Protein 7QQJ (pdb70)

Secondary structure (DSSP, 8-state):
----SS-EEEE-TTSBSSSHHHHHHHHHHH-TTT-SEEEEPP-S-BSSGGGTSBS-TTS--GGG--HHHHHHHHHHSEEEEEEESSEEETTSHHHHHHHHHGGG-TTGGGB-BHHHHSPTT---HHHHHHS--SSSS-SEEEEE-TTS-EEEEE-SS-TTEEEB-TTSHHHHHHHHHHHHHHHHTT-SEEEEETGGGS---TTS-SSS-TTHHHHHHHHHHHHHHTTT-EEEE---S-HHHHHHHHHTT--EEE-SHHHHHHHHHHHT--HHHHHHHHHS-SSEEE-S--SSPEESGGGBTTB-HHHHHHHHHHHHHHSSS--GGGGSGGGT--EE---HHHHTTT-HHHHHHHHHHHHHSSSEEEEEHHHHTTPPP-HHHHHHH--GGGGG---B-HHHHHHHTTSHHHHHHHHHHHHHHH-GGGGSEEEEEEETTTEEEEEEEETTEEEEEEEETTT--EEEEEEE---/----SS-EEEE-TTSBSSSHHHHHHHIIIIITTT-SEEEEPP-S-BSSGGGTSBS-TTS--GGG--HHHHHHHTTTSEEEEEEESSEEETTSHHHHHHHHHGGG-TTGGGB-BHHHHSPTT---HHHHHHS--SSSS-SEEEEE-TTS-EEEEE-SS-TTEEEB-TTSHHHHHHHHHHHHHHHTTT-SEEEEETGGGS---TTS-SSS-TTHHHHHHHHHHHHHHTTT-EEEE---S-HHHHHHHHHTT--EEE-SHHHHHHHHHHHT--HHHHHHHHHS-SSEEE-S--SSPEESGGGBTTB-HHHHHHHHHHHHHHSSS--GGGGSGGGT-S-SSEE---HHHHTTT-HHHHHHHHHHHHHSSSEEEEEHHHHTTPPP-HHHHHHH--GGGGG---B-HHHHHHHTT-HHHHHHHHHHHHHHH-GGGGSEEEEEEETTTEEEEEEEETTEEEEEEEETTT--EEEEEEE----

B-factor: mean 33.42, std 9.98, range [15.35, 97.28]

Sequence (946 aa):
MKIKNEVMLITYPDSLGSNLKDLKYVLEAHLKEVVGGVHILPFYPSSGDRGFAPMDYTKVDEPFGTWEDIREISNEFYTMYEFMINHISKESVYFKDFIEKKEESPYKDLFIRYSDYWPENRPTERDIDLIYKKRKDKAPFIDVTFKDGSTDQVWCTFSEEQIDLDVRTEATRKFVRETLEFLAQQGASIIRLDAFAYAIKKLDTNCFFVEPEIWELLDWCRDILEKHEIVLLPEIHEHYTIQEKIADKGYPVYDFALPMLVLHALYSGRSERLAHWLKACPRKQFTTLDTHDGIGVVDVKDLLTEEEVEFTVNSLYEKGANVKRVYSSEEYNNYQINCTYYSALGNDDQAYLLARAIQMFAPGIPQVYYVGLFAGENDIELLEQTKEGRDINRHYYSLEEIEKELERPVVQELFDLMKFRNQSKAFDGTVDVQTTFDHLLKITWTNGDSKAVLEANLADKTFKIYLEHHHHMKIKNEVMLITYPDSLGSNLKDLKYVLEAHLKEVVGGVHILPFYPSSGDRGFAPMDYTKVDEPFGTWEDIREISNEFYTMYEFMINHISKESVYFKDFIEKKEESPYKDLFIRYSDYWPENRPTERDIDLIYKRKDKAPFIDVTFKDGSTDQVWCTFSEEQIDLDVRTEATRKFVRETLEFLAQQGASIIRLDAFAYAIKKLDTNCFFVEPEIWELLDWCRDILEKHEIVLLPEIHEHYTIQEKIADKGYPVYDFALPMLVLHALYSGRSERLAHWLKACPRKQFTTLDTHDGIGVVDVKDLLTEEEVEFTVNSLYEKGANVKRVYSSEEYNNLDIYQINCTYYSALGNDDQAYLLARAIQMFAPGIPQVYYVGLFAGENDIELLEQTKEGRDINRHYYSLEEIEKELERPVVQELFDLMKFRNQSKAFDGTVDVQTTFDHLLKITWTNGDSKAVLEANLADKTFKIYLEHHHHH

Radius of gyration: 33.31 Å; Cα contacts (8 Å, |Δi|>4): 1975; chains: 2; bounding box: 76×105×73 Å

Foldseek 3Di:
DADDLAAEEEAEQCQQAGALLSVLCCCVVPNLLFGQAYEHEAQADAPDPSRLAHQDLLFGDPRRHTLVSLLVSLVRHAYEYEDALFWHFCNHPLVVQCLEQPVHRLNNLFWAWPVVAAPPPDDDPVQQVQAPAPDPDRQWDKGAHPVGDITITGHRDDPRITTTQCVDPSSVVVLLVSLVSVLVSNHQEYEHPQLQQNADDGPHNSGNDPPVSVVVVVSSCVSCVVSNHAYEYEDQAEQVVVVVCVVSPHEYEQLQLQLVLLLCLLVLFCVLVLVCLVVHRLAYEYENDHLWFRALNHNVPSDDPVSSVSSVVLQCVQFAPAHPVLQPCQLPHNGGLFASCRSNVVDLLSLLLSLLSQLLGRYRYYAYVCSLLSHGQPVVVCVVRSHSSVRRSHRDHVVNVVVSCPDPSNVSSSVSSSCSRPFCQSVADWDWDDDDTRWIWIWRGDPQKIWIWIAGSNVSDIDIDIDGDDD/DADDLAAEAEAEQCQQAGALLSVLCCCVPPCLLQAQAYEHEAQADAPDPSRLAHQDLLFGDVRRPTLVSLLVSLVRHAYEYEDALWWHFCPHPLNVQCQEQPVHRLNNQFWAWPVPAADPPDDDLCQQVQADALDSDRQWDWGAHPVGDITITGHRDDPRIGTTQCVDPSSVVVLLVSLVSVLVSNHQEYEHPPLQQNDDDGPHNSGNDPPVSVVVLVSSCVSCVVSNHAYEYDDQAEQVVQVVVVVVPHEYEDLQLQLLLLLCLLVLFCVLVLVCLVVHRQAYEYENDHLAARALNNNPPSDDPVSSVSSVVLQVVQFAPADLCLCPCQLPNSDNGGGLWASCRSNNVPLLSLLLSLLSQLLRRHHYYAYPCSLLSHGQPVVVCVVRSHSSCRHRHRDHVVNVVVSCPDPSNVSSSVSSSVSRPFCLSVADWDWDDDDTNWIWIWRGDPQKIWIWIAGSHVSDIDIDIDGDDDD

Nearest PDB structures (foldseek):
  7qqj-assembly1_A  TM=1.002E+00  e=1.815E-97  Jeotgalibaca ciconiae
  7qqj-assembly2_B  TM=9.921E-01  e=1.320E-92  Jeotgalibaca ciconiae
  6s9v-assembly1_A  TM=9.395E-01  e=6.568E-59  Thermoanaerobacterium thermosaccharolyticum DSM 571
  7xdr-assembly2_K  TM=9.419E-01  e=8.771E-58  Marinobacter adhaerens
  6s9v-assembly2_B  TM=9.329E-01  e=7.749E-59  Thermoanaerobacterium thermosaccharolyticum DSM 571

Organism: NCBI:txid2496265

Structure (mmCIF, N/CA/C/O backbone):
data_7QQJ
#
_entry.id   7QQJ
#
_cell.length_a   51.639
_cell.length_b   90.828
_cell.length_c   96.170
_cell.angle_alpha   90.000
_cell.angle_beta   92.832
_cell.angle_gamma   90.000
#
_symmetry.space_group_name_H-M   'P 1 21 1'
#
loop_
_entity.id
_entity.type
_entity.pdbx_description
1 polymer 'Sucrose phosphorylase'
2 non-polymer 2-AMINO-2-HYDROXYMETHYL-PROPANE-1,3-DIOL
3 water water
#
loop_
_atom_site.group_PDB
_atom_site.id
_atom_site.type_symbol
_atom_site.label_atom_id
_atom_site.label_alt_id
_atom_site.label_comp_id
_atom_site.label_asym_id
_atom_site.label_entity_id
_atom_site.label_seq_id
_atom_site.pdbx_PDB_ins_code
_atom_site.Cartn_x
_atom_site.Cartn_y
_atom_site.Cartn_z
_atom_site.occupancy
_atom_site.B_iso_or_equiv
_atom_site.auth_seq_id
_atom_site.auth_comp_id
_atom_site.auth_asym_id
_atom_site.auth_atom_id
_atom_site.pdbx_PDB_model_num
ATOM 1 N N . MET A 1 1 ? 37.900 -30.625 32.079 1.000 55.455 1 MET A N 1
ATOM 2 C CA . MET A 1 1 ? 38.385 -31.961 32.499 1.000 53.571 1 MET A CA 1
ATOM 3 C C . MET A 1 1 ? 38.626 -32.873 31.278 1.000 56.956 1 MET A C 1
ATOM 4 O O . MET A 1 1 ? 37.707 -33.052 30.449 1.000 59.570 1 MET A O 1
ATOM 20 N N . LYS A 1 2 ? 39.812 -33.473 31.179 1.000 57.002 2 LYS A N 1
ATOM 21 C CA . LYS A 1 2 ? 40.168 -34.357 30.044 1.000 50.350 2 LYS A CA 1
ATOM 22 C C . LYS A 1 2 ? 39.267 -35.599 30.107 1.000 42.265 2 LYS A C 1
ATOM 23 O O . LYS A 1 2 ? 38.910 -36.019 31.222 1.000 36.845 2 LYS A O 1
ATOM 42 N N . ILE A 1 3 ? 38.881 -36.139 28.951 1.000 38.928 3 ILE A N 1
ATOM 43 C CA . ILE A 1 3 ? 38.150 -37.437 28.860 1.000 39.819 3 ILE A CA 1
ATOM 44 C C . ILE A 1 3 ? 38.905 -38.484 29.703 1.000 36.747 3 ILE A C 1
ATOM 45 O O . ILE A 1 3 ? 40.123 -38.445 29.718 1.000 34.955 3 ILE A O 1
ATOM 61 N N . LYS A 1 4 ? 38.170 -39.346 30.410 1.000 34.906 4 LYS A N 1
ATOM 62 C CA . LYS A 1 4 ? 38.683 -40.495 31.196 1.000 33.298 4 LYS A CA 1
ATOM 63 C C . LYS A 1 4 ? 37.924 -41.757 30.788 1.000 28.393 4 LYS A C 1
ATOM 64 O O . LYS A 1 4 ? 36.802 -41.638 30.270 1.000 29.395 4 LYS A O 1
ATOM 83 N N . ASN A 1 5 ? 38.475 -42.926 31.092 1.000 23.791 5 ASN A N 1
ATOM 84 C CA . ASN A 1 5 ? 37.848 -44.224 30.752 1.000 26.000 5 ASN A CA 1
ATOM 85 C C . ASN A 1 5 ? 36.826 -44.573 31.838 1.000 25.314 5 ASN A C 1
ATOM 86 O O . ASN A 1 5 ? 37.013 -45.580 32.518 1.000 25.659 5 ASN A O 1
ATOM 97 N N . GLU A 1 6 ? 35.779 -43.751 31.945 1.000 26.237 6 GLU A N 1
ATOM 98 C CA . GLU A 1 6 ? 34.730 -43.798 32.984 1.000 27.875 6 GLU A CA 1
ATOM 99 C C . GLU A 1 6 ? 33.370 -43.596 32.318 1.000 28.688 6 GLU A C 1
ATOM 100 O O . GLU A 1 6 ? 33.294 -43.006 31.206 1.000 28.663 6 GLU A O 1
ATOM 112 N N . VAL A 1 7 ? 32.315 -44.037 32.988 1.000 27.147 7 VAL A N 1
ATOM 113 C CA . VAL A 1 7 ? 30.954 -43.984 32.419 1.000 27.536 7 VAL A CA 1
ATOM 114 C C . VAL A 1 7 ? 30.603 -42.522 32.147 1.000 28.239 7 VAL A C 1
ATOM 115 O O . VAL A 1 7 ? 30.886 -41.643 33.014 1.000 24.736 7 VAL A O 1
ATOM 128 N N . MET A 1 8 ? 29.969 -42.283 31.006 1.000 23.635 8 MET A N 1
ATOM 129 C CA . MET A 1 8 ? 29.402 -40.976 30.641 1.000 25.559 8 MET A CA 1
ATOM 130 C C . MET A 1 8 ? 27.877 -41.063 30.758 1.000 25.587 8 MET A C 1
ATOM 131 O O . MET A 1 8 ? 27.264 -42.049 30.199 1.000 28.641 8 MET A O 1
ATOM 145 N N . LEU A 1 9 ? 27.281 -40.098 31.452 1.000 23.331 9 LEU A N 1
ATOM 146 C CA . LEU A 1 9 ? 25.810 -39.926 31.524 1.000 23.711 9 LEU A CA 1
ATOM 147 C C . LEU A 1 9 ? 25.379 -39.216 30.255 1.000 23.617 9 LEU A C 1
ATOM 148 O O . LEU A 1 9 ? 26.117 -38.290 29.857 1.000 25.046 9 LEU A O 1
ATOM 164 N N . ILE A 1 10 ? 24.250 -39.632 29.673 1.000 22.799 10 ILE A N 1
ATOM 165 C CA . ILE A 1 10 ? 23.500 -38.875 28.631 1.000 24.056 10 ILE A CA 1
ATOM 166 C C . ILE A 1 10 ? 22.258 -38.258 29.296 1.000 25.333 10 ILE A C 1
ATOM 167 O O . ILE A 1 10 ? 21.375 -39.016 29.705 1.000 25.352 10 ILE A O 1
ATOM 183 N N . THR A 1 11 ? 22.116 -36.929 29.282 1.000 25.348 11 THR A N 1
ATOM 184 C CA . THR A 1 11 ? 20.908 -36.279 29.831 1.000 25.617 11 THR A CA 1
ATOM 185 C C . THR A 1 11 ? 20.507 -35.067 29.004 1.000 23.569 11 THR A C 1
ATOM 186 O O . THR A 1 11 ? 21.350 -34.438 28.364 1.000 25.563 11 THR A O 1
ATOM 197 N N . TYR A 1 12 ? 19.231 -34.730 29.081 1.000 24.960 12 TYR A N 1
ATOM 198 C CA . TYR A 1 12 ? 18.710 -33.399 28.704 1.000 24.673 12 TYR A CA 1
ATOM 199 C C . TYR A 1 12 ? 19.122 -32.414 29.798 1.000 25.224 12 TYR A C 1
ATOM 200 O O . TYR A 1 12 ? 19.368 -32.799 30.951 1.000 27.095 12 TYR A O 1
ATOM 218 N N . PRO A 1 13 ? 19.237 -31.108 29.462 1.000 23.488 13 PRO A N 1
ATOM 219 C CA . PRO A 1 13 ? 19.537 -30.075 30.460 1.000 24.142 13 PRO A CA 1
ATOM 220 C C . PRO A 1 13 ? 18.430 -29.908 31.521 1.000 27.258 13 PRO A C 1
ATOM 221 O O . PRO A 1 13 ? 18.740 -29.445 32.607 1.000 28.568 13 PRO A O 1
ATOM 232 N N . ASP A 1 14 ? 17.204 -30.332 31.194 1.000 28.279 14 ASP A N 1
ATOM 233 C CA . ASP A 1 14 ? 15.995 -30.197 32.039 1.000 27.311 14 ASP A CA 1
ATOM 234 C C . ASP A 1 14 ? 15.335 -31.547 32.328 1.000 31.607 14 ASP A C 1
ATOM 235 O O . ASP A 1 14 ? 14.121 -31.505 32.632 1.000 32.329 14 ASP A O 1
ATOM 244 N N . SER A 1 15 ? 16.034 -32.699 32.284 1.000 32.146 15 SER A N 1
ATOM 245 C CA . SER A 1 15 ? 15.374 -34.017 32.546 1.000 30.121 15 SER A CA 1
ATOM 246 C C . SER A 1 15 ? 15.701 -34.565 33.947 1.000 28.816 15 SER A C 1
ATOM 247 O O . SER A 1 15 ? 15.049 -35.544 34.365 1.000 31.064 15 SER A O 1
ATOM 255 N N . LEU A 1 16 ? 16.686 -34.002 34.633 1.000 28.728 16 LEU A N 1
ATOM 256 C CA . LEU A 1 16 ? 17.100 -34.389 36.017 1.000 31.629 16 LEU A CA 1
ATOM 257 C C . LEU A 1 16 ? 16.942 -33.161 36.914 1.000 29.123 16 LEU A C 1
ATOM 258 O O . LEU A 1 16 ? 17.860 -32.371 36.997 1.000 32.124 16 LEU A O 1
ATOM 274 N N . GLY A 1 17 ? 15.780 -32.999 37.530 1.000 32.162 17 GLY A N 1
ATOM 275 C CA . GLY A 1 17 ? 15.303 -31.713 38.070 1.000 32.430 17 GLY A CA 1
ATOM 276 C C . GLY A 1 17 ? 14.929 -30.808 36.914 1.000 38.177 17 GLY A C 1
ATOM 277 O O . GLY A 1 17 ? 14.719 -31.326 35.789 1.000 35.184 17 GLY A O 1
ATOM 281 N N . SER A 1 18 ? 14.933 -29.499 37.144 1.000 40.028 18 SER A N 1
ATOM 282 C CA . SER A 1 18 ? 14.247 -28.499 36.287 1.000 43.549 18 SER A CA 1
ATOM 283 C C . SER A 1 18 ? 15.177 -27.931 35.205 1.000 40.665 18 SER A C 1
ATOM 284 O O . SER A 1 18 ? 14.636 -27.458 34.192 1.000 42.089 18 SER A O 1
ATOM 292 N N . ASN A 1 19 ? 16.504 -27.958 35.417 1.000 34.898 19 ASN A N 1
ATOM 293 C CA . ASN A 1 19 ? 17.482 -27.059 34.743 1.000 34.005 19 ASN A CA 1
ATOM 294 C C . ASN A 1 19 ? 18.909 -27.504 35.068 1.000 31.745 19 ASN A C 1
ATOM 295 O O . ASN A 1 19 ? 19.064 -28.490 35.797 1.000 31.028 19 ASN A O 1
ATOM 306 N N . LEU A 1 20 ? 19.910 -26.744 34.621 1.000 30.382 20 LEU A N 1
ATOM 307 C CA . LEU A 1 20 ? 21.342 -27.148 34.689 1.000 28.777 20 LEU A CA 1
ATOM 308 C C . LEU A 1 20 ? 21.865 -27.048 36.123 1.000 30.635 20 LEU A C 1
ATOM 309 O O . LEU A 1 20 ? 22.832 -27.768 36.442 1.000 31.783 20 LEU A O 1
ATOM 325 N N . LYS A 1 21 ? 21.272 -26.178 36.945 1.000 33.754 21 LYS A N 1
ATOM 326 C CA . LYS A 1 21 ? 21.585 -26.042 38.400 1.000 34.148 21 LYS A CA 1
ATOM 327 C C . LYS A 1 21 ? 21.160 -27.319 39.134 1.000 28.894 21 LYS A C 1
ATOM 328 O O . LYS A 1 21 ? 21.945 -27.844 39.924 1.000 26.202 21 LYS A O 1
ATOM 347 N N . ASP A 1 22 ? 19.944 -27.789 38.865 1.000 30.695 22 ASP A N 1
ATOM 348 C CA . ASP A 1 22 ? 19.427 -29.090 39.367 1.000 29.331 22 ASP A CA 1
ATOM 349 C C . ASP A 1 22 ? 20.316 -30.236 38.859 1.000 29.811 22 ASP A C 1
ATOM 350 O O . ASP A 1 22 ? 20.689 -31.092 39.692 1.000 28.371 22 ASP A O 1
ATOM 359 N N . LEU A 1 23 ? 20.697 -30.237 37.571 1.000 29.300 23 LEU A N 1
ATOM 360 C CA . LEU A 1 23 ? 21.543 -31.312 36.977 1.000 28.536 23 LEU A CA 1
ATOM 361 C C . LEU A 1 23 ? 22.842 -31.367 37.779 1.000 26.027 23 LEU A C 1
ATOM 362 O O . LEU A 1 23 ? 23.280 -32.481 38.114 1.000 26.151 23 LEU A O 1
ATOM 378 N N . LYS A 1 24 ? 23.431 -30.208 38.068 1.000 28.437 24 LYS A N 1
ATOM 379 C CA . LYS A 1 24 ? 24.742 -30.087 38.765 1.000 32.671 24 LYS A CA 1
ATOM 380 C C . LYS A 1 24 ? 24.597 -30.634 40.196 1.000 31.621 24 LYS A C 1
ATOM 381 O O . LYS A 1 24 ? 25.509 -31.346 40.627 1.000 33.795 24 LYS A O 1
ATOM 400 N N . TYR A 1 25 ? 23.497 -30.306 40.891 1.000 29.793 25 TYR A N 1
ATOM 401 C CA . TYR A 1 25 ? 23.190 -30.839 42.246 1.000 29.738 25 TYR A CA 1
ATOM 402 C C . TYR A 1 25 ? 23.079 -32.372 42.194 1.000 28.916 25 TYR A C 1
ATOM 403 O O . TYR A 1 25 ? 23.677 -33.042 43.064 1.000 26.324 25 TYR A O 1
ATOM 421 N N . VAL A 1 26 ? 22.343 -32.915 41.217 1.000 27.409 26 VAL A N 1
ATOM 422 C CA . VAL A 1 26 ? 22.119 -34.394 41.101 1.000 29.139 26 VAL A CA 1
ATOM 423 C C . VAL A 1 26 ? 23.463 -35.101 40.884 1.000 29.485 26 VAL A C 1
ATOM 424 O O . VAL A 1 26 ? 23.738 -36.066 41.617 1.000 27.691 26 VAL A O 1
ATOM 437 N N . LEU A 1 27 ? 24.292 -34.612 39.946 1.000 32.789 27 LEU A N 1
ATOM 438 C CA . LEU A 1 27 ? 25.693 -35.096 39.690 1.000 31.617 27 LEU A CA 1
ATOM 439 C C . LEU A 1 27 ? 26.535 -35.097 40.974 1.000 32.657 27 LEU A C 1
ATOM 440 O O . LEU A 1 27 ? 27.098 -36.134 41.308 1.000 27.695 27 LEU A O 1
ATOM 456 N N . GLU A 1 28 ? 26.667 -33.961 41.640 1.000 33.674 28 GLU A N 1
ATOM 457 C CA . GLU A 1 28 ? 27.566 -33.823 42.815 1.000 38.391 28 GLU A CA 1
ATOM 458 C C . GLU A 1 28 ? 27.022 -34.595 44.028 1.000 36.853 28 GLU A C 1
ATOM 459 O O . GLU A 1 28 ? 27.833 -35.093 44.793 1.000 34.942 28 GLU A O 1
ATOM 471 N N . ALA A 1 29 ? 25.705 -34.664 44.211 1.000 34.728 29 ALA A N 1
ATOM 472 C CA . ALA A 1 29 ? 25.041 -35.200 45.417 1.000 33.178 29 ALA A CA 1
ATOM 473 C C . ALA A 1 29 ? 24.861 -36.710 45.303 1.000 34.033 29 ALA A C 1
ATOM 474 O O . ALA A 1 29 ? 24.897 -37.334 46.338 1.000 30.550 29 ALA A O 1
ATOM 481 N N . HIS A 1 30 ? 24.625 -37.265 44.104 1.000 35.606 30 HIS A N 1
ATOM 482 C CA . HIS A 1 30 ? 24.286 -38.709 43.938 1.000 33.708 30 HIS A CA 1
ATOM 483 C C . HIS A 1 30 ? 25.227 -39.477 43.001 1.000 31.718 30 HIS A C 1
ATOM 484 O O . HIS A 1 30 ? 25.314 -40.696 43.169 1.000 36.479 30 HIS A O 1
ATOM 499 N N . LEU A 1 31 ? 25.876 -38.843 42.021 1.000 32.732 31 LEU A N 1
ATOM 500 C CA . LEU A 1 31 ? 26.504 -39.515 40.844 1.000 29.868 31 LEU A CA 1
ATOM 501 C C . LEU A 1 31 ? 28.035 -39.372 40.818 1.000 31.050 31 LEU A C 1
ATOM 502 O O . LEU A 1 31 ? 28.631 -39.893 39.847 1.000 31.669 31 LEU A O 1
ATOM 518 N N . LYS A 1 32 ? 28.678 -38.778 41.833 1.000 32.794 32 LYS A N 1
ATOM 519 C CA . LYS A 1 32 ? 30.150 -38.541 41.779 1.000 36.300 32 LYS A CA 1
ATOM 520 C C . LYS A 1 32 ? 30.892 -39.873 41.595 1.000 38.895 32 LYS A C 1
ATOM 521 O O . LYS A 1 32 ? 31.834 -39.923 40.773 1.000 35.308 32 LYS A O 1
ATOM 540 N N . GLU A 1 33 ? 30.456 -40.934 42.264 1.000 37.416 33 GLU A N 1
ATOM 541 C CA . GLU A 1 33 ? 31.106 -42.268 42.115 1.000 44.167 33 GLU A CA 1
ATOM 542 C C . GLU A 1 33 ? 30.845 -42.876 40.710 1.000 41.057 33 GLU A C 1
ATOM 543 O O . GLU A 1 33 ? 31.706 -43.618 40.211 1.000 41.175 33 GLU A O 1
ATOM 555 N N . VAL A 1 34 ? 29.674 -42.642 40.102 1.000 33.736 34 VAL A N 1
ATOM 556 C CA . VAL A 1 34 ? 29.074 -43.621 39.143 1.000 31.283 34 VAL A CA 1
ATOM 557 C C . VAL A 1 34 ? 29.184 -43.097 37.707 1.000 28.831 34 VAL A C 1
ATOM 558 O O . VAL A 1 34 ? 29.145 -43.922 36.766 1.000 26.435 34 VAL A O 1
ATOM 571 N N . VAL A 1 35 ? 29.383 -41.796 37.527 1.000 27.874 35 VAL A N 1
ATOM 572 C CA . VAL A 1 35 ? 29.689 -41.227 36.184 1.000 28.030 35 VAL A CA 1
ATOM 573 C C . VAL A 1 35 ? 30.875 -40.272 36.343 1.000 27.587 35 VAL A C 1
ATOM 574 O O . VAL A 1 35 ? 30.875 -39.464 37.317 1.000 30.076 35 VAL A O 1
ATOM 587 N N . GLY A 1 36 ? 31.855 -40.413 35.453 1.000 26.060 36 GLY A N 1
ATOM 588 C CA . GLY A 1 36 ? 33.000 -39.507 35.284 1.000 27.985 36 GLY A CA 1
ATOM 589 C C . GLY A 1 36 ? 32.736 -38.466 34.217 1.000 26.599 36 GLY A C 1
ATOM 590 O O . GLY A 1 36 ? 33.455 -37.468 34.211 1.000 28.378 36 GLY A O 1
ATOM 594 N N . GLY A 1 37 ? 31.712 -38.656 33.378 1.000 26.623 37 GLY A N 1
ATOM 595 C CA . GLY A 1 37 ? 31.446 -37.744 32.251 1.000 26.097 37 GLY A CA 1
ATOM 596 C C . GLY A 1 37 ? 29.961 -37.462 32.017 1.000 24.992 37 GLY A C 1
ATOM 597 O O . GLY A 1 37 ? 29.145 -38.286 32.430 1.000 22.547 37 GLY A O 1
ATOM 601 N N . VAL A 1 38 ? 29.631 -36.357 31.337 1.000 22.930 38 VAL A N 1
ATOM 602 C CA . VAL A 1 38 ? 28.219 -35.996 31.016 1.000 23.423 38 VAL A CA 1
ATOM 603 C C . VAL A 1 38 ? 28.104 -35.466 29.593 1.000 23.125 38 VAL A C 1
ATOM 604 O O . VAL A 1 38 ? 28.781 -34.464 29.235 1.000 24.067 38 VAL A O 1
ATOM 617 N N . HIS A 1 39 ? 27.209 -36.094 28.848 1.000 23.335 39 HIS A N 1
ATOM 618 C CA . HIS A 1 39 ? 26.686 -35.652 27.533 1.000 23.678 39 HIS A CA 1
ATOM 619 C C . HIS A 1 39 ? 25.393 -34.894 27.798 1.000 22.438 39 HIS A C 1
ATOM 620 O O . HIS A 1 39 ? 24.382 -35.514 28.117 1.000 21.759 39 HIS A O 1
ATOM 635 N N . ILE A 1 40 ? 25.451 -33.574 27.697 1.000 23.278 40 ILE A N 1
ATOM 636 C CA . ILE A 1 40 ? 24.242 -32.725 27.782 1.000 23.022 40 ILE A CA 1
ATOM 637 C C . ILE A 1 40 ? 23.759 -32.573 26.336 1.000 21.434 40 ILE A C 1
ATOM 638 O O . ILE A 1 40 ? 24.560 -32.107 25.480 1.000 22.430 40 ILE A O 1
ATOM 654 N N . LEU A 1 41 ? 22.542 -33.043 26.070 1.000 20.212 41 LEU A N 1
ATOM 655 C CA . LEU A 1 41 ? 21.894 -32.946 24.740 1.000 22.661 41 LEU A CA 1
ATOM 656 C C . LEU A 1 41 ? 21.678 -31.465 24.442 1.000 25.521 41 LEU A C 1
ATOM 657 O O . LEU A 1 41 ? 21.702 -30.635 25.358 1.000 26.961 41 LEU A O 1
ATOM 673 N N . PRO A 1 42 ? 21.563 -31.071 23.152 1.000 26.235 42 PRO A N 1
ATOM 674 C CA . PRO A 1 42 ? 21.631 -29.653 22.791 1.000 24.629 42 PRO A CA 1
ATOM 675 C C . PRO A 1 42 ? 20.749 -28.770 23.701 1.000 26.040 42 PRO A C 1
ATOM 676 O O . PRO A 1 42 ? 19.544 -29.028 23.898 1.000 26.702 42 PRO A O 1
ATOM 687 N N . PHE A 1 43 ? 21.381 -27.719 24.224 1.000 27.044 43 PHE A N 1
ATOM 688 C CA . PHE A 1 43 ? 20.870 -26.804 25.279 1.000 27.252 43 PHE A CA 1
ATOM 689 C C . PHE A 1 43 ? 20.887 -25.351 24.772 1.000 28.428 43 PHE A C 1
ATOM 690 O O . PHE A 1 43 ? 20.579 -24.409 25.522 1.000 34.970 43 PHE A O 1
ATOM 707 N N . TYR A 1 44 ? 21.173 -25.176 23.485 1.000 28.564 44 TYR A N 1
ATOM 708 C CA . TYR A 1 44 ? 21.166 -23.872 22.780 1.000 26.636 44 TYR A CA 1
ATOM 709 C C . TYR A 1 44 ? 19.716 -23.545 22.438 1.000 26.568 44 TYR A C 1
ATOM 710 O O . TYR A 1 44 ? 18.908 -24.460 22.305 1.000 27.493 44 TYR A O 1
ATOM 728 N N . PRO A 1 45 ? 19.337 -22.266 22.203 1.000 24.487 45 PRO A N 1
ATOM 729 C CA . PRO A 1 45 ? 18.011 -21.972 21.685 1.000 25.598 45 PRO A CA 1
ATOM 730 C C . PRO A 1 45 ? 17.824 -22.747 20.372 1.000 26.106 45 PRO A C 1
ATOM 731 O O . PRO A 1 45 ? 18.736 -22.809 19.577 1.000 30.318 45 PRO A O 1
ATOM 742 N N . SER A 1 46 ? 16.651 -23.321 20.185 1.000 26.792 46 SER A N 1
ATOM 743 C CA . SER A 1 46 ? 16.294 -24.257 19.103 1.000 27.022 46 SER A CA 1
ATOM 744 C C . SER A 1 46 ? 14.843 -23.963 18.675 1.000 28.902 46 SER A C 1
ATOM 745 O O . SER A 1 46 ? 14.027 -23.658 19.537 1.000 27.721 46 SER A O 1
ATOM 753 N N . SER A 1 47 ? 14.524 -24.085 17.392 1.000 28.656 47 SER A N 1
ATOM 754 C CA . SER A 1 47 ? 13.163 -23.846 16.845 1.000 30.930 47 SER A CA 1
ATOM 755 C C . SER A 1 47 ? 12.461 -25.175 16.533 1.000 30.674 47 SER A C 1
ATOM 756 O O . SER A 1 47 ? 11.404 -25.133 15.893 1.000 35.723 47 SER A O 1
ATOM 764 N N . GLY A 1 48 ? 13.042 -26.313 16.921 1.000 30.164 48 GLY A N 1
ATOM 765 C CA . GLY A 1 48 ? 12.368 -27.619 16.829 1.000 32.133 48 GLY A CA 1
ATOM 766 C C . GLY A 1 48 ? 13.261 -28.807 17.137 1.000 31.053 48 GLY A C 1
ATOM 767 O O . GLY A 1 48 ? 14.454 -28.630 17.425 1.000 29.299 48 GLY A O 1
ATOM 771 N N . ASP A 1 49 ? 12.675 -29.999 17.105 1.000 36.372 49 ASP A N 1
ATOM 772 C CA . ASP A 1 49 ? 13.395 -31.293 17.213 1.000 39.514 49 ASP A CA 1
ATOM 773 C C . ASP A 1 49 ? 14.158 -31.299 18.548 1.000 37.301 49 ASP A C 1
ATOM 774 O O . ASP A 1 49 ? 15.345 -31.677 18.569 1.000 33.803 49 ASP A O 1
ATOM 783 N N . ARG A 1 50 ? 13.484 -30.860 19.612 1.000 37.202 50 ARG A N 1
ATOM 784 C CA . ARG A 1 50 ? 14.002 -30.687 20.997 1.000 37.978 50 ARG A CA 1
ATOM 785 C C . ARG A 1 50 ? 15.545 -30.563 21.031 1.000 37.197 50 ARG A C 1
ATOM 786 O O . ARG A 1 50 ? 16.242 -31.477 21.554 1.000 34.459 50 ARG A O 1
ATOM 807 N N . GLY A 1 51 ? 16.043 -29.425 20.551 1.000 33.752 51 GLY A N 1
ATOM 808 C CA . GLY A 1 51 ? 17.465 -29.046 20.582 1.000 32.152 51 GLY A CA 1
ATOM 809 C C . GLY A 1 51 ? 18.138 -29.160 19.229 1.000 26.184 51 GLY A C 1
ATOM 810 O O . GLY A 1 51 ? 19.072 -28.446 19.014 1.000 28.492 51 GLY A O 1
ATOM 814 N N . PHE A 1 52 ? 17.678 -30.036 18.340 1.000 28.966 52 PHE A N 1
ATOM 815 C CA . PHE A 1 52 ? 18.391 -30.376 17.078 1.000 29.263 52 PHE A CA 1
ATOM 816 C C . PHE A 1 52 ? 18.080 -29.388 15.930 1.000 30.703 52 PHE A C 1
ATOM 817 O O . PHE A 1 52 ? 18.582 -29.645 14.800 1.000 27.174 52 PHE A O 1
ATOM 834 N N . ALA A 1 53 ? 17.403 -28.252 16.190 1.000 30.198 53 ALA A N 1
ATOM 835 C CA . ALA A 1 53 ? 17.312 -27.094 15.248 1.000 32.346 53 ALA A CA 1
ATOM 836 C C . ALA A 1 53 ? 17.846 -25.816 15.900 1.000 30.732 53 ALA A C 1
ATOM 837 O O . ALA A 1 53 ? 17.105 -24.866 16.169 1.000 34.162 53 ALA A O 1
ATOM 844 N N . PRO A 1 54 ? 19.170 -25.740 16.174 1.000 30.896 54 PRO A N 1
ATOM 845 C CA . PRO A 1 54 ? 19.729 -24.650 16.967 1.000 27.941 54 PRO A CA 1
ATOM 846 C C . PRO A 1 54 ? 19.856 -23.330 16.214 1.000 27.952 54 PRO A C 1
ATOM 847 O O . PRO A 1 54 ? 20.154 -23.330 15.033 1.000 23.938 54 PRO A O 1
ATOM 858 N N . MET A 1 55 ? 19.644 -22.242 16.948 1.000 26.569 55 MET A N 1
ATOM 859 C CA . MET A 1 55 ? 19.577 -20.859 16.412 1.000 29.087 55 MET A CA 1
ATOM 860 C C . MET A 1 55 ? 20.874 -20.101 16.707 1.000 28.982 55 MET A C 1
ATOM 861 O O . MET A 1 55 ? 21.214 -19.194 15.949 1.000 28.964 55 MET A O 1
ATOM 875 N N . ASP A 1 56 ? 21.553 -20.466 17.786 1.000 28.980 56 ASP A N 1
ATOM 876 C CA . ASP A 1 56 ? 22.646 -19.678 18.390 1.000 30.948 56 ASP A CA 1
ATOM 877 C C . ASP A 1 56 ? 23.384 -20.557 19.385 1.000 28.426 56 ASP A C 1
ATOM 878 O O . ASP A 1 56 ? 22.798 -20.818 20.451 1.000 30.851 56 ASP A O 1
ATOM 887 N N . TYR A 1 57 ? 24.660 -20.837 19.128 1.000 28.050 57 TYR A N 1
ATOM 888 C CA . TYR A 1 57 ? 25.523 -21.642 20.035 1.000 30.125 57 TYR A CA 1
ATOM 889 C C . TYR A 1 57 ? 26.107 -20.790 21.160 1.000 31.697 57 TYR A C 1
ATOM 890 O O . TYR A 1 57 ? 26.593 -21.378 22.148 1.000 26.322 57 TYR A O 1
ATOM 908 N N . THR A 1 58 ? 26.081 -19.462 21.021 1.000 32.897 58 THR A N 1
ATOM 909 C CA . THR A 1 58 ? 26.808 -18.573 21.950 1.000 34.543 58 THR A CA 1
ATOM 910 C C . THR A 1 58 ? 25.938 -18.324 23.173 1.000 32.363 58 THR A C 1
ATOM 911 O O . THR A 1 58 ? 26.433 -17.643 24.088 1.000 30.203 58 THR A O 1
ATOM 922 N N . LYS A 1 59 ? 24.749 -18.918 23.248 1.000 33.505 59 LYS A N 1
ATOM 923 C CA . LYS A 1 59 ? 23.919 -18.824 24.482 1.000 37.711 59 LYS A CA 1
ATOM 924 C C . LYS A 1 59 ? 23.273 -20.158 24.857 1.000 35.838 59 LYS A C 1
ATOM 925 O O . LYS A 1 59 ? 22.967 -20.964 23.974 1.000 29.656 59 LYS A O 1
ATOM 944 N N . VAL A 1 60 ? 23.045 -20.328 26.156 1.000 30.962 60 VAL A N 1
ATOM 945 C CA . VAL A 1 60 ? 22.241 -21.436 26.713 1.000 29.628 60 VAL A CA 1
ATOM 946 C C . VAL A 1 60 ? 20.795 -20.965 26.655 1.000 29.150 60 VAL A C 1
ATOM 947 O O . VAL A 1 60 ? 20.557 -19.817 26.952 1.000 29.570 60 VAL A O 1
ATOM 960 N N . ASP A 1 61 ? 19.865 -21.793 26.206 1.000 28.010 61 ASP A N 1
ATOM 961 C CA . ASP A 1 61 ? 18.432 -21.419 26.237 1.000 28.087 61 ASP A CA 1
ATOM 962 C C . ASP A 1 61 ? 18.065 -21.083 27.692 1.000 26.602 61 ASP A C 1
ATOM 963 O O . ASP A 1 61 ? 18.399 -21.868 28.590 1.000 24.003 61 ASP A O 1
ATOM 972 N N . GLU A 1 62 ? 17.413 -19.933 27.895 1.000 30.981 62 GLU A N 1
ATOM 973 C CA . GLU A 1 62 ? 17.332 -19.223 29.202 1.000 35.242 62 GLU A CA 1
ATOM 974 C C . GLU A 1 62 ? 16.681 -20.141 30.232 1.000 31.935 62 GLU A C 1
ATOM 975 O O . GLU A 1 62 ? 17.183 -20.232 31.336 1.000 30.866 62 GLU A O 1
ATOM 987 N N . PRO A 1 63 ? 15.587 -20.870 29.911 1.000 33.618 63 PRO A N 1
ATOM 988 C CA . PRO A 1 63 ? 14.982 -21.777 30.881 1.000 37.160 63 PRO A CA 1
ATOM 989 C C . PRO A 1 63 ? 15.963 -22.821 31.457 1.000 38.066 63 PRO A C 1
ATOM 990 O O . PRO A 1 63 ? 15.733 -23.213 32.565 1.000 35.418 63 PRO A O 1
ATOM 1001 N N . PHE A 1 64 ? 17.027 -23.228 30.742 1.000 34.255 64 PHE A N 1
ATOM 1002 C CA . PHE A 1 64 ? 17.965 -24.284 31.236 1.000 30.590 64 PHE A CA 1
ATOM 1003 C C . PHE A 1 64 ? 18.983 -23.647 32.191 1.000 28.819 64 PHE A C 1
ATOM 1004 O O . PHE A 1 64 ? 19.470 -24.349 33.066 1.000 25.992 64 PHE A O 1
ATOM 1021 N N . GLY A 1 65 ? 19.295 -22.362 32.016 1.000 27.823 65 GLY A N 1
ATOM 1022 C CA . GLY A 1 65 ? 20.365 -21.680 32.764 1.000 31.463 65 GLY A CA 1
ATOM 1023 C C . GLY A 1 65 ? 21.324 -20.963 31.823 1.000 31.652 65 GLY A C 1
ATOM 1024 O O . GLY A 1 65 ? 20.915 -20.479 30.771 1.000 31.708 65 GLY A O 1
ATOM 1028 N N . THR A 1 66 ? 22.594 -20.935 32.167 1.000 31.928 66 THR A N 1
ATOM 1029 C CA . THR A 1 66 ? 23.596 -20.139 31.439 1.000 34.274 66 THR A CA 1
ATOM 1030 C C . THR A 1 66 ? 24.823 -20.997 31.143 1.000 34.364 66 THR A C 1
ATOM 1031 O O . THR A 1 66 ? 24.979 -22.095 31.726 1.000 28.195 66 THR A O 1
ATOM 1042 N N . TRP A 1 67 ? 25.702 -20.457 30.323 1.000 35.715 67 TRP A N 1
ATOM 1043 C CA . TRP A 1 67 ? 27.030 -21.053 30.039 1.000 36.456 67 TRP A CA 1
ATOM 1044 C C . TRP A 1 67 ? 27.840 -21.251 31.326 1.000 32.906 67 TRP A C 1
ATOM 1045 O O . TRP A 1 67 ? 28.518 -22.265 31.432 1.000 31.167 67 TRP A O 1
ATOM 1066 N N . GLU A 1 68 ? 27.756 -20.332 32.283 1.000 37.295 68 GLU A N 1
ATOM 1067 C CA . GLU A 1 68 ? 28.456 -20.459 33.593 1.000 37.381 68 GLU A CA 1
ATOM 1068 C C . GLU A 1 68 ? 28.049 -21.769 34.297 1.000 32.864 68 GLU A C 1
ATOM 1069 O O . GLU A 1 68 ? 28.921 -22.417 34.858 1.000 33.076 68 GLU A O 1
ATOM 1081 N N . ASP A 1 69 ? 26.768 -22.129 34.287 1.000 32.805 69 ASP A N 1
ATOM 1082 C CA . ASP A 1 69 ? 26.239 -23.414 34.839 1.000 33.801 69 ASP A CA 1
ATOM 1083 C C . ASP A 1 69 ? 26.868 -24.629 34.124 1.000 33.690 69 ASP A C 1
ATOM 1084 O O . ASP A 1 69 ? 27.199 -25.632 34.816 1.000 33.642 69 ASP A O 1
ATOM 1093 N N . ILE A 1 70 ? 27.037 -24.543 32.797 1.000 30.156 70 ILE A N 1
ATOM 1094 C CA . ILE A 1 70 ? 27.694 -25.582 31.959 1.000 31.947 70 ILE A CA 1
ATOM 1095 C C . ILE A 1 70 ? 29.163 -25.665 32.377 1.000 30.762 70 ILE A C 1
ATOM 1096 O O . ILE A 1 70 ? 29.660 -26.784 32.524 1.000 30.166 70 ILE A O 1
ATOM 1112 N N . ARG A 1 71 ? 29.846 -24.523 32.492 1.000 29.757 71 ARG A N 1
ATOM 1113 C CA . ARG A 1 71 ? 31.279 -24.469 32.889 1.000 31.102 71 ARG A CA 1
ATOM 1114 C C . ARG A 1 71 ? 31.479 -25.129 34.258 1.000 31.791 71 ARG A C 1
ATOM 1115 O O . ARG A 1 71 ? 32.468 -25.854 34.375 1.000 26.466 71 ARG A O 1
ATOM 1136 N N . GLU A 1 72 ? 30.575 -24.957 35.230 1.000 33.938 72 GLU A N 1
ATOM 1137 C CA . GLU A 1 72 ? 30.763 -25.542 36.595 1.000 34.971 72 GLU A CA 1
ATOM 1138 C C . GLU A 1 72 ? 30.660 -27.077 36.525 1.000 35.721 72 GLU A C 1
ATOM 1139 O O . GLU A 1 72 ? 31.447 -27.790 37.208 1.000 38.696 72 GLU A O 1
ATOM 1151 N N . ILE A 1 73 ? 29.738 -27.590 35.710 1.000 30.255 73 ILE A N 1
ATOM 1152 C CA . ILE A 1 73 ? 29.601 -29.054 35.480 1.000 27.337 73 ILE A CA 1
ATOM 1153 C C . ILE A 1 73 ? 30.895 -29.569 34.822 1.000 29.877 73 ILE A C 1
ATOM 1154 O O . ILE A 1 73 ? 31.347 -30.654 35.252 1.000 27.019 73 ILE A O 1
ATOM 1170 N N . SER A 1 74 ? 31.493 -28.826 33.865 1.000 31.257 74 SER A N 1
ATOM 1171 C CA . SER A 1 74 ? 32.769 -29.175 33.155 1.000 37.212 74 SER A CA 1
ATOM 1172 C C . SER A 1 74 ? 33.970 -29.312 34.103 1.000 35.052 74 SER A C 1
ATOM 1173 O O . SER A 1 74 ? 34.935 -29.989 33.725 1.000 33.983 74 SER A O 1
ATOM 1181 N N . ASN A 1 75 ? 33.950 -28.663 35.267 1.000 39.666 75 ASN A N 1
ATOM 1182 C CA . ASN A 1 75 ? 35.117 -28.685 36.187 1.000 38.632 75 ASN A CA 1
ATOM 1183 C C . ASN A 1 75 ? 35.199 -30.037 36.884 1.000 39.234 75 ASN A C 1
ATOM 1184 O O . ASN A 1 75 ? 36.297 -30.397 37.237 1.000 40.258 75 ASN A O 1
ATOM 1195 N N . GLU A 1 76 ? 34.075 -30.730 37.088 1.000 45.425 76 GLU A N 1
ATOM 1196 C CA . GLU A 1 76 ? 33.968 -31.974 37.910 1.000 46.090 76 GLU A CA 1
ATOM 1197 C C . GLU A 1 76 ? 33.812 -33.238 37.034 1.000 39.687 76 GLU A C 1
ATOM 1198 O O . GLU A 1 76 ? 34.114 -34.343 37.506 1.000 34.857 76 GLU A O 1
ATOM 1210 N N . PHE A 1 77 ? 33.337 -33.087 35.797 1.000 35.669 77 PHE A N 1
ATOM 1211 C CA . PHE A 1 77 ? 32.992 -34.193 34.858 1.000 32.302 77 PHE A CA 1
ATOM 1212 C C . PHE A 1 77 ? 33.461 -33.805 33.465 1.000 30.854 77 PHE A C 1
ATOM 1213 O O . PHE A 1 77 ? 33.294 -32.620 33.085 1.000 33.109 77 PHE A O 1
ATOM 1230 N N . TYR A 1 78 ? 34.029 -34.752 32.721 1.000 28.272 78 TYR A N 1
ATOM 1231 C CA . TYR A 1 78 ? 34.380 -34.501 31.309 1.000 25.299 78 TYR A CA 1
ATOM 1232 C C . TYR A 1 78 ? 33.051 -34.404 30.574 1.000 26.245 78 TYR A C 1
ATOM 1233 O O . TYR A 1 78 ? 32.131 -35.149 30.908 1.000 30.626 78 TYR A O 1
ATOM 1251 N N . THR A 1 79 ? 32.939 -33.488 29.629 1.000 25.134 79 THR A N 1
ATOM 1252 C CA . THR A 1 79 ? 31.633 -33.084 29.072 1.000 26.472 79 THR A CA 1
ATOM 1253 C C . THR A 1 79 ? 31.653 -33.316 27.564 1.000 23.591 79 THR A C 1
ATOM 1254 O O . THR A 1 79 ? 32.732 -33.227 26.949 1.000 20.655 79 THR A O 1
ATOM 1265 N N . MET A 1 80 ? 30.485 -33.642 27.028 1.000 22.695 80 MET A N 1
ATOM 1266 C CA . MET A 1 80 ? 30.279 -33.715 25.564 1.000 24.336 80 MET A CA 1
ATOM 1267 C C . MET A 1 80 ? 29.151 -32.755 25.211 1.000 25.845 80 MET A C 1
ATOM 1268 O O . MET A 1 80 ? 28.092 -32.836 25.884 1.000 26.404 80 MET A O 1
ATOM 1282 N N . TYR A 1 81 ? 29.423 -31.848 24.260 1.000 22.421 81 TYR A N 1
ATOM 1283 C CA . TYR A 1 81 ? 28.421 -30.941 23.663 1.000 25.571 81 TYR A CA 1
ATOM 1284 C C . TYR A 1 81 ? 28.287 -31.296 22.170 1.000 24.352 81 TYR A C 1
ATOM 1285 O O . TYR A 1 81 ? 29.215 -31.862 21.553 1.000 22.690 81 TYR A O 1
ATOM 1303 N N . GLU A 1 82 ? 27.141 -30.938 21.609 1.000 26.774 82 GLU A N 1
ATOM 1304 C CA . GLU A 1 82 ? 26.773 -31.242 20.207 1.000 30.584 82 GLU A CA 1
ATOM 1305 C C . GLU A 1 82 ? 27.054 -30.031 19.354 1.000 29.265 82 GLU A C 1
ATOM 1306 O O . GLU A 1 82 ? 26.723 -28.900 19.799 1.000 28.673 82 GLU A O 1
ATOM 1318 N N . PHE A 1 83 ? 27.571 -30.282 18.166 1.000 26.876 83 PHE A N 1
ATOM 1319 C CA . PHE A 1 83 ? 27.584 -29.276 17.094 1.000 25.135 83 PHE A CA 1
ATOM 1320 C C . PHE A 1 83 ? 26.837 -29.862 15.896 1.000 25.667 83 PHE A C 1
ATOM 1321 O O . PHE A 1 83 ? 27.204 -30.984 15.439 1.000 27.650 83 PHE A O 1
ATOM 1338 N N . MET A 1 84 ? 25.846 -29.154 15.384 1.000 22.811 84 MET A N 1
ATOM 1339 C CA . MET A 1 84 ? 25.073 -29.660 14.227 1.000 29.632 84 MET A CA 1
ATOM 1340 C C . MET A 1 84 ? 25.791 -29.173 12.961 1.000 28.311 84 MET A C 1
ATOM 1341 O O . MET A 1 84 ? 25.492 -28.059 12.495 1.000 28.591 84 MET A O 1
ATOM 1355 N N . ILE A 1 85 ? 26.736 -29.949 12.430 1.000 27.088 85 ILE A N 1
ATOM 1356 C CA . ILE A 1 85 ? 27.584 -29.476 11.292 1.000 28.092 85 ILE A CA 1
ATOM 1357 C C . ILE A 1 85 ? 26.731 -29.432 10.023 1.000 27.485 85 ILE A C 1
ATOM 1358 O O . ILE A 1 85 ? 27.106 -28.704 9.101 1.000 28.477 85 ILE A O 1
ATOM 1374 N N . ASN A 1 86 ? 25.636 -30.195 9.975 1.000 27.079 86 ASN A N 1
ATOM 1375 C CA . ASN A 1 86 ? 24.830 -30.346 8.737 1.000 28.786 86 ASN A CA 1
ATOM 1376 C C . ASN A 1 86 ? 23.858 -29.172 8.544 1.000 27.361 86 ASN A C 1
ATOM 1377 O O . ASN A 1 86 ? 23.544 -28.897 7.392 1.000 23.330 86 ASN A O 1
ATOM 1388 N N . HIS A 1 87 ? 23.394 -28.513 9.603 1.000 28.213 87 HIS A N 1
ATOM 1389 C CA . HIS A 1 87 ? 22.248 -27.580 9.504 1.000 28.812 87 HIS A CA 1
ATOM 1390 C C . HIS A 1 87 ? 22.116 -26.688 10.747 1.000 28.067 87 HIS A C 1
ATOM 1391 O O . HIS A 1 87 ? 22.637 -27.046 11.835 1.000 26.516 87 HIS A O 1
ATOM 1406 N N . ILE A 1 88 ? 21.368 -25.607 10.571 1.000 26.610 88 ILE A N 1
ATOM 1407 C CA . ILE A 1 88 ? 21.096 -24.537 11.568 1.000 28.942 88 ILE A CA 1
ATOM 1408 C C . ILE A 1 88 ? 19.618 -24.161 11.408 1.000 28.672 88 ILE A C 1
ATOM 1409 O O . ILE A 1 88 ? 19.064 -24.476 10.355 1.000 27.326 88 ILE A O 1
ATOM 1425 N N . SER A 1 89 ? 18.999 -23.541 12.418 1.000 30.088 89 SER A N 1
ATOM 1426 C CA . SER A 1 89 ? 17.560 -23.147 12.436 1.000 30.375 89 SER A CA 1
ATOM 1427 C C . SER A 1 89 ? 17.259 -22.107 11.339 1.000 26.398 89 SER A C 1
ATOM 1428 O O . SER A 1 89 ? 18.045 -21.188 11.141 1.000 25.003 89 SER A O 1
ATOM 1436 N N . LYS A 1 90 ? 16.129 -22.240 10.655 1.000 31.880 90 LYS A N 1
ATOM 1437 C CA . LYS A 1 90 ? 15.563 -21.186 9.769 1.000 29.583 90 LYS A CA 1
ATOM 1438 C C . LYS A 1 90 ? 15.307 -19.938 10.597 1.000 29.922 90 LYS A C 1
ATOM 1439 O O . LYS A 1 90 ? 15.170 -18.865 9.971 1.000 30.592 90 LYS A O 1
ATOM 1458 N N . GLU A 1 91 ? 15.221 -20.078 11.931 1.000 30.079 91 GLU A N 1
ATOM 1459 C CA . GLU A 1 91 ? 14.897 -18.978 12.881 1.000 32.575 91 GLU A CA 1
ATOM 1460 C C . GLU A 1 91 ? 16.171 -18.302 13.338 1.000 33.463 91 GLU A C 1
ATOM 1461 O O . GLU A 1 91 ? 16.042 -17.276 14.018 1.000 33.171 91 GLU A O 1
ATOM 1473 N N . SER A 1 92 ? 17.337 -18.850 12.986 1.000 30.484 92 SER A N 1
ATOM 1474 C CA . SER A 1 92 ? 18.655 -18.214 13.227 1.000 29.634 92 SER A CA 1
ATOM 1475 C C . SER A 1 92 ? 18.730 -16.839 12.551 1.000 32.056 92 SER A C 1
ATOM 1476 O O . SER A 1 92 ? 18.233 -16.651 11.387 1.000 27.146 92 SER A O 1
ATOM 1484 N N . VAL A 1 93 ? 19.428 -15.926 13.222 1.000 35.526 93 VAL A N 1
ATOM 1485 C CA . VAL A 1 93 ? 19.816 -14.608 12.650 1.000 36.692 93 VAL A CA 1
ATOM 1486 C C . VAL A 1 93 ? 20.493 -14.824 11.284 1.000 32.748 93 VAL A C 1
ATOM 1487 O O . VAL A 1 93 ? 20.295 -14.010 10.392 1.000 33.369 93 VAL A O 1
ATOM 1500 N N . TYR A 1 94 ? 21.248 -15.904 11.116 1.000 31.709 94 TYR A N 1
ATOM 1501 C CA . TYR A 1 94 ? 22.089 -16.132 9.920 1.000 33.698 94 TYR A CA 1
ATOM 1502 C C . TYR A 1 94 ? 21.158 -16.306 8.724 1.000 35.721 94 TYR A C 1
ATOM 1503 O O . TYR A 1 94 ? 21.374 -15.641 7.702 1.000 39.842 94 TYR A O 1
ATOM 1521 N N . PHE A 1 95 ? 20.132 -17.155 8.866 1.000 33.835 95 PHE A N 1
ATOM 1522 C CA . PHE A 1 95 ? 19.182 -17.486 7.776 1.000 30.086 95 PHE A CA 1
ATOM 1523 C C . PHE A 1 95 ? 18.238 -16.294 7.563 1.000 28.405 95 PHE A C 1
ATOM 1524 O O . PHE A 1 95 ? 17.906 -15.994 6.388 1.000 24.319 95 PHE A O 1
ATOM 1541 N N . LYS A 1 96 ? 17.780 -15.662 8.642 1.000 29.513 96 LYS A N 1
ATOM 1542 C CA . LYS A 1 96 ? 16.862 -14.487 8.544 1.000 33.541 96 LYS A CA 1
ATOM 1543 C C . LYS A 1 96 ? 17.575 -13.342 7.824 1.000 32.568 96 LYS A C 1
ATOM 1544 O O . LYS A 1 96 ? 16.948 -12.750 6.950 1.000 39.669 96 LYS A O 1
ATOM 1563 N N . ASP A 1 97 ? 18.852 -13.105 8.117 1.000 34.382 97 ASP A N 1
ATOM 1564 C CA . ASP A 1 97 ? 19.731 -12.158 7.370 1.000 35.895 97 ASP A CA 1
ATOM 1565 C C . ASP A 1 97 ? 19.799 -12.530 5.873 1.000 37.975 97 ASP A C 1
ATOM 1566 O O . ASP A 1 97 ? 19.785 -11.627 5.032 1.000 38.174 97 ASP A O 1
ATOM 1575 N N . PHE A 1 98 ? 19.881 -13.818 5.541 1.000 34.844 98 PHE A N 1
ATOM 1576 C CA . PHE A 1 98 ? 19.976 -14.301 4.145 1.000 34.669 98 PHE A CA 1
ATOM 1577 C C . PHE A 1 98 ? 18.676 -13.945 3.402 1.000 33.640 98 PHE A C 1
ATOM 1578 O O . PHE A 1 98 ? 18.758 -13.439 2.264 1.000 31.456 98 PHE A O 1
ATOM 1595 N N . ILE A 1 99 ? 17.514 -14.208 4.003 1.000 36.233 99 ILE A N 1
ATOM 1596 C CA . ILE A 1 99 ? 16.183 -13.952 3.367 1.000 38.241 99 ILE A CA 1
ATOM 1597 C C . ILE A 1 99 ? 16.008 -12.445 3.148 1.000 42.183 99 ILE A C 1
ATOM 1598 O O . ILE A 1 99 ? 15.435 -12.055 2.108 1.000 42.770 99 ILE A O 1
ATOM 1614 N N . GLU A 1 100 ? 16.467 -11.635 4.102 1.000 44.056 100 GLU A N 1
ATOM 1615 C CA . GLU A 1 100 ? 16.317 -10.154 4.049 1.000 46.085 100 GLU A CA 1
ATOM 1616 C C . GLU A 1 100 ? 17.240 -9.586 2.963 1.000 39.803 100 GLU A C 1
ATOM 1617 O O . GLU A 1 100 ? 16.714 -9.030 2.002 1.000 42.845 100 GLU A O 1
ATOM 1629 N N . LYS A 1 101 ? 18.552 -9.794 3.079 1.000 38.541 101 LYS A N 1
ATOM 1630 C CA . LYS A 1 101 ? 19.588 -9.048 2.314 1.000 40.781 101 LYS A CA 1
ATOM 1631 C C . LYS A 1 101 ? 20.078 -9.843 1.104 1.000 42.907 101 LYS A C 1
ATOM 1632 O O . LYS A 1 101 ? 20.789 -9.246 0.264 1.000 36.748 101 LYS A O 1
ATOM 1651 N N . LYS A 1 102 ? 19.738 -11.137 1.032 1.000 42.865 102 LYS A N 1
ATOM 1652 C CA . LYS A 1 102 ? 20.107 -12.036 -0.089 1.000 42.651 102 LYS A CA 1
ATOM 1653 C C . LYS A 1 102 ? 21.597 -11.859 -0.418 1.000 40.179 102 LYS A C 1
ATOM 1654 O O . LYS A 1 102 ? 22.436 -12.128 0.480 1.000 38.240 102 LYS A O 1
ATOM 1673 N N . GLU A 1 103 ? 21.916 -11.381 -1.626 1.000 42.542 103 GLU A N 1
ATOM 1674 C CA . GLU A 1 103 ? 23.318 -11.231 -2.130 1.000 45.791 103 GLU A CA 1
ATOM 1675 C C . GLU A 1 103 ? 24.129 -10.310 -1.209 1.000 44.358 103 GLU A C 1
ATOM 1676 O O . GLU A 1 103 ? 25.369 -10.420 -1.215 1.000 39.533 103 GLU A O 1
ATOM 1688 N N . GLU A 1 104 ? 23.472 -9.462 -0.408 1.000 45.768 104 GLU A N 1
ATOM 1689 C CA . GLU A 1 104 ? 24.176 -8.504 0.492 1.000 50.472 104 GLU A CA 1
ATOM 1690 C C . GLU A 1 104 ? 24.342 -9.104 1.899 1.000 47.658 104 GLU A C 1
ATOM 1691 O O . GLU A 1 104 ? 24.968 -8.453 2.743 1.000 39.536 104 GLU A O 1
ATOM 1703 N N . SER A 1 105 ? 23.847 -10.319 2.144 1.000 50.272 105 SER A N 1
ATOM 1704 C CA . SER A 1 105 ? 23.991 -10.993 3.459 1.000 45.658 105 SER A CA 1
ATOM 1705 C C . SER A 1 105 ? 25.426 -11.480 3.605 1.000 41.377 105 SER A C 1
ATOM 1706 O O . SER A 1 105 ? 25.948 -12.107 2.696 1.000 43.127 105 SER A O 1
ATOM 1714 N N . PRO A 1 106 ? 26.122 -11.205 4.727 1.000 37.014 106 PRO A N 1
ATOM 1715 C CA . PRO A 1 106 ? 27.388 -11.884 5.008 1.000 37.737 106 PRO A CA 1
ATOM 1716 C C . PRO A 1 106 ? 27.225 -13.404 5.256 1.000 34.674 106 PRO A C 1
ATOM 1717 O O . PRO A 1 106 ? 28.213 -14.090 5.289 1.000 35.073 106 PRO A O 1
ATOM 1728 N N . TYR A 1 107 ? 25.991 -13.891 5.371 1.000 32.803 107 TYR A N 1
ATOM 1729 C CA . TYR A 1 107 ? 25.631 -15.304 5.659 1.000 36.218 107 TYR A CA 1
ATOM 1730 C C . TYR A 1 107 ? 25.076 -16.036 4.423 1.000 37.749 107 TYR A C 1
ATOM 1731 O O . TYR A 1 107 ? 24.721 -17.214 4.565 1.000 32.482 107 TYR A O 1
ATOM 1749 N N . LYS A 1 108 ? 25.042 -15.413 3.241 1.000 40.386 108 LYS A N 1
ATOM 1750 C CA . LYS A 1 108 ? 24.483 -16.047 2.008 1.000 41.834 108 LYS A CA 1
ATOM 1751 C C . LYS A 1 108 ? 25.216 -17.354 1.666 1.000 37.630 108 LYS A C 1
ATOM 1752 O O . LYS A 1 108 ? 24.554 -18.280 1.219 1.000 35.855 108 LYS A O 1
ATOM 1771 N N . ASP A 1 109 ? 26.535 -17.432 1.877 1.000 37.366 109 ASP A N 1
ATOM 1772 C CA . ASP A 1 109 ? 27.366 -18.609 1.502 1.000 35.922 109 ASP A CA 1
ATOM 1773 C C . ASP A 1 109 ? 27.225 -19.743 2.540 1.000 35.030 109 ASP A C 1
ATOM 1774 O O . ASP A 1 109 ? 27.821 -20.813 2.339 1.000 37.805 109 ASP A O 1
ATOM 1783 N N . LEU A 1 110 ? 26.483 -19.544 3.626 1.000 35.725 110 LEU A N 1
ATOM 1784 C CA . LEU A 1 110 ? 26.249 -20.606 4.647 1.000 33.635 110 LEU A CA 1
ATOM 1785 C C . LEU A 1 110 ? 25.210 -21.615 4.138 1.000 33.494 110 LEU A C 1
ATOM 1786 O O . LEU A 1 110 ? 25.185 -22.709 4.708 1.000 31.844 110 LEU A O 1
ATOM 1802 N N . PHE A 1 111 ? 24.397 -21.271 3.123 1.000 32.727 111 PHE A N 1
ATOM 1803 C CA . PHE A 1 111 ? 23.243 -22.093 2.657 1.000 28.770 111 PHE A CA 1
ATOM 1804 C C . PHE A 1 111 ? 23.426 -22.491 1.191 1.000 31.362 111 PHE A C 1
ATOM 1805 O O . PHE A 1 111 ? 24.075 -21.765 0.433 1.000 28.464 111 PHE A O 1
ATOM 1822 N N . ILE A 1 112 ? 22.862 -23.633 0.806 1.000 30.680 112 ILE A N 1
ATOM 1823 C CA . ILE A 1 112 ? 23.012 -24.171 -0.572 1.000 33.815 112 ILE A CA 1
ATOM 1824 C C . ILE A 1 112 ? 21.746 -23.835 -1.352 1.000 35.460 112 ILE A C 1
ATOM 1825 O O . ILE A 1 112 ? 20.667 -24.399 -1.002 1.000 31.401 112 ILE A O 1
ATOM 1841 N N . ARG A 1 113 ? 21.876 -22.918 -2.318 1.000 30.081 113 ARG A N 1
ATOM 1842 C CA . ARG A 1 113 ? 20.781 -22.520 -3.229 1.000 31.768 113 ARG A CA 1
ATOM 1843 C C . ARG A 1 113 ? 20.723 -23.523 -4.381 1.000 32.769 113 ARG A C 1
ATOM 1844 O O . ARG A 1 113 ? 21.786 -23.861 -4.906 1.000 33.069 113 ARG A O 1
ATOM 1865 N N . TYR A 1 114 ? 19.520 -23.978 -4.714 1.000 28.826 114 TYR A N 1
ATOM 1866 C CA . TYR A 1 114 ? 19.201 -24.896 -5.836 1.000 33.262 114 TYR A CA 1
ATOM 1867 C C . TYR A 1 114 ? 19.699 -24.309 -7.166 1.000 30.820 114 TYR A C 1
ATOM 1868 O O . TYR A 1 114 ? 20.400 -25.006 -7.904 1.000 33.275 114 TYR A O 1
ATOM 1886 N N . SER A 1 115 ? 19.364 -23.053 -7.464 1.000 36.635 115 SER A N 1
ATOM 1887 C CA . SER A 1 115 ? 19.819 -22.331 -8.685 1.000 35.750 115 SER A CA 1
ATOM 1888 C C . SER A 1 115 ? 21.344 -22.379 -8.811 1.000 33.628 115 SER A C 1
ATOM 1889 O O . SER A 1 115 ? 21.813 -22.493 -9.943 1.000 36.964 115 SER A O 1
ATOM 1897 N N . ASP A 1 116 ? 22.093 -22.287 -7.710 1.000 31.761 116 ASP A N 1
ATOM 1898 C CA . ASP A 1 116 ? 23.584 -22.252 -7.723 1.000 33.825 116 ASP A CA 1
ATOM 1899 C C . ASP A 1 116 ? 24.163 -23.674 -7.790 1.000 33.665 116 ASP A C 1
ATOM 1900 O O . ASP A 1 116 ? 25.214 -23.843 -8.399 1.000 38.037 116 ASP A O 1
ATOM 1909 N N . TYR A 1 117 ? 23.526 -24.668 -7.167 1.000 33.343 117 TYR A N 1
ATOM 1910 C CA . TYR A 1 117 ? 24.111 -26.022 -7.010 1.000 31.244 117 TYR A CA 1
ATOM 1911 C C . TYR A 1 117 ? 24.002 -26.833 -8.303 1.000 33.090 117 TYR A C 1
ATOM 1912 O O . TYR A 1 117 ? 24.953 -27.568 -8.609 1.000 38.720 117 TYR A O 1
ATOM 1930 N N . TRP A 1 118 ? 22.831 -26.803 -8.958 1.000 35.242 118 TRP A N 1
ATOM 1931 C CA . TRP A 1 118 ? 22.507 -27.672 -10.123 1.000 31.854 118 TRP A CA 1
ATOM 1932 C C . TRP A 1 118 ? 22.935 -26.960 -11.395 1.000 31.322 118 TRP A C 1
ATOM 1933 O O . TRP A 1 118 ? 22.562 -25.820 -11.613 1.000 35.315 118 TRP A O 1
ATOM 1954 N N . PRO A 1 119 ? 23.810 -27.561 -12.226 1.000 33.883 119 PRO A N 1
ATOM 1955 C CA . PRO A 1 119 ? 24.061 -27.015 -13.560 1.000 37.348 119 PRO A CA 1
ATOM 1956 C C . PRO A 1 119 ? 22.766 -26.939 -14.390 1.000 38.398 119 PRO A C 1
ATOM 1957 O O . PRO A 1 119 ? 21.778 -27.491 -13.963 1.000 39.212 119 PRO A O 1
ATOM 1968 N N . GLU A 1 120 ? 22.831 -26.320 -15.575 1.000 43.867 120 GLU A N 1
ATOM 1969 C CA . GLU A 1 120 ? 21.714 -26.182 -16.554 1.000 42.442 120 GLU A CA 1
ATOM 1970 C C . GLU A 1 120 ? 21.140 -27.554 -16.902 1.000 40.536 120 GLU A C 1
ATOM 1971 O O . GLU A 1 120 ? 21.917 -28.481 -17.149 1.000 42.974 120 GLU A O 1
ATOM 1983 N N . ASN A 1 121 ? 19.808 -27.655 -16.930 1.000 44.247 121 ASN A N 1
ATOM 1984 C CA . ASN A 1 121 ? 19.068 -28.881 -17.324 1.000 45.625 121 ASN A CA 1
ATOM 1985 C C . ASN A 1 121 ? 19.298 -29.947 -16.261 1.000 44.940 121 ASN A C 1
ATOM 1986 O O . ASN A 1 121 ? 19.276 -31.132 -16.633 1.000 46.331 121 ASN A O 1
ATOM 1997 N N . ARG A 1 122 ? 19.561 -29.541 -15.015 1.000 40.133 122 ARG A N 1
ATOM 1998 C CA . ARG A 1 122 ? 19.703 -30.460 -13.860 1.000 35.586 122 ARG A CA 1
ATOM 1999 C C . ARG A 1 122 ? 18.988 -29.802 -12.693 1.000 37.091 122 ARG A C 1
ATOM 2000 O O . ARG A 1 122 ? 18.842 -28.585 -12.689 1.000 34.894 122 ARG A O 1
ATOM 2021 N N . PRO A 1 123 ? 18.504 -30.584 -11.698 1.000 35.761 123 PRO A N 1
ATOM 2022 C CA . PRO A 1 123 ? 18.702 -32.033 -11.670 1.000 36.918 123 PRO A CA 1
ATOM 2023 C C . PRO A 1 123 ? 17.792 -32.799 -12.649 1.000 35.198 123 PRO A C 1
ATOM 2024 O O . PRO A 1 123 ? 16.658 -32.395 -12.826 1.000 39.089 123 PRO A O 1
ATOM 2035 N N . THR A 1 124 ? 18.289 -33.893 -13.225 1.000 34.929 124 THR A N 1
ATOM 2036 C CA . THR A 1 124 ? 17.470 -34.968 -13.854 1.000 35.361 124 THR A CA 1
ATOM 2037 C C . THR A 1 124 ? 16.732 -35.775 -12.779 1.000 36.387 124 THR A C 1
ATOM 2038 O O . THR A 1 124 ? 17.053 -35.634 -11.561 1.000 33.874 124 THR A O 1
ATOM 2049 N N . GLU A 1 125 ? 15.791 -36.614 -13.211 1.000 38.766 125 GLU A N 1
ATOM 2050 C CA . GLU A 1 125 ? 15.055 -37.550 -12.326 1.000 40.831 125 GLU A CA 1
ATOM 2051 C C . GLU A 1 125 ? 16.075 -38.467 -11.649 1.000 39.118 125 GLU A C 1
ATOM 2052 O O . GLU A 1 125 ? 15.884 -38.755 -10.482 1.000 42.480 125 GLU A O 1
ATOM 2064 N N . ARG A 1 126 ? 17.116 -38.889 -12.367 1.000 37.900 126 ARG A N 1
ATOM 2065 C CA . ARG A 1 126 ? 18.217 -39.756 -11.850 1.000 44.224 126 ARG A CA 1
ATOM 2066 C C . ARG A 1 126 ? 19.000 -39.021 -10.746 1.000 39.769 126 ARG A C 1
ATOM 2067 O O . ARG A 1 126 ? 19.323 -39.655 -9.703 1.000 32.186 126 ARG A O 1
ATOM 2088 N N . ASP A 1 127 ? 19.359 -37.754 -10.997 1.000 37.345 127 ASP A N 1
ATOM 2089 C CA . ASP A 1 127 ? 20.087 -36.896 -10.026 1.000 37.062 127 ASP A CA 1
ATOM 2090 C C . ASP A 1 127 ? 19.359 -36.981 -8.683 1.000 33.289 127 ASP A C 1
ATOM 2091 O O . ASP A 1 127 ? 20.030 -37.298 -7.703 1.000 33.613 127 ASP A O 1
ATOM 2100 N N . ILE A 1 128 ? 18.027 -36.805 -8.670 1.000 34.025 128 ILE A N 1
ATOM 2101 C CA . ILE A 1 128 ? 17.208 -36.704 -7.423 1.000 33.932 128 ILE A CA 1
ATOM 2102 C C . ILE A 1 128 ? 17.062 -38.088 -6.795 1.000 32.938 128 ILE A C 1
ATOM 2103 O O . ILE A 1 128 ? 17.215 -38.183 -5.560 1.000 31.510 128 ILE A O 1
ATOM 2119 N N . ASP A 1 129 ? 16.813 -39.110 -7.623 1.000 29.391 129 ASP A N 1
ATOM 2120 C CA . ASP A 1 129 ? 16.681 -40.526 -7.201 1.000 33.187 129 ASP A CA 1
ATOM 2121 C C . ASP A 1 129 ? 18.007 -40.986 -6.572 1.000 35.495 129 ASP A C 1
ATOM 2122 O O . ASP A 1 129 ? 17.951 -41.712 -5.594 1.000 36.568 129 ASP A O 1
ATOM 2131 N N . LEU A 1 130 ? 19.165 -40.552 -7.074 1.000 31.942 130 LEU A N 1
ATOM 2132 C CA . LEU A 1 130 ? 20.470 -40.989 -6.508 1.000 34.316 130 LEU A CA 1
ATOM 2133 C C . LEU A 1 130 ? 20.610 -40.515 -5.045 1.000 32.931 130 LEU A C 1
ATOM 2134 O O . LEU A 1 130 ? 21.320 -41.192 -4.266 1.000 29.267 130 LEU A O 1
ATOM 2150 N N . ILE A 1 131 ? 20.034 -39.360 -4.690 1.000 30.655 131 ILE A N 1
ATOM 2151 C CA . ILE A 1 131 ? 20.223 -38.742 -3.343 1.000 32.812 131 ILE A CA 1
ATOM 2152 C C . ILE A 1 131 ? 19.627 -39.667 -2.285 1.000 35.777 131 ILE A C 1
ATOM 2153 O O . ILE A 1 131 ? 18.486 -40.060 -2.465 1.000 38.576 131 ILE A O 1
ATOM 2169 N N . TYR A 1 132 ? 20.393 -40.026 -1.259 1.000 38.809 132 TYR A N 1
ATOM 2170 C CA . TYR A 1 132 ? 19.882 -40.733 -0.058 1.000 42.642 132 TYR A CA 1
ATOM 2171 C C . TYR A 1 132 ? 18.893 -39.805 0.672 1.000 42.509 132 TYR A C 1
ATOM 2172 O O . TYR A 1 132 ? 19.322 -38.836 1.304 1.000 44.205 132 TYR A O 1
ATOM 2190 N N A LYS A 1 133 ? 17.596 -40.113 0.589 0.500 42.410 133 LYS A N 1
ATOM 2191 N N B LYS A 1 133 ? 17.593 -40.102 0.580 0.500 41.054 133 LYS A N 1
ATOM 2192 C CA A LYS A 1 133 ? 16.500 -39.241 1.083 0.500 43.390 133 LYS A CA 1
ATOM 2193 C CA B LYS A 1 133 ? 16.501 -39.219 1.069 0.500 41.274 133 LYS A CA 1
ATOM 2194 C C A LYS A 1 133 ? 15.953 -39.796 2.401 0.500 42.784 133 LYS A C 1
ATOM 2195 C C B LYS A 1 133 ? 15.932 -39.785 2.378 0.500 41.591 133 LYS A C 1
ATOM 2196 O O A LYS A 1 133 ? 15.859 -41.018 2.537 0.500 39.838 133 LYS A O 1
ATOM 2197 O O B LYS A 1 133 ? 15.817 -41.007 2.492 0.500 38.667 133 LYS A O 1
ATOM 2234 N N . ARG A 1 134 ? 15.621 -38.894 3.328 1.000 43.054 134 ARG A N 1
ATOM 2235 C CA . ARG A 1 134 ? 15.107 -39.198 4.690 1.000 44.708 134 ARG A CA 1
ATOM 2236 C C . ARG A 1 134 ? 13.605 -38.880 4.724 1.000 43.877 134 ARG A C 1
ATOM 2237 O O . ARG A 1 134 ? 12.981 -39.026 5.784 1.000 44.848 134 ARG A O 1
ATOM 2258 N N . LYS A 1 135 ? 13.059 -38.412 3.604 1.000 43.858 135 LYS A N 1
ATOM 2259 C CA . LYS A 1 135 ? 11.631 -38.054 3.414 1.000 44.427 135 LYS A CA 1
ATOM 2260 C C . LYS A 1 135 ? 11.259 -38.469 1.980 1.000 40.864 135 LYS A C 1
ATOM 2261 O O . LYS A 1 135 ? 12.150 -38.957 1.258 1.000 39.465 135 LYS A O 1
ATOM 2280 N N . ASP A 1 136 ? 10.002 -38.249 1.580 1.000 40.579 136 ASP A N 1
ATOM 2281 C CA . ASP A 1 136 ? 9.423 -38.667 0.275 1.000 43.322 136 ASP A CA 1
ATOM 2282 C C . ASP A 1 136 ? 9.842 -37.718 -0.860 1.000 44.127 136 ASP A C 1
ATOM 2283 O O . ASP A 1 136 ? 9.928 -38.195 -2.014 1.000 44.350 136 ASP A O 1
ATOM 2292 N N . LYS A 1 137 ? 10.084 -36.443 -0.543 1.000 39.433 137 LYS A N 1
ATOM 2293 C CA . LYS A 1 137 ? 10.444 -35.363 -1.501 1.000 44.721 137 LYS A CA 1
ATOM 2294 C C . LYS A 1 137 ? 11.975 -35.222 -1.645 1.000 41.630 137 LYS A C 1
ATOM 2295 O O . LYS A 1 137 ? 12.720 -35.627 -0.732 1.000 42.494 137 LYS A O 1
ATOM 2314 N N . ALA A 1 138 ? 12.431 -34.607 -2.745 1.000 40.987 138 ALA A N 1
ATOM 2315 C CA . ALA A 1 138 ? 13.812 -34.080 -2.906 1.000 38.567 138 ALA A CA 1
ATOM 2316 C C . ALA A 1 138 ? 14.109 -33.155 -1.728 1.000 33.729 138 ALA A C 1
ATOM 2317 O O . ALA A 1 138 ? 13.191 -32.516 -1.214 1.000 33.711 138 ALA A O 1
ATOM 2324 N N . PRO A 1 139 ? 15.370 -33.057 -1.242 1.000 29.281 139 PRO A N 1
ATOM 2325 C CA . PRO A 1 139 ? 15.663 -32.387 0.028 1.000 30.047 139 PRO A CA 1
ATOM 2326 C C . PRO A 1 139 ? 15.845 -30.870 -0.110 1.000 28.268 139 PRO A C 1
ATOM 2327 O O . PRO A 1 139 ? 16.929 -30.358 0.163 1.000 32.345 139 PRO A O 1
ATOM 2338 N N . PHE A 1 140 ? 14.783 -30.189 -0.527 1.000 30.280 140 PHE A N 1
ATOM 2339 C CA . PHE A 1 140 ? 14.770 -28.743 -0.862 1.000 31.139 140 PHE A CA 1
ATOM 2340 C C . PHE A 1 140 ? 13.471 -28.161 -0.337 1.000 31.665 140 PHE A C 1
ATOM 2341 O O . PHE A 1 140 ? 12.446 -28.893 -0.332 1.000 30.430 140 PHE A O 1
ATOM 2358 N N . ILE A 1 141 ? 13.517 -26.910 0.110 1.000 29.764 141 ILE A N 1
ATOM 2359 C CA . ILE A 1 141 ? 12.293 -26.136 0.438 1.000 31.016 141 ILE A CA 1
ATOM 2360 C C . ILE A 1 141 ? 12.362 -24.832 -0.351 1.000 30.308 141 ILE A C 1
ATOM 2361 O O . ILE A 1 141 ? 13.465 -24.358 -0.628 1.000 28.003 141 ILE A O 1
ATOM 2377 N N . ASP A 1 142 ? 11.208 -24.288 -0.706 1.000 37.710 142 ASP A N 1
ATOM 2378 C CA . ASP A 1 142 ? 11.103 -22.984 -1.407 1.000 37.662 142 ASP A CA 1
ATOM 2379 C C . ASP A 1 142 ? 11.463 -21.904 -0.404 1.000 36.097 142 ASP A C 1
ATOM 2380 O O . ASP A 1 142 ? 11.093 -22.048 0.764 1.000 44.413 142 ASP A O 1
ATOM 2389 N N . VAL A 1 143 ? 12.150 -20.860 -0.851 1.000 37.925 143 VAL A N 1
ATOM 2390 C CA . VAL A 1 143 ? 12.296 -19.600 -0.080 1.000 36.992 143 VAL A CA 1
ATOM 2391 C C . VAL A 1 143 ? 11.894 -18.432 -0.979 1.000 42.788 143 VAL A C 1
ATOM 2392 O O . VAL A 1 143 ? 12.056 -18.531 -2.229 1.000 43.682 143 VAL A O 1
ATOM 2405 N N . THR A 1 144 ? 11.326 -17.398 -0.360 1.000 41.438 144 THR A N 1
ATOM 2406 C CA . THR A 1 144 ? 11.078 -16.068 -0.966 1.000 43.495 144 THR A CA 1
ATOM 2407 C C . THR A 1 144 ? 11.991 -15.079 -0.243 1.000 42.812 144 THR A C 1
ATOM 2408 O O . THR A 1 144 ? 11.923 -14.983 1.024 1.000 38.689 144 THR A O 1
ATOM 2419 N N . PHE A 1 145 ? 12.831 -14.400 -1.012 1.000 40.856 145 PHE A N 1
ATOM 2420 C CA . PHE A 1 145 ? 13.699 -13.319 -0.504 1.000 41.206 145 PHE A CA 1
ATOM 2421 C C . PHE A 1 145 ? 12.850 -12.063 -0.295 1.000 45.022 145 PHE A C 1
ATOM 2422 O O . PHE A 1 145 ? 11.734 -11.976 -0.884 1.000 44.102 145 PHE A O 1
ATOM 2439 N N . LYS A 1 146 ? 13.348 -11.131 0.527 1.000 46.062 146 LYS A N 1
ATOM 2440 C CA . LYS A 1 146 ? 12.702 -9.814 0.774 1.000 46.632 146 LYS A CA 1
ATOM 2441 C C . LYS A 1 146 ? 12.453 -9.148 -0.591 1.000 39.692 146 LYS A C 1
ATOM 2442 O O . LYS A 1 146 ? 11.285 -8.888 -0.878 1.000 37.502 146 LYS A O 1
ATOM 2461 N N . ASP A 1 147 ? 13.473 -9.068 -1.456 1.000 39.731 147 ASP A N 1
ATOM 2462 C CA . ASP A 1 147 ? 13.420 -8.393 -2.786 1.000 46.151 147 ASP A CA 1
ATOM 2463 C C . ASP A 1 147 ? 12.415 -9.079 -3.726 1.000 51.012 147 ASP A C 1
ATOM 2464 O O . ASP A 1 147 ? 12.248 -8.592 -4.875 1.000 49.173 147 ASP A O 1
ATOM 2473 N N . GLY A 1 148 ? 11.783 -10.179 -3.293 1.000 52.464 148 GLY A N 1
ATOM 2474 C CA . GLY A 1 148 ? 10.639 -10.783 -4.002 1.000 55.003 148 GLY A CA 1
ATOM 2475 C C . GLY A 1 148 ? 11.049 -11.970 -4.861 1.000 52.354 148 GLY A C 1
ATOM 2476 O O . GLY A 1 148 ? 10.140 -12.712 -5.281 1.000 48.063 148 GLY A O 1
ATOM 2480 N N . SER A 1 149 ? 12.359 -12.150 -5.109 1.000 48.194 149 SER A N 1
ATOM 2481 C CA . SER A 1 149 ? 12.915 -13.312 -5.842 1.000 42.918 149 SER A CA 1
ATOM 2482 C C . SER A 1 149 ? 12.707 -14.569 -4.992 1.000 42.444 149 SER A C 1
ATOM 2483 O O . SER A 1 149 ? 12.460 -14.467 -3.753 1.000 38.129 149 SER A O 1
ATOM 2491 N N . THR A 1 150 ? 12.763 -15.716 -5.665 1.000 44.022 150 THR A N 1
ATOM 2492 C CA . THR A 1 150 ? 12.380 -17.040 -5.121 1.000 44.619 150 THR A CA 1
ATOM 2493 C C . THR A 1 150 ? 13.521 -17.979 -5.476 1.000 45.026 150 THR A C 1
ATOM 2494 O O . THR A 1 150 ? 14.272 -17.638 -6.405 1.000 44.170 150 THR A O 1
ATOM 2505 N N . ASP A 1 151 ? 13.684 -19.048 -4.706 1.000 45.396 151 ASP A N 1
ATOM 2506 C CA . ASP A 1 151 ? 14.719 -20.089 -4.940 1.000 41.525 151 ASP A CA 1
ATOM 2507 C C . ASP A 1 151 ? 14.330 -21.288 -4.066 1.000 40.373 151 ASP A C 1
ATOM 2508 O O . ASP A 1 151 ? 13.212 -21.289 -3.509 1.000 37.935 151 ASP A O 1
ATOM 2517 N N . GLN A 1 152 ? 15.204 -22.281 -3.999 1.000 37.080 152 GLN A N 1
ATOM 2518 C CA . GLN A 1 152 ? 15.081 -23.411 -3.064 1.000 36.806 152 GLN A CA 1
ATOM 2519 C C . GLN A 1 152 ? 16.406 -23.528 -2.327 1.000 31.895 152 GLN A C 1
ATOM 2520 O O . GLN A 1 152 ? 17.447 -23.250 -2.924 1.000 28.643 152 GLN A O 1
ATOM 2534 N N . VAL A 1 153 ? 16.346 -23.887 -1.052 1.000 31.567 153 VAL A N 1
ATOM 2535 C CA . VAL A 1 153 ? 17.558 -24.168 -0.244 1.000 27.673 153 VAL A CA 1
ATOM 2536 C C . VAL A 1 153 ? 17.491 -25.636 0.170 1.000 24.883 153 VAL A C 1
ATOM 2537 O O . VAL A 1 153 ? 16.395 -26.129 0.451 1.000 25.915 153 VAL A O 1
ATOM 2550 N N . TRP A 1 154 ? 18.642 -26.282 0.173 1.000 23.307 154 TRP A N 1
ATOM 2551 C CA . TRP A 1 154 ? 18.845 -27.671 0.624 1.000 26.108 154 TRP A CA 1
ATOM 2552 C C . TRP A 1 154 ? 18.345 -27.791 2.059 1.000 28.321 154 TRP A C 1
ATOM 2553 O O . TRP A 1 154 ? 18.708 -26.937 2.926 1.000 26.309 154 TRP A O 1
ATOM 2574 N N . CYS A 1 155 ? 17.506 -28.792 2.275 1.000 27.016 155 CYS A N 1
ATOM 2575 C CA . CYS A 1 155 ? 16.876 -29.087 3.574 1.000 28.746 155 CYS A CA 1
ATOM 2576 C C . CYS A 1 155 ? 16.738 -30.606 3.666 1.000 27.977 155 CYS A C 1
ATOM 2577 O O . CYS A 1 155 ? 15.881 -31.167 2.957 1.000 31.361 155 CYS A O 1
ATOM 2585 N N . THR A 1 156 ? 17.601 -31.250 4.453 1.000 28.003 156 THR A N 1
ATOM 2586 C CA . THR A 1 156 ? 17.673 -32.725 4.587 1.000 27.124 156 THR A CA 1
ATOM 2587 C C . THR A 1 156 ? 16.561 -33.229 5.512 1.000 26.561 156 THR A C 1
ATOM 2588 O O . THR A 1 156 ? 15.906 -34.259 5.186 1.000 29.371 156 THR A O 1
ATOM 2599 N N . PHE A 1 157 ? 16.391 -32.592 6.644 1.000 20.930 157 PHE A N 1
ATOM 2600 C CA . PHE A 1 157 ? 15.482 -33.063 7.715 1.000 25.149 157 PHE A CA 1
ATOM 2601 C C . PHE A 1 157 ? 14.224 -32.191 7.676 1.000 25.385 157 PHE A C 1
ATOM 2602 O O . PHE A 1 157 ? 13.641 -32.069 6.580 1.000 29.763 157 PHE A O 1
ATOM 2619 N N . SER A 1 158 ? 13.840 -31.588 8.791 1.000 25.745 158 SER A N 1
ATOM 2620 C CA . SER A 1 158 ? 12.591 -30.797 8.917 1.000 29.097 158 SER A CA 1
ATOM 2621 C C . SER A 1 158 ? 12.802 -29.419 8.277 1.000 28.664 158 SER A C 1
ATOM 2622 O O . SER A 1 158 ? 13.990 -29.007 8.088 1.000 30.813 158 SER A O 1
ATOM 2630 N N . GLU A 1 159 ? 11.696 -28.728 7.995 1.000 30.608 159 GLU A N 1
ATOM 2631 C CA . GLU A 1 159 ? 11.642 -27.355 7.406 1.000 33.136 159 GLU A CA 1
ATOM 2632 C C . GLU A 1 159 ? 12.214 -26.330 8.397 1.000 32.199 159 GLU A C 1
ATOM 2633 O O . GLU A 1 159 ? 12.492 -25.199 7.965 1.000 37.781 159 GLU A O 1
ATOM 2645 N N . GLU A 1 160 ? 12.421 -26.697 9.672 1.000 34.276 160 GLU A N 1
ATOM 2646 C CA . GLU A 1 160 ? 13.127 -25.847 10.680 1.000 34.456 160 GLU A CA 1
ATOM 2647 C C . GLU A 1 160 ? 14.640 -25.861 10.436 1.000 33.868 160 GLU A C 1
ATOM 2648 O O . GLU A 1 160 ? 15.318 -24.959 10.960 1.000 33.087 160 GLU A O 1
ATOM 2660 N N . GLN A 1 161 ? 15.156 -26.862 9.709 1.000 31.612 161 GLN A N 1
ATOM 2661 C CA . GLN A 1 161 ? 16.606 -27.209 9.683 1.000 27.250 161 GLN A CA 1
ATOM 2662 C C . GLN A 1 161 ? 17.136 -26.992 8.264 1.000 26.869 161 GLN A C 1
ATOM 2663 O O . GLN A 1 161 ? 16.822 -27.797 7.373 1.000 28.135 161 GLN A O 1
ATOM 2677 N N . ILE A 1 162 ? 17.910 -25.927 8.086 1.000 23.204 162 ILE A N 1
ATOM 2678 C CA . ILE A 1 162 ? 18.470 -25.514 6.767 1.000 24.700 162 ILE A CA 1
ATOM 2679 C C . ILE A 1 162 ? 19.923 -25.961 6.730 1.000 22.972 162 ILE A C 1
ATOM 2680 O O . ILE A 1 162 ? 20.663 -25.607 7.654 1.000 20.850 162 ILE A O 1
ATOM 2696 N N . ASP A 1 163 ? 20.294 -26.675 5.672 1.000 26.268 163 ASP A N 1
ATOM 2697 C CA . ASP A 1 163 ? 21.635 -27.290 5.536 1.000 27.895 163 ASP A CA 1
ATOM 2698 C C . ASP A 1 163 ? 22.665 -26.174 5.385 1.000 25.655 163 ASP A C 1
ATOM 2699 O O . ASP A 1 163 ? 22.387 -25.163 4.743 1.000 25.925 163 ASP A O 1
ATOM 2708 N N . LEU A 1 164 ? 23.805 -26.357 6.025 1.000 26.777 164 LEU A N 1
ATOM 2709 C CA . LEU A 1 164 ? 24.996 -25.490 5.841 1.000 26.651 164 LEU A CA 1
ATOM 2710 C C . LEU A 1 164 ? 25.755 -25.962 4.593 1.000 24.519 164 LEU A C 1
ATOM 2711 O O . LEU A 1 164 ? 25.637 -27.114 4.216 1.000 27.083 164 LEU A O 1
ATOM 2727 N N . ASP A 1 165 ? 26.461 -25.057 3.941 1.000 28.249 165 ASP A N 1
ATOM 2728 C CA . ASP A 1 165 ? 27.320 -25.358 2.771 1.000 27.263 165 ASP A CA 1
ATOM 2729 C C . ASP A 1 165 ? 28.766 -25.346 3.239 1.000 26.088 165 ASP A C 1
ATOM 2730 O O . ASP A 1 165 ? 29.341 -24.234 3.260 1.000 27.545 165 ASP A O 1
ATOM 2739 N N . VAL A 1 166 ? 29.334 -26.513 3.562 1.000 25.696 166 VAL A N 1
ATOM 2740 C CA . VAL A 1 166 ? 30.678 -26.616 4.220 1.000 29.414 166 VAL A CA 1
ATOM 2741 C C . VAL A 1 166 ? 31.791 -26.384 3.183 1.000 32.024 166 VAL A C 1
ATOM 2742 O O . VAL A 1 166 ? 32.974 -26.456 3.564 1.000 33.187 166 VAL A O 1
ATOM 2755 N N . ARG A 1 167 ? 31.447 -26.055 1.929 1.000 33.742 167 ARG A N 1
ATOM 2756 C CA . ARG A 1 167 ? 32.444 -25.778 0.858 1.000 34.629 167 ARG A CA 1
ATOM 2757 C C . ARG A 1 167 ? 32.939 -24.330 0.943 1.000 32.614 167 ARG A C 1
ATOM 2758 O O . ARG A 1 167 ? 33.912 -24.019 0.238 1.000 33.622 167 ARG A O 1
ATOM 2779 N N . THR A 1 168 ? 32.263 -23.459 1.689 1.000 30.448 168 THR A N 1
ATOM 2780 C CA . THR A 1 168 ? 32.464 -21.987 1.574 1.000 28.817 168 THR A CA 1
ATOM 2781 C C . THR A 1 168 ? 33.317 -21.494 2.733 1.000 31.513 168 THR A C 1
ATOM 2782 O O . THR A 1 168 ? 33.284 -22.120 3.827 1.000 29.952 168 THR A O 1
ATOM 2793 N N . GLU A 1 169 ? 34.012 -20.373 2.511 1.000 34.924 169 GLU A N 1
ATOM 2794 C CA . GLU A 1 169 ? 34.881 -19.788 3.552 1.000 34.973 169 GLU A CA 1
ATOM 2795 C C . GLU A 1 169 ? 33.978 -19.308 4.696 1.000 31.657 169 GLU A C 1
ATOM 2796 O O . GLU A 1 169 ? 34.393 -19.486 5.846 1.000 30.107 169 GLU A O 1
ATOM 2808 N N . ALA A 1 170 ? 32.776 -18.793 4.402 1.000 30.754 170 ALA A N 1
ATOM 2809 C CA . ALA A 1 170 ? 31.810 -18.295 5.403 1.000 30.091 170 ALA A CA 1
ATOM 2810 C C . ALA A 1 170 ? 31.375 -19.427 6.354 1.000 31.599 170 ALA A C 1
ATOM 2811 O O . ALA A 1 170 ? 31.429 -19.231 7.592 1.000 30.264 170 ALA A O 1
ATOM 2818 N N . THR A 1 171 ? 30.990 -20.587 5.833 1.000 27.203 171 THR A N 1
ATOM 2819 C CA . THR A 1 171 ? 30.583 -21.736 6.684 1.000 27.761 171 THR A CA 1
ATOM 2820 C C . THR A 1 171 ? 31.790 -22.204 7.503 1.000 28.703 171 THR A C 1
ATOM 2821 O O . THR A 1 171 ? 31.609 -22.494 8.688 1.000 28.454 171 THR A O 1
ATOM 2832 N N . ARG A 1 172 ? 32.981 -22.244 6.897 1.000 28.826 172 ARG A N 1
ATOM 2833 C CA . ARG A 1 172 ? 34.204 -22.712 7.588 1.000 30.694 172 ARG A CA 1
ATOM 2834 C C . ARG A 1 172 ? 34.495 -21.779 8.767 1.000 28.824 172 ARG A C 1
ATOM 2835 O O . ARG A 1 172 ? 34.868 -22.286 9.835 1.000 29.154 172 ARG A O 1
ATOM 2856 N N . LYS A 1 173 ? 34.312 -20.464 8.602 1.000 30.261 173 LYS A N 1
ATOM 2857 C CA . LYS A 1 173 ? 34.542 -19.472 9.683 1.000 30.732 173 LYS A CA 1
ATOM 2858 C C . LYS A 1 173 ? 33.501 -19.708 10.785 1.000 30.580 173 LYS A C 1
ATOM 2859 O O . LYS A 1 173 ? 33.895 -19.791 11.949 1.000 29.496 173 LYS A O 1
ATOM 2878 N N . PHE A 1 174 ? 32.224 -19.878 10.435 1.000 29.785 174 PHE A N 1
ATOM 2879 C CA . PHE A 1 174 ? 31.133 -20.156 11.412 1.000 31.862 174 PHE A CA 1
ATOM 2880 C C . PHE A 1 174 ? 31.450 -21.417 12.243 1.000 27.299 174 PHE A C 1
ATOM 2881 O O . PHE A 1 174 ? 31.405 -21.421 13.485 1.000 30.843 174 PHE A O 1
ATOM 2898 N N . VAL A 1 175 ? 31.798 -22.485 11.558 1.000 25.007 175 VAL A N 1
ATOM 2899 C CA . VAL A 1 175 ? 32.098 -23.795 12.203 1.000 25.873 175 VAL A CA 1
ATOM 2900 C C . VAL A 1 175 ? 33.342 -23.644 13.079 1.000 27.239 175 VAL A C 1
ATOM 2901 O O . VAL A 1 175 ? 33.277 -24.102 14.222 1.000 24.214 175 VAL A O 1
ATOM 2914 N N . ARG A 1 176 ? 34.436 -23.064 12.544 1.000 28.657 176 ARG A N 1
ATOM 2915 C CA . ARG A 1 176 ? 35.706 -22.856 13.294 1.000 29.867 176 ARG A CA 1
ATOM 2916 C C . ARG A 1 176 ? 35.426 -22.077 14.592 1.000 29.476 176 ARG A C 1
ATOM 2917 O O . ARG A 1 176 ? 35.801 -22.576 15.686 1.000 27.335 176 ARG A O 1
ATOM 2938 N N . GLU A 1 177 ? 34.779 -20.917 14.489 1.000 27.993 177 GLU A N 1
ATOM 2939 C CA . GLU A 1 177 ? 34.477 -20.054 15.654 1.000 31.396 177 GLU A CA 1
ATOM 2940 C C . GLU A 1 177 ? 33.592 -20.819 16.644 1.000 29.421 177 GLU A C 1
ATOM 2941 O O . GLU A 1 177 ? 33.879 -20.779 17.853 1.000 27.249 177 GLU A O 1
ATOM 2953 N N . THR A 1 178 ? 32.565 -21.525 16.166 1.000 29.620 178 THR A N 1
ATOM 2954 C CA . THR A 1 178 ? 31.662 -22.284 17.072 1.000 30.225 178 THR A CA 1
ATOM 2955 C C . THR A 1 178 ? 32.454 -23.400 17.774 1.000 29.059 178 THR A C 1
ATOM 2956 O O . THR A 1 178 ? 32.319 -23.579 19.021 1.000 26.452 178 THR A O 1
ATOM 2967 N N . LEU A 1 179 ? 33.256 -24.153 17.038 1.000 26.129 179 LEU A N 1
ATOM 2968 C CA . LEU A 1 179 ? 34.082 -25.209 17.668 1.000 27.775 179 LEU A CA 1
ATOM 2969 C C . LEU A 1 179 ? 35.032 -24.586 18.701 1.000 27.628 179 LEU A C 1
ATOM 2970 O O . LEU A 1 179 ? 35.140 -25.188 19.815 1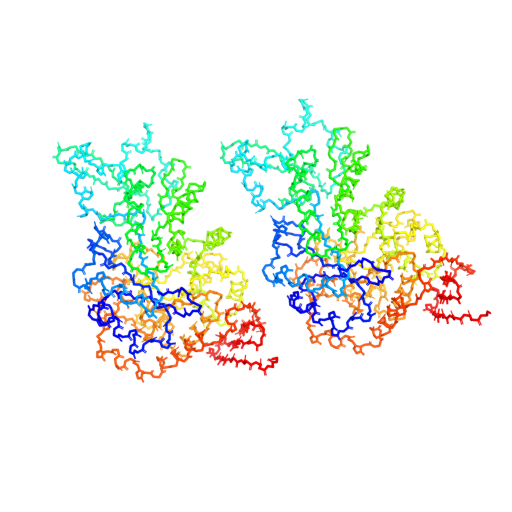.000 25.983 179 LEU A O 1
ATOM 2986 N N . GLU A 1 180 ? 35.636 -23.421 18.396 1.000 26.113 180 GLU A N 1
ATOM 2987 C CA . GLU A 1 180 ? 36.526 -22.685 19.340 1.000 28.792 180 GLU A CA 1
ATOM 2988 C C . GLU A 1 180 ? 35.733 -22.224 20.576 1.000 26.435 180 GLU A C 1
ATOM 2989 O O . GLU A 1 180 ? 36.246 -22.336 21.678 1.000 22.264 180 GLU A O 1
ATOM 3001 N N . PHE A 1 181 ? 34.516 -21.710 20.393 1.000 27.898 181 PHE A N 1
ATOM 3002 C CA . PHE A 1 181 ? 33.647 -21.212 21.499 1.000 27.024 181 PHE A CA 1
ATOM 3003 C C . PHE A 1 181 ? 33.280 -22.380 22.419 1.000 26.465 181 PHE A C 1
ATOM 3004 O O . PHE A 1 181 ? 33.452 -22.280 23.644 1.000 24.883 181 PHE A O 1
ATOM 3021 N N . LEU A 1 182 ? 32.871 -23.499 21.831 1.000 26.962 182 LEU A N 1
ATOM 3022 C CA . LEU A 1 182 ? 32.490 -24.719 22.587 1.000 27.470 182 LEU A CA 1
ATOM 3023 C C . LEU A 1 182 ? 33.712 -25.265 23.337 1.000 26.193 182 LEU A C 1
ATOM 3024 O O . LEU A 1 182 ? 33.549 -25.665 24.541 1.000 24.472 182 LEU A O 1
ATOM 3040 N N . ALA A 1 183 ? 34.892 -25.226 22.717 1.000 28.453 183 ALA A N 1
ATOM 3041 C CA . ALA A 1 183 ? 36.186 -25.630 23.346 1.000 28.971 183 ALA A CA 1
ATOM 3042 C C . ALA A 1 183 ? 36.412 -24.811 24.626 1.000 28.867 183 ALA A C 1
ATOM 3043 O O . ALA A 1 183 ? 36.910 -25.375 25.585 1.000 25.786 183 ALA A O 1
ATOM 3050 N N . GLN A 1 184 ? 36.029 -23.530 24.603 1.000 27.898 184 GLN A N 1
ATOM 3051 C CA . GLN A 1 184 ? 36.294 -22.558 25.691 1.000 28.633 184 GLN A CA 1
ATOM 3052 C C . GLN A 1 184 ? 35.255 -22.694 26.816 1.000 27.646 184 GLN A C 1
ATOM 3053 O O . GLN A 1 184 ? 35.575 -22.262 27.920 1.000 24.717 184 GLN A O 1
ATOM 3067 N N . GLN A 1 185 ? 34.089 -23.308 26.560 1.000 28.216 185 GLN A N 1
ATOM 3068 C CA . GLN A 1 185 ? 33.093 -23.664 27.605 1.000 29.846 185 GLN A CA 1
ATOM 3069 C C . GLN A 1 185 ? 33.359 -25.044 28.247 1.000 26.910 185 GLN A C 1
ATOM 3070 O O . GLN A 1 185 ? 32.468 -25.544 28.935 1.000 31.223 185 GLN A O 1
ATOM 3084 N N . GLY A 1 186 ? 34.526 -25.649 28.056 1.000 25.810 186 GLY A N 1
ATOM 3085 C CA . GLY A 1 186 ? 34.976 -26.799 28.859 1.000 27.311 186 GLY A CA 1
ATOM 3086 C C . GLY A 1 186 ? 34.742 -28.168 28.239 1.000 28.016 186 GLY A C 1
ATOM 3087 O O . GLY A 1 186 ? 34.975 -29.140 28.978 1.000 27.988 186 GLY A O 1
ATOM 3091 N N . ALA A 1 187 ? 34.342 -28.282 26.953 1.000 24.450 187 ALA A N 1
ATOM 3092 C CA . ALA A 1 187 ? 34.056 -29.591 26.310 1.000 25.176 187 ALA A CA 1
ATOM 3093 C C . ALA A 1 187 ? 35.309 -30.476 26.281 1.000 24.543 187 ALA A C 1
ATOM 3094 O O . ALA A 1 187 ? 36.372 -29.943 25.978 1.000 23.191 187 ALA A O 1
ATOM 3101 N N . SER A 1 188 ? 35.189 -31.781 26.559 1.000 24.614 188 SER A N 1
ATOM 3102 C CA . SER A 1 188 ? 36.284 -32.770 26.352 1.000 25.343 188 SER A CA 1
ATOM 3103 C C . SER A 1 188 ? 35.994 -33.494 25.045 1.000 25.098 188 SER A C 1
ATOM 3104 O O . SER A 1 188 ? 36.946 -34.015 24.439 1.000 26.426 188 SER A O 1
ATOM 3112 N N . ILE A 1 189 ? 34.718 -33.507 24.637 1.000 23.166 189 ILE A N 1
ATOM 3113 C CA . ILE A 1 189 ? 34.284 -34.150 23.367 1.000 24.172 189 ILE A CA 1
ATOM 3114 C C . ILE A 1 189 ? 33.301 -33.232 22.656 1.000 24.108 189 ILE A C 1
ATOM 3115 O O . ILE A 1 189 ? 32.488 -32.589 23.317 1.000 24.783 189 ILE A O 1
ATOM 3131 N N . ILE A 1 190 ? 33.363 -33.213 21.333 1.000 23.256 190 ILE A N 1
ATOM 3132 C CA . ILE A 1 190 ? 32.321 -32.571 20.509 1.000 23.899 190 ILE A CA 1
ATOM 3133 C C . ILE A 1 190 ? 31.747 -33.683 19.663 1.000 25.262 190 ILE A C 1
ATOM 3134 O O . ILE A 1 190 ? 32.576 -34.299 18.900 1.000 22.528 190 ILE A O 1
ATOM 3150 N N . ARG A 1 191 ? 30.423 -33.887 19.795 1.000 24.262 191 ARG A N 1
ATOM 3151 C CA . ARG A 1 191 ? 29.631 -34.840 18.979 1.000 26.749 191 ARG A CA 1
ATOM 3152 C C . ARG A 1 191 ? 29.169 -34.127 17.702 1.000 28.043 191 ARG A C 1
ATOM 3153 O O . ARG A 1 191 ? 28.521 -33.096 17.804 1.000 28.944 191 ARG A O 1
ATOM 3174 N N . LEU A 1 192 ? 29.492 -34.670 16.534 1.000 26.130 192 LEU A N 1
ATOM 3175 C CA . LEU A 1 192 ? 29.132 -34.089 15.221 1.000 26.456 192 LEU A CA 1
ATOM 3176 C C . LEU A 1 192 ? 27.845 -34.766 14.739 1.000 28.676 192 LEU A C 1
ATOM 3177 O O . LEU A 1 192 ? 27.929 -35.856 14.183 1.000 27.846 192 LEU A O 1
ATOM 3193 N N . ASP A 1 193 ? 26.688 -34.154 14.967 1.000 28.647 193 ASP A N 1
ATOM 3194 C CA . ASP A 1 193 ? 25.370 -34.729 14.625 1.000 32.480 193 ASP A CA 1
ATOM 3195 C C . ASP A 1 193 ? 25.279 -34.773 13.096 1.000 32.584 193 ASP A C 1
ATOM 3196 O O . ASP A 1 193 ? 25.748 -33.806 12.477 1.000 31.851 193 ASP A O 1
ATOM 3205 N N . ALA A 1 194 ? 24.771 -35.873 12.520 1.000 29.942 194 ALA A N 1
ATOM 3206 C CA . ALA A 1 194 ? 24.427 -36.012 11.082 1.000 28.529 194 ALA A CA 1
ATOM 3207 C C . ALA A 1 194 ? 25.583 -35.574 10.177 1.000 24.970 194 ALA A C 1
ATOM 3208 O O . ALA A 1 194 ? 25.324 -35.036 9.114 1.000 25.529 194 ALA A O 1
ATOM 3215 N N . PHE A 1 195 ? 26.829 -35.810 10.572 1.000 23.606 195 PHE A N 1
ATOM 3216 C CA . PHE A 1 195 ? 28.027 -35.369 9.806 1.000 24.331 195 PHE A CA 1
ATOM 3217 C C . PHE A 1 195 ? 28.039 -36.003 8.404 1.000 24.214 195 PHE A C 1
ATOM 3218 O O . PHE A 1 195 ? 28.525 -35.336 7.477 1.000 24.998 195 PHE A O 1
ATOM 3235 N N . ALA A 1 196 ? 27.510 -37.217 8.237 1.000 25.412 196 ALA A N 1
ATOM 3236 C CA . ALA A 1 196 ? 27.491 -37.997 6.973 1.000 28.437 196 ALA A CA 1
ATOM 3237 C C . ALA A 1 196 ? 26.697 -37.283 5.867 1.000 28.778 196 ALA A C 1
ATOM 3238 O O . ALA A 1 196 ? 26.900 -37.602 4.678 1.000 25.584 196 ALA A O 1
ATOM 3245 N N . TYR A 1 197 ? 25.812 -36.375 6.257 1.000 29.890 197 TYR A N 1
ATOM 3246 C CA . TYR A 1 197 ? 24.915 -35.618 5.360 1.000 30.678 197 TYR A CA 1
ATOM 3247 C C . TYR A 1 197 ? 25.599 -34.329 4.895 1.000 29.923 197 TYR A C 1
ATOM 3248 O O . TYR A 1 197 ? 25.060 -33.648 3.999 1.000 32.306 197 TYR A O 1
ATOM 3266 N N . ALA A 1 198 ? 26.739 -33.962 5.460 1.000 26.846 198 ALA A N 1
ATOM 3267 C CA . ALA A 1 198 ? 27.259 -32.592 5.292 1.000 26.261 198 ALA A CA 1
ATOM 3268 C C . ALA A 1 198 ? 27.835 -32.421 3.877 1.000 27.863 198 ALA A C 1
ATOM 3269 O O . ALA A 1 198 ? 27.984 -31.267 3.454 1.000 26.299 198 ALA A O 1
ATOM 3276 N N . ILE A 1 199 ? 28.168 -33.487 3.142 1.000 26.336 199 ILE A N 1
ATOM 3277 C CA . ILE A 1 199 ? 28.842 -33.311 1.821 1.000 27.496 199 ILE A CA 1
ATOM 3278 C C . ILE A 1 199 ? 27.790 -33.494 0.732 1.000 25.489 199 ILE A C 1
ATOM 3279 O O . ILE A 1 199 ? 27.255 -34.596 0.609 1.000 26.940 199 ILE A O 1
ATOM 3295 N N . LYS A 1 200 ? 27.521 -32.453 -0.041 1.000 24.260 200 LYS A N 1
ATOM 3296 C CA . LYS A 1 200 ? 26.640 -32.527 -1.232 1.000 24.100 200 LYS A CA 1
ATOM 3297 C C . LYS A 1 200 ? 27.546 -32.430 -2.463 1.000 27.149 200 LYS A C 1
ATOM 3298 O O . LYS A 1 200 ? 28.362 -31.471 -2.531 1.000 27.222 200 LYS A O 1
ATOM 3317 N N . LYS A 1 201 ? 27.407 -33.370 -3.400 1.000 28.499 201 LYS A N 1
ATOM 3318 C CA . LYS A 1 201 ? 28.264 -33.461 -4.607 1.000 28.237 201 LYS A CA 1
ATOM 3319 C C . LYS A 1 201 ? 27.479 -34.105 -5.757 1.000 31.584 201 LYS A C 1
ATOM 3320 O O . LYS A 1 201 ? 26.850 -35.188 -5.535 1.000 26.257 201 LYS A O 1
ATOM 3339 N N . LEU A 1 202 ? 27.507 -33.448 -6.932 1.000 32.549 202 LEU A N 1
ATOM 3340 C CA . LEU A 1 202 ? 26.878 -33.933 -8.201 1.000 34.255 202 LEU A CA 1
ATOM 3341 C C . LEU A 1 202 ? 27.300 -35.380 -8.467 1.000 33.853 202 LEU A C 1
ATOM 3342 O O . LEU A 1 202 ? 28.466 -35.713 -8.194 1.000 32.787 202 LEU A O 1
ATOM 3358 N N . ASP A 1 203 ? 26.360 -36.212 -8.924 1.000 35.416 203 ASP A N 1
ATOM 3359 C CA . ASP A 1 203 ? 26.567 -37.634 -9.311 1.000 36.523 203 ASP A CA 1
ATOM 3360 C C . ASP A 1 203 ? 26.880 -38.497 -8.088 1.000 38.176 203 ASP A C 1
ATOM 3361 O O . ASP A 1 203 ? 27.382 -39.597 -8.291 1.000 42.505 203 ASP A O 1
ATOM 3370 N N . THR A 1 204 ? 26.562 -38.044 -6.871 1.000 38.277 204 THR A N 1
ATOM 3371 C CA . THR A 1 204 ? 26.685 -38.864 -5.639 1.000 34.595 204 THR A CA 1
ATOM 3372 C C . THR A 1 204 ? 25.347 -38.853 -4.896 1.000 30.246 204 THR A C 1
ATOM 3373 O O . THR A 1 204 ? 24.512 -37.981 -5.171 1.000 26.991 204 THR A O 1
ATOM 3384 N N . ASN A 1 205 ? 25.181 -39.831 -3.999 1.000 31.103 205 ASN A N 1
ATOM 3385 C CA . ASN A 1 205 ? 23.989 -39.998 -3.127 1.000 30.803 205 ASN A CA 1
ATOM 3386 C C . ASN A 1 205 ? 23.993 -38.955 -2.001 1.000 28.433 205 ASN A C 1
ATOM 3387 O O . ASN A 1 205 ? 23.012 -38.951 -1.241 1.000 31.709 205 ASN A O 1
ATOM 3398 N N . CYS A 1 206 ? 25.047 -38.131 -1.904 1.000 26.391 206 CYS A N 1
ATOM 3399 C CA . CYS A 1 206 ? 25.236 -37.044 -0.901 1.000 28.077 206 CYS A CA 1
ATOM 3400 C C . CYS A 1 206 ? 25.208 -37.639 0.513 1.000 25.427 206 CYS A C 1
ATOM 3401 O O . CYS A 1 206 ? 24.726 -36.987 1.453 1.000 26.577 206 CYS A O 1
ATOM 3409 N N . PHE A 1 207 ? 25.702 -38.865 0.664 1.000 25.109 207 PHE A N 1
ATOM 3410 C CA . PHE A 1 207 ? 25.727 -39.568 1.972 1.000 24.659 207 PHE A CA 1
ATOM 3411 C C . PHE A 1 207 ? 27.123 -40.169 2.166 1.000 25.007 207 PHE A C 1
ATOM 3412 O O . PHE A 1 207 ? 27.557 -40.960 1.305 1.000 24.903 207 PHE A O 1
ATOM 3429 N N . PHE A 1 208 ? 27.830 -39.774 3.228 1.000 24.737 208 PHE A N 1
ATOM 3430 C CA . PHE A 1 208 ? 29.207 -40.262 3.475 1.000 28.040 208 PHE A CA 1
ATOM 3431 C C . PHE A 1 208 ? 30.018 -40.267 2.160 1.000 29.006 208 PHE A C 1
ATOM 3432 O O . PHE A 1 208 ? 30.510 -41.320 1.699 1.000 28.712 208 PHE A O 1
ATOM 3449 N N . VAL A 1 209 ? 30.143 -39.095 1.547 1.000 30.447 209 VAL A N 1
ATOM 3450 C CA . VAL A 1 209 ? 30.846 -38.883 0.245 1.000 30.834 209 VAL A CA 1
ATOM 3451 C C . VAL A 1 209 ? 32.358 -38.810 0.519 1.000 29.954 209 VAL A C 1
ATOM 3452 O O . VAL A 1 209 ? 32.843 -37.836 1.156 1.000 27.104 209 VAL A O 1
ATOM 3465 N N . GLU A 1 210 ? 33.079 -39.801 -0.001 1.000 34.009 210 GLU A N 1
ATOM 3466 C CA . GLU A 1 210 ? 34.563 -39.857 0.006 1.000 37.410 210 GLU A CA 1
ATOM 3467 C C . GLU A 1 210 ? 35.092 -39.296 -1.317 1.000 37.856 210 GLU A C 1
ATOM 3468 O O . GLU A 1 210 ? 34.507 -39.541 -2.379 1.000 33.641 210 GLU A O 1
ATOM 3480 N N . PRO A 1 211 ? 36.235 -38.569 -1.305 1.000 34.842 211 PRO A N 1
ATOM 3481 C CA . PRO A 1 211 ? 37.034 -38.374 -0.088 1.000 34.485 211 PRO A CA 1
ATOM 3482 C C . PRO A 1 211 ? 36.703 -37.163 0.803 1.000 30.541 211 PRO A C 1
ATOM 3483 O O . PRO A 1 211 ? 37.290 -37.055 1.867 1.000 27.075 211 PRO A O 1
ATOM 3494 N N . GLU A 1 212 ? 35.778 -36.303 0.370 1.000 30.096 212 GLU A N 1
ATOM 3495 C CA . GLU A 1 212 ? 35.491 -34.995 1.019 1.000 30.118 212 GLU A CA 1
ATOM 3496 C C . GLU A 1 212 ? 35.160 -35.168 2.526 1.000 28.825 212 GLU A C 1
ATOM 3497 O O . GLU A 1 212 ? 35.501 -34.286 3.315 1.000 23.372 212 GLU A O 1
ATOM 3509 N N . ILE A 1 213 ? 34.473 -36.248 2.910 1.000 28.491 213 ILE A N 1
ATOM 3510 C CA . ILE A 1 213 ? 34.017 -36.421 4.320 1.000 31.236 213 ILE A CA 1
ATOM 3511 C C . ILE A 1 213 ? 35.257 -36.545 5.215 1.000 27.023 213 ILE A C 1
ATOM 3512 O O . ILE A 1 213 ? 35.232 -35.979 6.313 1.000 26.066 213 ILE A O 1
ATOM 3528 N N . TRP A 1 214 ? 36.341 -37.165 4.729 1.000 26.609 214 TRP A N 1
ATOM 3529 C CA . TRP A 1 214 ? 37.621 -37.272 5.494 1.000 28.213 214 TRP A CA 1
ATOM 3530 C C . TRP A 1 214 ? 38.292 -35.893 5.604 1.000 27.316 214 TRP A C 1
ATOM 3531 O O . TRP A 1 214 ? 38.834 -35.547 6.662 1.000 25.221 214 TRP A O 1
ATOM 3552 N N . GLU A 1 215 ? 38.249 -35.106 4.539 1.000 28.672 215 GLU A N 1
ATOM 3553 C CA . GLU A 1 215 ? 38.779 -33.722 4.588 1.000 33.906 215 GLU A CA 1
ATOM 3554 C C . GLU A 1 215 ? 38.024 -32.981 5.700 1.000 33.804 215 GLU A C 1
ATOM 3555 O O . GLU A 1 215 ? 38.704 -32.353 6.542 1.000 31.805 215 GLU A O 1
ATOM 3567 N N . LEU A 1 216 ? 36.677 -33.052 5.705 1.000 30.300 216 LEU A N 1
ATOM 3568 C CA . LEU A 1 216 ? 35.812 -32.309 6.659 1.000 27.435 216 LEU A CA 1
ATOM 3569 C C . LEU A 1 216 ? 36.101 -32.763 8.108 1.000 25.756 216 LEU A C 1
ATOM 3570 O O . LEU A 1 216 ? 36.330 -31.910 8.970 1.000 22.487 216 LEU A O 1
ATOM 3586 N N . LEU A 1 217 ? 36.080 -34.070 8.367 1.000 25.295 217 LEU A N 1
ATOM 3587 C CA . LEU A 1 217 ? 36.399 -34.619 9.699 1.000 25.605 217 LEU A CA 1
ATOM 3588 C C . LEU A 1 217 ? 37.807 -34.204 10.130 1.000 28.103 217 LEU A C 1
ATOM 3589 O O . LEU A 1 217 ? 37.934 -33.767 11.286 1.000 25.189 217 LEU A O 1
ATOM 3605 N N . ASP A 1 218 ? 38.823 -34.298 9.254 1.000 31.240 218 ASP A N 1
ATOM 3606 C CA . ASP A 1 218 ? 40.232 -33.991 9.632 1.000 33.157 218 ASP A CA 1
ATOM 3607 C C . ASP A 1 218 ? 40.364 -32.487 9.948 1.000 31.628 218 ASP A C 1
ATOM 3608 O O . ASP A 1 218 ? 41.109 -32.079 10.889 1.000 23.963 218 ASP A O 1
ATOM 3617 N N . TRP A 1 219 ? 39.658 -31.676 9.181 1.000 28.891 219 TRP A N 1
ATOM 3618 C CA . TRP A 1 219 ? 39.685 -30.207 9.365 1.000 31.548 219 TRP A CA 1
ATOM 3619 C C . TRP A 1 219 ? 39.173 -29.862 10.781 1.000 31.565 219 TRP A C 1
ATOM 3620 O O . TRP A 1 219 ? 39.865 -29.110 11.498 1.000 31.647 219 TRP A O 1
ATOM 3641 N N . CYS A 1 220 ? 38.035 -30.435 11.188 1.000 30.313 220 CYS A N 1
ATOM 3642 C CA . CYS A 1 220 ? 37.438 -30.267 12.543 1.000 30.538 220 CYS A CA 1
ATOM 3643 C C . CYS A 1 220 ? 38.374 -30.811 13.623 1.000 27.440 220 CYS A C 1
ATOM 3644 O O . CYS A 1 220 ? 38.621 -30.114 14.613 1.000 26.972 220 CYS A O 1
ATOM 3652 N N . ARG A 1 221 ? 38.825 -32.050 13.448 1.000 29.210 2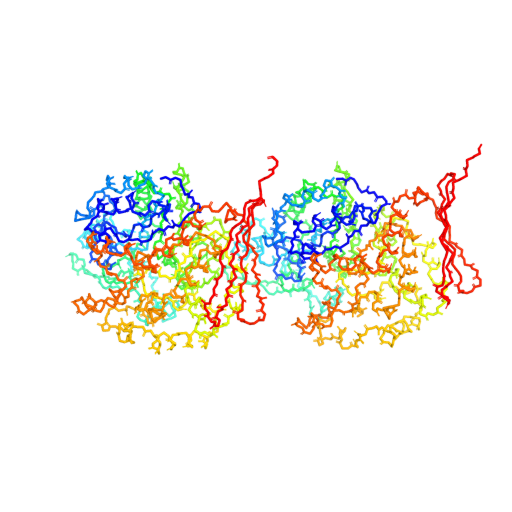21 ARG A N 1
ATOM 3653 C CA . ARG A 1 221 ? 39.778 -32.716 14.370 1.000 32.756 221 ARG A CA 1
ATOM 3654 C C . ARG A 1 221 ? 40.994 -31.803 14.561 1.000 33.034 221 ARG A C 1
ATOM 3655 O O . ARG A 1 221 ? 41.483 -31.697 15.717 1.000 32.486 221 ARG A O 1
ATOM 3676 N N . ASP A 1 222 ? 41.467 -31.175 13.483 1.000 33.236 222 ASP A N 1
ATOM 3677 C CA . ASP A 1 222 ? 42.668 -30.300 13.556 1.000 38.173 222 ASP A CA 1
ATOM 3678 C C . ASP A 1 222 ? 42.378 -29.140 14.512 1.000 35.664 222 ASP A C 1
ATOM 3679 O O . ASP A 1 222 ? 43.251 -28.829 15.351 1.000 37.552 222 ASP A O 1
ATOM 3688 N N . ILE A 1 223 ? 41.205 -28.512 14.375 1.000 31.064 223 ILE A N 1
ATOM 3689 C CA . ILE A 1 223 ? 40.789 -27.363 15.240 1.000 29.403 223 ILE A CA 1
ATOM 3690 C C . ILE A 1 223 ? 40.754 -27.827 16.710 1.000 30.005 223 ILE A C 1
ATOM 3691 O O . ILE A 1 223 ? 41.269 -27.065 17.560 1.000 32.820 223 ILE A O 1
ATOM 3707 N N . LEU A 1 224 ? 40.243 -29.030 17.022 1.000 31.008 224 LEU A N 1
ATOM 3708 C CA . LEU A 1 224 ? 39.983 -29.443 18.430 1.000 32.728 224 LEU A CA 1
ATOM 3709 C C . LEU A 1 224 ? 41.241 -30.069 19.081 1.000 37.307 224 LEU A C 1
ATOM 3710 O O . LEU A 1 224 ? 41.393 -29.882 20.316 1.000 33.840 224 LEU A O 1
ATOM 3726 N N . GLU A 1 225 ? 42.081 -30.781 18.302 1.000 40.374 225 GLU A N 1
ATOM 3727 C CA . GLU A 1 225 ? 43.325 -31.456 18.766 1.000 40.902 225 GLU A CA 1
ATOM 3728 C C . GLU A 1 225 ? 44.147 -30.483 19.604 1.000 38.539 225 GLU A C 1
ATOM 3729 O O . GLU A 1 225 ? 44.663 -30.900 20.640 1.000 36.451 225 GLU A O 1
ATOM 3741 N N . LYS A 1 226 ? 44.273 -29.233 19.183 1.000 40.408 226 LYS A N 1
ATOM 3742 C CA . LYS A 1 226 ? 45.168 -28.265 19.873 1.000 48.814 226 LYS A CA 1
ATOM 3743 C C . LYS A 1 226 ? 44.636 -28.005 21.292 1.000 47.719 226 LYS A C 1
ATOM 3744 O O . LYS A 1 226 ? 45.470 -27.656 22.142 1.000 49.556 226 LYS A O 1
ATOM 3763 N N . HIS A 1 227 ? 43.354 -28.290 21.584 1.000 45.515 227 HIS A N 1
ATOM 3764 C CA . HIS A 1 227 ? 42.796 -28.205 22.966 1.000 44.002 227 HIS A CA 1
ATOM 3765 C C . HIS A 1 227 ? 42.695 -29.583 23.641 1.000 43.472 227 HIS A C 1
ATOM 3766 O O . HIS A 1 227 ? 42.125 -29.646 24.740 1.000 39.037 227 HIS A O 1
ATOM 3781 N N . GLU A 1 228 ? 43.234 -30.643 23.035 1.000 38.971 228 GLU A N 1
ATOM 3782 C CA . GLU A 1 228 ? 43.054 -32.041 23.520 1.000 40.515 228 GLU A CA 1
ATOM 3783 C C . GLU A 1 228 ? 41.556 -32.340 23.708 1.000 32.937 228 GLU A C 1
ATOM 3784 O O . GLU A 1 228 ? 41.196 -32.976 24.694 1.000 34.623 228 GLU A O 1
ATOM 3796 N N . ILE A 1 229 ? 40.733 -31.929 22.750 1.000 29.092 229 ILE A N 1
ATOM 3797 C CA . ILE A 1 229 ? 39.296 -32.284 22.642 1.000 26.451 229 ILE A CA 1
ATOM 3798 C C . ILE A 1 229 ? 39.119 -33.323 21.536 1.000 27.612 229 ILE A C 1
ATOM 3799 O O . ILE A 1 229 ? 39.695 -33.161 20.447 1.000 27.731 229 ILE A O 1
ATOM 3815 N N . VAL A 1 230 ? 38.317 -34.335 21.843 1.000 24.868 230 VAL A N 1
ATOM 3816 C CA . VAL A 1 230 ? 37.954 -35.476 20.964 1.000 28.544 230 VAL A CA 1
ATOM 3817 C C . VAL A 1 230 ? 36.801 -35.046 20.072 1.000 26.771 230 VAL A C 1
ATOM 3818 O O . VAL A 1 230 ? 35.839 -34.487 20.573 1.000 27.474 230 VAL A O 1
ATOM 3831 N N . LEU A 1 231 ? 36.884 -35.377 18.790 1.000 27.864 231 LEU A N 1
ATOM 3832 C CA . LEU A 1 231 ? 35.751 -35.280 17.844 1.000 27.730 231 LEU A CA 1
ATOM 3833 C C . LEU A 1 231 ? 35.070 -36.653 17.751 1.000 28.140 231 LEU A C 1
ATOM 3834 O O . LEU A 1 231 ? 35.792 -37.648 17.578 1.000 26.364 231 LEU A O 1
ATOM 3850 N N . LEU A 1 232 ? 33.741 -36.699 17.926 1.000 28.573 232 LEU A N 1
ATOM 3851 C CA . LEU A 1 232 ? 32.942 -37.946 17.861 1.000 27.659 232 LEU A CA 1
ATOM 3852 C C . LEU A 1 232 ? 31.993 -37.825 16.678 1.000 27.632 232 LEU A C 1
ATOM 3853 O O . LEU A 1 232 ? 30.956 -37.172 16.755 1.000 27.221 232 LEU A O 1
ATOM 3869 N N . PRO A 1 233 ? 32.344 -38.425 15.517 1.000 28.530 233 PRO A N 1
ATOM 3870 C CA . PRO A 1 233 ? 31.442 -38.447 14.374 1.000 28.953 233 PRO A CA 1
ATOM 3871 C C . PRO A 1 233 ? 30.287 -39.414 14.653 1.000 29.542 233 PRO A C 1
ATOM 3872 O O . PRO A 1 233 ? 30.549 -40.602 14.843 1.000 31.451 233 PRO A O 1
ATOM 3883 N N . GLU A 1 234 ? 29.062 -38.881 14.674 1.000 27.964 234 GLU A N 1
ATOM 3884 C CA . GLU A 1 234 ? 27.852 -39.669 14.969 1.000 32.778 234 GLU A CA 1
ATOM 3885 C C . GLU A 1 234 ? 27.222 -40.118 13.653 1.000 30.206 234 GLU A C 1
ATOM 3886 O O . GLU A 1 234 ? 26.845 -39.246 12.892 1.000 26.903 234 GLU A O 1
ATOM 3898 N N . ILE A 1 235 ? 27.064 -41.434 13.448 1.000 32.074 235 ILE A N 1
ATOM 3899 C CA . ILE A 1 235 ? 26.290 -42.036 12.320 1.000 36.935 235 ILE A CA 1
ATOM 3900 C C . ILE A 1 235 ? 25.534 -43.286 12.792 1.000 36.219 235 ILE A C 1
ATOM 3901 O O . ILE A 1 235 ? 26.114 -44.082 13.568 1.000 34.330 235 ILE A O 1
ATOM 3917 N N . HIS A 1 236 ? 24.274 -43.418 12.357 1.000 40.036 236 HIS A N 1
ATOM 3918 C CA . HIS A 1 236 ? 23.497 -44.681 12.418 1.000 38.976 236 HIS A CA 1
ATOM 3919 C C . HIS A 1 236 ? 23.556 -45.294 11.030 1.000 41.625 236 HIS A C 1
ATOM 3920 O O . HIS A 1 236 ? 22.911 -44.774 10.114 1.000 44.922 236 HIS A O 1
ATOM 3935 N N . GLU A 1 237 ? 24.342 -46.345 10.901 1.000 42.692 237 GLU A N 1
ATOM 3936 C CA . GLU A 1 237 ? 24.660 -46.950 9.599 1.000 43.685 237 GLU A CA 1
ATOM 3937 C C . GLU A 1 237 ? 25.134 -48.373 9.851 1.000 42.682 237 GLU A C 1
ATOM 3938 O O . GLU A 1 237 ? 25.337 -48.769 11.029 1.000 53.880 237 GLU A O 1
ATOM 3950 N N . HIS A 1 238 ? 25.260 -49.128 8.784 1.000 39.752 238 HIS A N 1
ATOM 3951 C CA . HIS A 1 238 ? 25.936 -50.444 8.755 1.000 39.519 238 HIS A CA 1
ATOM 3952 C C . HIS A 1 238 ? 27.260 -50.330 9.522 1.000 36.899 238 HIS A C 1
ATOM 3953 O O . HIS A 1 238 ? 27.911 -49.265 9.455 1.000 37.772 238 HIS A O 1
ATOM 3968 N N . TYR A 1 239 ? 27.651 -51.398 10.227 1.000 37.036 239 TYR A N 1
ATOM 3969 C CA . TYR A 1 239 ? 28.843 -51.427 11.116 1.000 36.450 239 TYR A CA 1
ATOM 3970 C C . TYR A 1 239 ? 30.123 -51.199 10.303 1.000 35.750 239 TYR A C 1
ATOM 3971 O O . TYR A 1 239 ? 31.105 -50.786 10.914 1.000 33.713 239 TYR A O 1
ATOM 3989 N N . THR A 1 240 ? 30.125 -51.459 8.984 1.000 36.577 240 THR A N 1
ATOM 3990 C CA . THR A 1 240 ? 31.313 -51.262 8.096 1.000 38.531 240 THR A CA 1
ATOM 3991 C C . THR A 1 240 ? 31.643 -49.770 7.981 1.000 37.204 240 THR A C 1
ATOM 3992 O O . THR A 1 240 ? 32.833 -49.449 7.802 1.000 39.608 240 THR A O 1
ATOM 4003 N N . ILE A 1 241 ? 30.651 -48.887 8.097 1.000 35.930 241 ILE A N 1
ATOM 4004 C CA . ILE A 1 241 ? 30.907 -47.417 8.111 1.000 36.663 241 ILE A CA 1
ATOM 4005 C C . ILE A 1 241 ? 31.538 -47.031 9.469 1.000 35.528 241 ILE A C 1
ATOM 4006 O O . ILE A 1 241 ? 32.549 -46.273 9.481 1.000 31.614 241 ILE A O 1
ATOM 4022 N N . GLN A 1 242 ? 31.088 -47.625 10.585 1.000 36.764 242 GLN A N 1
ATOM 4023 C CA . GLN A 1 242 ? 31.771 -47.429 11.893 1.000 35.662 242 GLN A CA 1
ATOM 4024 C C . GLN A 1 242 ? 33.246 -47.861 11.755 1.000 35.296 242 GLN A C 1
ATOM 4025 O O . GLN A 1 242 ? 34.158 -47.106 12.190 1.000 31.301 242 GLN A O 1
ATOM 4039 N N . GLU A 1 243 ? 33.503 -49.015 11.143 1.000 34.449 243 GLU A N 1
ATOM 4040 C CA . GLU A 1 243 ? 34.883 -49.535 10.999 1.000 34.653 243 GLU A CA 1
ATOM 4041 C C . GLU A 1 243 ? 35.717 -48.544 10.184 1.000 35.838 243 GLU A C 1
ATOM 4042 O O . GLU A 1 243 ? 36.897 -48.360 10.515 1.000 30.663 243 GLU A O 1
ATOM 4054 N N . LYS A 1 244 ? 35.138 -47.934 9.143 1.000 36.607 244 LYS A N 1
ATOM 4055 C CA . LYS A 1 244 ? 35.889 -47.028 8.231 1.000 39.192 244 LYS A CA 1
ATOM 4056 C C . LYS A 1 244 ? 36.303 -45.748 8.974 1.000 33.588 244 LYS A C 1
ATOM 4057 O O . LYS A 1 244 ? 37.449 -45.318 8.786 1.000 39.887 244 LYS A O 1
ATOM 4076 N N . ILE A 1 245 ? 35.415 -45.178 9.793 1.000 29.921 245 ILE A N 1
ATOM 4077 C CA . ILE A 1 245 ? 35.693 -43.984 10.662 1.000 31.557 245 ILE A CA 1
ATOM 4078 C C . ILE A 1 245 ? 36.778 -44.343 11.690 1.000 28.425 245 ILE A C 1
ATOM 4079 O O . ILE A 1 245 ? 37.699 -43.540 11.912 1.000 29.059 245 ILE A O 1
ATOM 4095 N N . ALA A 1 246 ? 36.661 -45.508 12.318 1.000 30.243 246 ALA A N 1
ATOM 4096 C CA . ALA A 1 246 ? 37.602 -45.969 13.361 1.000 29.960 246 ALA A CA 1
ATOM 4097 C C . ALA A 1 246 ? 38.997 -46.143 12.740 1.000 31.516 246 ALA A C 1
ATOM 4098 O O . ALA A 1 246 ? 39.979 -45.761 13.396 1.000 30.846 246 ALA A O 1
ATOM 4105 N N . ASP A 1 247 ? 39.063 -46.654 11.504 1.000 31.595 247 ASP A N 1
ATOM 4106 C CA . ASP A 1 247 ? 40.304 -46.827 10.690 1.000 37.563 247 ASP A CA 1
ATOM 4107 C C . ASP A 1 247 ? 41.035 -45.492 10.517 1.000 38.035 247 ASP A C 1
ATOM 4108 O O . ASP A 1 247 ? 42.273 -45.488 10.548 1.000 35.699 247 ASP A O 1
ATOM 4117 N N . LYS A 1 248 ? 40.291 -44.400 10.343 1.000 34.517 248 LYS A N 1
ATOM 4118 C CA . LYS A 1 248 ? 40.868 -43.040 10.208 1.000 31.521 248 LYS A CA 1
ATOM 4119 C C . LYS A 1 248 ? 41.155 -42.455 11.594 1.000 33.709 248 LYS A C 1
ATOM 4120 O O . LYS A 1 248 ? 41.428 -41.245 11.666 1.000 37.267 248 LYS A O 1
ATOM 4139 N N . GLY A 1 249 ? 41.098 -43.267 12.653 1.000 32.539 249 GLY A N 1
ATOM 4140 C CA . GLY A 1 249 ? 41.598 -42.908 13.993 1.000 31.883 249 GLY A CA 1
ATOM 4141 C C . GLY A 1 249 ? 40.571 -42.250 14.909 1.000 32.126 249 GLY A C 1
ATOM 4142 O O . GLY A 1 249 ? 40.930 -41.940 16.057 1.000 34.742 249 GLY A O 1
ATOM 4146 N N . TYR A 1 250 ? 39.343 -42.019 14.460 1.000 32.668 250 TYR A N 1
ATOM 4147 C CA . TYR A 1 250 ? 38.289 -41.375 15.281 1.000 31.023 250 TYR A CA 1
ATOM 4148 C C . TYR A 1 250 ? 37.585 -42.390 16.160 1.000 28.127 250 TYR A C 1
ATOM 4149 O O . TYR A 1 250 ? 37.459 -43.551 15.787 1.000 27.208 250 TYR A O 1
ATOM 4167 N N . PRO A 1 251 ? 37.045 -41.959 17.322 1.000 28.902 251 PRO A N 1
ATOM 4168 C CA . PRO A 1 251 ? 36.160 -42.806 18.110 1.000 27.452 251 PRO A CA 1
ATOM 4169 C C . PRO A 1 251 ? 34.829 -42.900 17.363 1.000 26.759 251 PRO A C 1
ATOM 4170 O O . PRO A 1 251 ? 34.486 -42.005 16.586 1.000 26.303 251 PRO A O 1
ATOM 4181 N N . VAL A 1 252 ? 34.087 -43.954 17.639 1.000 24.818 252 VAL A N 1
ATOM 4182 C CA . VAL A 1 252 ? 32.749 -44.155 17.040 1.000 26.007 252 VAL A CA 1
ATOM 4183 C C . VAL A 1 252 ? 31.770 -44.580 18.129 1.000 26.273 252 VAL A C 1
ATOM 4184 O O . VAL A 1 252 ? 32.191 -45.038 19.205 1.000 27.695 252 VAL A O 1
ATOM 4197 N N . TYR A 1 253 ? 30.498 -44.513 17.781 1.000 26.125 253 TYR A N 1
ATOM 4198 C CA . TYR A 1 253 ? 29.380 -45.077 18.573 1.000 26.420 253 TYR A CA 1
ATOM 4199 C C . TYR A 1 253 ? 29.262 -46.564 18.264 1.000 25.093 253 TYR A C 1
ATOM 4200 O O . TYR A 1 253 ? 29.462 -46.961 17.117 1.000 26.590 253 TYR A O 1
ATOM 4218 N N . ASP A 1 254 ? 28.930 -47.333 19.284 1.000 29.358 254 ASP A N 1
ATOM 4219 C CA . ASP A 1 254 ? 28.425 -48.723 19.168 1.000 31.027 254 ASP A CA 1
ATOM 4220 C C . ASP A 1 254 ? 26.905 -48.668 19.402 1.000 30.699 254 ASP A C 1
ATOM 4221 O O . ASP A 1 254 ? 26.481 -48.623 20.585 1.000 35.968 254 ASP A O 1
ATOM 4230 N N . PHE A 1 255 ? 26.150 -48.579 18.303 1.000 25.356 255 PHE A N 1
ATOM 4231 C CA . PHE A 1 255 ? 24.681 -48.610 18.235 1.000 27.174 255 PHE A CA 1
ATOM 4232 C C . PHE A 1 255 ? 24.220 -50.024 17.880 1.000 26.466 255 PHE A C 1
ATOM 4233 O O . PHE A 1 255 ? 23.009 -50.185 17.688 1.000 29.675 255 PHE A O 1
ATOM 4250 N N . ALA A 1 256 ? 25.144 -50.983 17.749 1.000 25.442 256 ALA A N 1
ATOM 4251 C CA . ALA A 1 256 ? 24.840 -52.410 17.468 1.000 25.495 256 ALA A CA 1
ATOM 4252 C C . ALA A 1 256 ? 24.578 -53.151 18.788 1.000 21.454 256 ALA A C 1
ATOM 4253 O O . ALA A 1 256 ? 23.603 -53.915 18.904 1.000 23.535 256 ALA A O 1
ATOM 4260 N N . LEU A 1 257 ? 25.383 -52.863 19.794 1.000 24.131 257 LEU A N 1
ATOM 4261 C CA . LEU A 1 257 ? 25.292 -53.481 21.141 1.000 23.237 257 LEU A CA 1
ATOM 4262 C C . LEU A 1 257 ? 23.850 -53.547 21.654 1.000 21.809 257 LEU A C 1
ATOM 4263 O O . LEU A 1 257 ? 23.462 -54.603 22.149 1.000 22.749 257 LEU A O 1
ATOM 4279 N N . PRO A 1 258 ? 23.009 -52.490 21.584 1.000 20.777 258 PRO A N 1
ATOM 4280 C CA . PRO A 1 258 ? 21.658 -52.560 22.148 1.000 20.302 258 PRO A CA 1
ATOM 4281 C C . PRO A 1 258 ? 20.810 -53.753 21.655 1.000 20.621 258 PRO A C 1
ATOM 4282 O O . PRO A 1 258 ? 20.247 -54.425 22.462 1.000 18.179 258 PRO A O 1
ATOM 4293 N N . MET A 1 259 ? 20.685 -53.932 20.338 1.000 22.457 259 MET A N 1
ATOM 4294 C CA . MET A 1 259 ? 19.956 -55.077 19.735 1.000 22.755 259 MET A CA 1
ATOM 4295 C C . MET A 1 259 ? 20.716 -56.413 19.945 1.000 20.996 259 MET A C 1
ATOM 4296 O O . MET A 1 259 ? 20.065 -57.468 20.140 1.000 19.337 259 MET A O 1
ATOM 4310 N N . LEU A 1 260 ? 22.050 -56.427 19.893 1.000 22.155 260 LEU A N 1
ATOM 4311 C CA . LEU A 1 260 ? 22.840 -57.662 20.137 1.000 22.071 260 LEU A CA 1
ATOM 4312 C C . LEU A 1 260 ? 22.616 -58.162 21.580 1.000 22.558 260 LEU A C 1
ATOM 4313 O O . LEU A 1 260 ? 22.490 -59.399 21.771 1.000 24.619 260 LEU A O 1
ATOM 4329 N N . VAL A 1 261 ? 22.480 -57.256 22.558 1.000 22.389 261 VAL A N 1
ATOM 4330 C CA . VAL A 1 261 ? 22.266 -57.597 23.990 1.000 22.712 261 VAL A CA 1
ATOM 4331 C C . VAL A 1 261 ? 20.809 -58.026 24.171 1.000 24.955 261 VAL A C 1
ATOM 4332 O O . VAL A 1 261 ? 20.612 -59.090 24.826 1.000 22.483 261 VAL A O 1
ATOM 4345 N N . LEU A 1 262 ? 19.845 -57.342 23.546 1.000 25.248 262 LEU A N 1
ATOM 4346 C CA . LEU A 1 262 ? 18.420 -57.763 23.623 1.000 26.072 262 LEU A CA 1
ATOM 4347 C C . LEU A 1 262 ? 18.309 -59.180 23.061 1.000 26.538 262 LEU A C 1
ATOM 4348 O O . LEU A 1 262 ? 17.683 -60.033 23.708 1.000 27.126 262 LEU A O 1
ATOM 4364 N N . HIS A 1 263 ? 18.888 -59.422 21.894 1.000 25.265 263 HIS A N 1
ATOM 4365 C CA . HIS A 1 263 ? 18.786 -60.728 21.218 1.000 27.346 263 HIS A CA 1
ATOM 4366 C C . HIS A 1 263 ? 19.412 -61.818 22.087 1.000 25.350 263 HIS A C 1
ATOM 4367 O O . HIS A 1 263 ? 18.828 -62.908 22.153 1.000 24.185 263 HIS A O 1
ATOM 4382 N N . ALA A 1 264 ? 20.569 -61.548 22.665 1.000 25.201 264 ALA A N 1
ATOM 4383 C CA . ALA A 1 264 ? 21.325 -62.515 23.502 1.000 24.997 264 ALA A CA 1
ATOM 4384 C C . ALA A 1 264 ? 20.459 -62.911 24.694 1.000 24.292 264 ALA A C 1
ATOM 4385 O O . ALA A 1 264 ? 20.399 -64.110 25.020 1.000 24.034 264 ALA A O 1
ATOM 4392 N N . LEU A 1 265 ? 19.804 -61.935 25.312 1.000 24.919 265 LEU A N 1
ATOM 4393 C CA . LEU A 1 265 ? 19.038 -62.166 26.565 1.000 27.562 265 LEU A CA 1
ATOM 4394 C C . LEU A 1 265 ? 17.717 -62.859 26.214 1.000 28.139 265 LEU A C 1
ATOM 4395 O O . LEU A 1 265 ? 17.320 -63.726 26.985 1.000 27.856 265 LEU A O 1
ATOM 4411 N N . TYR A 1 266 ? 17.094 -62.552 25.071 1.000 29.649 266 TYR A N 1
ATOM 4412 C CA . TYR A 1 266 ? 15.781 -63.156 24.713 1.000 30.226 266 TYR A CA 1
ATOM 4413 C C . TYR A 1 266 ? 16.006 -64.594 24.255 1.000 27.631 266 TYR A C 1
ATOM 4414 O O . TYR A 1 266 ? 15.148 -65.426 24.540 1.000 32.823 266 TYR A O 1
ATOM 4432 N N . SER A 1 267 ? 17.084 -64.841 23.503 1.000 26.203 267 SER A N 1
ATOM 4433 C CA . SER A 1 267 ? 17.400 -66.139 22.867 1.000 27.614 267 SER A CA 1
ATOM 4434 C C . SER A 1 267 ? 18.246 -67.001 23.804 1.000 27.971 267 SER A C 1
ATOM 4435 O O . SER A 1 267 ? 18.292 -68.202 23.572 1.000 29.792 267 SER A O 1
ATOM 4443 N N . GLY A 1 268 ? 18.934 -66.411 24.784 1.000 27.788 268 GLY A N 1
ATOM 4444 C CA . GLY A 1 268 ? 19.854 -67.147 25.660 1.000 29.423 268 GLY A CA 1
ATOM 4445 C C . GLY A 1 268 ? 21.112 -67.581 24.931 1.000 29.510 268 GLY A C 1
ATOM 4446 O O . GLY A 1 268 ? 21.763 -68.518 25.410 1.000 28.838 268 GLY A O 1
ATOM 4450 N N . ARG A 1 269 ? 21.480 -66.887 23.847 1.000 28.518 269 ARG A N 1
ATOM 4451 C CA . ARG A 1 269 ? 22.629 -67.253 22.982 1.000 28.897 269 ARG A CA 1
ATOM 4452 C C . ARG A 1 269 ? 23.762 -66.228 23.117 1.000 30.873 269 ARG A C 1
ATOM 4453 O O . ARG A 1 269 ? 23.482 -65.032 23.155 1.000 31.601 269 ARG A O 1
ATOM 4474 N N . SER A 1 270 ? 25.013 -66.681 23.066 1.000 32.028 270 SER A N 1
ATOM 4475 C CA . SER A 1 270 ? 26.219 -65.847 23.270 1.000 31.617 270 SER A CA 1
ATOM 4476 C C . SER A 1 270 ? 26.964 -65.603 21.959 1.000 31.155 270 SER A C 1
ATOM 4477 O O . SER A 1 270 ? 27.721 -64.641 21.929 1.000 30.559 270 SER A O 1
ATOM 4485 N N . GLU A 1 271 ? 26.697 -66.379 20.915 1.000 28.925 271 GLU A N 1
ATOM 4486 C CA . GLU A 1 271 ? 27.477 -66.435 19.634 1.000 35.415 271 GLU A CA 1
ATOM 4487 C C . GLU A 1 271 ? 27.565 -65.065 18.932 1.000 31.834 271 GLU A C 1
ATOM 4488 O O . GLU A 1 271 ? 28.684 -64.654 18.595 1.000 29.020 271 GLU A O 1
ATOM 4500 N N . ARG A 1 272 ? 26.448 -64.379 18.683 1.000 31.264 272 ARG A N 1
ATOM 4501 C CA . ARG A 1 272 ? 26.458 -63.124 17.877 1.000 32.223 272 ARG A CA 1
ATOM 4502 C C . ARG A 1 272 ? 27.121 -62.003 18.666 1.000 29.557 272 ARG A C 1
ATOM 4503 O O . ARG A 1 272 ? 27.848 -61.188 18.092 1.000 26.318 272 ARG A O 1
ATOM 4524 N N . LEU A 1 273 ? 26.820 -61.937 19.951 1.000 26.689 273 LEU A N 1
ATOM 4525 C CA . LEU A 1 273 ? 27.341 -60.894 20.845 1.000 25.831 273 LEU A CA 1
ATOM 4526 C C . LEU A 1 273 ? 28.852 -61.076 20.990 1.000 27.849 273 LEU A C 1
ATOM 4527 O O . LEU A 1 273 ? 29.592 -60.078 20.852 1.000 29.302 273 LEU A O 1
ATOM 4543 N N . ALA A 1 274 ? 29.328 -62.309 21.166 1.000 27.593 274 ALA A N 1
ATOM 4544 C CA . ALA A 1 274 ? 30.773 -62.630 21.293 1.000 25.121 274 ALA A CA 1
ATOM 4545 C C . ALA A 1 274 ? 31.504 -62.264 20.003 1.000 24.810 274 ALA A C 1
ATOM 4546 O O . ALA A 1 274 ? 32.604 -61.721 20.085 1.000 26.417 274 ALA A O 1
ATOM 4553 N N . HIS A 1 275 ? 30.913 -62.545 18.845 1.000 26.050 275 HIS A N 1
ATOM 4554 C CA . HIS A 1 275 ? 31.489 -62.177 17.528 1.000 29.880 275 HIS A CA 1
ATOM 4555 C C . HIS A 1 275 ? 31.735 -60.666 17.504 1.000 30.297 275 HIS A C 1
ATOM 4556 O O . HIS A 1 275 ? 32.855 -60.270 17.189 1.000 29.621 275 HIS A O 1
ATOM 4571 N N . TRP A 1 276 ? 30.714 -59.861 17.821 1.000 28.439 276 TRP A N 1
ATOM 4572 C CA . TRP A 1 276 ? 30.822 -58.378 17.780 1.000 28.101 276 TRP A CA 1
ATOM 4573 C C . TRP A 1 276 ? 31.857 -57.881 18.802 1.000 25.084 276 TRP A C 1
ATOM 4574 O O . TRP A 1 276 ? 32.674 -57.031 18.419 1.000 23.614 276 TRP A O 1
ATOM 4595 N N . LEU A 1 277 ? 31.830 -58.385 20.038 1.000 22.738 277 LEU A N 1
ATOM 4596 C CA . LEU A 1 277 ? 32.736 -57.940 21.123 1.000 24.554 277 LEU A CA 1
ATOM 4597 C C . LEU A 1 277 ? 34.201 -58.196 20.746 1.000 27.895 277 LEU A C 1
ATOM 4598 O O . LEU A 1 277 ? 35.088 -57.421 21.216 1.000 25.626 277 LEU A O 1
ATOM 4614 N N . LYS A 1 278 ? 34.456 -59.218 19.936 1.000 28.686 278 LYS A N 1
ATOM 4615 C CA . LYS A 1 278 ? 35.818 -59.551 19.429 1.000 32.544 278 LYS A CA 1
ATOM 4616 C C . LYS A 1 278 ? 36.209 -58.637 18.271 1.000 27.747 278 LYS A C 1
ATOM 4617 O O . LYS A 1 278 ? 37.389 -58.329 18.166 1.000 28.101 278 LYS A O 1
ATOM 4636 N N . ALA A 1 279 ? 35.273 -58.330 17.382 1.000 30.411 279 ALA A N 1
ATOM 4637 C CA . ALA A 1 279 ? 35.543 -57.720 16.055 1.000 31.703 279 ALA A CA 1
ATOM 4638 C C . ALA A 1 279 ? 35.283 -56.198 16.078 1.000 33.495 279 ALA A C 1
ATOM 4639 O O . ALA A 1 279 ? 35.659 -55.535 15.094 1.000 33.773 279 ALA A O 1
ATOM 4646 N N . CYS A 1 280 ? 34.688 -55.645 17.146 1.000 30.636 280 CYS A N 1
ATOM 4647 C CA . CYS A 1 280 ? 34.207 -54.233 17.159 1.000 28.570 280 CYS A CA 1
ATOM 4648 C C . CYS A 1 280 ? 35.420 -53.336 17.352 1.000 28.001 280 CYS A C 1
ATOM 4649 O O . CYS A 1 280 ? 36.427 -53.773 17.895 1.000 30.019 280 CYS A O 1
ATOM 4657 N N . PRO A 1 281 ? 35.367 -52.054 16.928 1.000 29.913 281 PRO A N 1
ATOM 4658 C CA . PRO A 1 281 ? 36.468 -51.132 17.176 1.000 28.097 281 PRO A CA 1
ATOM 4659 C C . PRO A 1 281 ? 36.682 -51.026 18.691 1.000 27.435 281 PRO A C 1
ATOM 4660 O O . PRO A 1 281 ? 35.673 -51.135 19.452 1.000 21.853 281 PRO A O 1
ATOM 4671 N N . ARG A 1 282 ? 37.948 -50.821 19.090 1.000 27.006 282 ARG A N 1
ATOM 4672 C CA . ARG A 1 282 ? 38.389 -50.740 20.504 1.000 30.687 282 ARG A CA 1
ATOM 4673 C C . ARG A 1 282 ? 38.153 -49.324 21.040 1.000 30.692 282 ARG A C 1
ATOM 4674 O O . ARG A 1 282 ? 37.918 -49.206 22.262 1.000 37.041 282 ARG A O 1
ATOM 4695 N N . LYS A 1 283 ? 38.083 -48.316 20.167 1.000 27.651 283 LYS A N 1
ATOM 4696 C CA . LYS A 1 283 ? 37.865 -46.902 20.551 1.000 29.354 283 LYS A CA 1
ATOM 4697 C C . LYS A 1 283 ? 36.418 -46.509 20.215 1.000 28.285 283 LYS A C 1
ATOM 4698 O O . LYS A 1 283 ? 36.130 -46.026 19.112 1.000 27.657 283 LYS A O 1
ATOM 4717 N N . GLN A 1 284 ? 35.501 -46.756 21.135 1.000 27.544 284 GLN A N 1
ATOM 4718 C CA . GLN A 1 284 ? 34.077 -46.493 20.898 1.000 27.801 284 GLN A CA 1
ATOM 4719 C C . GLN A 1 284 ? 33.383 -46.034 22.170 1.000 24.555 284 GLN A C 1
ATOM 4720 O O . GLN A 1 284 ? 33.961 -46.114 23.287 1.000 24.365 284 GLN A O 1
ATOM 4734 N N . PHE A 1 285 ? 32.185 -45.514 21.955 1.000 23.920 285 PHE A N 1
ATOM 4735 C CA . PHE A 1 285 ? 31.216 -45.107 23.004 1.000 26.868 285 PHE A CA 1
ATOM 4736 C C . PHE A 1 285 ? 30.060 -46.072 22.871 1.000 26.290 285 PHE A C 1
ATOM 4737 O O . PHE A 1 285 ? 29.401 -46.040 21.833 1.000 30.360 285 PHE A O 1
ATOM 4754 N N . THR A 1 286 ? 29.904 -46.962 23.833 1.000 27.567 286 THR A N 1
ATOM 4755 C CA . THR A 1 286 ? 28.877 -48.026 23.780 1.000 28.331 286 THR A CA 1
ATOM 4756 C C . THR A 1 286 ? 27.577 -47.519 24.404 1.000 29.443 286 THR A C 1
ATOM 4757 O O . THR A 1 286 ? 27.620 -46.629 25.244 1.000 26.999 286 THR A O 1
ATOM 4768 N N . THR A 1 287 ? 26.464 -48.078 23.964 1.000 32.308 287 THR A N 1
ATOM 4769 C CA . THR A 1 287 ? 25.097 -47.648 24.328 1.000 28.848 287 THR A CA 1
ATOM 4770 C C . THR A 1 287 ? 24.233 -48.889 24.464 1.000 26.918 287 THR A C 1
ATOM 4771 O O . THR A 1 287 ? 24.473 -49.867 23.732 1.000 27.299 287 THR A O 1
ATOM 4782 N N . LEU A 1 288 ? 23.262 -48.837 25.363 1.000 26.825 288 LEU A N 1
ATOM 4783 C CA . LEU A 1 288 ? 22.061 -49.709 25.315 1.000 26.227 288 LEU A CA 1
ATOM 4784 C C . LEU A 1 288 ? 20.909 -48.792 24.905 1.000 24.627 288 LEU A C 1
ATOM 4785 O O . LEU A 1 288 ? 20.349 -48.979 23.853 1.000 29.818 288 LEU A O 1
ATOM 4801 N N . ASP A 1 289 ? 20.690 -47.739 25.670 1.000 26.871 289 ASP A N 1
ATOM 4802 C CA . ASP A 1 289 ? 19.674 -46.693 25.393 1.000 26.352 289 ASP A CA 1
ATOM 4803 C C . ASP A 1 289 ? 20.389 -45.382 25.040 1.000 26.541 289 ASP A C 1
ATOM 4804 O O . ASP A 1 289 ? 21.498 -45.134 25.550 1.000 22.772 289 ASP A O 1
ATOM 4813 N N . THR A 1 290 ? 19.730 -44.578 24.202 1.000 26.776 290 THR A N 1
ATOM 4814 C CA . THR A 1 290 ? 20.003 -43.144 23.948 1.000 26.538 290 THR A CA 1
ATOM 4815 C C . THR A 1 290 ? 18.676 -42.397 24.140 1.000 28.070 290 THR A C 1
ATOM 4816 O O . THR A 1 290 ? 17.679 -43.026 24.588 1.000 25.424 290 THR A O 1
ATOM 4827 N N . HIS A 1 291 ? 18.686 -41.094 23.860 1.000 29.289 291 HIS A N 1
ATOM 4828 C CA . HIS A 1 291 ? 17.480 -40.237 23.768 1.000 30.718 291 HIS A CA 1
ATOM 4829 C C . HIS A 1 291 ? 16.572 -40.712 22.636 1.000 31.266 291 HIS A C 1
ATOM 4830 O O . HIS A 1 291 ? 15.382 -40.337 22.655 1.000 30.380 291 HIS A O 1
ATOM 4845 N N . ASP A 1 292 ? 17.096 -41.473 21.674 1.000 30.190 292 ASP A N 1
ATOM 4846 C CA . ASP A 1 292 ? 16.306 -41.933 20.507 1.000 33.904 292 ASP A CA 1
ATOM 4847 C C . ASP A 1 292 ? 15.734 -43.315 20.819 1.000 35.285 292 ASP A C 1
ATOM 4848 O O . ASP A 1 292 ? 15.908 -43.766 21.943 1.000 32.770 292 ASP A O 1
ATOM 4857 N N . GLY A 1 293 ? 15.013 -43.916 19.867 1.000 41.094 293 GLY A N 1
ATOM 4858 C CA . GLY A 1 293 ? 14.483 -45.285 19.986 1.000 40.145 293 GLY A CA 1
ATOM 4859 C C . GLY A 1 293 ? 15.613 -46.294 19.812 1.000 41.070 293 GLY A C 1
ATOM 4860 O O . GLY A 1 293 ? 16.718 -45.884 19.380 1.000 41.611 293 GLY A O 1
ATOM 4864 N N . ILE A 1 294 ? 15.352 -47.570 20.091 1.000 36.397 294 ILE A N 1
ATOM 4865 C CA . ILE A 1 294 ? 16.331 -48.664 19.848 1.000 36.059 294 ILE A CA 1
ATOM 4866 C C . ILE A 1 294 ? 16.463 -48.843 18.339 1.000 34.416 294 ILE A C 1
ATOM 4867 O O . ILE A 1 294 ? 15.427 -49.087 17.696 1.000 35.545 294 ILE A O 1
ATOM 4883 N N . GLY A 1 295 ? 17.689 -48.736 17.821 1.000 33.527 295 GLY A N 1
ATOM 4884 C CA . GLY A 1 295 ? 18.001 -48.812 16.384 1.000 38.878 295 GLY A CA 1
ATOM 4885 C C . GLY A 1 295 ? 18.126 -50.256 15.937 1.000 45.340 295 GLY A C 1
ATOM 4886 O O . GLY A 1 295 ? 18.897 -51.000 16.583 1.000 43.799 295 GLY A O 1
ATOM 4890 N N . VAL A 1 296 ? 17.404 -50.650 14.876 1.000 49.585 296 VAL A N 1
ATOM 4891 C CA . VAL A 1 296 ? 17.479 -52.028 14.307 1.000 44.435 296 VAL A CA 1
ATOM 4892 C C . VAL A 1 296 ? 18.394 -52.039 13.071 1.000 46.428 296 VAL A C 1
ATOM 4893 O O . VAL A 1 296 ? 19.118 -53.032 12.910 1.000 46.765 296 VAL A O 1
ATOM 4906 N N . VAL A 1 297 ? 18.428 -50.986 12.251 1.000 45.741 297 VAL A N 1
ATOM 4907 C CA . VAL A 1 297 ? 19.296 -50.957 11.024 1.000 46.296 297 VAL A CA 1
ATOM 4908 C C . VAL A 1 297 ? 20.778 -51.115 11.419 1.000 44.676 297 VAL A C 1
ATOM 4909 O O . VAL A 1 297 ? 21.562 -51.607 10.566 1.000 46.824 297 VAL A O 1
ATOM 4922 N N . ASP A 1 298 ? 21.154 -50.704 12.644 1.000 38.792 298 ASP A N 1
ATOM 4923 C CA . ASP A 1 298 ? 22.561 -50.665 13.140 1.000 36.646 298 ASP A CA 1
ATOM 4924 C C . ASP A 1 298 ? 23.138 -52.078 13.326 1.000 35.473 298 ASP A C 1
ATOM 4925 O O . ASP A 1 298 ? 24.393 -52.248 13.311 1.000 34.718 298 ASP A O 1
ATOM 4934 N N . VAL A 1 299 ? 22.276 -53.074 13.516 1.000 35.539 299 VAL A N 1
ATOM 4935 C CA . VAL A 1 299 ? 22.696 -54.469 13.840 1.000 34.521 299 VAL A CA 1
ATOM 4936 C C . VAL A 1 299 ? 22.597 -55.339 12.574 1.000 35.895 299 VAL A C 1
ATOM 4937 O O . VAL A 1 299 ? 22.785 -56.556 12.685 1.000 34.782 299 VAL A O 1
ATOM 4950 N N . LYS A 1 300 ? 22.344 -54.728 11.411 1.000 38.108 300 LYS A N 1
ATOM 4951 C CA . LYS A 1 300 ? 22.195 -55.435 10.112 1.000 36.611 300 LYS A CA 1
ATOM 4952 C C . LYS A 1 300 ? 23.475 -56.223 9.821 1.000 35.025 300 LYS A C 1
ATOM 4953 O O . LYS A 1 300 ? 24.556 -55.675 9.982 1.000 30.918 300 LYS A O 1
ATOM 4972 N N . ASP A 1 301 ? 23.328 -57.506 9.492 1.000 40.727 301 ASP A N 1
ATOM 4973 C CA . ASP A 1 301 ? 24.430 -58.467 9.228 1.000 38.672 301 ASP A CA 1
ATOM 4974 C C . ASP A 1 301 ? 25.074 -58.982 10.518 1.000 40.978 301 ASP A C 1
ATOM 4975 O O . ASP A 1 301 ? 25.688 -60.045 10.418 1.000 46.882 301 ASP A O 1
ATOM 4984 N N . LEU A 1 302 ? 24.895 -58.341 11.682 1.000 37.255 302 LEU A N 1
ATOM 4985 C CA . LEU A 1 302 ? 25.450 -58.858 12.969 1.000 34.235 302 LEU A CA 1
ATOM 4986 C C . LEU A 1 302 ? 24.439 -59.799 13.643 1.000 33.301 302 LEU A C 1
ATOM 4987 O O . LEU A 1 302 ? 24.855 -60.631 14.484 1.000 33.937 302 LEU A O 1
ATOM 5003 N N . LEU A 1 303 ? 23.161 -59.677 13.279 1.000 35.838 303 LEU A N 1
ATOM 5004 C CA . LEU A 1 303 ? 22.125 -60.727 13.439 1.000 33.121 303 LEU A CA 1
ATOM 5005 C C . LEU A 1 303 ? 21.590 -61.077 12.050 1.000 36.097 303 LEU A C 1
ATOM 5006 O O . LEU A 1 303 ? 21.574 -60.192 11.198 1.000 44.206 303 LEU A O 1
ATOM 5022 N N . THR A 1 304 ? 21.155 -62.317 11.844 1.000 36.515 304 THR A N 1
ATOM 5023 C CA . THR A 1 304 ? 20.381 -62.739 10.645 1.000 36.351 304 THR A CA 1
ATOM 5024 C C . THR A 1 304 ? 19.014 -62.034 10.654 1.000 35.670 304 THR A C 1
ATOM 5025 O O . THR A 1 304 ? 18.597 -61.576 11.740 1.000 30.595 304 THR A O 1
ATOM 5036 N N . GLU A 1 305 ? 18.322 -61.992 9.515 1.000 33.973 305 GLU A N 1
ATOM 5037 C CA . GLU A 1 305 ? 16.947 -61.433 9.430 1.000 36.838 305 GLU A CA 1
ATOM 5038 C C . GLU A 1 305 ? 16.033 -62.060 10.476 1.000 34.781 305 GLU A C 1
ATOM 5039 O O . GLU A 1 305 ? 15.211 -61.291 11.041 1.000 33.570 305 GLU A O 1
ATOM 5051 N N . GLU A 1 306 ? 16.125 -63.383 10.685 1.000 31.724 306 GLU A N 1
ATOM 5052 C CA . GLU A 1 306 ? 15.181 -64.124 11.572 1.000 35.733 306 GLU A CA 1
ATOM 5053 C C . GLU A 1 306 ? 15.440 -63.737 13.053 1.000 33.739 306 GLU A C 1
ATOM 5054 O O . GLU A 1 306 ? 14.451 -63.588 13.833 1.000 33.217 306 GLU A O 1
ATOM 5066 N N . GLU A 1 307 ? 16.709 -63.602 13.422 1.000 27.792 307 GLU A N 1
ATOM 5067 C CA . GLU A 1 307 ? 17.168 -63.148 14.760 1.000 29.969 307 GLU A CA 1
ATOM 5068 C C . GLU A 1 307 ? 16.649 -61.730 15.045 1.000 28.675 307 GLU A C 1
ATOM 5069 O O . GLU A 1 307 ? 16.109 -61.511 16.133 1.000 25.115 307 GLU A O 1
ATOM 5081 N N . VAL A 1 308 ? 16.724 -60.836 14.062 1.000 27.354 308 VAL A N 1
ATOM 5082 C CA . VAL A 1 308 ? 16.159 -59.461 14.181 1.000 30.790 308 VAL A CA 1
ATOM 5083 C C . VAL A 1 308 ? 14.632 -59.594 14.390 1.000 35.954 308 VAL A C 1
ATOM 5084 O O . VAL A 1 308 ? 14.114 -59.042 15.408 1.000 35.301 308 VAL A O 1
ATOM 5097 N N . GLU A 1 309 ? 13.936 -60.346 13.528 1.000 31.363 309 GLU A N 1
ATOM 5098 C CA . GLU A 1 309 ? 12.469 -60.507 13.667 1.000 33.740 309 GLU A CA 1
ATOM 5099 C C . GLU A 1 309 ? 12.130 -61.064 15.058 1.000 32.051 309 GLU A C 1
ATOM 5100 O O . GLU A 1 309 ? 11.183 -60.601 15.685 1.000 28.909 309 GLU A O 1
ATOM 5112 N N . PHE A 1 310 ? 12.878 -62.042 15.540 1.000 33.299 310 PHE A N 1
ATOM 5113 C CA . PHE A 1 310 ? 12.602 -62.697 16.840 1.000 33.763 310 PHE A CA 1
ATOM 5114 C C . PHE A 1 310 ? 12.773 -61.682 17.978 1.000 32.462 310 PHE A C 1
ATOM 5115 O O . PHE A 1 310 ? 11.996 -61.727 18.957 1.000 30.906 310 PHE A O 1
ATOM 5132 N N . THR A 1 311 ? 13.762 -60.801 17.851 1.000 32.320 311 THR A N 1
ATOM 5133 C CA . THR A 1 311 ? 14.140 -59.788 18.873 1.000 32.311 311 THR A CA 1
ATOM 5134 C C . THR A 1 311 ? 13.070 -58.703 18.923 1.000 29.256 311 THR A C 1
ATOM 5135 O O . THR A 1 311 ? 12.661 -58.357 20.022 1.000 26.856 311 THR A O 1
ATOM 5146 N N . VAL A 1 312 ? 12.658 -58.182 17.770 1.000 31.554 312 VAL A N 1
ATOM 5147 C CA . VAL A 1 312 ? 11.575 -57.154 17.675 1.000 36.291 312 VAL A CA 1
ATOM 5148 C C . VAL A 1 312 ? 10.255 -57.734 18.216 1.000 35.576 312 VAL A C 1
ATOM 5149 O O . VAL A 1 312 ? 9.537 -57.014 18.918 1.000 35.610 312 VAL A O 1
ATOM 5162 N N . ASN A 1 313 ? 9.932 -58.989 17.916 1.000 38.004 313 ASN A N 1
ATOM 5163 C CA . ASN A 1 313 ? 8.672 -59.602 18.421 1.000 39.940 313 ASN A CA 1
ATOM 5164 C C . ASN A 1 313 ? 8.817 -59.879 19.925 1.000 40.559 313 ASN A C 1
ATOM 5165 O O . ASN A 1 313 ? 7.815 -59.736 20.641 1.000 45.459 313 ASN A O 1
ATOM 5176 N N . SER A 1 314 ? 10.007 -60.252 20.407 1.000 36.066 314 SER A N 1
ATOM 5177 C CA . SER A 1 314 ? 10.240 -60.535 21.845 1.000 37.007 314 SER A CA 1
ATOM 5178 C C . SER A 1 314 ? 9.993 -59.260 22.643 1.000 34.542 314 SER A C 1
ATOM 5179 O O . SER A 1 314 ? 9.323 -59.337 23.671 1.000 34.573 314 SER A O 1
ATOM 5187 N N . LEU A 1 315 ? 10.455 -58.127 22.112 1.000 37.751 315 LEU A N 1
ATOM 5188 C CA . LEU A 1 315 ? 10.314 -56.801 22.751 1.000 36.900 315 LEU A CA 1
ATOM 5189 C C . LEU A 1 315 ? 8.826 -56.500 22.944 1.000 37.662 315 LEU A C 1
ATOM 5190 O O . LEU A 1 315 ? 8.422 -56.144 24.076 1.000 36.539 315 LEU A O 1
ATOM 5206 N N . TYR A 1 316 ? 8.031 -56.629 21.884 1.000 41.388 316 TYR A N 1
ATOM 5207 C CA . TYR A 1 316 ? 6.572 -56.345 21.928 1.000 40.781 316 TYR A CA 1
ATOM 5208 C C . TYR A 1 316 ? 5.861 -57.410 22.763 1.000 38.436 316 TYR A C 1
ATOM 5209 O O . TYR A 1 316 ? 4.927 -57.024 23.477 1.000 38.816 316 TYR A O 1
ATOM 5227 N N . GLU A 1 317 ? 6.318 -58.668 22.730 1.000 37.447 317 GLU A N 1
ATOM 5228 C CA . GLU A 1 317 ? 5.568 -59.770 23.387 1.000 41.992 317 GLU A CA 1
ATOM 5229 C C . GLU A 1 317 ? 5.946 -59.812 24.876 1.000 40.907 317 GLU A C 1
ATOM 5230 O O . GLU A 1 317 ? 5.025 -60.049 25.658 1.000 36.187 317 GLU A O 1
ATOM 5242 N N . LYS A 1 318 ? 7.208 -59.542 25.259 1.000 42.688 318 LYS A N 1
ATOM 5243 C CA . LYS A 1 318 ? 7.701 -59.629 26.667 1.000 43.977 318 LYS A CA 1
ATOM 5244 C C . LYS A 1 318 ? 7.875 -58.237 27.308 1.000 45.111 318 LYS A C 1
ATOM 5245 O O . LYS A 1 318 ? 7.870 -58.170 28.555 1.000 41.023 318 LYS A O 1
ATOM 5264 N N . GLY A 1 319 ? 8.000 -57.175 26.504 1.000 41.543 319 GLY A N 1
ATOM 5265 C CA . GLY A 1 319 ? 8.218 -55.800 26.982 1.000 45.950 319 GLY A CA 1
ATOM 5266 C C . GLY A 1 319 ? 7.126 -55.354 27.929 1.000 49.342 319 GLY A C 1
ATOM 5267 O O . GLY A 1 319 ? 5.978 -55.789 27.734 1.000 58.607 319 GLY A O 1
ATOM 5271 N N . ALA A 1 320 ? 7.472 -54.542 28.938 1.000 48.468 320 ALA A N 1
ATOM 5272 C CA . ALA A 1 320 ? 6.529 -53.992 29.937 1.000 47.823 320 ALA A CA 1
ATOM 5273 C C . ALA A 1 320 ? 5.828 -52.754 29.355 1.000 52.037 320 ALA A C 1
ATOM 5274 O O . ALA A 1 320 ? 6.517 -51.742 29.119 1.000 45.849 320 ALA A O 1
ATOM 5281 N N . ASN A 1 321 ? 4.513 -52.851 29.102 1.000 51.353 321 ASN A N 1
ATOM 5282 C CA . ASN A 1 321 ? 3.624 -51.720 28.712 1.000 53.867 321 ASN A CA 1
ATOM 5283 C C . ASN A 1 321 ? 4.155 -51.087 27.430 1.000 48.023 321 ASN A C 1
ATOM 5284 O O . ASN A 1 321 ? 4.483 -49.900 27.445 1.000 47.019 321 ASN A O 1
ATOM 5295 N N . VAL A 1 322 ? 4.285 -51.879 26.380 1.000 48.051 322 VAL A N 1
ATOM 5296 C CA . VAL A 1 322 ? 4.783 -51.416 25.055 1.000 48.029 322 VAL A CA 1
ATOM 5297 C C . VAL A 1 322 ? 3.779 -51.913 24.021 1.000 47.195 322 VAL A C 1
ATOM 5298 O O . VAL A 1 322 ? 3.260 -53.023 24.166 1.000 54.223 322 VAL A O 1
ATOM 5311 N N . LYS A 1 323 ? 3.475 -51.090 23.029 1.000 49.853 323 LYS A N 1
ATOM 5312 C CA . LYS A 1 323 ? 2.466 -51.378 21.982 1.000 53.878 323 LYS A CA 1
ATOM 5313 C C . LYS A 1 323 ? 3.109 -51.084 20.633 1.000 51.773 323 LYS A C 1
ATOM 5314 O O . LYS A 1 323 ? 3.930 -50.142 20.576 1.000 50.016 323 LYS A O 1
ATOM 5333 N N . ARG A 1 324 ? 2.721 -51.840 19.602 1.000 57.632 324 ARG A N 1
ATOM 5334 C CA . ARG A 1 324 ? 3.207 -51.661 18.203 1.000 58.489 324 ARG A CA 1
ATOM 5335 C C . ARG A 1 324 ? 2.882 -50.233 17.746 1.000 50.302 324 ARG A C 1
ATOM 5336 O O . ARG A 1 324 ? 3.736 -49.630 17.105 1.000 48.691 324 ARG A O 1
ATOM 5357 N N . VAL A 1 325 ? 1.746 -49.684 18.180 1.000 46.991 325 VAL A N 1
ATOM 5358 C CA . VAL A 1 325 ? 1.251 -48.332 17.769 1.000 49.438 325 VAL A CA 1
ATOM 5359 C C . VAL A 1 325 ? 2.231 -47.222 18.208 1.000 48.789 325 VAL A C 1
ATOM 5360 O O . VAL A 1 325 ? 2.285 -46.185 17.501 1.000 44.271 325 VAL A O 1
ATOM 5373 N N . TYR A 1 326 ? 2.968 -47.402 19.313 1.000 49.766 326 TYR A N 1
ATOM 5374 C CA . TYR A 1 326 ? 3.919 -46.391 19.863 1.000 49.850 326 TYR A CA 1
ATOM 5375 C C . TYR A 1 326 ? 5.108 -46.126 18.923 1.000 43.539 326 TYR A C 1
ATOM 5376 O O . TYR A 1 326 ? 5.725 -45.054 19.054 1.000 49.086 326 TYR A O 1
ATOM 5394 N N . SER A 1 327 ? 5.452 -47.063 18.040 1.000 45.936 327 SER A N 1
ATOM 5395 C CA . SER A 1 327 ? 6.545 -46.911 17.034 1.000 49.297 327 SER A CA 1
ATOM 5396 C C . SER A 1 327 ? 5.961 -46.762 15.612 1.000 50.246 327 SER A C 1
ATOM 5397 O O . SER A 1 327 ? 6.742 -46.842 14.640 1.000 49.203 327 SER A O 1
ATOM 5405 N N . SER A 1 328 ? 4.652 -46.514 15.490 1.000 51.040 328 SER A N 1
ATOM 5406 C CA . SER A 1 328 ? 3.935 -46.265 14.211 1.000 49.075 328 SER A CA 1
ATOM 5407 C C . SER A 1 328 ? 3.850 -44.754 13.990 1.000 55.079 328 SER A C 1
ATOM 5408 O O . SER A 1 328 ? 4.282 -43.991 14.889 1.000 53.213 328 SER A O 1
ATOM 5416 N N . GLU A 1 329 ? 3.255 -44.349 12.866 1.000 52.286 329 GLU A N 1
ATOM 5417 C CA . GLU A 1 329 ? 3.063 -42.925 12.494 1.000 53.696 329 GLU A CA 1
ATOM 5418 C C . GLU A 1 329 ? 2.041 -42.258 13.436 1.000 51.204 329 GLU A C 1
ATOM 5419 O O . GLU A 1 329 ? 2.065 -41.033 13.525 1.000 46.522 329 GLU A O 1
ATOM 5431 N N . GLU A 1 330 ? 1.193 -43.032 14.123 1.000 56.959 330 GLU A N 1
ATOM 5432 C CA . GLU A 1 330 ? 0.185 -42.498 15.078 1.000 59.967 330 GLU A CA 1
ATOM 5433 C C . GLU A 1 330 ? 0.911 -41.715 16.188 1.000 55.973 330 GLU A C 1
ATOM 5434 O O . GLU A 1 330 ? 0.315 -40.761 16.712 1.000 58.211 330 GLU A O 1
ATOM 5446 N N . TYR A 1 331 ? 2.148 -42.085 16.530 1.000 48.912 331 TYR A N 1
ATOM 5447 C CA . TYR A 1 331 ? 2.950 -41.426 17.603 1.000 53.300 331 TYR A CA 1
ATOM 5448 C C . TYR A 1 331 ? 4.180 -40.719 17.005 1.000 49.364 331 TYR A C 1
ATOM 5449 O O . TYR A 1 331 ? 5.148 -40.418 17.754 1.000 45.709 331 TYR A O 1
ATOM 5467 N N . ASN A 1 332 ? 4.122 -40.419 15.704 1.000 52.651 332 ASN A N 1
ATOM 5468 C CA . ASN A 1 332 ? 5.041 -39.485 14.994 1.000 53.488 332 ASN A CA 1
ATOM 5469 C C . ASN A 1 332 ? 6.438 -40.096 14.849 1.000 51.072 332 ASN A C 1
ATOM 5470 O O . ASN A 1 332 ? 7.403 -39.350 14.972 1.000 50.381 332 ASN A O 1
ATOM 5481 N N . ASN A 1 333 ? 6.534 -41.393 14.553 1.000 53.974 333 ASN A N 1
ATOM 5482 C CA . ASN A 1 333 ? 7.824 -42.098 14.307 1.000 57.694 333 ASN A CA 1
ATOM 5483 C C . ASN A 1 333 ? 8.174 -41.988 12.809 1.000 54.304 333 ASN A C 1
ATOM 5484 O O . ASN A 1 333 ? 7.585 -42.736 12.024 1.000 58.376 333 ASN A O 1
ATOM 5495 N N . TYR A 1 337 ? 11.964 -48.275 11.681 1.000 83.695 337 TYR A N 1
ATOM 5496 C CA . TYR A 1 337 ? 13.121 -49.120 12.081 1.000 77.262 337 TYR A CA 1
ATOM 5497 C C . TYR A 1 337 ? 13.620 -48.803 13.503 1.000 67.786 337 TYR A C 1
ATOM 5498 O O . TYR A 1 337 ? 14.341 -49.634 14.029 1.000 84.783 337 TYR A O 1
ATOM 5516 N N . GLN A 1 338 ? 13.301 -47.662 14.110 1.000 54.625 338 GLN A N 1
ATOM 5517 C CA . GLN A 1 338 ? 13.627 -47.430 15.536 1.000 53.126 338 GLN A CA 1
ATOM 5518 C C . GLN A 1 338 ? 12.432 -47.816 16.415 1.000 46.852 338 GLN A C 1
ATOM 5519 O O . GLN A 1 338 ? 11.268 -47.609 16.013 1.000 40.775 338 GLN A O 1
ATOM 5533 N N . ILE A 1 339 ? 12.710 -48.370 17.588 1.000 39.470 339 ILE A N 1
ATOM 5534 C CA . ILE A 1 339 ? 11.647 -48.792 18.527 1.000 38.234 339 ILE A CA 1
ATOM 5535 C C . ILE A 1 339 ? 11.648 -47.903 19.767 1.000 34.742 339 ILE A C 1
ATOM 5536 O O . ILE A 1 339 ? 12.672 -47.787 20.447 1.000 30.495 339 ILE A O 1
ATOM 5552 N N . ASN A 1 340 ? 10.489 -47.322 20.040 1.000 36.731 340 ASN A N 1
ATOM 5553 C CA . ASN A 1 340 ? 10.257 -46.439 21.206 1.000 38.076 340 ASN A CA 1
ATOM 5554 C C . ASN A 1 340 ? 9.936 -47.326 22.395 1.000 38.149 340 ASN A C 1
ATOM 5555 O O . ASN A 1 340 ? 8.797 -47.821 22.464 1.000 39.187 340 ASN A O 1
ATOM 5566 N N . CYS A 1 341 ? 10.916 -47.490 23.283 1.000 36.207 341 CYS A N 1
ATOM 5567 C CA . CYS A 1 341 ? 10.857 -48.355 24.478 1.000 31.941 341 CYS A CA 1
ATOM 5568 C C . CYS A 1 341 ? 12.082 -48.051 25.332 1.000 28.954 341 CYS A C 1
ATOM 5569 O O . CYS A 1 341 ? 13.162 -47.943 24.765 1.000 26.519 341 CYS A O 1
ATOM 5577 N N . THR A 1 342 ? 11.903 -47.890 26.651 1.000 27.791 342 THR A N 1
ATOM 5578 C CA . THR A 1 342 ? 13.025 -47.868 27.598 1.000 25.077 342 THR A CA 1
ATOM 5579 C C . THR A 1 342 ? 13.692 -49.248 27.487 1.000 25.256 342 THR A C 1
ATOM 5580 O O . THR A 1 342 ? 12.996 -50.219 27.247 1.000 22.452 342 THR A O 1
ATOM 5591 N N . TYR A 1 343 ? 15.018 -49.310 27.632 1.000 28.268 343 TYR A N 1
ATOM 5592 C CA . TYR A 1 343 ? 15.798 -50.571 27.645 1.000 25.365 343 TYR A CA 1
ATOM 5593 C C . TYR A 1 343 ? 15.310 -51.479 28.778 1.000 24.340 343 TYR A C 1
ATOM 5594 O O . TYR A 1 343 ? 15.268 -52.660 28.603 1.000 24.356 343 TYR A O 1
ATOM 5612 N N . TYR A 1 344 ? 14.997 -50.929 29.938 1.000 24.273 344 TYR A N 1
ATOM 5613 C CA . TYR A 1 344 ? 14.536 -51.705 31.107 1.000 25.363 344 TYR A CA 1
ATOM 5614 C C . TYR A 1 344 ? 13.166 -52.316 30.785 1.000 27.757 344 TYR A C 1
ATOM 5615 O O . TYR A 1 344 ? 12.990 -53.522 31.091 1.000 23.744 344 TYR A O 1
ATOM 5633 N N . SER A 1 345 ? 12.249 -51.553 30.173 1.000 27.518 345 SER A N 1
ATOM 5634 C CA . SER A 1 345 ? 10.918 -52.092 29.789 1.000 28.478 345 SER A CA 1
ATOM 5635 C C . SER A 1 345 ? 11.055 -53.070 28.622 1.000 27.924 345 SER A C 1
ATOM 5636 O O . SER A 1 345 ? 10.264 -54.008 28.581 1.000 29.002 345 SER A O 1
ATOM 5644 N N . ALA A 1 346 ? 12.055 -52.914 27.745 1.000 28.930 346 ALA A N 1
ATOM 5645 C CA . ALA A 1 346 ? 12.341 -53.872 26.642 1.000 27.701 346 ALA A CA 1
ATOM 5646 C C . ALA A 1 346 ? 12.683 -55.262 27.205 1.000 25.827 346 ALA A C 1
ATOM 5647 O O . ALA A 1 346 ? 12.432 -56.243 26.527 1.000 25.693 346 ALA A O 1
ATOM 5654 N N . LEU A 1 347 ? 13.249 -55.343 28.406 1.000 27.822 347 LEU A N 1
ATOM 5655 C CA . LEU A 1 347 ? 13.599 -56.630 29.088 1.000 27.889 347 LEU A CA 1
ATOM 5656 C C . LEU A 1 347 ? 12.506 -56.979 30.104 1.000 26.985 347 LEU A C 1
ATOM 5657 O O . LEU A 1 347 ? 12.806 -57.647 31.098 1.000 29.596 347 LEU A O 1
ATOM 5673 N N . GLY A 1 348 ? 11.295 -56.474 29.891 1.000 28.257 348 GLY A N 1
ATOM 5674 C CA . GLY A 1 348 ? 10.120 -56.727 30.755 1.000 27.933 348 GLY A CA 1
ATOM 5675 C C . GLY A 1 348 ? 10.287 -56.213 32.181 1.000 26.775 348 GLY A C 1
ATOM 5676 O O . GLY A 1 348 ? 9.693 -56.801 33.077 1.000 24.537 348 GLY A O 1
ATOM 5680 N N . ASN A 1 349 ? 11.027 -55.125 32.388 1.000 27.307 349 ASN A N 1
ATOM 5681 C CA . ASN A 1 349 ? 11.275 -54.571 33.735 1.000 28.663 349 ASN A CA 1
ATOM 5682 C C . ASN A 1 349 ? 11.889 -55.685 34.583 1.000 27.920 349 ASN A C 1
ATOM 5683 O O . ASN A 1 349 ? 11.655 -55.721 35.791 1.000 33.385 349 ASN A O 1
ATOM 5694 N N . ASP A 1 350 ? 12.657 -56.569 33.968 1.000 31.456 350 ASP A N 1
ATOM 5695 C CA . ASP A 1 350 ? 13.327 -57.680 34.686 1.000 29.686 350 ASP A CA 1
ATOM 5696 C C . ASP A 1 350 ? 14.692 -57.157 35.182 1.000 30.951 350 ASP A C 1
ATOM 5697 O O . ASP A 1 350 ? 15.579 -56.926 34.334 1.000 29.816 350 ASP A O 1
ATOM 5706 N N . ASP A 1 351 ? 14.848 -57.015 36.511 1.000 27.904 351 ASP A N 1
ATOM 5707 C CA . ASP A 1 351 ? 16.028 -56.438 37.198 1.000 30.613 351 ASP A CA 1
ATOM 5708 C C . ASP A 1 351 ? 17.281 -57.256 36.899 1.000 28.991 351 ASP A C 1
ATOM 5709 O O . ASP A 1 351 ? 18.336 -56.632 36.648 1.000 28.506 351 ASP A O 1
ATOM 5718 N N . GLN A 1 352 ? 17.146 -58.584 36.935 1.000 26.492 352 GLN A N 1
ATOM 5719 C CA . GLN A 1 352 ? 18.223 -59.568 36.704 1.000 26.836 352 GLN A CA 1
ATOM 5720 C C . GLN A 1 352 ? 18.773 -59.417 35.280 1.000 25.396 352 GLN A C 1
ATOM 5721 O O . GLN A 1 352 ? 19.982 -59.202 35.123 1.000 32.210 352 GLN A O 1
ATOM 5735 N N . ALA A 1 353 ? 17.923 -59.545 34.275 1.000 22.109 353 ALA A N 1
ATOM 5736 C CA . ALA A 1 353 ? 18.286 -59.413 32.851 1.000 21.539 353 ALA A CA 1
ATOM 5737 C C . ALA A 1 353 ? 18.845 -58.002 32.607 1.000 22.010 353 ALA A C 1
ATOM 5738 O O . ALA A 1 353 ? 19.832 -57.887 31.874 1.000 21.119 353 ALA A O 1
ATOM 5745 N N . TYR A 1 354 ? 18.283 -56.963 33.239 1.000 21.843 354 TYR A N 1
ATOM 5746 C CA . TYR A 1 354 ? 18.725 -55.568 33.001 1.000 21.317 354 TYR A CA 1
ATOM 5747 C C . TYR A 1 354 ? 20.149 -55.370 33.533 1.000 22.377 354 TYR A C 1
ATOM 5748 O O . TYR A 1 354 ? 21.014 -54.801 32.787 1.000 21.331 354 TYR A O 1
ATOM 5766 N N . LEU A 1 355 ? 20.426 -55.842 34.753 1.000 25.071 355 LEU A N 1
ATOM 5767 C CA . LEU A 1 355 ? 21.769 -55.723 35.355 1.000 24.372 355 LEU A CA 1
ATOM 5768 C C . LEU A 1 355 ? 22.787 -56.470 34.497 1.000 24.577 355 LEU A C 1
ATOM 5769 O O . LEU A 1 355 ? 23.910 -55.939 34.324 1.000 23.710 355 LEU A O 1
ATOM 5785 N N . LEU A 1 356 ? 22.408 -57.653 33.999 1.000 24.914 356 LEU A N 1
ATOM 5786 C CA . LEU A 1 356 ? 23.240 -58.457 33.086 1.000 24.863 356 LEU A CA 1
ATOM 5787 C C . LEU A 1 356 ? 23.520 -57.631 31.831 1.000 23.779 356 LEU A C 1
ATOM 5788 O O . LEU A 1 356 ? 24.696 -57.583 31.423 1.000 24.097 356 LEU A O 1
ATOM 5804 N N . ALA A 1 357 ? 22.527 -56.967 31.256 1.000 22.924 357 ALA A N 1
ATOM 5805 C CA . ALA A 1 357 ? 22.733 -56.133 30.043 1.000 24.244 357 ALA A CA 1
ATOM 5806 C C . ALA A 1 357 ? 23.795 -55.064 30.357 1.000 23.785 357 ALA A C 1
ATOM 5807 O O . ALA A 1 357 ? 24.707 -54.842 29.533 1.000 22.312 357 ALA A O 1
ATOM 5814 N N . ARG A 1 358 ? 23.689 -54.412 31.520 1.000 23.941 358 ARG A N 1
ATOM 5815 C CA . ARG A 1 358 ? 24.583 -53.298 31.913 1.000 24.099 358 ARG A CA 1
ATOM 5816 C C . ARG A 1 358 ? 25.992 -53.847 32.230 1.000 24.464 358 ARG A C 1
ATOM 5817 O O . ARG A 1 358 ? 26.979 -53.135 31.921 1.000 25.241 358 ARG A O 1
ATOM 5838 N N . ALA A 1 359 ? 26.097 -55.047 32.817 1.000 25.347 359 ALA A N 1
ATOM 5839 C CA . ALA A 1 359 ? 27.381 -55.732 33.106 1.000 24.184 359 ALA A CA 1
ATOM 5840 C C . ALA A 1 359 ? 28.092 -56.017 31.772 1.000 24.960 359 ALA A C 1
ATOM 5841 O O . ALA A 1 359 ? 29.291 -55.736 31.659 1.000 25.515 359 ALA A O 1
ATOM 5848 N N . ILE A 1 360 ? 27.359 -56.511 30.777 1.000 22.046 360 ILE A N 1
ATOM 5849 C CA . ILE A 1 360 ? 27.890 -56.736 29.401 1.000 22.145 360 ILE A CA 1
ATOM 5850 C C . ILE A 1 360 ? 28.406 -55.404 28.869 1.000 22.255 360 ILE A C 1
ATOM 5851 O O . ILE A 1 360 ? 29.583 -55.345 28.369 1.000 24.098 360 ILE A O 1
ATOM 5867 N N . GLN A 1 361 ? 27.584 -54.362 28.996 1.000 21.607 361 GLN A N 1
ATOM 5868 C CA . GLN A 1 361 ? 27.968 -53.030 28.475 1.000 21.904 361 GLN A CA 1
ATOM 5869 C C . GLN A 1 361 ? 29.254 -52.557 29.171 1.000 20.007 361 GLN A C 1
ATOM 5870 O O . GLN A 1 361 ? 30.159 -52.111 28.463 1.000 20.631 361 GLN A O 1
ATOM 5884 N N . MET A 1 362 ? 29.353 -52.690 30.489 1.000 20.434 362 MET A N 1
ATOM 5885 C CA . MET A 1 362 ? 30.543 -52.240 31.273 1.000 21.218 362 MET A CA 1
ATOM 5886 C C . MET A 1 362 ? 31.796 -52.979 30.795 1.000 20.394 362 MET A C 1
ATOM 5887 O O . MET A 1 362 ? 32.872 -52.366 30.756 1.000 21.151 362 MET A O 1
ATOM 5901 N N . PHE A 1 363 ? 31.677 -54.252 30.446 1.000 20.272 363 PHE A N 1
ATOM 5902 C CA . PHE A 1 363 ? 32.806 -55.094 29.987 1.000 21.208 363 PHE A CA 1
ATOM 5903 C C . PHE A 1 363 ? 33.053 -54.984 28.460 1.000 21.583 363 PHE A C 1
ATOM 5904 O O . PHE A 1 363 ? 34.036 -55.546 28.033 1.000 23.065 363 PHE A O 1
ATOM 5921 N N . ALA A 1 364 ? 32.252 -54.245 27.681 1.000 21.806 364 ALA A N 1
ATOM 5922 C CA . ALA A 1 364 ? 32.346 -54.184 26.198 1.000 21.350 364 ALA A CA 1
ATOM 5923 C C . ALA A 1 364 ? 33.447 -53.199 25.830 1.000 24.774 364 ALA A C 1
ATOM 5924 O O . ALA A 1 364 ? 33.636 -52.213 26.542 1.000 27.557 364 ALA A O 1
ATOM 5931 N N . PRO A 1 365 ? 34.231 -53.407 24.744 1.000 27.352 365 PRO A N 1
ATOM 5932 C CA . PRO A 1 365 ? 35.252 -52.420 24.371 1.000 26.608 365 PRO A CA 1
ATOM 5933 C C . PRO A 1 365 ? 34.596 -51.031 24.269 1.000 24.693 365 PRO A C 1
ATOM 5934 O O . PRO A 1 365 ? 33.511 -50.981 23.761 1.000 26.759 365 PRO A O 1
ATOM 5945 N N . GLY A 1 366 ? 35.232 -49.991 24.818 1.000 23.819 366 GLY A N 1
ATOM 5946 C CA . GLY A 1 366 ? 34.797 -48.587 24.714 1.000 22.936 366 GLY A CA 1
ATOM 5947 C C . GLY A 1 366 ? 34.434 -47.968 26.063 1.000 23.559 366 GLY A C 1
ATOM 5948 O O . GLY A 1 366 ? 34.586 -48.590 27.106 1.000 24.261 366 GLY A O 1
ATOM 5952 N N . ILE A 1 367 ? 34.033 -46.716 26.031 1.000 22.023 367 ILE A N 1
ATOM 5953 C CA . ILE A 1 367 ? 33.503 -45.972 27.187 1.000 24.836 367 ILE A CA 1
ATOM 5954 C C . ILE A 1 367 ? 31.986 -46.192 27.216 1.000 24.414 367 ILE A C 1
ATOM 5955 O O . ILE A 1 367 ? 31.281 -45.976 26.226 1.000 21.842 367 ILE A O 1
ATOM 5971 N N . PRO A 1 368 ? 31.437 -46.714 28.323 1.000 23.852 368 PRO A N 1
ATOM 5972 C CA . PRO A 1 368 ? 30.013 -46.964 28.403 1.000 24.366 368 PRO A CA 1
ATOM 5973 C C . PRO A 1 368 ? 29.285 -45.630 28.534 1.000 25.593 368 PRO A C 1
ATOM 5974 O O . PRO A 1 368 ? 29.731 -44.816 29.300 1.000 29.995 368 PRO A O 1
ATOM 5985 N N . GLN A 1 369 ? 28.242 -45.421 27.742 1.000 27.116 369 GLN A N 1
ATOM 5986 C CA . GLN A 1 369 ? 27.300 -44.279 27.880 1.000 28.645 369 GLN A CA 1
ATOM 5987 C C . GLN A 1 369 ? 26.032 -44.836 28.502 1.000 27.164 369 GLN A C 1
ATOM 5988 O O . GLN A 1 369 ? 25.579 -45.924 28.066 1.000 24.713 369 GLN A O 1
ATOM 6002 N N . VAL A 1 370 ? 25.542 -44.144 29.525 1.000 28.873 370 VAL A N 1
ATOM 6003 C CA . VAL A 1 370 ? 24.367 -44.579 30.324 1.000 25.997 370 VAL A CA 1
ATOM 6004 C C . VAL A 1 370 ? 23.355 -43.441 30.239 1.000 24.033 370 VAL A C 1
ATOM 6005 O O . VAL A 1 370 ? 23.563 -42.386 30.836 1.000 25.023 370 VAL A O 1
ATOM 6018 N N . TYR A 1 371 ? 22.304 -43.655 29.461 1.000 25.090 371 TYR A N 1
ATOM 6019 C CA . TYR A 1 371 ? 21.183 -42.706 29.302 1.000 23.908 371 TYR A CA 1
ATOM 6020 C C . TYR A 1 371 ? 20.501 -42.593 30.669 1.000 22.024 371 TYR A C 1
ATOM 6021 O O . TYR A 1 371 ? 20.357 -43.628 31.368 1.000 20.642 371 TYR A O 1
ATOM 6039 N N . TYR A 1 372 ? 20.042 -41.388 31.001 1.000 18.815 372 TYR A N 1
ATOM 6040 C CA . TYR A 1 372 ? 19.586 -41.030 32.369 1.000 19.853 372 TYR A CA 1
ATOM 6041 C C . TYR A 1 372 ? 18.408 -41.940 32.761 1.000 21.881 372 TYR A C 1
ATOM 6042 O O . TYR A 1 372 ? 18.274 -42.238 33.962 1.000 24.790 372 TYR A O 1
ATOM 6060 N N . VAL A 1 373 ? 17.552 -42.329 31.822 1.000 24.334 373 VAL A N 1
ATOM 6061 C CA . VAL A 1 373 ? 16.337 -43.165 32.086 1.000 25.557 373 VAL A CA 1
ATOM 6062 C C . VAL A 1 373 ? 16.838 -44.549 32.519 1.000 26.950 373 VAL A C 1
ATOM 6063 O O . VAL A 1 373 ? 16.348 -45.037 33.547 1.000 25.430 373 VAL A O 1
ATOM 6076 N N . GLY A 1 374 ? 17.807 -45.121 31.792 1.000 26.408 374 GLY A N 1
ATOM 6077 C CA . GLY A 1 374 ? 18.458 -46.395 32.151 1.000 24.747 374 GLY A CA 1
ATOM 6078 C C . GLY A 1 374 ? 19.229 -46.310 33.470 1.000 24.976 374 GLY A C 1
ATOM 6079 O O . GLY A 1 374 ? 19.219 -47.304 34.225 1.000 20.871 374 GLY A O 1
ATOM 6083 N N . LEU A 1 375 ? 19.873 -45.180 33.776 1.000 24.733 375 LEU A N 1
ATOM 6084 C CA . LEU A 1 375 ? 20.570 -44.993 35.083 1.000 27.537 375 LEU A CA 1
ATOM 6085 C C . LEU A 1 375 ? 19.630 -45.320 36.243 1.000 27.882 375 LEU A C 1
ATOM 6086 O O . LEU A 1 375 ? 20.092 -45.864 37.246 1.000 28.187 375 LEU A O 1
ATOM 6102 N N . PHE A 1 376 ? 18.354 -44.964 36.106 1.000 27.746 376 PHE A N 1
ATOM 6103 C CA . PHE A 1 376 ? 17.321 -45.049 37.164 1.000 27.104 376 PHE A CA 1
ATOM 6104 C C . PHE A 1 376 ? 16.366 -46.179 36.831 1.000 27.581 376 PHE A C 1
ATOM 6105 O O . PHE A 1 376 ? 15.238 -46.160 37.320 1.000 31.091 376 PHE A O 1
ATOM 6122 N N . ALA A 1 377 ? 16.846 -47.159 36.066 1.000 30.122 377 ALA A N 1
ATOM 6123 C CA . ALA A 1 377 ? 16.087 -48.343 35.614 1.000 29.048 377 ALA A CA 1
ATOM 6124 C C . ALA A 1 377 ? 14.649 -47.892 35.353 1.000 30.652 377 ALA A C 1
ATOM 6125 O O . ALA A 1 377 ? 13.734 -48.439 35.972 1.000 26.661 377 ALA A O 1
ATOM 6132 N N . GLY A 1 378 ? 14.493 -46.914 34.453 1.000 28.824 378 GLY A N 1
ATOM 6133 C CA . GLY A 1 378 ? 13.220 -46.267 34.117 1.000 28.453 378 GLY A CA 1
ATOM 6134 C C . GLY A 1 378 ? 12.367 -47.160 33.238 1.000 28.078 378 GLY A C 1
ATOM 6135 O O . GLY A 1 378 ? 12.876 -47.730 32.229 1.000 26.576 378 GLY A O 1
ATOM 6139 N N . GLU A 1 379 ? 11.090 -47.281 33.593 1.000 28.376 379 GLU A N 1
ATOM 6140 C CA . GLU A 1 379 ? 10.105 -48.046 32.801 1.000 32.207 379 GLU A CA 1
ATOM 6141 C C . GLU A 1 379 ? 9.412 -47.072 31.840 1.000 32.014 379 GLU A C 1
ATOM 6142 O O . GLU A 1 379 ? 9.586 -45.838 32.005 1.000 29.358 379 GLU A O 1
ATOM 6154 N N . ASN A 1 380 ? 8.687 -47.620 30.862 1.000 31.205 380 ASN A N 1
ATOM 6155 C CA . ASN A 1 380 ? 8.006 -46.849 29.787 1.000 33.061 380 ASN A CA 1
ATOM 6156 C C . ASN A 1 380 ? 7.111 -45.780 30.426 1.000 35.064 380 ASN A C 1
ATOM 6157 O O . ASN A 1 380 ? 6.325 -46.125 31.321 1.000 44.812 380 ASN A O 1
ATOM 6168 N N . ASP A 1 381 ? 7.271 -44.520 30.024 1.000 37.817 381 ASP A N 1
ATOM 6169 C CA . ASP A 1 381 ? 6.462 -43.373 30.524 1.000 38.737 381 ASP A CA 1
ATOM 6170 C C . ASP A 1 381 ? 5.215 -43.241 29.635 1.000 39.202 381 ASP A C 1
ATOM 6171 O O . ASP A 1 381 ? 5.241 -42.437 28.677 1.000 38.125 381 ASP A O 1
ATOM 6180 N N . ILE A 1 382 ? 4.171 -44.020 29.926 1.000 39.265 382 ILE A N 1
ATOM 6181 C CA . ILE A 1 382 ? 2.900 -44.064 29.140 1.000 38.801 382 ILE A CA 1
ATOM 6182 C C . ILE A 1 382 ? 2.145 -42.730 29.303 1.000 41.695 382 ILE A C 1
ATOM 6183 O O . ILE A 1 382 ? 1.529 -42.263 28.317 1.000 39.341 382 ILE A O 1
ATOM 6199 N N . GLU A 1 383 ? 2.211 -42.150 30.506 1.000 45.055 383 GLU A N 1
ATOM 6200 C CA . GLU A 1 383 ? 1.559 -40.878 30.908 1.000 53.132 383 GLU A CA 1
ATOM 6201 C C . GLU A 1 383 ? 2.053 -39.767 29.975 1.000 49.500 383 GLU A C 1
ATOM 6202 O O . GLU A 1 383 ? 1.209 -39.143 29.314 1.000 42.756 383 GLU A O 1
ATOM 6214 N N . LEU A 1 384 ? 3.373 -39.562 29.881 1.000 45.742 384 LEU A N 1
ATOM 6215 C CA . LEU A 1 384 ? 3.971 -38.480 29.047 1.000 42.730 384 LEU A CA 1
ATOM 6216 C C . LEU A 1 384 ? 3.674 -38.769 27.571 1.000 40.538 384 LEU A C 1
ATOM 6217 O O . LEU A 1 384 ? 3.301 -37.822 26.833 1.000 43.006 384 LEU A O 1
ATOM 6233 N N . LEU A 1 385 ? 3.844 -40.014 27.149 1.000 38.992 385 LEU A N 1
ATOM 6234 C CA . LEU A 1 385 ? 3.566 -40.464 25.757 1.000 43.341 385 LEU A CA 1
ATOM 6235 C C . LEU A 1 385 ? 2.142 -40.066 25.328 1.000 44.910 385 LEU A C 1
ATOM 6236 O O . LEU A 1 385 ? 1.957 -39.613 24.179 1.000 49.546 385 LEU A O 1
ATOM 6252 N N . GLU A 1 386 ? 1.158 -40.261 26.203 1.000 50.326 386 GLU A N 1
ATOM 6253 C CA . GLU A 1 386 ? -0.270 -39.967 25.899 1.000 59.484 386 GLU A CA 1
ATOM 6254 C C . GLU A 1 386 ? -0.460 -38.446 25.905 1.000 57.447 386 GLU A C 1
ATOM 6255 O O . GLU A 1 386 ? -1.072 -37.936 24.971 1.000 60.958 386 GLU A O 1
ATOM 6267 N N . GLN A 1 387 ? 0.103 -37.756 26.900 1.000 57.289 387 GLN A N 1
ATOM 6268 C CA . GLN A 1 387 ? 0.123 -36.272 26.991 1.000 56.620 387 GLN A CA 1
ATOM 6269 C C . GLN A 1 387 ? 0.689 -35.659 25.692 1.000 55.568 387 GLN A C 1
ATOM 6270 O O . GLN A 1 387 ? 0.048 -34.741 25.160 1.000 51.260 387 GLN A O 1
ATOM 6284 N N . THR A 1 388 ? 1.832 -36.119 25.168 1.000 44.825 388 THR A N 1
ATOM 6285 C CA . THR A 1 388 ? 2.510 -35.428 24.036 1.000 42.770 388 THR A CA 1
ATOM 6286 C C . THR A 1 388 ? 2.169 -36.053 22.677 1.000 43.005 388 THR A C 1
ATOM 6287 O O . THR A 1 388 ? 2.386 -35.365 21.668 1.000 37.607 388 THR A O 1
ATOM 6298 N N . LYS A 1 389 ? 1.766 -37.327 22.636 1.000 48.074 389 LYS A N 1
ATOM 6299 C CA . LYS A 1 389 ? 1.628 -38.135 21.387 1.000 52.955 389 LYS A CA 1
ATOM 6300 C C . LYS A 1 389 ? 2.974 -38.245 20.646 1.000 48.112 389 LYS A C 1
ATOM 6301 O O . LYS A 1 389 ? 2.948 -38.547 19.439 1.000 37.497 389 LYS A O 1
ATOM 6320 N N . GLU A 1 390 ? 4.100 -38.015 21.326 1.000 45.379 390 GLU A N 1
ATOM 6321 C CA . GLU A 1 390 ? 5.447 -38.283 20.764 1.000 46.332 390 GLU A CA 1
ATOM 6322 C C . GLU A 1 390 ? 5.894 -39.678 21.228 1.000 44.289 390 GLU A C 1
ATOM 6323 O O . GLU A 1 390 ? 6.122 -39.875 22.433 1.000 40.005 390 GLU A O 1
ATOM 6335 N N . GLY A 1 391 ? 5.983 -40.632 20.307 1.000 43.223 391 GLY A N 1
ATOM 6336 C CA . GLY A 1 391 ? 6.445 -41.992 20.633 1.000 44.001 391 GLY A CA 1
ATOM 6337 C C . GLY A 1 391 ? 7.754 -41.947 21.406 1.000 41.416 391 GLY A C 1
ATOM 6338 O O . GLY A 1 391 ? 7.874 -42.651 22.433 1.000 32.905 391 GLY A O 1
ATOM 6342 N N . ARG A 1 392 ? 8.691 -41.111 20.953 1.000 39.457 392 ARG A N 1
ATOM 6343 C CA . ARG A 1 392 ? 10.020 -40.972 21.591 1.000 38.189 392 ARG A CA 1
ATOM 6344 C C . ARG A 1 392 ? 9.869 -40.632 23.080 1.000 35.290 392 ARG A C 1
ATOM 6345 O O . ARG A 1 392 ? 10.807 -40.935 23.815 1.000 29.333 392 ARG A O 1
ATOM 6366 N N . ASP A 1 393 ? 8.750 -40.048 23.522 1.000 32.980 393 ASP A N 1
ATOM 6367 C CA . ASP A 1 393 ? 8.607 -39.544 24.921 1.000 34.879 393 ASP A CA 1
ATOM 6368 C C . ASP A 1 393 ? 8.427 -40.698 25.913 1.000 33.199 393 ASP A C 1
ATOM 6369 O O . ASP A 1 393 ? 8.597 -40.453 27.117 1.000 28.779 393 ASP A O 1
ATOM 6378 N N . ILE A 1 394 ? 8.134 -41.909 25.432 1.000 33.876 394 ILE A N 1
ATOM 6379 C CA . ILE A 1 394 ? 8.008 -43.118 26.296 1.000 31.733 394 ILE A CA 1
ATOM 6380 C C . ILE A 1 394 ? 9.298 -43.249 27.104 1.000 31.609 394 ILE A C 1
ATOM 6381 O O . ILE A 1 394 ? 9.228 -43.806 28.197 1.000 29.666 394 ILE A O 1
ATOM 6397 N N . ASN A 1 395 ? 10.416 -42.729 26.553 1.000 32.676 395 ASN A N 1
ATOM 6398 C CA . ASN A 1 395 ? 11.823 -42.944 27.006 1.000 30.883 395 ASN A CA 1
ATOM 6399 C C . ASN A 1 395 ? 12.477 -41.583 27.264 1.000 27.792 395 ASN A C 1
ATOM 6400 O O . ASN A 1 395 ? 13.711 -41.498 27.206 1.000 27.111 395 ASN A O 1
ATOM 6411 N N . ARG A 1 396 ? 11.669 -40.565 27.577 1.000 26.981 396 ARG A N 1
ATOM 6412 C CA . ARG A 1 396 ? 12.164 -39.211 27.946 1.000 29.107 396 ARG A CA 1
ATOM 6413 C C . ARG A 1 396 ? 11.413 -38.657 29.157 1.000 29.932 396 ARG A C 1
ATOM 6414 O O . ARG A 1 396 ? 11.160 -37.448 29.178 1.000 32.629 396 ARG A O 1
ATOM 6435 N N . HIS A 1 397 ? 11.144 -39.484 30.157 1.000 29.082 397 HIS A N 1
ATOM 6436 C CA . HIS A 1 397 ? 10.600 -39.045 31.476 1.000 30.570 397 HIS A CA 1
ATOM 6437 C C . HIS A 1 397 ? 11.382 -37.828 32.007 1.000 29.246 397 HIS A C 1
ATOM 6438 O O . HIS A 1 397 ? 12.625 -37.795 31.898 1.000 26.485 397 HIS A O 1
ATOM 6453 N N . TYR A 1 398 ? 10.662 -36.856 32.553 1.000 27.707 398 TYR A N 1
ATOM 6454 C CA . TYR A 1 398 ? 11.206 -35.696 33.299 1.000 29.048 398 TYR A CA 1
ATOM 6455 C C . TYR A 1 398 ? 11.234 -36.057 34.790 1.000 30.091 398 TYR A C 1
ATOM 6456 O O . TYR A 1 398 ? 10.156 -36.160 35.399 1.000 28.144 398 TYR A O 1
ATOM 6474 N N . TYR A 1 399 ? 12.414 -36.333 35.339 1.000 27.030 399 TYR A N 1
ATOM 6475 C CA . TYR A 1 399 ? 12.572 -36.639 36.777 1.000 29.280 399 TYR A CA 1
ATOM 6476 C C . TYR A 1 399 ? 12.577 -35.351 37.603 1.000 30.434 399 TYR A C 1
ATOM 6477 O O . TYR A 1 399 ? 13.332 -34.424 37.282 1.000 32.170 399 TYR A O 1
ATOM 6495 N N . SER A 1 400 ? 11.817 -35.352 38.691 1.000 31.387 400 SER A N 1
ATOM 6496 C CA . SER A 1 400 ? 11.981 -34.425 39.840 1.000 32.659 400 SER A CA 1
ATOM 6497 C C . SER A 1 400 ? 13.141 -34.892 40.739 1.000 30.891 400 SER A C 1
ATOM 6498 O O . SER A 1 400 ? 13.428 -36.094 40.764 1.000 31.405 400 SER A O 1
ATOM 6506 N N . LEU A 1 401 ? 13.704 -33.981 41.527 1.000 33.081 401 LEU A N 1
ATOM 6507 C CA . LEU A 1 401 ? 14.777 -34.279 42.528 1.000 37.298 401 LEU A CA 1
ATOM 6508 C C . LEU A 1 401 ? 14.248 -35.233 43.606 1.000 34.902 401 LEU A C 1
ATOM 6509 O O . LEU A 1 401 ? 15.011 -36.095 44.083 1.000 38.035 401 LEU A O 1
ATOM 6525 N N . GLU A 1 402 ? 12.963 -35.104 43.938 1.000 34.744 402 GLU A N 1
ATOM 6526 C CA . GLU A 1 402 ? 12.272 -35.976 44.917 1.000 34.425 402 GLU A CA 1
ATOM 6527 C C . GLU A 1 402 ? 12.143 -37.392 44.332 1.000 31.680 402 GLU A C 1
ATOM 6528 O O . GLU A 1 402 ? 12.424 -38.360 45.049 1.000 28.152 402 GLU A O 1
ATOM 6540 N N . GLU A 1 403 ? 11.750 -37.490 43.058 1.000 32.387 403 GLU A N 1
ATOM 6541 C CA . GLU A 1 403 ? 11.602 -38.746 42.290 1.000 31.082 403 GLU A CA 1
ATOM 6542 C C . GLU A 1 403 ? 12.966 -39.447 42.304 1.000 32.391 403 GLU A C 1
ATOM 6543 O O . GLU A 1 403 ? 13.020 -40.662 42.587 1.000 32.598 403 GLU A O 1
ATOM 6555 N N . ILE A 1 404 ? 14.044 -38.697 42.073 1.000 30.080 404 ILE A N 1
ATOM 6556 C CA . ILE A 1 404 ? 15.418 -39.258 41.991 1.000 28.157 404 ILE A CA 1
ATOM 6557 C C . ILE A 1 404 ? 15.813 -39.841 43.343 1.000 29.971 404 ILE A C 1
ATOM 6558 O O . ILE A 1 404 ? 16.293 -41.012 43.356 1.000 29.140 404 ILE A O 1
ATOM 6574 N N . GLU A 1 405 ? 15.602 -39.095 44.431 1.000 32.787 405 GLU A N 1
ATOM 6575 C CA . GLU A 1 405 ? 15.871 -39.593 45.811 1.000 35.440 405 GLU A CA 1
ATOM 6576 C C . GLU A 1 405 ? 15.192 -40.960 46.004 1.000 32.510 405 GLU A C 1
ATOM 6577 O O . GLU A 1 405 ? 15.848 -41.848 46.509 1.000 28.746 405 GLU A O 1
ATOM 6589 N N . LYS A 1 406 ? 13.942 -41.137 45.553 1.000 30.400 406 LYS A N 1
ATOM 6590 C CA . LYS A 1 406 ? 13.196 -42.415 45.709 1.000 32.183 406 LYS A CA 1
ATOM 6591 C C . LYS A 1 406 ? 13.833 -43.487 44.797 1.000 33.218 406 LYS A C 1
ATOM 6592 O O . LYS A 1 406 ? 13.957 -44.631 45.267 1.000 30.748 406 LYS A O 1
ATOM 6611 N N . GLU A 1 407 ? 14.244 -43.162 43.556 1.000 32.306 407 GLU A N 1
ATOM 6612 C CA . GLU A 1 407 ? 14.829 -44.162 42.610 1.000 32.931 407 GLU A CA 1
ATOM 6613 C C . GLU A 1 407 ? 16.109 -44.766 43.196 1.000 30.049 407 GLU A C 1
ATOM 6614 O O . GLU A 1 407 ? 16.397 -45.942 42.907 1.000 31.892 407 GLU A O 1
ATOM 6626 N N . LEU A 1 408 ? 16.845 -44.002 43.985 1.000 29.138 408 LEU A N 1
ATOM 6627 C CA . LEU A 1 408 ? 18.116 -44.434 44.630 1.000 33.419 408 LEU A CA 1
ATOM 6628 C C . LEU A 1 408 ? 17.858 -45.537 45.656 1.000 32.681 408 LEU A C 1
ATOM 6629 O O . LEU A 1 408 ? 18.815 -46.242 45.984 1.000 34.655 408 LEU A O 1
ATOM 6645 N N . GLU A 1 409 ? 16.632 -45.686 46.149 1.000 31.866 409 GLU A N 1
ATOM 6646 C CA . GLU A 1 409 ? 16.278 -46.718 47.153 1.000 36.644 409 GLU A CA 1
ATOM 6647 C C . GLU A 1 409 ? 15.942 -48.057 46.489 1.000 35.542 409 GLU A C 1
ATOM 6648 O O . GLU A 1 409 ? 15.863 -49.030 47.221 1.000 37.692 409 GLU A O 1
ATOM 6660 N N . ARG A 1 410 ? 15.785 -48.136 45.167 1.000 32.015 410 ARG A N 1
ATOM 6661 C CA . ARG A 1 410 ? 15.545 -49.443 44.496 1.000 32.273 410 ARG A CA 1
ATOM 6662 C C . ARG A 1 410 ? 16.834 -50.260 44.485 1.000 32.517 410 ARG A C 1
ATOM 6663 O O . ARG A 1 410 ? 17.886 -49.777 44.068 1.000 35.449 410 ARG A O 1
ATOM 6684 N N . PRO A 1 411 ? 16.790 -51.525 44.963 1.000 33.097 411 PRO A N 1
ATOM 6685 C CA . PRO A 1 411 ? 17.943 -52.415 44.865 1.000 30.715 411 PRO A CA 1
ATOM 6686 C C . PRO A 1 411 ? 18.562 -52.494 43.456 1.000 28.042 411 PRO A C 1
ATOM 6687 O O . PRO A 1 411 ? 19.770 -52.467 43.381 1.000 28.103 411 PRO A O 1
ATOM 6698 N N . VAL A 1 412 ? 17.773 -52.554 42.382 1.000 26.513 412 VAL A N 1
ATOM 6699 C CA . VAL A 1 412 ? 18.297 -52.591 40.983 1.000 27.646 412 VAL A CA 1
ATOM 6700 C C . VAL A 1 412 ? 19.123 -51.324 40.712 1.000 26.938 412 VAL A C 1
ATOM 6701 O O . VAL A 1 412 ? 20.157 -51.435 40.076 1.000 28.004 412 VAL A O 1
ATOM 6714 N N . VAL A 1 413 ? 18.708 -50.165 41.208 1.000 27.407 413 VAL A N 1
ATOM 6715 C CA . VAL A 1 413 ? 19.441 -48.897 40.915 1.000 29.017 413 VAL A CA 1
ATOM 6716 C C . VAL A 1 413 ? 20.740 -48.913 41.730 1.000 28.868 413 VAL A C 1
ATOM 6717 O O . VAL A 1 413 ? 21.786 -48.576 41.132 1.000 25.223 413 VAL A O 1
ATOM 6730 N N . GLN A 1 414 ? 20.684 -49.324 43.010 1.000 26.780 414 GLN A N 1
ATOM 6731 C CA . GLN A 1 414 ? 21.875 -49.404 43.896 1.000 26.905 414 GLN A CA 1
ATOM 6732 C C . GLN A 1 414 ? 22.871 -50.406 43.298 1.000 26.009 414 GLN A C 1
ATOM 6733 O O . GLN A 1 414 ? 24.105 -50.152 43.366 1.000 26.456 414 GLN A O 1
ATOM 6747 N N . GLU A 1 415 ? 22.361 -51.517 42.758 1.000 25.617 415 GLU A N 1
ATOM 6748 C CA . GLU A 1 415 ? 23.209 -52.568 42.151 1.000 28.001 415 GLU A CA 1
ATOM 6749 C C . GLU A 1 415 ? 23.850 -51.994 40.879 1.000 26.930 415 GLU A C 1
ATOM 6750 O O . GLU A 1 415 ? 25.054 -52.230 40.665 1.000 26.884 415 GLU A O 1
ATOM 6762 N N . LEU A 1 416 ? 23.108 -51.234 40.084 1.000 24.853 416 LEU A N 1
ATOM 6763 C CA . LEU A 1 416 ? 23.662 -50.641 38.852 1.000 28.167 416 LEU A CA 1
ATOM 6764 C C . LEU A 1 416 ? 24.763 -49.614 39.210 1.000 28.573 416 LEU A C 1
ATOM 6765 O O . LEU A 1 416 ? 25.826 -49.604 38.513 1.000 24.348 416 LEU A O 1
ATOM 6781 N N . PHE A 1 417 ? 24.568 -48.813 40.260 1.000 26.940 417 PHE A N 1
ATOM 6782 C CA . PHE A 1 417 ? 25.579 -47.832 40.747 1.000 26.340 417 PHE A CA 1
ATOM 6783 C C . PHE A 1 417 ? 26.858 -48.579 41.168 1.000 27.183 417 PHE A C 1
ATOM 6784 O O . PHE A 1 417 ? 27.952 -48.082 40.869 1.000 29.928 417 PHE A O 1
ATOM 6801 N N . ASP A 1 418 ? 26.739 -49.727 41.856 1.000 28.430 418 ASP A N 1
ATOM 6802 C CA . ASP A 1 418 ? 27.922 -50.525 42.298 1.000 26.706 418 ASP A CA 1
ATOM 6803 C C . ASP A 1 418 ? 28.725 -51.011 41.087 1.000 25.686 418 ASP A C 1
ATOM 6804 O O . ASP A 1 418 ? 29.958 -50.944 41.101 1.000 23.694 418 ASP A O 1
ATOM 6813 N N . LEU A 1 419 ? 28.020 -51.487 40.071 1.000 27.378 419 LEU A N 1
ATOM 6814 C CA . LEU A 1 419 ? 28.571 -51.949 38.771 1.000 27.149 419 LEU A CA 1
ATOM 6815 C C . LEU A 1 419 ? 29.339 -50.806 38.107 1.000 25.834 419 LEU A C 1
ATOM 6816 O O . LEU A 1 419 ? 30.464 -51.014 37.656 1.000 27.397 419 LEU A O 1
ATOM 6832 N N . MET A 1 420 ? 28.733 -49.625 38.082 1.000 28.246 420 MET A N 1
ATOM 6833 C CA . MET A 1 420 ? 29.292 -48.433 37.417 1.000 28.060 420 MET A CA 1
ATOM 6834 C C . MET A 1 420 ? 30.523 -47.967 38.195 1.000 26.751 420 MET A C 1
ATOM 6835 O O . MET A 1 420 ? 31.565 -47.776 37.552 1.000 23.541 420 MET A O 1
ATOM 6849 N N . LYS A 1 421 ? 30.458 -47.893 39.529 1.000 27.093 421 LYS A N 1
ATOM 6850 C CA . LYS A 1 421 ? 31.632 -47.517 40.371 1.000 28.878 421 LYS A CA 1
ATOM 6851 C C . LYS A 1 421 ? 32.828 -48.454 40.105 1.000 30.122 421 LYS A C 1
ATOM 6852 O O . LYS A 1 421 ? 33.966 -47.980 39.920 1.000 28.604 421 LYS A O 1
ATOM 6871 N N . PHE A 1 422 ? 32.567 -49.761 40.107 1.000 26.860 422 PHE A N 1
ATOM 6872 C CA . PHE A 1 422 ? 33.525 -50.829 39.768 1.000 25.454 422 PHE A CA 1
ATOM 6873 C C . PHE A 1 422 ? 34.156 -50.580 38.389 1.000 22.804 422 PHE A C 1
ATOM 6874 O O . PHE A 1 422 ? 35.373 -50.669 38.264 1.000 21.980 422 PHE A O 1
ATOM 6891 N N . ARG A 1 423 ? 33.359 -50.316 37.364 1.000 21.262 423 ARG A N 1
ATOM 6892 C CA . ARG A 1 423 ? 33.864 -50.068 35.985 1.000 21.643 423 ARG A CA 1
ATOM 6893 C C . ARG A 1 423 ? 34.702 -48.773 35.996 1.000 22.191 423 ARG A C 1
ATOM 6894 O O . ARG A 1 423 ? 35.717 -48.716 35.278 1.000 23.495 423 ARG A O 1
ATOM 6915 N N . ASN A 1 424 ? 34.335 -47.781 36.812 1.000 22.953 424 ASN A N 1
ATOM 6916 C CA . ASN A 1 424 ? 35.057 -46.481 36.833 1.000 25.812 424 ASN A CA 1
ATOM 6917 C C . ASN A 1 424 ? 36.396 -46.629 37.565 1.000 27.037 424 ASN A C 1
ATOM 6918 O O . ASN A 1 424 ? 37.343 -45.928 37.181 1.000 24.800 424 ASN A O 1
ATOM 6929 N N . GLN A 1 425 ? 36.483 -47.506 38.563 1.000 25.278 425 GLN A N 1
ATOM 6930 C CA . GLN A 1 425 ? 37.599 -47.494 39.526 1.000 25.951 425 GLN A CA 1
ATOM 6931 C C . GLN A 1 425 ? 38.662 -48.537 39.180 1.000 28.890 425 GLN A C 1
ATOM 6932 O O . GLN A 1 425 ? 39.835 -48.285 39.503 1.000 33.326 425 GLN A O 1
ATOM 6946 N N . SER A 1 426 ? 38.288 -49.665 38.560 1.000 27.749 426 SER A N 1
ATOM 6947 C CA . SER A 1 426 ? 39.134 -50.869 38.441 1.000 27.007 426 SER A CA 1
ATOM 6948 C C . SER A 1 426 ? 40.091 -50.702 37.275 1.000 30.380 426 SER A C 1
ATOM 6949 O O . SER A 1 426 ? 39.618 -50.531 36.135 1.000 28.442 426 SER A O 1
ATOM 6957 N N . LYS A 1 427 ? 41.388 -50.748 37.586 1.000 30.181 427 LYS A N 1
ATOM 6958 C CA . LYS A 1 427 ? 42.520 -50.503 36.666 1.000 31.842 427 LYS A CA 1
ATOM 6959 C C . LYS A 1 427 ? 42.424 -51.435 35.452 1.000 28.916 427 LYS A C 1
ATOM 6960 O O . LYS A 1 427 ? 42.919 -51.055 34.374 1.000 29.664 427 LYS A O 1
ATOM 6979 N N . ALA A 1 428 ? 41.855 -52.627 35.627 1.000 29.940 428 ALA A N 1
ATOM 6980 C CA . ALA A 1 428 ? 41.834 -53.694 34.592 1.000 29.799 428 ALA A CA 1
ATOM 6981 C C . ALA A 1 428 ? 41.234 -53.173 33.278 1.000 27.016 428 ALA A C 1
ATOM 6982 O O . ALA A 1 428 ? 41.681 -53.605 32.194 1.000 23.208 428 ALA A O 1
ATOM 6989 N N . PHE A 1 429 ? 40.219 -52.321 33.363 1.000 23.907 429 PHE A N 1
ATOM 6990 C CA . PHE A 1 429 ? 39.500 -51.828 32.162 1.000 27.239 429 PHE A CA 1
ATOM 6991 C C . PHE A 1 429 ? 40.430 -50.963 31.295 1.000 27.248 429 PHE A C 1
ATOM 6992 O O . PHE A 1 429 ? 40.087 -50.762 30.154 1.000 26.417 429 PHE A O 1
ATOM 7009 N N . ASP A 1 430 ? 41.565 -50.482 31.826 1.000 28.332 430 ASP A N 1
ATOM 7010 C CA . ASP A 1 430 ? 42.543 -49.654 31.066 1.000 29.727 430 ASP A CA 1
ATOM 7011 C C . ASP A 1 430 ? 43.561 -50.566 30.355 1.000 28.264 430 ASP A C 1
ATOM 7012 O O . ASP A 1 430 ? 44.510 -50.040 29.799 1.000 28.151 430 ASP A O 1
ATOM 7021 N N . GLY A 1 431 ? 43.352 -51.887 30.351 1.000 25.034 431 GLY A N 1
ATOM 7022 C CA . GLY A 1 431 ? 44.251 -52.886 29.762 1.000 26.801 431 GLY A CA 1
ATOM 7023 C C . GLY A 1 431 ? 43.723 -53.402 28.433 1.000 27.380 431 GLY A C 1
ATOM 7024 O O . GLY A 1 431 ? 43.274 -52.614 27.620 1.000 29.015 431 GLY A O 1
ATOM 7028 N N . THR A 1 432 ? 43.757 -54.713 28.244 1.000 28.509 432 THR A N 1
ATOM 7029 C CA . THR A 1 432 ? 43.346 -55.378 26.985 1.000 28.733 432 THR A CA 1
ATOM 7030 C C . THR A 1 432 ? 42.278 -56.403 27.348 1.000 26.409 432 THR A C 1
ATOM 7031 O O . THR A 1 432 ? 42.282 -56.876 28.524 1.000 26.096 432 THR A O 1
ATOM 7042 N N . VAL A 1 433 ? 41.400 -56.683 26.383 1.000 24.919 433 VAL A N 1
ATOM 7043 C CA . VAL A 1 433 ? 40.167 -57.485 26.589 1.000 25.054 433 VAL A CA 1
ATOM 7044 C C . VAL A 1 433 ? 40.282 -58.809 25.827 1.000 27.113 433 VAL A C 1
ATOM 7045 O O . VAL A 1 433 ? 40.749 -58.828 24.675 1.000 23.386 433 VAL A O 1
ATOM 7058 N N . ASP A 1 434 ? 39.771 -59.863 26.450 1.000 30.961 434 ASP A N 1
ATOM 7059 C CA . ASP A 1 434 ? 39.716 -61.233 25.877 1.000 32.918 434 ASP A CA 1
ATOM 7060 C C . ASP A 1 434 ? 38.274 -61.728 26.033 1.000 30.134 434 ASP A C 1
ATOM 7061 O O . ASP A 1 434 ? 37.744 -61.690 27.183 1.000 28.403 434 ASP A O 1
ATOM 7070 N N . VAL A 1 435 ? 37.680 -62.179 24.921 1.000 27.445 435 VAL A N 1
ATOM 7071 C CA . VAL A 1 435 ? 36.284 -62.660 24.858 1.000 27.818 435 VAL A CA 1
ATOM 7072 C C . VAL A 1 435 ? 36.314 -64.164 24.575 1.000 31.833 435 VAL A C 1
ATOM 7073 O O . VAL A 1 435 ? 36.993 -64.563 23.619 1.000 27.324 435 VAL A O 1
ATOM 7086 N N . GLN A 1 436 ? 35.599 -64.962 25.378 1.000 33.382 436 GLN A N 1
ATOM 7087 C CA . GLN A 1 436 ? 35.429 -66.415 25.107 1.000 37.750 436 GLN A CA 1
ATOM 7088 C C . GLN A 1 436 ? 33.955 -66.800 25.272 1.000 38.442 436 GLN A C 1
ATOM 7089 O O . GLN A 1 436 ? 33.217 -66.140 26.041 1.000 29.760 436 GLN A O 1
ATOM 7103 N N . THR A 1 437 ? 33.539 -67.815 24.515 1.000 40.983 437 THR A N 1
ATOM 7104 C CA . THR A 1 437 ? 32.243 -68.507 24.683 1.000 39.987 437 THR A CA 1
ATOM 7105 C C . THR A 1 437 ? 32.524 -69.984 24.942 1.000 40.851 437 THR A C 1
ATOM 7106 O O . THR A 1 437 ? 33.485 -70.513 24.404 1.000 45.726 437 THR A O 1
ATOM 7117 N N . THR A 1 438 ? 31.719 -70.583 25.796 1.000 42.734 438 THR A N 1
ATOM 7118 C CA . THR A 1 438 ? 31.636 -72.039 26.027 1.000 44.644 438 THR A CA 1
ATOM 7119 C C . THR A 1 438 ? 30.223 -72.477 25.647 1.000 43.169 438 THR A C 1
ATOM 7120 O O . THR A 1 438 ? 29.242 -71.772 26.042 1.000 46.542 438 THR A O 1
ATOM 7131 N N . PHE A 1 439 ? 30.112 -73.565 24.896 1.000 40.753 439 PHE A N 1
ATOM 7132 C CA . PHE A 1 439 ? 28.797 -74.121 24.506 1.000 49.143 439 PHE A CA 1
ATOM 7133 C C . PHE A 1 439 ? 28.073 -72.989 23.758 1.000 57.459 439 PHE A C 1
ATOM 7134 O O . PHE A 1 439 ? 28.782 -72.330 22.962 1.000 65.182 439 PHE A O 1
ATOM 7151 N N . ASP A 1 440 ? 26.763 -72.774 23.943 1.000 52.303 440 ASP A N 1
ATOM 7152 C CA . ASP A 1 440 ? 26.000 -71.793 23.119 1.000 46.077 440 ASP A CA 1
ATOM 7153 C C . ASP A 1 440 ? 25.458 -70.642 23.960 1.000 37.241 440 ASP A C 1
ATOM 7154 O O . ASP A 1 440 ? 24.999 -69.670 23.340 1.000 27.646 440 ASP A O 1
ATOM 7163 N N . HIS A 1 441 ? 25.545 -70.728 25.291 1.000 34.274 441 HIS A N 1
ATOM 7164 C CA . HIS A 1 441 ? 24.848 -69.803 26.219 1.000 35.311 441 HIS A CA 1
ATOM 7165 C C . HIS A 1 441 ? 25.803 -68.994 27.118 1.000 30.673 441 HIS A C 1
ATOM 7166 O O . HIS A 1 441 ? 25.292 -68.094 27.786 1.000 31.043 441 HIS A O 1
ATOM 7181 N N . LEU A 1 442 ? 27.101 -69.309 27.183 1.000 32.131 442 LEU A N 1
ATOM 7182 C CA . LEU A 1 442 ? 28.045 -68.715 28.177 1.000 32.357 442 LEU A CA 1
ATOM 7183 C C . LEU A 1 442 ? 28.992 -67.739 27.481 1.000 31.010 442 LEU A C 1
ATOM 7184 O O . LEU A 1 442 ? 29.346 -67.985 26.318 1.000 28.733 442 LEU A O 1
ATOM 7200 N N . LEU A 1 443 ? 29.365 -66.678 28.193 1.000 30.076 443 LEU A N 1
ATOM 7201 C CA . LEU A 1 443 ? 30.207 -65.564 27.697 1.000 29.554 443 LEU A CA 1
ATOM 7202 C C . LEU A 1 443 ? 31.168 -65.182 28.822 1.000 31.904 443 LEU A C 1
ATOM 7203 O O . LEU A 1 443 ? 30.700 -64.924 29.959 1.000 31.454 443 LEU A O 1
ATOM 7219 N N . LYS A 1 444 ? 32.461 -65.181 28.525 1.000 30.108 444 LYS A N 1
ATOM 7220 C CA . LYS A 1 444 ? 33.504 -64.756 29.486 1.000 30.392 444 LYS A CA 1
ATOM 7221 C C . LYS A 1 444 ? 34.212 -63.554 28.870 1.000 28.813 444 LYS A C 1
ATOM 7222 O O . LYS A 1 444 ? 34.623 -63.663 27.699 1.000 26.606 444 LYS A O 1
ATOM 7241 N N . ILE A 1 445 ? 34.281 -62.444 29.614 1.000 26.753 445 ILE A N 1
ATOM 7242 C CA . ILE A 1 445 ? 35.021 -61.217 29.194 1.000 27.050 445 ILE A CA 1
ATOM 7243 C C . ILE A 1 445 ? 36.051 -60.922 30.279 1.000 25.229 445 ILE A C 1
ATOM 7244 O O . ILE A 1 445 ? 35.659 -60.728 31.431 1.000 25.741 445 ILE A O 1
ATOM 7260 N N . THR A 1 446 ? 37.327 -60.933 29.898 1.000 26.256 446 THR A N 1
ATOM 7261 C CA . THR A 1 446 ? 38.476 -60.712 30.806 1.000 25.160 446 THR A CA 1
ATOM 7262 C C . THR A 1 446 ? 39.195 -59.443 30.378 1.000 24.733 446 THR A C 1
ATOM 7263 O O . THR A 1 446 ? 39.675 -59.385 29.202 1.000 24.487 446 THR A O 1
ATOM 7274 N N . TRP A 1 447 ? 39.245 -58.455 31.266 1.000 22.780 447 TRP A N 1
ATOM 7275 C CA . TRP A 1 447 ? 40.171 -57.304 31.134 1.000 22.376 447 TRP A CA 1
ATOM 7276 C C . TRP A 1 447 ? 41.435 -57.569 31.950 1.000 24.575 447 TRP A C 1
ATOM 7277 O O . TRP A 1 447 ? 41.326 -57.878 33.184 1.000 24.857 447 TRP A O 1
ATOM 7298 N N . THR A 1 448 ? 42.595 -57.386 31.318 1.000 22.310 448 THR A N 1
ATOM 7299 C CA . THR A 1 448 ? 43.901 -57.592 31.974 1.000 25.271 448 THR A CA 1
ATOM 7300 C C . THR A 1 448 ? 44.706 -56.300 31.876 1.000 28.020 448 THR A C 1
ATOM 7301 O O . THR A 1 448 ? 44.844 -55.754 30.747 1.000 33.840 448 THR A O 1
ATOM 7312 N N . ASN A 1 449 ? 45.175 -55.806 33.018 1.000 27.278 449 ASN A N 1
ATOM 7313 C CA . ASN A 1 449 ? 46.104 -54.649 33.053 1.000 29.142 449 ASN A CA 1
ATOM 7314 C C . ASN A 1 449 ? 47.166 -54.976 34.097 1.000 32.981 449 ASN A C 1
ATOM 7315 O O . ASN A 1 449 ? 46.875 -54.834 35.317 1.000 27.530 449 ASN A O 1
ATOM 7326 N N . GLY A 1 450 ? 48.307 -55.480 33.631 1.000 35.593 450 GLY A N 1
ATOM 7327 C CA . GLY A 1 450 ? 49.451 -55.762 34.511 1.000 38.097 450 GLY A CA 1
ATOM 7328 C C . GLY A 1 450 ? 49.081 -56.840 35.497 1.000 31.989 450 GLY A C 1
ATOM 7329 O O . GLY A 1 450 ? 48.758 -57.908 35.056 1.000 30.958 450 GLY A O 1
ATOM 7333 N N . ASP A 1 451 ? 49.102 -56.540 36.791 1.000 35.545 451 ASP A N 1
ATOM 7334 C CA . ASP A 1 451 ? 48.892 -57.541 37.868 1.000 40.072 451 ASP A CA 1
ATOM 7335 C C . ASP A 1 451 ? 47.391 -57.673 38.180 1.000 38.755 451 ASP A C 1
ATOM 7336 O O . ASP A 1 451 ? 47.050 -58.454 39.086 1.000 34.915 451 ASP A O 1
ATOM 7345 N N . SER A 1 452 ? 46.522 -56.928 37.496 1.000 35.098 452 SER A N 1
ATOM 7346 C CA . SER A 1 452 ? 45.059 -56.882 37.769 1.000 33.703 452 SER A CA 1
ATOM 7347 C C . SER A 1 452 ? 44.260 -57.467 36.598 1.000 31.731 452 SER A C 1
ATOM 7348 O O . SER A 1 452 ? 44.635 -57.277 35.426 1.000 34.028 452 SER A O 1
ATOM 7356 N N . LYS A 1 453 ? 43.165 -58.139 36.925 1.000 30.138 453 LYS A N 1
ATOM 7357 C CA . LYS A 1 453 ? 42.275 -58.829 35.965 1.000 31.317 453 LYS A CA 1
ATOM 7358 C C . LYS A 1 453 ? 40.840 -58.677 36.485 1.000 29.779 453 LYS A C 1
ATOM 7359 O O . LYS A 1 453 ? 40.600 -58.849 37.712 1.000 25.021 453 LYS A O 1
ATOM 7378 N N . ALA A 1 454 ? 39.938 -58.246 35.615 1.000 26.003 454 ALA A N 1
ATOM 7379 C CA . ALA A 1 454 ? 38.487 -58.187 35.878 1.000 25.813 454 ALA A CA 1
ATOM 7380 C C . ALA A 1 454 ? 37.757 -59.128 34.914 1.000 24.076 454 ALA A C 1
ATOM 7381 O O . ALA A 1 454 ? 38.168 -59.226 33.746 1.000 26.533 454 ALA A O 1
ATOM 7388 N N . VAL A 1 455 ? 36.759 -59.838 35.413 1.000 23.260 455 VAL A N 1
ATOM 7389 C CA . VAL A 1 455 ? 36.137 -60.952 34.659 1.000 23.771 455 VAL A CA 1
ATOM 7390 C C . VAL A 1 455 ? 34.619 -60.899 34.843 1.000 23.921 455 VAL A C 1
ATOM 7391 O O . VAL A 1 455 ? 34.130 -60.790 35.987 1.000 24.059 455 VAL A O 1
ATOM 7404 N N . LEU A 1 456 ? 33.918 -61.040 33.730 1.000 21.250 456 LEU A N 1
ATOM 7405 C CA . LEU A 1 456 ? 32.467 -61.278 33.684 1.000 24.047 456 LEU A CA 1
ATOM 7406 C C . LEU A 1 456 ? 32.238 -62.667 33.106 1.000 26.572 456 LEU A C 1
ATOM 7407 O O . LEU A 1 456 ? 32.778 -62.948 32.010 1.000 24.751 456 LEU A O 1
ATOM 7423 N N . GLU A 1 457 ? 31.524 -63.508 33.849 1.000 27.302 457 GLU A N 1
ATOM 7424 C CA . GLU A 1 457 ? 31.096 -64.860 33.417 1.000 27.544 457 GLU A CA 1
ATOM 7425 C C . GLU A 1 457 ? 29.574 -64.799 33.418 1.000 29.198 457 GLU A C 1
ATOM 7426 O O . GLU A 1 457 ? 28.980 -64.583 34.492 1.000 26.580 457 GLU A O 1
ATOM 7438 N N . ALA A 1 458 ? 28.984 -64.821 32.236 1.000 29.618 458 ALA A N 1
ATOM 7439 C CA . ALA A 1 458 ? 27.536 -64.602 32.069 1.000 33.313 458 ALA A CA 1
ATOM 7440 C C . ALA A 1 458 ? 26.926 -65.830 31.406 1.000 30.273 458 ALA A C 1
ATOM 7441 O O . ALA A 1 458 ? 27.504 -66.368 30.454 1.000 29.328 458 ALA A O 1
ATOM 7448 N N . ASN A 1 459 ? 25.850 -66.315 31.992 1.000 29.216 459 ASN A N 1
ATOM 7449 C CA . ASN A 1 459 ? 25.008 -67.359 31.365 1.000 27.881 459 ASN A CA 1
ATOM 7450 C C . ASN A 1 459 ? 23.790 -66.600 30.826 1.000 25.025 459 ASN A C 1
ATOM 7451 O O . ASN A 1 459 ? 23.006 -66.065 31.624 1.000 23.174 459 ASN A O 1
ATOM 7462 N N . LEU A 1 460 ? 23.693 -66.508 29.505 1.000 26.020 460 LEU A N 1
ATOM 7463 C CA . LEU A 1 460 ? 22.650 -65.725 28.810 1.000 28.588 460 LEU A CA 1
ATOM 7464 C C . LEU A 1 460 ? 21.312 -66.475 28.865 1.000 26.897 460 LEU A C 1
ATOM 7465 O O . LEU A 1 460 ? 20.265 -65.823 28.714 1.000 25.422 460 LEU A O 1
ATOM 7481 N N . ALA A 1 461 ? 21.351 -67.789 29.083 1.000 28.448 461 ALA A N 1
ATOM 7482 C CA . ALA A 1 461 ? 20.147 -68.653 29.093 1.000 29.881 461 ALA A CA 1
ATOM 7483 C C . ALA A 1 461 ? 19.456 -68.534 30.451 1.000 28.591 461 ALA A C 1
ATOM 7484 O O . ALA A 1 461 ? 18.242 -68.467 30.459 1.000 35.520 461 ALA A O 1
ATOM 7491 N N . ASP A 1 462 ? 20.182 -68.527 31.566 1.000 30.133 462 ASP A N 1
ATOM 7492 C CA . ASP A 1 462 ? 19.547 -68.431 32.905 1.000 31.637 462 ASP A CA 1
ATOM 7493 C C . ASP A 1 462 ? 19.756 -67.023 33.473 1.000 29.598 462 ASP A C 1
ATOM 7494 O O . ASP A 1 462 ? 19.293 -66.757 34.596 1.000 30.964 462 ASP A O 1
ATOM 7503 N N . LYS A 1 463 ? 20.435 -66.153 32.734 1.000 28.442 463 LYS A N 1
ATOM 7504 C CA . LYS A 1 463 ? 20.599 -64.706 33.042 1.000 30.545 463 LYS A CA 1
ATOM 7505 C C . LYS A 1 463 ? 21.420 -64.512 34.320 1.000 28.681 463 LYS A C 1
ATOM 7506 O O . LYS A 1 463 ? 21.405 -63.395 34.850 1.000 29.659 463 LYS A O 1
ATOM 7525 N N . THR A 1 464 ? 22.130 -65.538 34.802 1.000 31.456 464 THR A N 1
ATOM 7526 C CA . THR A 1 464 ? 22.984 -65.399 36.013 1.000 29.907 464 THR A CA 1
ATOM 7527 C C . THR A 1 464 ? 24.388 -65.001 35.542 1.000 30.103 464 THR A C 1
ATOM 7528 O O . THR A 1 464 ? 24.790 -65.288 34.352 1.000 26.150 464 THR A O 1
ATOM 7539 N N . PHE A 1 465 ? 25.110 -64.330 36.430 1.000 25.963 465 PHE A N 1
ATOM 7540 C CA . PHE A 1 465 ? 26.460 -63.849 36.105 1.000 25.342 465 PHE A CA 1
ATOM 7541 C C . PHE A 1 465 ? 27.237 -63.607 37.386 1.000 26.070 465 PHE A C 1
ATOM 7542 O O . PHE A 1 465 ? 26.674 -63.547 38.486 1.000 23.529 465 PHE A O 1
ATOM 7559 N N . LYS A 1 466 ? 28.544 -63.580 37.186 1.000 28.224 466 LYS A N 1
ATOM 7560 C CA . LYS A 1 466 ? 29.571 -63.429 38.220 1.000 30.699 466 LYS A CA 1
ATOM 7561 C C . LYS A 1 466 ? 30.523 -62.355 37.746 1.000 30.114 466 LYS A C 1
ATOM 7562 O O . LYS A 1 466 ? 30.905 -62.395 36.560 1.000 29.344 466 LYS A O 1
ATOM 7581 N N . ILE A 1 467 ? 30.886 -61.460 38.651 1.000 27.400 467 ILE A N 1
ATOM 7582 C CA . ILE A 1 467 ? 31.959 -60.467 38.435 1.000 26.531 467 ILE A CA 1
ATOM 7583 C C . ILE A 1 467 ? 33.069 -60.794 39.424 1.000 27.975 467 ILE A C 1
ATOM 7584 O O . ILE A 1 467 ? 32.766 -61.042 40.595 1.000 25.179 467 ILE A O 1
ATOM 7600 N N . TYR A 1 468 ? 34.303 -60.774 38.932 1.000 28.077 468 TYR A N 1
ATOM 7601 C CA . TYR A 1 468 ? 35.535 -61.172 39.646 1.000 28.900 468 TYR A CA 1
ATOM 7602 C C . TYR A 1 468 ? 36.590 -60.110 39.343 1.000 29.820 468 TYR A C 1
ATOM 7603 O O . TYR A 1 468 ? 36.735 -59.656 38.155 1.000 26.662 468 TYR A O 1
ATOM 7621 N N . LEU A 1 469 ? 37.266 -59.678 40.395 1.000 27.507 469 LEU A N 1
ATOM 7622 C CA . LEU A 1 469 ? 38.440 -58.788 40.295 1.000 29.672 469 LEU A CA 1
ATOM 7623 C C . LEU A 1 469 ? 39.535 -59.400 41.158 1.000 33.300 469 LEU A C 1
ATOM 7624 O O . LEU A 1 469 ? 39.245 -59.823 42.305 1.000 32.957 469 LEU A O 1
ATOM 7640 N N . GLU A 1 470 ? 40.749 -59.455 40.634 1.000 36.876 470 GLU A N 1
ATOM 7641 C CA . GLU A 1 470 ? 41.914 -59.884 41.439 1.000 37.378 470 GLU A CA 1
ATOM 7642 C C . GLU A 1 470 ? 43.078 -58.928 41.223 1.000 37.826 470 GLU A C 1
ATOM 7643 O O . GLU A 1 470 ? 43.202 -58.318 40.137 1.000 38.499 470 GLU A O 1
ATOM 7655 N N . HIS A 1 471 ? 43.866 -58.776 42.268 1.000 35.311 471 HIS A N 1
ATOM 7656 C CA . HIS A 1 471 ? 45.189 -58.116 42.228 1.000 34.712 471 HIS A CA 1
ATOM 7657 C C . HIS A 1 471 ? 46.193 -59.183 42.662 1.000 35.650 471 HIS A C 1
ATOM 7658 O O . HIS A 1 471 ? 46.035 -59.701 43.811 1.000 23.205 471 HIS A O 1
ATOM 7673 N N . HIS A 1 472 ? 47.083 -59.594 41.751 1.000 35.824 472 HIS A N 1
ATOM 7674 C CA . HIS A 1 472 ? 48.199 -60.521 42.080 1.000 39.456 472 HIS A CA 1
ATOM 7675 C C . HIS A 1 472 ? 49.480 -59.721 42.333 1.000 39.285 472 HIS A C 1
ATOM 7676 O O . HIS A 1 472 ? 49.928 -59.024 41.418 1.000 40.425 472 HIS A O 1
ATOM 7691 N N . HIS A 1 473 ? 50.053 -59.784 43.535 1.000 36.100 473 HIS A N 1
ATOM 7692 C CA . HIS A 1 473 ? 51.352 -59.124 43.848 1.000 39.936 473 HIS A CA 1
ATOM 7693 C C . HIS A 1 473 ? 52.442 -60.173 44.066 1.000 42.163 473 HIS A C 1
ATOM 7694 O O . HIS A 1 473 ? 52.519 -60.712 45.182 1.000 38.804 473 HIS A O 1
ATOM 7709 N N . HIS A 1 474 ? 53.298 -60.386 43.068 1.000 49.387 474 HIS A N 1
ATOM 7710 C CA . HIS A 1 474 ? 54.452 -61.330 43.111 1.000 58.248 474 HIS A CA 1
ATOM 7711 C C . HIS A 1 474 ? 55.718 -60.633 42.592 1.000 54.843 474 HIS A C 1
ATOM 7712 O O . HIS A 1 474 ? 56.818 -60.807 43.135 1.000 51.535 474 HIS A O 1
ATOM 7727 N N . MET B 1 1 ? 18.252 8.765 38.732 1.000 31.547 1 MET B N 1
ATOM 7728 C CA . MET B 1 1 ? 18.880 7.686 39.497 1.000 33.216 1 MET B CA 1
ATOM 7729 C C . MET B 1 1 ? 18.966 6.452 38.595 1.000 34.366 1 MET B C 1
ATOM 7730 O O . MET B 1 1 ? 18.216 6.369 37.613 1.000 32.436 1 MET B O 1
ATOM 7746 N N . LYS B 1 2 ? 19.851 5.519 38.913 1.000 32.425 2 LYS B N 1
ATOM 7747 C CA . LYS B 1 2 ? 20.091 4.327 38.064 1.000 37.045 2 LYS B CA 1
ATOM 7748 C C . LYS B 1 2 ? 18.818 3.479 38.111 1.000 32.925 2 LYS B C 1
ATOM 7749 O O . LYS B 1 2 ? 18.209 3.417 39.202 1.000 31.304 2 LYS B O 1
ATOM 7768 N N . ILE B 1 3 ? 18.425 2.868 36.989 1.000 29.732 3 ILE B N 1
ATOM 7769 C CA . ILE B 1 3 ? 17.328 1.855 36.965 1.000 33.365 3 ILE B CA 1
ATOM 7770 C C . ILE B 1 3 ? 17.635 0.816 38.050 1.000 35.843 3 ILE B C 1
ATOM 7771 O O . ILE B 1 3 ? 18.801 0.478 38.208 1.000 37.344 3 ILE B O 1
ATOM 7787 N N . LYS B 1 4 ? 16.624 0.394 38.812 1.000 35.993 4 LYS B N 1
ATOM 7788 C CA . LYS B 1 4 ? 16.702 -0.718 39.784 1.000 33.012 4 LYS B CA 1
ATOM 7789 C C . LYS B 1 4 ? 15.557 -1.676 39.503 1.000 33.363 4 LYS B C 1
ATOM 7790 O O . LYS B 1 4 ? 14.536 -1.258 38.887 1.000 30.219 4 LYS B O 1
ATOM 7809 N N . ASN B 1 5 ? 15.686 -2.896 40.014 1.000 31.762 5 ASN B N 1
ATOM 7810 C CA . ASN B 1 5 ? 14.638 -3.927 39.847 1.000 31.368 5 ASN B CA 1
ATOM 7811 C C . ASN B 1 5 ? 13.560 -3.719 40.920 1.000 28.596 5 ASN B C 1
ATOM 7812 O O . ASN B 1 5 ? 13.398 -4.605 41.772 1.000 25.608 5 ASN B O 1
ATOM 7823 N N . GLU B 1 6 ? 12.892 -2.556 40.868 1.000 28.157 6 GLU B N 1
ATOM 7824 C CA . GLU B 1 6 ? 11.903 -2.096 41.859 1.000 27.320 6 GLU B CA 1
ATOM 7825 C C . GLU B 1 6 ? 10.695 -1.542 41.120 1.000 25.875 6 GLU B C 1
ATOM 7826 O O . GLU B 1 6 ? 10.822 -1.067 39.947 1.000 28.365 6 GLU B O 1
ATOM 7838 N N . VAL B 1 7 ? 9.562 -1.555 41.801 1.000 25.729 7 VAL B N 1
ATOM 7839 C CA . VAL B 1 7 ? 8.266 -1.205 41.171 1.000 23.953 7 VAL B CA 1
ATOM 7840 C C . VAL B 1 7 ? 8.353 0.227 40.640 1.000 23.439 7 VAL B C 1
ATOM 7841 O O . VAL B 1 7 ? 8.929 1.096 41.312 1.000 21.496 7 VAL B O 1
ATOM 7854 N N . MET B 1 8 ? 7.810 0.455 39.450 1.000 24.724 8 MET B N 1
ATOM 7855 C CA . MET B 1 8 ? 7.730 1.790 38.804 1.000 25.048 8 MET B CA 1
ATOM 7856 C C . MET B 1 8 ? 6.288 2.300 38.879 1.000 24.276 8 MET B C 1
ATOM 7857 O O . MET B 1 8 ? 5.352 1.530 38.578 1.000 28.249 8 MET B O 1
ATOM 7871 N N . LEU B 1 9 ? 6.095 3.531 39.339 1.000 22.962 9 LEU B N 1
ATOM 7872 C CA . LEU B 1 9 ? 4.773 4.211 39.321 1.000 21.480 9 LEU B CA 1
ATOM 7873 C C . LEU B 1 9 ? 4.574 4.768 37.901 1.000 21.798 9 LEU B C 1
ATOM 7874 O O . LEU B 1 9 ? 5.564 5.277 37.346 1.000 21.205 9 LEU B O 1
ATOM 7890 N N . ILE B 1 10 ? 3.357 4.678 37.358 1.000 20.851 10 ILE B N 1
ATOM 7891 C CA . ILE B 1 10 ? 2.876 5.466 36.184 1.000 22.198 10 ILE B CA 1
ATOM 7892 C C . ILE B 1 10 ? 1.971 6.589 36.700 1.000 21.652 10 ILE B C 1
ATOM 7893 O O . ILE B 1 10 ? 0.931 6.267 37.257 1.000 21.418 10 ILE B O 1
ATOM 7909 N N . THR B 1 11 ? 2.255 7.848 36.390 1.000 20.171 11 THR B N 1
ATOM 7910 C CA . THR B 1 11 ? 1.381 8.959 36.825 1.000 21.362 11 THR B CA 1
ATOM 7911 C C . THR B 1 11 ? 1.357 10.088 35.803 1.000 19.800 11 THR B C 1
ATOM 7912 O O . THR B 1 11 ? 2.355 10.277 35.098 1.000 21.132 11 THR B O 1
ATOM 7923 N N . TYR B 1 12 ? 0.275 10.856 35.817 1.000 20.012 12 TYR B N 1
ATOM 7924 C CA . TYR B 1 12 ? 0.215 12.197 35.182 1.000 23.934 12 TYR B CA 1
ATOM 7925 C C . TYR B 1 12 ? 0.992 13.166 36.058 1.000 24.312 12 TYR B C 1
ATOM 7926 O O . TYR B 1 12 ? 1.145 12.940 37.260 1.000 26.257 12 TYR B O 1
ATOM 7944 N N . PRO B 1 13 ? 1.500 14.266 35.464 1.000 27.244 13 PRO B N 1
ATOM 7945 C CA . PRO B 1 13 ? 2.150 15.331 36.223 1.000 27.897 13 PRO B CA 1
ATOM 7946 C C . PRO B 1 13 ? 1.231 16.018 37.239 1.000 27.442 13 PRO B C 1
ATOM 7947 O O . PRO B 1 13 ? 1.747 16.574 38.199 1.000 25.332 13 PRO B O 1
ATOM 7958 N N . ASP B 1 14 ? -0.089 15.961 37.008 1.000 26.072 14 ASP B N 1
ATOM 7959 C CA . ASP B 1 14 ? -1.095 16.675 37.838 1.000 28.892 14 ASP B CA 1
ATOM 7960 C C . ASP B 1 14 ? -2.166 15.734 38.399 1.000 26.896 14 ASP B C 1
ATOM 7961 O O . ASP B 1 14 ? -3.226 16.253 38.760 1.000 23.949 14 ASP B O 1
ATOM 7970 N N . SER B 1 15 ? -1.915 14.426 38.525 1.000 25.610 15 SER B N 1
ATOM 7971 C CA . SER B 1 15 ? -2.942 13.474 39.023 1.000 24.697 15 SER B CA 1
ATOM 7972 C C . SER B 1 15 ? -2.706 13.108 40.494 1.000 25.167 15 SER B C 1
ATOM 7973 O O . SER B 1 15 ? -3.642 12.544 41.075 1.000 25.770 15 SER B O 1
ATOM 7981 N N . LEU B 1 16 ? -1.532 13.409 41.074 1.000 25.084 16 LEU B N 1
ATOM 7982 C CA . LEU B 1 16 ? -1.224 13.153 42.514 1.000 27.571 16 LEU B CA 1
ATOM 7983 C C . LEU B 1 16 ? -0.898 14.480 43.179 1.000 24.750 16 LEU B C 1
ATOM 7984 O O . LEU B 1 16 ? 0.267 14.905 43.133 1.000 29.643 16 LEU B O 1
ATOM 8000 N N . GLY B 1 17 ? -1.903 15.116 43.761 1.000 31.313 17 GLY B N 1
ATOM 8001 C CA . GLY B 1 17 ? -1.859 16.560 44.049 1.000 34.448 17 GLY B CA 1
ATOM 8002 C C . GLY B 1 17 ? -1.947 17.344 42.753 1.000 33.677 17 GLY B C 1
ATOM 8003 O O . GLY B 1 17 ? -2.392 16.746 41.749 1.000 34.069 17 GLY B O 1
ATOM 8007 N N . SER B 1 18 ? -1.514 18.603 42.745 1.000 29.106 18 SER B N 1
ATOM 8008 C CA . SER B 1 18 ? -1.923 19.558 41.688 1.000 32.754 18 SER B CA 1
ATOM 8009 C C . SER B 1 18 ? -0.893 19.649 40.544 1.000 31.399 18 SER B C 1
ATOM 8010 O O . SER B 1 18 ? -1.315 20.083 39.473 1.000 33.866 18 SER B O 1
ATOM 8018 N N . ASN B 1 19 ? 0.359 19.200 40.730 1.000 27.238 19 ASN B N 1
ATOM 8019 C CA . ASN B 1 19 ? 1.529 19.557 39.881 1.000 22.723 19 ASN B CA 1
ATOM 8020 C C . ASN B 1 19 ? 2.743 18.688 40.247 1.000 23.271 19 ASN B C 1
ATOM 8021 O O . ASN B 1 19 ? 2.614 17.820 41.148 1.000 20.928 19 ASN B O 1
ATOM 8032 N N . LEU B 1 20 ? 3.921 18.995 39.677 1.000 22.938 20 LEU B N 1
ATOM 8033 C CA . LEU B 1 20 ? 5.116 18.124 39.783 1.000 24.350 20 LEU B CA 1
ATOM 8034 C C . LEU B 1 20 ? 5.765 18.262 41.163 1.000 26.125 20 LEU B C 1
ATOM 8035 O O . LEU B 1 20 ? 6.509 17.293 41.569 1.000 24.735 20 LEU B O 1
ATOM 8051 N N . LYS B 1 21 ? 5.558 19.404 41.831 1.000 28.741 21 LYS B N 1
ATOM 8052 C CA . LYS B 1 21 ? 6.051 19.651 43.212 1.000 29.770 21 LYS B CA 1
ATOM 8053 C C . LYS B 1 21 ? 5.271 18.748 44.163 1.000 29.270 21 LYS B C 1
ATOM 8054 O O . LYS B 1 21 ? 5.915 18.127 45.053 1.000 31.104 21 LYS B O 1
ATOM 8073 N N . ASP B 1 22 ? 3.941 18.692 43.994 1.000 26.929 22 ASP B N 1
ATOM 8074 C CA . ASP B 1 22 ? 3.061 17.781 44.765 1.000 25.736 22 ASP B CA 1
ATOM 8075 C C . ASP B 1 22 ? 3.489 16.323 44.487 1.000 25.272 22 ASP B C 1
ATOM 8076 O O . ASP B 1 22 ? 3.623 15.547 45.467 1.000 26.215 22 ASP B O 1
ATOM 8085 N N . LEU B 1 23 ? 3.726 15.971 43.221 1.000 22.563 23 LEU B N 1
ATOM 8086 C CA . LEU B 1 23 ? 4.122 14.597 42.832 1.000 24.154 23 LEU B CA 1
ATOM 8087 C C . LEU B 1 23 ? 5.381 14.210 43.623 1.000 25.291 23 LEU B C 1
ATOM 8088 O O . LEU B 1 23 ? 5.399 13.109 44.188 1.000 25.131 23 LEU B O 1
ATOM 8104 N N . LYS B 1 24 ? 6.368 15.110 43.680 1.000 28.138 24 LYS B N 1
ATOM 8105 C CA . LYS B 1 24 ? 7.682 14.879 44.317 1.000 27.100 24 LYS B CA 1
ATOM 8106 C C . LYS B 1 24 ? 7.493 14.685 45.831 1.000 27.813 24 LYS B C 1
ATOM 8107 O O . LYS B 1 24 ? 8.155 13.800 46.374 1.000 26.642 24 LYS B O 1
ATOM 8126 N N . TYR B 1 25 ? 6.618 15.469 46.473 1.000 28.486 25 TYR B N 1
ATOM 8127 C CA . TYR B 1 25 ? 6.283 15.371 47.921 1.000 25.543 25 TYR B CA 1
ATOM 8128 C C . TYR B 1 25 ? 5.708 13.980 48.175 1.000 25.650 25 TYR B C 1
ATOM 8129 O O . TYR B 1 25 ? 6.147 13.280 49.157 1.000 24.104 25 TYR B O 1
ATOM 8147 N N . VAL B 1 26 ? 4.740 13.586 47.342 1.000 25.030 26 VAL B N 1
ATOM 8148 C CA . VAL B 1 26 ? 3.971 12.318 47.567 1.000 25.072 26 VAL B CA 1
ATOM 8149 C C . VAL B 1 26 ? 4.929 11.117 47.432 1.000 23.596 26 VAL B C 1
ATOM 8150 O O . VAL B 1 26 ? 4.964 10.294 48.327 1.000 21.480 26 VAL B O 1
ATOM 8163 N N . LEU B 1 27 ? 5.752 11.101 46.384 1.000 23.749 27 LEU B N 1
ATOM 8164 C CA . LEU B 1 27 ? 6.852 10.129 46.165 1.000 25.563 27 LEU B CA 1
ATOM 8165 C C . LEU B 1 27 ? 7.793 10.036 47.381 1.000 24.902 27 LEU B C 1
ATOM 8166 O O . LEU B 1 27 ? 7.969 8.918 47.913 1.000 27.758 27 LEU B O 1
ATOM 8182 N N . GLU B 1 28 ? 8.458 11.124 47.740 1.000 26.766 28 GLU B N 1
ATOM 8183 C CA . GLU B 1 28 ? 9.535 11.122 48.765 1.000 29.672 28 GLU B CA 1
ATOM 8184 C C . GLU B 1 28 ? 8.953 10.876 50.166 1.000 28.450 28 GLU B C 1
ATOM 8185 O O . GLU B 1 28 ? 9.659 10.217 50.968 1.000 28.418 28 GLU B O 1
ATOM 8197 N N . ALA B 1 29 ? 7.750 11.377 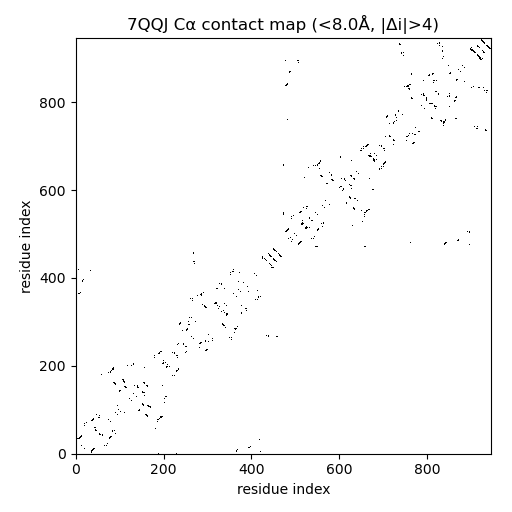50.475 1.000 26.897 29 ALA B N 1
ATOM 8198 C CA . ALA B 1 29 ? 7.232 11.342 51.864 1.000 27.256 29 ALA B CA 1
ATOM 8199 C C . ALA B 1 29 ? 6.392 10.090 52.063 1.000 26.344 29 ALA B C 1
ATOM 8200 O O . ALA B 1 29 ? 6.402 9.594 53.181 1.000 22.586 29 ALA B O 1
ATOM 8207 N N . HIS B 1 30 ? 5.701 9.592 51.031 1.000 24.531 30 HIS B N 1
ATOM 8208 C CA . HIS B 1 30 ? 4.674 8.521 51.208 1.000 25.104 30 HIS B CA 1
ATOM 8209 C C . HIS B 1 30 ? 4.905 7.246 50.386 1.000 24.214 30 HIS B C 1
ATOM 8210 O O . HIS B 1 30 ? 4.459 6.233 50.877 1.000 23.389 30 HIS B O 1
ATOM 8225 N N . LEU B 1 31 ? 5.563 7.294 49.211 1.000 27.132 31 LEU B N 1
ATOM 8226 C CA . LEU B 1 31 ? 5.687 6.131 48.264 1.000 26.531 31 LEU B CA 1
ATOM 8227 C C . LEU B 1 31 ? 7.143 5.637 48.131 1.000 28.711 31 LEU B C 1
ATOM 8228 O O . LEU B 1 31 ? 7.347 4.692 47.401 1.000 26.531 31 LEU B O 1
ATOM 8244 N N . LYS B 1 32 ? 8.105 6.251 48.831 1.000 31.535 32 LYS B N 1
ATOM 8245 C CA . LYS B 1 32 ? 9.558 5.910 48.789 1.000 37.661 32 LYS B CA 1
ATOM 8246 C C . LYS B 1 32 ? 9.759 4.390 48.956 1.000 34.775 32 LYS B C 1
ATOM 8247 O O . LYS B 1 32 ? 10.536 3.818 48.189 1.000 33.858 32 LYS B O 1
ATOM 8266 N N . GLU B 1 33 ? 9.071 3.752 49.898 1.000 32.155 33 GLU B N 1
ATOM 8267 C CA . GLU B 1 33 ? 9.270 2.310 50.168 1.000 31.627 33 GLU B CA 1
ATOM 8268 C C . GLU B 1 33 ? 8.731 1.464 49.005 1.000 26.840 33 GLU B C 1
ATOM 8269 O O . GLU B 1 33 ? 9.283 0.352 48.777 1.000 28.077 33 GLU B O 1
ATOM 8281 N N . VAL B 1 34 ? 7.684 1.916 48.304 1.000 23.590 34 VAL B N 1
ATOM 8282 C CA . VAL B 1 34 ? 6.862 1.006 47.463 1.000 22.302 34 VAL B CA 1
ATOM 8283 C C . VAL B 1 34 ? 7.215 1.198 45.979 1.000 21.273 34 VAL B C 1
ATOM 8284 O O . VAL B 1 34 ? 6.893 0.288 45.207 1.000 20.657 34 VAL B O 1
ATOM 8297 N N . VAL B 1 35 ? 7.827 2.316 45.585 1.000 21.394 35 VAL B N 1
ATOM 8298 C CA . VAL B 1 35 ? 8.267 2.528 44.173 1.000 21.753 35 VAL B CA 1
ATOM 8299 C C . VAL B 1 35 ? 9.697 3.072 44.173 1.000 24.056 35 VAL B C 1
ATOM 8300 O O . VAL B 1 35 ? 10.011 3.912 44.989 1.000 25.421 35 VAL B O 1
ATOM 8313 N N . GLY B 1 36 ? 10.544 2.504 43.323 1.000 24.385 36 GLY B N 1
ATOM 8314 C CA . GLY B 1 36 ? 11.938 2.919 43.070 1.000 24.487 36 GLY B CA 1
ATOM 8315 C C . GLY B 1 36 ? 12.011 3.704 41.769 1.000 24.056 36 GLY B C 1
ATOM 8316 O O . GLY B 1 36 ? 13.017 4.349 41.550 1.000 27.541 36 GLY B O 1
ATOM 8320 N N . GLY B 1 37 ? 10.934 3.752 40.984 1.000 24.465 37 GLY B N 1
ATOM 8321 C CA . GLY B 1 37 ? 10.913 4.441 39.680 1.000 27.802 37 GLY B CA 1
ATOM 8322 C C . GLY B 1 37 ? 9.583 5.099 39.361 1.000 26.600 37 GLY B C 1
ATOM 8323 O O . GLY B 1 37 ? 8.586 4.696 39.937 1.000 26.776 37 GLY B O 1
ATOM 8327 N N . VAL B 1 38 ? 9.582 6.054 38.428 1.000 25.626 38 VAL B N 1
ATOM 8328 C CA . VAL B 1 38 ? 8.363 6.813 38.030 1.000 30.092 38 VAL B CA 1
ATOM 8329 C C . VAL B 1 38 ? 8.370 7.050 36.527 1.000 24.033 38 VAL B C 1
ATOM 8330 O O . VAL B 1 38 ? 9.347 7.661 36.000 1.000 23.074 38 VAL B O 1
ATOM 8343 N N . HIS B 1 39 ? 7.246 6.704 35.920 1.000 21.988 39 HIS B N 1
ATOM 8344 C CA . HIS B 1 39 ? 6.886 7.110 34.538 1.000 22.312 39 HIS B CA 1
ATOM 8345 C C . HIS B 1 39 ? 5.948 8.316 34.621 1.000 22.472 39 HIS B C 1
ATOM 8346 O O . HIS B 1 39 ? 4.778 8.132 34.997 1.000 20.853 39 HIS B O 1
ATOM 8361 N N . ILE B 1 40 ? 6.479 9.507 34.340 1.000 21.193 40 ILE B N 1
ATOM 8362 C CA . ILE B 1 40 ? 5.650 10.738 34.249 1.000 22.461 40 ILE B CA 1
ATOM 8363 C C . ILE B 1 40 ? 5.161 10.846 32.806 1.000 19.425 40 ILE B C 1
ATOM 8364 O O . ILE B 1 40 ? 5.982 10.912 31.903 1.000 21.544 40 ILE B O 1
ATOM 8380 N N . LEU B 1 41 ? 3.847 10.790 32.633 1.000 18.657 41 LEU B N 1
ATOM 8381 C CA . LEU B 1 41 ? 3.159 10.876 31.338 1.000 19.053 41 LEU B CA 1
ATOM 8382 C C . LEU B 1 41 ? 3.344 12.282 30.778 1.000 20.219 41 LEU B C 1
ATOM 8383 O O . LEU B 1 41 ? 3.743 13.177 31.509 1.000 21.107 41 LEU B O 1
ATOM 8399 N N . PRO B 1 42 ? 3.162 12.477 29.455 1.000 19.744 42 PRO B N 1
ATOM 8400 C CA . PRO B 1 42 ? 3.630 13.693 28.807 1.000 20.442 42 PRO B CA 1
ATOM 8401 C C . PRO B 1 42 ? 3.164 14.963 29.518 1.000 21.517 42 PRO B C 1
ATOM 8402 O O . PRO B 1 42 ? 1.998 15.141 29.799 1.000 20.018 42 PRO B O 1
ATOM 8413 N N . PHE B 1 43 ? 4.148 15.823 29.791 1.000 24.488 43 PHE B N 1
ATOM 8414 C CA . PHE B 1 43 ? 4.061 17.054 30.608 1.000 22.150 43 PHE B CA 1
ATOM 8415 C C . PHE B 1 43 ? 4.505 18.257 29.761 1.000 23.297 43 PHE B C 1
ATOM 8416 O O . PHE B 1 43 ? 4.568 19.371 30.301 1.000 20.683 43 PHE B O 1
ATOM 8433 N N . TYR B 1 44 ? 4.782 18.055 28.456 1.000 24.513 44 TYR B N 1
ATOM 8434 C CA . TYR B 1 44 ? 5.120 19.124 27.480 1.000 21.094 44 TYR B CA 1
ATOM 8435 C C . TYR B 1 44 ? 3.830 19.857 27.123 1.000 21.665 44 TYR B C 1
ATOM 8436 O O . TYR B 1 44 ? 2.768 19.278 27.186 1.000 22.757 44 TYR B O 1
ATOM 8454 N N . PRO B 1 45 ? 3.857 21.129 26.673 1.000 23.471 45 PRO B N 1
ATOM 8455 C CA . PRO B 1 45 ? 2.662 21.752 26.123 1.000 23.723 45 PRO B CA 1
ATOM 8456 C C . PRO B 1 45 ? 2.114 20.861 25.006 1.000 24.049 45 PRO B C 1
ATOM 8457 O O . PRO B 1 45 ? 2.899 20.361 24.197 1.000 24.021 45 PRO B O 1
ATOM 8468 N N . SER B 1 46 ? 0.790 20.700 24.987 1.000 25.370 46 SER B N 1
ATOM 8469 C CA . SER B 1 46 ? 0.049 19.747 24.135 1.000 27.772 46 SER B CA 1
ATOM 8470 C C . SER B 1 46 ? -1.255 20.398 23.672 1.000 27.109 46 SER B C 1
ATOM 8471 O O . SER B 1 46 ? -1.852 21.107 24.479 1.000 30.659 46 SER B O 1
ATOM 8479 N N . SER B 1 47 ? -1.711 20.111 22.450 1.000 26.541 47 SER B N 1
ATOM 8480 C CA . SER B 1 47 ? -2.990 20.626 21.900 1.000 27.984 47 SER B CA 1
ATOM 8481 C C . SER B 1 47 ? -4.109 19.578 21.966 1.000 28.339 47 SER B C 1
ATOM 8482 O O . SER B 1 47 ? -5.183 19.876 21.473 1.000 28.409 47 SER B O 1
ATOM 8490 N N . GLY B 1 48 ? -3.873 18.390 22.521 1.000 29.773 48 GLY B N 1
ATOM 8491 C CA . GLY B 1 48 ? -4.917 17.349 22.647 1.000 29.673 48 GLY B CA 1
ATOM 8492 C C . GLY B 1 48 ? -4.392 16.022 23.173 1.000 30.857 48 GLY B C 1
ATOM 8493 O O . GLY B 1 48 ? -3.178 15.901 23.405 1.000 31.196 48 GLY B O 1
ATOM 8497 N N . ASP B 1 49 ? -5.294 15.058 23.361 1.000 31.729 49 ASP B N 1
ATOM 8498 C CA . ASP B 1 49 ? -4.967 13.651 23.700 1.000 34.193 49 ASP B CA 1
ATOM 8499 C C . ASP B 1 49 ? -4.139 13.623 25.002 1.000 31.421 49 ASP B C 1
ATOM 8500 O O . ASP B 1 49 ? -3.113 12.915 25.064 1.000 29.405 49 ASP B O 1
ATOM 8509 N N . ARG B 1 50 ? -4.546 14.423 25.983 1.000 30.024 50 ARG B N 1
ATOM 8510 C CA . ARG B 1 50 ? -3.913 14.553 27.325 1.000 30.634 50 ARG B CA 1
ATOM 8511 C C . ARG B 1 50 ? -2.382 14.307 27.246 1.000 30.273 50 ARG B C 1
ATOM 8512 O O . ARG B 1 50 ? -1.856 13.324 27.891 1.000 28.727 50 ARG B O 1
ATOM 8533 N N . GLY B 1 51 ? -1.667 15.192 26.536 1.000 25.298 51 GLY B N 1
ATOM 8534 C CA . GLY B 1 51 ? -0.195 15.223 26.470 1.000 23.960 51 GLY B CA 1
ATOM 8535 C C . GLY B 1 51 ? 0.341 14.627 25.170 1.000 24.413 51 GLY B C 1
ATOM 8536 O O . GLY B 1 51 ? 1.471 14.974 24.778 1.000 28.017 51 GLY B O 1
ATOM 8540 N N . PHE B 1 52 ? -0.390 13.728 24.531 1.000 23.132 52 PHE B N 1
ATOM 8541 C CA . PHE B 1 52 ? 0.098 12.954 23.373 1.000 24.084 52 PHE B CA 1
ATOM 8542 C C . PHE B 1 52 ? -0.071 13.740 22.062 1.000 24.886 52 PHE B C 1
ATOM 8543 O O . PHE B 1 52 ? 0.229 13.120 21.059 1.000 25.101 52 PHE B O 1
ATOM 8560 N N . ALA B 1 53 ? -0.378 15.060 22.068 1.000 25.390 53 ALA B N 1
ATOM 8561 C CA . ALA B 1 53 ? -0.173 15.977 20.909 1.000 25.878 53 ALA B CA 1
ATOM 8562 C C . ALA B 1 53 ? 0.785 17.115 21.289 1.000 26.641 53 ALA B C 1
ATOM 8563 O O . ALA B 1 53 ? 0.411 18.304 21.416 1.000 23.303 53 ALA B O 1
ATOM 8570 N N . PRO B 1 54 ? 2.092 16.802 21.447 1.000 26.633 54 PRO B N 1
ATOM 8571 C CA . PRO B 1 54 ? 3.040 17.780 21.992 1.000 25.004 54 PRO B CA 1
ATOM 8572 C C . PRO B 1 54 ? 3.460 18.849 20.977 1.000 24.409 54 PRO B C 1
ATOM 8573 O O . PRO B 1 54 ? 3.618 18.546 19.789 1.000 24.750 54 PRO B O 1
ATOM 8584 N N . MET B 1 55 ? 3.664 20.061 21.482 1.000 25.232 55 MET B N 1
ATOM 8585 C CA . MET B 1 55 ? 4.027 21.263 20.693 1.000 27.500 55 MET B CA 1
ATOM 8586 C C . MET B 1 55 ? 5.536 21.545 20.770 1.000 26.044 55 MET B C 1
ATOM 8587 O O . MET B 1 55 ? 6.098 22.078 19.795 1.000 28.760 55 MET B O 1
ATOM 8601 N N . ASP B 1 56 ? 6.175 21.201 21.883 1.000 31.196 56 ASP B N 1
ATOM 8602 C CA . ASP B 1 56 ? 7.506 21.718 22.285 1.000 32.071 56 ASP B CA 1
ATOM 8603 C C . ASP B 1 56 ? 8.039 20.917 23.460 1.000 31.306 56 ASP B C 1
ATOM 8604 O O . ASP B 1 56 ? 7.496 21.078 24.573 1.000 36.386 56 ASP B O 1
ATOM 8613 N N . TYR B 1 57 ? 9.163 20.215 23.254 1.000 32.982 57 TYR B N 1
ATOM 8614 C CA . TYR B 1 57 ? 9.812 19.368 24.290 1.000 28.432 57 TYR B CA 1
ATOM 8615 C C . TYR B 1 57 ? 10.724 20.176 25.206 1.000 28.323 57 TYR B C 1
ATOM 8616 O O . TYR B 1 57 ? 11.075 19.660 26.303 1.000 31.331 57 TYR B O 1
ATOM 8634 N N . THR B 1 58 ? 11.064 21.407 24.830 1.000 26.565 58 THR B N 1
ATOM 8635 C CA . THR B 1 58 ? 12.118 22.148 25.559 1.000 28.689 58 THR B CA 1
ATOM 8636 C C . THR B 1 58 ? 11.501 22.828 26.775 1.000 25.923 58 THR B C 1
ATOM 8637 O O . THR B 1 58 ? 12.260 23.458 27.479 1.000 23.685 58 THR B O 1
ATOM 8648 N N . LYS B 1 59 ? 10.203 22.668 27.021 1.000 27.439 59 LYS B N 1
ATOM 8649 C CA . LYS B 1 59 ? 9.566 23.264 28.225 1.000 31.425 59 LYS B CA 1
ATOM 8650 C C . LYS B 1 59 ? 8.507 22.345 28.813 1.000 26.599 59 LYS B C 1
ATOM 8651 O O . LYS B 1 59 ? 7.864 21.575 28.067 1.000 26.894 59 LYS B O 1
ATOM 8670 N N . VAL B 1 60 ? 8.354 22.442 30.130 1.000 23.345 60 VAL B N 1
ATOM 8671 C CA . VAL B 1 60 ? 7.276 21.757 30.866 1.000 22.493 60 VAL B CA 1
ATOM 8672 C C . VAL B 1 60 ? 6.054 22.670 30.763 1.000 22.719 60 VAL B C 1
ATOM 8673 O O . VAL B 1 60 ? 6.223 23.858 30.863 1.000 23.954 60 VAL B O 1
ATOM 8686 N N . ASP B 1 61 ? 4.872 22.133 30.506 1.000 24.716 61 ASP B N 1
ATOM 8687 C CA . ASP B 1 61 ? 3.632 22.943 30.484 1.000 24.972 61 ASP B CA 1
ATOM 8688 C C . ASP B 1 61 ? 3.494 23.640 31.833 1.000 26.074 61 ASP B C 1
ATOM 8689 O O . ASP B 1 61 ? 3.651 22.973 32.878 1.000 26.631 61 ASP B O 1
ATOM 8698 N N . GLU B 1 62 ? 3.226 24.947 31.790 1.000 28.330 62 GLU B N 1
ATOM 8699 C CA . GLU B 1 62 ? 3.421 25.880 32.920 1.000 31.056 62 GLU B CA 1
ATOM 8700 C C . GLU B 1 62 ? 2.589 25.430 34.109 1.000 26.511 62 GLU B C 1
ATOM 8701 O O . GLU B 1 62 ? 3.117 25.392 35.217 1.000 29.748 62 GLU B O 1
ATOM 8713 N N . PRO B 1 63 ? 1.312 25.017 33.941 1.000 28.590 63 PRO B N 1
ATOM 8714 C CA . PRO B 1 63 ? 0.531 24.581 35.103 1.000 28.322 63 PRO B CA 1
ATOM 8715 C C . PRO B 1 63 ? 1.162 23.400 35.863 1.000 26.307 63 PRO B C 1
ATOM 8716 O O . PRO B 1 63 ? 0.934 23.310 37.051 1.000 29.177 63 PRO B O 1
ATOM 8727 N N . PHE B 1 64 ? 1.999 22.570 35.240 1.000 24.206 64 PHE B N 1
ATOM 8728 C CA . PHE B 1 64 ? 2.587 21.369 35.891 1.000 25.391 64 PHE B CA 1
ATOM 8729 C C . PHE B 1 64 ? 3.823 21.753 36.703 1.000 27.442 64 PHE B C 1
ATOM 8730 O O . PHE B 1 64 ? 4.161 21.035 37.663 1.000 30.557 64 PHE B O 1
ATOM 8747 N N . GLY B 1 65 ? 4.484 22.855 36.347 1.000 26.109 65 GLY B N 1
ATOM 8748 C CA . GLY B 1 65 ? 5.774 23.222 36.953 1.000 24.413 65 GLY B CA 1
ATOM 8749 C C . GLY B 1 65 ? 6.851 23.227 35.893 1.000 25.172 65 GLY B C 1
ATOM 8750 O O . GLY B 1 65 ? 6.573 23.644 34.754 1.000 24.793 65 GLY B O 1
ATOM 8754 N N . THR B 1 66 ? 8.041 22.784 36.236 1.000 24.459 66 THR B N 1
ATOM 8755 C CA . THR B 1 66 ? 9.230 23.114 35.423 1.000 32.259 66 THR B CA 1
ATOM 8756 C C . THR B 1 66 ? 10.101 21.887 35.224 1.000 30.013 66 THR B C 1
ATOM 8757 O O . THR B 1 66 ? 9.935 20.919 35.958 1.000 35.032 66 THR B O 1
ATOM 8768 N N . TRP B 1 67 ? 11.048 21.989 34.312 1.000 28.004 67 TRP B N 1
ATOM 8769 C CA . TRP B 1 67 ? 12.098 20.972 34.089 1.000 29.121 67 TRP B CA 1
ATOM 8770 C C . TRP B 1 67 ? 12.867 20.691 35.387 1.000 29.119 67 TRP B C 1
ATOM 8771 O O . TRP B 1 67 ? 13.168 19.503 35.654 1.000 28.580 67 TRP B O 1
ATOM 8792 N N . GLU B 1 68 ? 13.169 21.712 36.181 1.000 29.288 68 GLU B N 1
ATOM 8793 C CA . GLU B 1 68 ? 13.881 21.555 37.485 1.000 32.186 68 GLU B CA 1
ATOM 8794 C C . GLU B 1 68 ? 13.128 20.563 38.384 1.000 29.903 68 GLU B C 1
ATOM 8795 O O . GLU B 1 68 ? 13.805 19.735 39.012 1.000 25.708 68 GLU B O 1
ATOM 8807 N N . ASP B 1 69 ? 11.793 20.647 38.448 1.000 30.177 69 ASP B N 1
ATOM 8808 C CA . ASP B 1 69 ? 10.923 19.730 39.237 1.000 30.991 69 ASP B CA 1
ATOM 8809 C C . ASP B 1 69 ? 11.055 18.282 38.730 1.000 30.756 69 ASP B C 1
ATOM 8810 O O . ASP B 1 69 ? 11.107 17.373 39.553 1.000 29.574 69 ASP B O 1
ATOM 8819 N N . ILE B 1 70 ? 11.135 18.093 37.410 1.000 30.724 70 ILE B N 1
ATOM 8820 C CA . ILE B 1 70 ? 11.344 16.778 36.741 1.000 27.683 70 ILE B CA 1
ATOM 8821 C C . ILE B 1 70 ? 12.724 16.249 37.135 1.000 29.532 70 ILE B C 1
ATOM 8822 O O . ILE B 1 70 ? 12.819 15.033 37.516 1.000 24.008 70 ILE B O 1
ATOM 8838 N N . ARG B 1 71 ? 13.759 17.095 37.032 1.000 25.976 71 ARG B N 1
ATOM 8839 C CA . ARG B 1 71 ? 15.146 16.699 37.394 1.000 27.989 71 ARG B CA 1
ATOM 8840 C C . ARG B 1 71 ? 15.190 16.286 38.876 1.000 29.332 71 ARG B C 1
ATOM 8841 O O . ARG B 1 71 ? 15.853 15.290 39.182 1.000 33.968 71 ARG B O 1
ATOM 8862 N N . GLU B 1 72 ? 14.502 16.993 39.783 1.000 29.312 72 GLU B N 1
ATOM 8863 C CA . GLU B 1 72 ? 14.583 16.694 41.244 1.000 34.188 72 GLU B CA 1
ATOM 8864 C C . GLU B 1 72 ? 13.930 15.337 41.544 1.000 31.262 72 GLU B C 1
ATOM 8865 O O . GLU B 1 72 ? 14.385 14.678 42.461 1.000 31.728 72 GLU B O 1
ATOM 8877 N N . ILE B 1 73 ? 12.904 14.929 40.800 1.000 29.910 73 ILE B N 1
ATOM 8878 C CA . ILE B 1 73 ? 12.260 13.595 41.000 1.000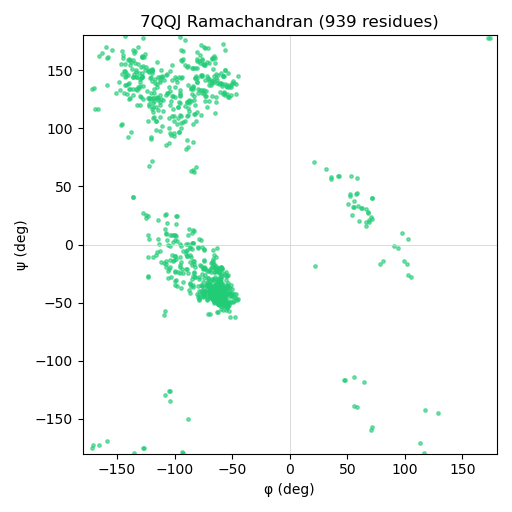 30.217 73 ILE B CA 1
ATOM 8879 C C . ILE B 1 73 ? 13.292 12.495 40.670 1.000 30.114 73 ILE B C 1
ATOM 8880 O O . ILE B 1 73 ? 13.334 11.522 41.414 1.000 31.277 73 ILE B O 1
ATOM 8896 N N . SER B 1 74 ? 14.142 12.700 39.650 1.000 32.355 74 SER B N 1
ATOM 8897 C CA . SER B 1 74 ? 15.280 11.822 39.219 1.000 36.458 74 SER B CA 1
ATOM 8898 C C . SER B 1 74 ? 16.350 11.614 40.308 1.000 39.207 74 SER B C 1
ATOM 8899 O O . SER B 1 74 ? 17.136 10.674 40.164 1.000 42.177 74 SER B O 1
ATOM 8907 N N . ASN B 1 75 ? 16.443 12.444 41.342 1.000 38.799 75 ASN B N 1
ATOM 8908 C CA . ASN B 1 75 ? 17.452 12.246 42.411 1.000 43.426 75 ASN B CA 1
ATOM 8909 C C . ASN B 1 75 ? 17.080 11.045 43.279 1.000 36.707 75 ASN B C 1
ATOM 8910 O O . ASN B 1 75 ? 18.016 10.406 43.793 1.000 38.390 75 ASN B O 1
ATOM 8921 N N . GLU B 1 76 ? 15.789 10.757 43.470 1.000 33.738 76 GLU B N 1
ATOM 8922 C CA . GLU B 1 76 ? 15.375 9.667 44.399 1.000 34.066 76 GLU B CA 1
ATOM 8923 C C . GLU B 1 76 ? 14.753 8.481 43.645 1.000 31.276 76 GLU B C 1
ATOM 8924 O O . GLU B 1 76 ? 14.584 7.443 44.280 1.000 32.144 76 GLU B O 1
ATOM 8936 N N . PHE B 1 77 ? 14.377 8.640 42.372 1.000 29.154 77 PHE B N 1
ATOM 8937 C CA . PHE B 1 77 ? 13.611 7.635 41.585 1.000 26.271 77 PHE B CA 1
ATOM 8938 C C . PHE B 1 77 ? 14.173 7.616 40.173 1.000 25.467 77 PHE B C 1
ATOM 8939 O O . PHE B 1 77 ? 14.377 8.685 39.599 1.000 29.131 77 PHE B O 1
ATOM 8956 N N . TYR B 1 78 ? 14.334 6.443 39.588 1.000 25.290 78 TYR B N 1
ATOM 8957 C CA . TYR B 1 78 ? 14.661 6.333 38.153 1.000 23.735 78 TYR B CA 1
ATOM 8958 C C . TYR B 1 78 ? 13.418 6.763 37.404 1.000 26.219 78 TYR B C 1
ATOM 8959 O O . TYR B 1 78 ? 12.307 6.424 37.850 1.000 31.545 78 TYR B O 1
ATOM 8977 N N . THR B 1 79 ? 13.590 7.548 36.353 1.000 22.607 79 THR B N 1
ATOM 8978 C CA . THR B 1 79 ? 12.454 8.211 35.690 1.000 22.147 79 THR B CA 1
ATOM 8979 C C . THR B 1 79 ? 12.399 7.737 34.227 1.000 20.993 79 THR B C 1
ATOM 8980 O O . THR B 1 79 ? 13.442 7.364 33.631 1.000 18.394 79 THR B O 1
ATOM 8991 N N . MET B 1 80 ? 11.183 7.706 33.702 1.000 21.746 80 MET B N 1
ATOM 8992 C CA . MET B 1 80 ? 10.885 7.528 32.272 1.000 24.413 80 MET B CA 1
ATOM 8993 C C . MET B 1 80 ? 10.032 8.696 31.785 1.000 24.438 80 MET B C 1
ATOM 8994 O O . MET B 1 80 ? 9.058 9.033 32.473 1.000 27.399 80 MET B O 1
ATOM 9008 N N . TYR B 1 81 ? 10.395 9.282 30.663 1.000 25.943 81 TYR B N 1
ATOM 9009 C CA . TYR B 1 81 ? 9.628 10.338 29.941 1.000 31.269 81 TYR B CA 1
ATOM 9010 C C . TYR B 1 81 ? 9.429 9.874 28.502 1.000 28.621 81 TYR B C 1
ATOM 9011 O O . TYR B 1 81 ? 10.192 9.047 28.016 1.000 27.732 81 TYR B O 1
ATOM 9029 N N . GLU B 1 82 ? 8.498 10.526 27.823 1.000 28.924 82 GLU B N 1
ATOM 9030 C CA . GLU B 1 82 ? 7.973 10.150 26.501 1.000 29.826 82 GLU B CA 1
ATOM 9031 C C . GLU B 1 82 ? 8.606 11.038 25.451 1.000 28.818 82 GLU B C 1
ATOM 9032 O O . GLU B 1 82 ? 8.760 12.236 25.680 1.000 29.772 82 GLU B O 1
ATOM 9044 N N . PHE B 1 83 ? 8.914 10.456 24.318 1.000 25.660 83 PHE B N 1
ATOM 9045 C CA . PHE B 1 83 ? 9.127 11.196 23.060 1.000 26.598 83 PHE B CA 1
ATOM 9046 C C . PHE B 1 83 ? 8.137 10.652 22.046 1.000 25.335 83 PHE B C 1
ATOM 9047 O O . PHE B 1 83 ? 8.136 9.448 21.832 1.000 21.958 83 PHE B O 1
ATOM 9064 N N . MET B 1 84 ? 7.318 11.506 21.451 1.000 29.122 84 MET B N 1
ATOM 9065 C CA . MET B 1 84 ? 6.350 11.045 20.420 1.000 30.506 84 MET B CA 1
ATOM 9066 C C . MET B 1 84 ? 7.074 10.972 19.067 1.000 30.542 84 MET B C 1
ATOM 9067 O O . MET B 1 84 ? 7.072 11.941 18.342 1.000 28.190 84 MET B O 1
ATOM 9081 N N . ILE B 1 85 ? 7.696 9.835 18.748 1.000 30.719 85 ILE B N 1
ATOM 9082 C CA . ILE B 1 85 ? 8.510 9.708 17.508 1.000 30.860 85 ILE B CA 1
ATOM 9083 C C . ILE B 1 85 ? 7.588 9.714 16.294 1.000 29.913 85 ILE B C 1
ATOM 9084 O O . ILE B 1 85 ? 8.075 10.035 15.182 1.000 31.385 85 ILE B O 1
ATOM 9100 N N . ASN B 1 86 ? 6.318 9.364 16.477 1.000 29.125 86 ASN B N 1
ATOM 9101 C CA . ASN B 1 86 ? 5.373 9.161 15.340 1.000 27.919 86 ASN B CA 1
ATOM 9102 C C . ASN B 1 86 ? 4.746 10.485 14.887 1.000 25.456 86 ASN B C 1
ATOM 9103 O O . ASN B 1 86 ? 4.427 10.593 13.712 1.000 24.364 86 ASN B O 1
ATOM 9114 N N . HIS B 1 87 ? 4.576 11.466 15.767 1.000 25.406 87 HIS B N 1
ATOM 9115 C CA . HIS B 1 87 ? 3.768 12.669 15.437 1.000 25.044 87 HIS B CA 1
ATOM 9116 C C . HIS B 1 87 ? 4.044 13.818 16.395 1.000 24.175 87 HIS B C 1
ATOM 9117 O O . HIS B 1 87 ? 4.593 13.570 17.493 1.000 27.887 87 HIS B O 1
ATOM 9132 N N . ILE B 1 88 ? 3.615 15.005 15.980 1.000 22.010 88 ILE B N 1
ATOM 9133 C CA . ILE B 1 88 ? 3.766 16.304 16.703 1.000 21.884 88 ILE B CA 1
ATOM 9134 C C . ILE B 1 88 ? 2.440 17.061 16.530 1.000 22.262 88 ILE B C 1
ATOM 9135 O O . ILE B 1 88 ? 1.709 16.707 15.613 1.000 26.437 88 ILE B O 1
ATOM 9151 N N . SER B 1 89 ? 2.129 18.023 17.398 1.000 22.355 89 SER B N 1
ATOM 9152 C CA . SER B 1 89 ? 0.898 18.862 17.383 1.000 25.506 89 SER B CA 1
ATOM 9153 C C . SER B 1 89 ? 0.767 19.651 16.070 1.000 26.250 89 SER B C 1
ATOM 9154 O O . SER B 1 89 ? 1.766 20.235 15.612 1.000 24.423 89 SER B O 1
ATOM 9162 N N . LYS B 1 90 ? -0.442 19.720 15.515 1.000 28.639 90 LYS B N 1
ATOM 9163 C CA . LYS B 1 90 ? -0.766 20.679 14.424 1.000 33.021 90 LYS B CA 1
ATOM 9164 C C . LYS B 1 90 ? -0.544 22.118 14.934 1.000 31.918 90 LYS B C 1
ATOM 9165 O O . LYS B 1 90 ? -0.434 23.015 14.105 1.000 34.552 90 LYS B O 1
ATOM 9184 N N . GLU B 1 91 ? -0.521 22.330 16.255 1.000 31.779 91 GLU B N 1
ATOM 9185 C CA . GLU B 1 91 ? -0.421 23.683 16.877 1.000 33.477 91 GLU B CA 1
ATOM 9186 C C . GLU B 1 91 ? 1.046 24.018 17.141 1.000 28.888 91 GLU B C 1
ATOM 9187 O O . GLU B 1 91 ? 1.299 25.149 17.515 1.000 31.194 91 GLU B O 1
ATOM 9199 N N . SER B 1 92 ? 1.958 23.076 16.917 1.000 26.224 92 SER B N 1
ATOM 9200 C CA . SER B 1 92 ? 3.428 23.283 16.960 1.000 27.705 92 SER B CA 1
ATOM 9201 C C . SER B 1 92 ? 3.858 24.362 15.966 1.000 30.086 92 SER B C 1
ATOM 9202 O O . SER B 1 92 ? 3.301 24.432 14.858 1.000 29.889 92 SER B O 1
ATOM 9210 N N . VAL B 1 93 ? 4.870 25.137 16.332 1.000 33.253 93 VAL B N 1
ATOM 9211 C CA . VAL B 1 93 ? 5.536 26.114 15.414 1.000 34.936 93 VAL B CA 1
ATOM 9212 C C . VAL B 1 93 ? 5.966 25.375 14.139 1.000 30.428 93 VAL B C 1
ATOM 9213 O O . VAL B 1 93 ? 5.924 25.957 13.067 1.000 35.151 93 VAL B O 1
ATOM 9226 N N . TYR B 1 94 ? 6.337 24.110 14.230 1.000 30.188 94 TYR B N 1
ATOM 9227 C CA . TYR B 1 94 ? 6.907 23.372 13.087 1.000 29.584 94 TYR B CA 1
ATOM 9228 C C . TYR B 1 94 ? 5.827 23.244 12.016 1.000 27.552 94 TYR B C 1
ATOM 9229 O O . TYR B 1 94 ? 6.071 23.610 10.843 1.000 27.253 94 TYR B O 1
ATOM 9247 N N . PHE B 1 95 ? 4.639 22.816 12.425 1.000 30.154 95 PHE B N 1
ATOM 9248 C CA . PHE B 1 95 ? 3.496 22.626 11.496 1.000 32.919 95 PHE B CA 1
ATOM 9249 C C . PHE B 1 95 ? 2.902 23.977 11.081 1.000 27.914 95 PHE B C 1
ATOM 9250 O O . PHE B 1 95 ? 2.549 24.135 9.902 1.000 25.435 95 PHE B O 1
ATOM 9267 N N . LYS B 1 96 ? 2.790 24.910 12.009 1.000 28.950 96 LYS B N 1
ATOM 9268 C CA . LYS B 1 96 ? 2.221 26.261 11.720 1.000 32.764 96 LYS B CA 1
ATOM 9269 C C . LYS B 1 96 ? 3.111 26.970 10.691 1.000 29.217 96 LYS B C 1
ATOM 9270 O O . LYS B 1 96 ? 2.558 27.539 9.730 1.000 27.981 96 LYS B O 1
ATOM 9289 N N . ASP B 1 97 ? 4.429 26.861 10.835 1.000 32.510 97 ASP B N 1
ATOM 9290 C CA . ASP B 1 97 ? 5.407 27.392 9.851 1.000 34.359 97 ASP B CA 1
ATOM 9291 C C . ASP B 1 97 ? 5.197 26.730 8.474 1.000 34.795 97 ASP B C 1
ATOM 9292 O O . ASP B 1 97 ? 5.327 27.414 7.461 1.000 32.669 97 ASP B O 1
ATOM 9301 N N . PHE B 1 98 ? 4.908 25.430 8.444 1.000 32.893 98 PHE B N 1
ATOM 9302 C CA . PHE B 1 98 ? 4.699 24.636 7.212 1.000 31.549 98 PHE B CA 1
ATOM 9303 C C . PHE B 1 98 ? 3.475 25.180 6.476 1.000 32.179 98 PHE B C 1
ATOM 9304 O O . PHE B 1 98 ? 3.599 25.407 5.264 1.000 31.982 98 PHE B O 1
ATOM 9321 N N . ILE B 1 99 ? 2.347 25.393 7.177 1.000 33.756 99 ILE B N 1
ATOM 9322 C CA . ILE B 1 99 ? 1.068 25.888 6.569 1.000 32.476 99 ILE B CA 1
ATOM 9323 C C . ILE B 1 99 ? 1.294 27.292 5.990 1.000 30.540 99 ILE B C 1
ATOM 9324 O O . ILE B 1 99 ? 0.754 27.610 4.918 1.000 30.462 99 ILE B O 1
ATOM 9340 N N . GLU B 1 100 ? 2.034 28.117 6.700 1.000 29.742 100 GLU B N 1
ATOM 9341 C CA . GLU B 1 100 ? 2.299 29.532 6.310 1.000 36.168 100 GLU B CA 1
ATOM 9342 C C . GLU B 1 100 ? 3.208 29.573 5.078 1.000 34.195 100 GLU B C 1
ATOM 9343 O O . GLU B 1 100 ? 2.749 30.051 4.038 1.000 39.225 100 GLU B O 1
ATOM 9355 N N . LYS B 1 101 ? 4.419 29.021 5.162 1.000 36.044 101 LYS B N 1
ATOM 9356 C CA . LYS B 1 101 ? 5.514 29.261 4.180 1.000 36.247 101 LYS B CA 1
ATOM 9357 C C . LYS B 1 101 ? 5.635 28.104 3.190 1.000 37.294 101 LYS B C 1
ATOM 9358 O O . LYS B 1 101 ? 6.373 28.260 2.203 1.000 42.242 101 LYS B O 1
ATOM 9377 N N . LYS B 1 102 ? 4.991 26.967 3.473 1.000 34.172 102 LYS B N 1
ATOM 9378 C CA . LYS B 1 102 ? 4.975 25.780 2.582 1.000 34.178 102 LYS B CA 1
ATOM 9379 C C . LYS B 1 102 ? 6.407 25.463 2.114 1.000 34.402 102 LYS B C 1
ATOM 9380 O O . LYS B 1 102 ? 7.246 25.158 2.991 1.000 29.085 102 LYS B O 1
ATOM 9399 N N . GLU B 1 103 ? 6.692 25.559 0.800 1.000 36.260 103 GLU B N 1
ATOM 9400 C CA . GLU B 1 103 ? 8.013 25.215 0.188 1.000 39.016 103 GLU B CA 1
ATOM 9401 C C . GLU B 1 103 ? 9.134 26.063 0.810 1.000 34.598 103 GLU B C 1
ATOM 9402 O O . GLU B 1 103 ? 10.275 25.625 0.756 1.000 33.011 103 GLU B O 1
ATOM 9414 N N . GLU B 1 104 ? 8.822 27.198 1.432 1.000 35.475 104 GLU B N 1
ATOM 9415 C CA . GLU B 1 104 ? 9.847 28.081 2.062 1.000 39.550 104 GLU B CA 1
ATOM 9416 C C . GLU B 1 104 ? 9.984 27.780 3.572 1.000 37.590 104 GLU B C 1
ATOM 9417 O O . GLU B 1 104 ? 10.776 28.454 4.248 1.000 39.515 104 GLU B O 1
ATOM 9429 N N . SER B 1 105 ? 9.238 26.823 4.115 1.000 38.090 105 SER B N 1
ATOM 9430 C CA . SER B 1 105 ? 9.316 26.460 5.560 1.000 32.905 105 SER B CA 1
ATOM 9431 C C . SER B 1 105 ? 10.572 25.640 5.773 1.000 27.494 105 SER B C 1
ATOM 9432 O O . SER B 1 105 ? 10.793 24.704 5.024 1.000 25.075 105 SER B O 1
ATOM 9440 N N . PRO B 1 106 ? 11.424 25.958 6.774 1.000 30.137 106 PRO B N 1
ATOM 9441 C CA . PRO B 1 106 ? 12.517 25.058 7.167 1.000 30.424 106 PRO B CA 1
ATOM 9442 C C . PRO B 1 106 ? 12.014 23.716 7.736 1.000 29.486 106 PRO B C 1
ATOM 9443 O O . PRO B 1 106 ? 12.805 22.786 7.845 1.000 27.810 106 PRO B O 1
ATOM 9454 N N . TYR B 1 107 ? 10.708 23.613 8.015 1.000 29.760 107 TYR B N 1
ATOM 9455 C CA . TYR B 1 107 ? 10.046 22.443 8.634 1.000 30.899 107 TYR B CA 1
ATOM 9456 C C . TYR B 1 107 ? 9.172 21.647 7.640 1.000 31.047 107 TYR B C 1
ATOM 9457 O O . TYR B 1 107 ? 8.460 20.693 8.095 1.000 30.746 107 TYR B O 1
ATOM 9475 N N . LYS B 1 108 ? 9.220 21.937 6.337 1.000 31.763 108 LYS B N 1
ATOM 9476 C CA . LYS B 1 108 ? 8.393 21.211 5.322 1.000 31.765 108 LYS B CA 1
ATOM 9477 C C . LYS B 1 108 ? 8.694 19.701 5.320 1.000 28.703 108 LYS B C 1
ATOM 9478 O O . LYS B 1 108 ? 7.763 18.935 5.133 1.000 27.902 108 LYS B O 1
ATOM 9497 N N . ASP B 1 109 ? 9.940 19.296 5.541 1.000 28.273 109 ASP B N 1
ATOM 9498 C CA . ASP B 1 109 ? 10.400 17.881 5.467 1.000 31.308 109 ASP B CA 1
ATOM 9499 C C . ASP B 1 109 ? 10.039 17.108 6.751 1.000 27.674 109 ASP B C 1
ATOM 9500 O O . ASP B 1 109 ? 10.344 15.909 6.843 1.000 29.041 109 ASP B O 1
ATOM 9509 N N . LEU B 1 110 ? 9.432 17.759 7.742 1.000 29.527 110 LEU B N 1
ATOM 9510 C CA . LEU B 1 110 ? 9.015 17.067 8.992 1.000 28.886 110 LEU B CA 1
ATOM 9511 C C . LEU B 1 110 ? 7.727 16.277 8.759 1.000 29.057 110 LEU B C 1
ATOM 9512 O O . LEU B 1 110 ? 7.435 15.384 9.588 1.000 29.929 110 LEU B O 1
ATOM 9528 N N . PHE B 1 111 ? 6.996 16.576 7.682 1.000 26.191 111 PHE B N 1
ATOM 9529 C CA . PHE B 1 111 ? 5.630 16.043 7.425 1.000 28.261 111 PHE B CA 1
ATOM 9530 C C . PHE B 1 111 ? 5.633 15.247 6.125 1.000 28.882 111 PHE B C 1
ATOM 9531 O O . PHE B 1 111 ? 6.411 15.548 5.199 1.000 36.287 111 PHE B O 1
ATOM 9548 N N . ILE B 1 112 ? 4.759 14.255 6.063 1.000 29.590 112 ILE B N 1
ATOM 9549 C CA . ILE B 1 112 ? 4.577 13.426 4.841 1.000 30.091 112 ILE B CA 1
ATOM 9550 C C . ILE B 1 112 ? 3.383 13.983 4.057 1.000 27.103 112 ILE B C 1
ATOM 9551 O O . ILE B 1 112 ? 2.244 13.839 4.532 1.000 27.191 112 ILE B O 1
ATOM 9567 N N . ARG B 1 113 ? 3.666 14.610 2.923 1.000 26.624 113 ARG B N 1
ATOM 9568 C CA . ARG B 1 113 ? 2.655 15.135 1.972 1.000 28.102 113 ARG B CA 1
ATOM 9569 C C . ARG B 1 113 ? 2.269 13.993 1.034 1.000 26.075 113 ARG B C 1
ATOM 9570 O O . ARG B 1 113 ? 3.164 13.283 0.577 1.000 20.714 113 ARG B O 1
ATOM 9591 N N . TYR B 1 114 ? 0.972 13.822 0.824 1.000 25.570 114 TYR B N 1
ATOM 9592 C CA . TYR B 1 114 ? 0.352 12.859 -0.122 1.000 29.918 114 TYR B CA 1
ATOM 9593 C C . TYR B 1 114 ? 0.926 13.026 -1.550 1.000 29.977 114 TYR B C 1
ATOM 9594 O O . TYR B 1 114 ? 1.353 12.016 -2.149 1.000 31.671 114 TYR B O 1
ATOM 9612 N N . SER B 1 115 ? 0.964 14.249 -2.088 1.000 29.815 115 SER B N 1
ATOM 9613 C CA . SER B 1 115 ? 1.533 14.549 -3.433 1.000 30.762 115 SER B CA 1
ATOM 9614 C C . SER B 1 115 ? 2.976 14.031 -3.542 1.000 33.100 115 SER B C 1
ATOM 9615 O O . SER B 1 115 ? 3.325 13.561 -4.623 1.000 34.872 115 SER B O 1
ATOM 9623 N N . ASP B 1 116 ? 3.773 14.068 -2.466 1.000 34.187 116 ASP B N 1
ATOM 9624 C CA . ASP B 1 116 ? 5.211 13.654 -2.484 1.000 32.629 116 ASP B CA 1
ATOM 9625 C C . ASP B 1 116 ? 5.336 12.148 -2.267 1.000 31.958 116 ASP B C 1
ATOM 9626 O O . ASP B 1 116 ? 6.269 11.547 -2.822 1.000 32.022 116 ASP B O 1
ATOM 9635 N N . TYR B 1 117 ? 4.479 11.551 -1.445 1.000 29.219 117 TYR B N 1
ATOM 9636 C CA . TYR B 1 117 ? 4.657 10.150 -0.998 1.000 28.222 117 TYR B CA 1
ATOM 9637 C C . TYR B 1 117 ? 4.225 9.144 -2.069 1.000 28.443 117 TYR B C 1
ATOM 9638 O O . TYR B 1 117 ? 4.876 8.092 -2.200 1.000 29.093 117 TYR B O 1
ATOM 9656 N N . TRP B 1 118 ? 3.085 9.386 -2.712 1.000 26.390 118 TRP B N 1
ATOM 9657 C CA . TRP B 1 118 ? 2.477 8.457 -3.707 1.000 29.919 118 TRP B CA 1
ATOM 9658 C C . TRP B 1 118 ? 3.055 8.752 -5.092 1.000 33.022 118 TRP B C 1
ATOM 9659 O O . TRP B 1 118 ? 2.993 9.882 -5.558 1.000 31.063 118 TRP B O 1
ATOM 9680 N N . PRO B 1 119 ? 3.695 7.764 -5.755 1.000 33.630 119 PRO B N 1
ATOM 9681 C CA . PRO B 1 119 ? 4.006 7.884 -7.178 1.000 36.436 119 PRO B CA 1
ATOM 9682 C C . PRO B 1 119 ? 2.729 8.155 -7.999 1.000 37.792 119 PRO B C 1
ATOM 9683 O O . PRO B 1 119 ? 1.627 7.996 -7.458 1.000 32.720 119 PRO B O 1
ATOM 9694 N N . GLU B 1 120 ? 2.904 8.542 -9.271 1.000 43.085 120 GLU B N 1
ATOM 9695 C CA . GLU B 1 120 ? 1.817 8.982 -10.186 1.000 47.402 120 GLU B CA 1
ATOM 9696 C C . GLU B 1 120 ? 0.785 7.860 -10.329 1.000 50.061 120 GLU B C 1
ATOM 9697 O O . GLU B 1 120 ? 1.195 6.695 -10.504 1.000 59.434 120 GLU B O 1
ATOM 9709 N N . ASN B 1 121 ? -0.503 8.204 -10.282 1.000 52.900 121 ASN B N 1
ATOM 9710 C CA . ASN B 1 121 ? -1.628 7.251 -10.473 1.000 59.020 121 ASN B CA 1
ATOM 9711 C C . ASN B 1 121 ? -1.637 6.253 -9.315 1.000 60.570 121 ASN B C 1
ATOM 9712 O O . ASN B 1 121 ? -2.011 5.089 -9.534 1.000 69.647 121 ASN B O 1
ATOM 9723 N N . ARG B 1 122 ? -1.181 6.692 -8.140 1.000 54.375 122 ARG B N 1
ATOM 9724 C CA . ARG B 1 122 ? -1.245 5.939 -6.858 1.000 51.553 122 ARG B CA 1
ATOM 9725 C C . ARG B 1 122 ? -1.661 6.949 -5.800 1.000 43.086 122 ARG B C 1
ATOM 9726 O O . ARG B 1 122 ? -1.477 8.142 -6.004 1.000 39.564 122 ARG B O 1
ATOM 9747 N N . PRO B 1 123 ? -2.252 6.530 -4.662 1.000 43.481 123 PRO B N 1
ATOM 9748 C CA . PRO B 1 123 ? -2.403 5.113 -4.319 1.000 45.320 123 PRO B CA 1
ATOM 9749 C C . PRO B 1 123 ? -3.531 4.402 -5.079 1.000 45.559 123 PRO B C 1
ATOM 9750 O O . PRO B 1 123 ? -4.538 5.025 -5.344 1.000 46.449 123 PRO B O 1
ATOM 9761 N N . THR B 1 124 ? -3.329 3.119 -5.395 1.000 44.894 124 THR B N 1
ATOM 9762 C CA . THR B 1 124 ? -4.398 2.168 -5.808 1.000 43.631 124 THR B CA 1
ATOM 9763 C C . THR B 1 124 ? -5.245 1.777 -4.587 1.000 45.719 124 THR B C 1
ATOM 9764 O O . THR B 1 124 ? -4.828 2.084 -3.438 1.000 41.992 124 THR B O 1
ATOM 9775 N N . GLU B 1 125 ? -6.374 1.103 -4.832 1.000 42.299 125 GLU B N 1
ATOM 9776 C CA . GLU B 1 125 ? -7.263 0.570 -3.775 1.000 46.801 125 GLU B CA 1
ATOM 9777 C C . GLU B 1 125 ? -6.452 -0.387 -2.896 1.000 48.539 125 GLU B C 1
ATOM 9778 O O . GLU B 1 125 ? -6.624 -0.324 -1.674 1.000 44.150 125 GLU B O 1
ATOM 9790 N N . ARG B 1 126 ? -5.567 -1.188 -3.501 1.000 50.224 126 ARG B N 1
ATOM 9791 C CA . ARG B 1 126 ? -4.666 -2.146 -2.800 1.000 46.779 126 ARG B CA 1
ATOM 9792 C C . ARG B 1 126 ? -3.687 -1.393 -1.888 1.000 41.604 126 ARG B C 1
ATOM 9793 O O . ARG B 1 126 ? -3.489 -1.842 -0.727 1.000 39.529 126 ARG B O 1
ATOM 9814 N N . ASP B 1 127 ? -3.035 -0.351 -2.415 1.000 39.879 127 ASP B N 1
ATOM 9815 C CA . ASP B 1 127 ? -2.086 0.506 -1.647 1.000 36.896 127 ASP B CA 1
ATOM 9816 C C . ASP B 1 127 ? -2.753 0.906 -0.322 1.000 35.992 127 ASP B C 1
ATOM 9817 O O . ASP B 1 127 ? -2.142 0.712 0.730 1.000 29.277 127 ASP B O 1
ATOM 9826 N N . ILE B 1 128 ? -4.001 1.388 -0.358 1.000 39.724 128 ILE B N 1
ATOM 9827 C CA . ILE B 1 128 ? -4.702 1.947 0.846 1.000 39.630 128 ILE B CA 1
ATOM 9828 C C . ILE B 1 128 ? -5.149 0.813 1.771 1.000 39.929 128 ILE B C 1
ATOM 9829 O O . ILE B 1 128 ? -4.977 0.943 3.022 1.000 41.420 128 ILE B O 1
ATOM 9845 N N . ASP B 1 129 ? -5.682 -0.256 1.182 1.000 40.492 129 ASP B N 1
ATOM 9846 C CA . ASP B 1 129 ? -6.149 -1.468 1.902 1.000 38.641 129 ASP B CA 1
ATOM 9847 C C . ASP B 1 129 ? -4.954 -2.096 2.629 1.000 36.139 129 ASP B C 1
ATOM 9848 O O . ASP B 1 129 ? -5.143 -2.547 3.740 1.000 32.415 129 ASP B O 1
ATOM 9857 N N . LEU B 1 130 ? -3.760 -2.082 2.032 1.000 34.296 130 LEU B N 1
ATOM 9858 C CA . LEU B 1 130 ? -2.536 -2.656 2.659 1.000 37.619 130 LEU B CA 1
ATOM 9859 C C . LEU B 1 130 ? -2.219 -1.966 4.001 1.000 37.031 130 LEU B C 1
ATOM 9860 O O . LEU B 1 130 ? -1.700 -2.630 4.891 1.000 36.152 130 LEU B O 1
ATOM 9876 N N . ILE B 1 131 ? -2.523 -0.676 4.144 1.000 36.460 131 ILE B N 1
ATOM 9877 C CA . ILE B 1 131 ? -2.132 0.122 5.340 1.000 32.390 131 ILE B CA 1
ATOM 9878 C C . ILE B 1 131 ? -2.899 -0.386 6.564 1.000 31.237 131 ILE B C 1
ATOM 9879 O O . ILE B 1 131 ? -4.106 -0.538 6.490 1.000 30.405 131 ILE B O 1
ATOM 9895 N N . TYR B 1 132 ? -2.165 -0.691 7.623 1.000 32.003 132 TYR B N 1
ATOM 9896 C CA . TYR B 1 132 ? -2.700 -1.018 8.965 1.000 35.905 132 TYR B CA 1
ATOM 9897 C C . TYR B 1 132 ? -3.407 0.217 9.540 1.000 35.198 132 TYR B C 1
ATOM 9898 O O . TYR B 1 132 ? -2.737 1.239 9.788 1.000 36.227 132 TYR B O 1
ATOM 9916 N N . LYS B 1 133 ? -4.726 0.158 9.704 1.000 32.603 133 LYS B N 1
ATOM 9917 C CA . LYS B 1 133 ? -5.561 1.331 10.096 1.000 32.794 133 LYS B CA 1
ATOM 9918 C C . LYS B 1 133 ? -6.840 0.855 10.805 1.000 36.452 133 LYS B C 1
ATOM 9919 O O . LYS B 1 133 ? -7.131 -0.365 10.770 1.000 31.177 133 LYS B O 1
ATOM 9938 N N . ARG B 1 134 ? -7.551 1.788 11.440 1.000 40.582 134 ARG B N 1
ATOM 9939 C CA . ARG B 1 134 ? -8.832 1.566 12.179 1.000 42.089 134 ARG B CA 1
ATOM 9940 C C . ARG B 1 134 ? -9.993 1.381 11.191 1.000 41.199 134 ARG B C 1
ATOM 9941 O O . ARG B 1 134 ? -10.828 0.450 11.355 1.000 35.785 134 ARG B O 1
ATOM 9962 N N . LYS B 1 135 ? -10.020 2.246 10.179 1.000 45.557 135 LYS B N 1
ATOM 9963 C CA . LYS B 1 135 ? -11.178 2.436 9.270 1.000 52.291 135 LYS B CA 1
ATOM 9964 C C . LYS B 1 135 ? -10.680 2.295 7.828 1.000 52.338 135 LYS B C 1
ATOM 9965 O O . LYS B 1 135 ? -9.460 2.075 7.656 1.000 47.311 135 LYS B O 1
ATOM 9984 N N . ASP B 1 136 ? -11.597 2.392 6.852 1.000 50.911 136 ASP B N 1
ATOM 9985 C CA . ASP B 1 136 ? -11.334 2.141 5.411 1.000 51.501 136 ASP B CA 1
ATOM 9986 C C . ASP B 1 136 ? -10.637 3.345 4.757 1.000 47.821 136 ASP B C 1
ATOM 9987 O O . ASP B 1 136 ? -9.918 3.105 3.764 1.000 46.444 136 ASP B O 1
ATOM 9996 N N . LYS B 1 137 ? -10.847 4.571 5.265 1.000 45.756 137 LYS B N 1
ATOM 9997 C CA . LYS B 1 137 ? -10.265 5.821 4.687 1.000 44.999 137 LYS B CA 1
ATOM 9998 C C . LYS B 1 137 ? -8.754 5.835 4.930 1.000 41.133 137 LYS B C 1
ATOM 9999 O O . LYS B 1 137 ? -8.324 5.425 6.026 1.000 38.090 137 LYS B O 1
ATOM 10018 N N . ALA B 1 138 ? -7.981 6.325 3.968 1.000 33.735 138 ALA B N 1
ATOM 10019 C CA . ALA B 1 138 ? -6.522 6.511 4.128 1.000 33.424 138 ALA B CA 1
ATOM 10020 C C . ALA B 1 138 ? -6.251 7.399 5.354 1.000 30.026 138 ALA B C 1
ATOM 10021 O O . ALA B 1 138 ? -7.071 8.254 5.685 1.000 27.790 138 ALA B O 1
ATOM 10028 N N . PRO B 1 139 ? -5.096 7.225 6.051 1.000 28.196 139 PRO B N 1
ATOM 10029 C CA . PRO B 1 139 ? -4.729 8.022 7.233 1.000 27.476 139 PRO B CA 1
ATOM 10030 C C . PRO B 1 139 ? -4.114 9.392 6.897 1.000 27.436 139 PRO B C 1
ATOM 10031 O O . PRO B 1 139 ? -2.917 9.622 7.121 1.000 26.135 139 PRO B O 1
ATOM 10042 N N . PHE B 1 140 ? -4.943 10.260 6.319 1.000 26.976 140 PHE B N 1
ATOM 10043 C CA . PHE B 1 140 ? -4.568 11.567 5.730 1.000 28.498 140 PHE B CA 1
ATOM 10044 C C . PHE B 1 140 ? -5.580 12.608 6.181 1.000 27.574 140 PHE B C 1
ATOM 10045 O O . PHE B 1 140 ? -6.697 12.214 6.441 1.000 26.973 140 PHE B O 1
ATOM 10062 N N . ILE B 1 141 ? -5.145 13.851 6.375 1.000 28.154 141 ILE B N 1
ATOM 10063 C CA . ILE B 1 141 ? -6.071 15.003 6.546 1.000 31.469 141 ILE B CA 1
ATOM 10064 C C . ILE B 1 141 ? -5.739 16.021 5.462 1.000 27.987 141 ILE B C 1
ATOM 10065 O O . ILE B 1 141 ? -4.585 16.076 5.027 1.000 26.282 141 ILE B O 1
ATOM 10081 N N . ASP B 1 142 ? -6.736 16.779 5.029 1.000 30.033 142 ASP B N 1
ATOM 10082 C CA . ASP B 1 142 ? -6.536 17.865 4.037 1.000 32.813 142 ASP B CA 1
ATOM 10083 C C . ASP B 1 142 ? -5.850 19.013 4.754 1.000 32.144 142 ASP B C 1
ATOM 10084 O O . ASP B 1 142 ? -6.177 19.248 5.926 1.000 34.890 142 ASP B O 1
ATOM 10093 N N . VAL B 1 143 ? -4.928 19.683 4.073 1.000 33.737 143 VAL B N 1
ATOM 10094 C CA . VAL B 1 143 ? -4.372 20.983 4.548 1.000 36.049 143 VAL B CA 1
ATOM 10095 C C . VAL B 1 143 ? -4.489 22.005 3.421 1.000 31.491 143 VAL B C 1
ATOM 10096 O O . VAL B 1 143 ? -4.417 21.620 2.262 1.000 33.333 143 VAL B O 1
ATOM 10109 N N . THR B 1 144 ? -4.755 23.246 3.802 1.000 33.551 144 THR B N 1
ATOM 10110 C CA . THR B 1 144 ? -4.737 24.451 2.941 1.000 35.312 144 THR B CA 1
ATOM 10111 C C . THR B 1 144 ? -3.572 25.323 3.418 1.000 31.168 144 THR B C 1
ATOM 10112 O O . THR B 1 144 ? -3.535 25.708 4.606 1.000 32.123 144 THR B O 1
ATOM 10123 N N . PHE B 1 145 ? -2.649 25.571 2.510 1.000 28.949 145 PHE B N 1
ATOM 10124 C CA . PHE B 1 145 ? -1.486 26.451 2.726 1.000 32.411 145 PHE B CA 1
ATOM 10125 C C . PHE B 1 145 ? -1.954 27.914 2.671 1.000 36.508 145 PHE B C 1
ATOM 10126 O O . PHE B 1 145 ? -3.033 28.188 2.143 1.000 36.286 145 PHE B O 1
ATOM 10143 N N . LYS B 1 146 ? -1.165 28.815 3.265 1.000 39.499 146 LYS B N 1
ATOM 10144 C CA . LYS B 1 146 ? -1.426 30.275 3.303 1.000 41.890 146 LYS B CA 1
ATOM 10145 C C . LYS B 1 146 ? -1.592 30.797 1.862 1.000 39.546 146 LYS B C 1
ATOM 10146 O O . LYS B 1 146 ? -2.489 31.587 1.642 1.000 38.361 146 LYS B O 1
ATOM 10165 N N . ASP B 1 147 ? -0.743 30.372 0.919 1.000 38.179 147 ASP B N 1
ATOM 10166 C CA . ASP B 1 147 ? -0.803 30.787 -0.512 1.000 39.891 147 ASP B CA 1
ATOM 10167 C C . ASP B 1 147 ? -2.074 30.254 -1.212 1.000 41.602 147 ASP B C 1
ATOM 10168 O O . ASP B 1 147 ? -2.258 30.561 -2.388 1.000 38.044 147 ASP B O 1
ATOM 10177 N N . GLY B 1 148 ? -2.904 29.447 -0.555 1.000 44.347 148 GLY B N 1
ATOM 10178 C CA . GLY B 1 148 ? -4.209 29.020 -1.110 1.000 41.876 148 GLY B CA 1
ATOM 10179 C C . GLY B 1 148 ? -4.195 27.604 -1.669 1.000 37.629 148 GLY B C 1
ATOM 10180 O O . GLY B 1 148 ? -5.292 27.042 -1.811 1.000 39.796 148 GLY B O 1
ATOM 10184 N N . SER B 1 149 ? -3.014 27.027 -1.924 1.000 33.251 149 SER B N 1
ATOM 10185 C CA . SER B 1 149 ? -2.852 25.624 -2.389 1.000 32.668 149 SER B CA 1
ATOM 10186 C C . SER B 1 149 ? -3.278 24.642 -1.289 1.000 32.062 149 SER B C 1
ATOM 10187 O O . SER B 1 149 ? -3.325 25.029 -0.119 1.000 27.592 149 SER B O 1
ATOM 10195 N N . THR B 1 150 ? -3.557 23.404 -1.692 1.000 34.274 150 THR B N 1
ATOM 10196 C CA . THR B 1 150 ? -4.086 22.295 -0.868 1.000 34.188 150 THR B CA 1
ATOM 10197 C C . THR B 1 150 ? -3.201 21.059 -1.082 1.000 34.474 150 THR B C 1
ATOM 10198 O O . THR B 1 150 ? -2.579 20.915 -2.150 1.000 29.994 150 THR B O 1
ATOM 10209 N N . ASP B 1 151 ? -3.151 20.193 -0.078 1.000 32.746 151 ASP B N 1
ATOM 10210 C CA . ASP B 1 151 ? -2.548 18.846 -0.165 1.000 31.596 151 ASP B CA 1
ATOM 10211 C C . ASP B 1 151 ? -3.160 18.025 0.973 1.000 30.533 151 ASP B C 1
ATOM 10212 O O . ASP B 1 151 ? -4.166 18.472 1.574 1.000 30.693 151 ASP B O 1
ATOM 10221 N N . GLN B 1 152 ? -2.605 16.858 1.229 1.000 27.801 152 GLN B N 1
ATOM 10222 C CA . GLN B 1 152 ? -2.964 16.019 2.392 1.000 30.711 152 GLN B CA 1
ATOM 10223 C C . GLN B 1 152 ? -1.670 15.654 3.127 1.000 29.015 152 GLN B C 1
ATOM 10224 O O . GLN B 1 152 ? -0.630 15.543 2.469 1.000 24.818 152 GLN B O 1
ATOM 10238 N N . VAL B 1 153 ? -1.727 15.568 4.453 1.000 27.323 153 VAL B N 1
ATOM 10239 C CA . VAL B 1 153 ? -0.570 15.140 5.276 1.000 25.785 153 VAL B CA 1
ATOM 10240 C C . VAL B 1 153 ? -1.010 13.897 6.038 1.000 23.975 153 VAL B C 1
ATOM 10241 O O . VAL B 1 153 ? -2.193 13.807 6.419 1.000 21.214 153 VAL B O 1
ATOM 10254 N N . TRP B 1 154 ? -0.076 12.976 6.219 1.000 20.441 154 TRP B N 1
ATOM 10255 C CA . TRP B 1 154 ? -0.288 11.688 6.915 1.000 21.717 154 TRP B CA 1
ATOM 10256 C C . TRP B 1 154 ? -0.708 11.984 8.350 1.000 22.801 154 TRP B C 1
ATOM 10257 O O . TRP B 1 154 ? -0.083 12.855 8.999 1.000 23.666 154 TRP B O 1
ATOM 10278 N N . CYS B 1 155 ? -1.779 11.334 8.788 1.000 23.412 155 CYS B N 1
ATOM 10279 C CA . CYS B 1 155 ? -2.362 11.502 10.139 1.000 24.641 155 CYS B CA 1
ATOM 10280 C C . CYS B 1 155 ? -2.933 10.147 10.579 1.000 24.816 155 CYS B C 1
ATOM 10281 O O . CYS B 1 155 ? -3.963 9.723 10.047 1.000 24.935 155 CYS B O 1
ATOM 10289 N N . THR B 1 156 ? -2.203 9.458 11.452 1.000 26.002 156 THR B N 1
ATOM 10290 C CA . THR B 1 156 ? -2.517 8.100 11.977 1.000 27.014 156 THR B CA 1
ATOM 10291 C C . THR B 1 156 ? -3.578 8.187 13.082 1.000 26.246 156 THR B C 1
ATOM 10292 O O . THR B 1 156 ? -4.502 7.375 13.089 1.000 25.303 156 THR B O 1
ATOM 10303 N N . PHE B 1 157 ? -3.436 9.118 14.011 1.000 27.695 157 PHE B N 1
ATOM 10304 C CA . PHE B 1 157 ? -4.306 9.205 15.219 1.000 27.127 157 PHE B CA 1
ATOM 10305 C C . PHE B 1 157 ? -5.283 10.354 15.028 1.000 26.554 157 PHE B C 1
ATOM 10306 O O . PHE B 1 157 ? -5.939 10.351 13.966 1.000 27.729 157 PHE B O 1
ATOM 10323 N N . SER B 1 158 ? -5.368 11.301 15.959 1.000 27.008 158 SER B N 1
ATOM 10324 C CA . SER B 1 158 ? -6.357 12.414 15.923 1.000 27.097 158 SER B CA 1
ATOM 10325 C C . SER B 1 158 ? -5.853 13.502 14.977 1.000 30.777 158 SER B C 1
ATOM 10326 O O . SER B 1 158 ? -4.641 13.498 14.646 1.000 30.691 158 SER B O 1
ATOM 10334 N N . GLU B 1 159 ? -6.741 14.417 14.602 1.000 31.199 159 GLU B N 1
ATOM 10335 C CA . GLU B 1 159 ? -6.457 15.602 13.735 1.000 37.881 159 GLU B CA 1
ATOM 10336 C C . GLU B 1 159 ? -5.526 16.603 14.460 1.000 32.789 159 GLU B C 1
ATOM 10337 O O . GLU B 1 159 ? -5.000 17.504 13.796 1.000 35.096 159 GLU B O 1
ATOM 10349 N N . GLU B 1 160 ? -5.336 16.486 15.775 1.000 30.126 160 GLU B N 1
ATOM 10350 C CA . GLU B 1 160 ? -4.322 17.260 16.537 1.000 31.322 160 GLU B CA 1
ATOM 10351 C C . GLU B 1 160 ? -2.893 16.743 16.251 1.000 29.045 160 GLU B C 1
ATOM 10352 O O . GLU B 1 160 ? -1.917 17.475 16.548 1.000 28.367 160 GLU B O 1
ATOM 10364 N N . GLN B 1 161 ? -2.763 15.511 15.751 1.000 28.586 161 GLN B N 1
ATOM 10365 C CA . GLN B 1 161 ? -1.491 14.738 15.720 1.000 27.160 161 GLN B CA 1
ATOM 10366 C C . GLN B 1 161 ? -1.101 14.499 14.256 1.000 28.681 161 GLN B C 1
ATOM 10367 O O . GLN B 1 161 ? -1.740 13.644 13.591 1.000 27.587 161 GLN B O 1
ATOM 10381 N N . ILE B 1 162 ? -0.074 15.216 13.790 1.000 26.175 162 ILE B N 1
ATOM 10382 C CA . ILE B 1 162 ? 0.450 15.129 12.396 1.000 26.078 162 ILE B CA 1
ATOM 10383 C C . ILE B 1 162 ? 1.689 14.236 12.437 1.000 24.372 162 ILE B C 1
ATOM 10384 O O . ILE B 1 162 ? 2.580 14.539 13.228 1.000 24.346 162 ILE B O 1
ATOM 10400 N N . ASP B 1 163 ? 1.735 13.210 11.603 1.000 23.014 163 ASP B N 1
ATOM 10401 C CA . ASP B 1 163 ? 2.856 12.248 11.569 1.000 23.986 163 ASP B CA 1
ATOM 10402 C C . ASP B 1 163 ? 4.132 12.959 11.113 1.000 24.654 163 ASP B C 1
ATOM 10403 O O . ASP B 1 163 ? 4.075 13.825 10.246 1.000 23.749 163 ASP B O 1
ATOM 10412 N N . LEU B 1 164 ? 5.242 12.615 11.748 1.000 25.634 164 LEU B N 1
ATOM 10413 C CA . LEU B 1 164 ? 6.593 13.041 11.344 1.000 25.915 164 LEU B CA 1
ATOM 10414 C C . LEU B 1 164 ? 7.081 12.151 10.191 1.000 26.947 164 LEU B C 1
ATOM 10415 O O . LEU B 1 164 ? 6.621 10.988 10.063 1.000 26.117 164 LEU B O 1
ATOM 10431 N N . ASP B 1 165 ? 7.952 12.702 9.341 1.000 27.290 165 ASP B N 1
ATOM 10432 C CA . ASP B 1 165 ? 8.687 11.913 8.318 1.000 26.206 165 ASP B CA 1
ATOM 10433 C C . ASP B 1 165 ? 10.098 11.645 8.837 1.000 25.662 165 ASP B C 1
ATOM 10434 O O . ASP B 1 165 ? 10.969 12.471 8.591 1.000 22.960 165 ASP B O 1
ATOM 10443 N N . VAL B 1 166 ? 10.296 10.504 9.494 1.000 25.683 166 VAL B N 1
ATOM 10444 C CA . VAL B 1 166 ? 11.508 10.213 10.302 1.000 30.594 166 VAL B CA 1
ATOM 10445 C C . VAL B 1 166 ? 12.686 9.871 9.379 1.000 31.539 166 VAL B C 1
ATOM 10446 O O . VAL B 1 166 ? 13.795 9.708 9.900 1.000 37.937 166 VAL B O 1
ATOM 10459 N N . ARG B 1 167 ? 12.483 9.838 8.066 1.000 36.751 167 ARG B N 1
ATOM 10460 C CA . ARG B 1 167 ? 13.535 9.455 7.085 1.000 40.695 167 ARG B CA 1
ATOM 10461 C C . ARG B 1 167 ? 14.381 10.674 6.703 1.000 37.935 167 ARG B C 1
ATOM 10462 O O . ARG B 1 167 ? 15.446 10.456 6.109 1.000 43.521 167 ARG B O 1
ATOM 10483 N N . THR B 1 168 ? 13.939 11.899 7.002 1.000 34.471 168 THR B N 1
ATOM 10484 C CA . THR B 1 168 ? 14.491 13.129 6.368 1.000 32.135 168 THR B CA 1
ATOM 10485 C C . THR B 1 168 ? 15.591 13.726 7.234 1.000 35.060 168 THR B C 1
ATOM 10486 O O . THR B 1 168 ? 15.592 13.436 8.466 1.000 32.878 168 THR B O 1
ATOM 10497 N N . GLU B 1 169 ? 16.467 14.538 6.628 1.000 29.214 169 GLU B N 1
ATOM 10498 C CA . GLU B 1 169 ? 17.545 15.247 7.368 1.000 29.811 169 GLU B CA 1
ATOM 10499 C C . GLU B 1 169 ? 16.901 16.096 8.473 1.000 24.533 169 GLU B C 1
ATOM 10500 O O . GLU B 1 169 ? 17.343 16.026 9.633 1.000 26.703 169 GLU B O 1
ATOM 10512 N N . ALA B 1 170 ? 15.844 16.811 8.130 1.000 23.030 170 ALA B N 1
ATOM 10513 C CA . ALA B 1 170 ? 15.176 17.775 9.027 1.000 25.042 170 ALA B CA 1
ATOM 10514 C C . ALA B 1 170 ? 14.543 17.040 10.225 1.000 24.959 170 ALA B C 1
ATOM 10515 O O . ALA B 1 170 ? 14.731 17.474 11.388 1.000 27.630 170 ALA B O 1
ATOM 10522 N N . THR B 1 171 ? 13.844 15.941 10.002 1.000 23.284 171 THR B N 1
ATOM 10523 C CA . THR B 1 171 ? 13.217 15.226 11.134 1.000 25.833 171 THR B CA 1
ATOM 10524 C C . THR B 1 171 ? 14.307 14.593 11.981 1.000 25.755 171 THR B C 1
ATOM 10525 O O . THR B 1 171 ? 14.186 14.656 13.206 1.000 22.698 171 THR B O 1
ATOM 10536 N N . ARG B 1 172 ? 15.345 14.031 11.352 1.000 25.961 172 ARG B N 1
ATOM 10537 C CA . ARG B 1 172 ? 16.468 13.396 12.091 1.000 23.628 172 ARG B CA 1
ATOM 10538 C C . ARG B 1 172 ? 17.178 14.441 12.965 1.000 22.331 172 ARG B C 1
ATOM 10539 O O . ARG B 1 172 ? 17.503 14.089 14.097 1.000 20.834 172 ARG B O 1
ATOM 10560 N N . LYS B 1 173 ? 17.346 15.678 12.498 1.000 23.266 173 LYS B N 1
ATOM 10561 C CA . LYS B 1 173 ? 17.941 16.768 13.314 1.000 26.808 173 LYS B CA 1
ATOM 10562 C C . LYS B 1 173 ? 17.027 17.063 14.521 1.000 27.748 173 LYS B C 1
ATOM 10563 O O . LYS B 1 173 ? 17.534 17.079 15.700 1.000 30.710 173 LYS B O 1
ATOM 10582 N N . PHE B 1 174 ? 15.724 17.235 14.278 1.000 26.689 174 PHE B N 1
ATOM 10583 C CA . PHE B 1 174 ? 14.718 17.477 15.353 1.000 28.617 174 PHE B CA 1
ATOM 10584 C C . PHE B 1 174 ? 14.749 16.350 16.405 1.000 26.365 174 PHE B C 1
ATOM 10585 O O . PHE B 1 174 ? 14.818 16.576 17.611 1.000 24.230 174 PHE B O 1
ATOM 10602 N N . VAL B 1 175 ? 14.701 15.113 15.940 1.000 28.086 175 VAL B N 1
ATOM 10603 C CA . VAL B 1 175 ? 14.653 13.921 16.833 1.000 26.496 175 VAL B CA 1
ATOM 10604 C C . VAL B 1 175 ? 15.961 13.832 17.624 1.000 26.265 175 VAL B C 1
ATOM 10605 O O . VAL B 1 175 ? 15.866 13.646 18.839 1.000 22.338 175 VAL B O 1
ATOM 10618 N N . ARG B 1 176 ? 17.117 13.945 16.946 1.000 26.881 176 ARG B N 1
ATOM 10619 C CA . ARG B 1 176 ? 18.459 13.880 17.564 1.000 25.621 176 ARG B CA 1
ATOM 10620 C C . ARG B 1 176 ? 18.554 14.911 18.697 1.000 26.047 176 ARG B C 1
ATOM 10621 O O . ARG B 1 176 ? 18.851 14.522 19.870 1.000 21.592 176 ARG B O 1
ATOM 10642 N N . GLU B 1 177 ? 18.261 16.171 18.378 1.000 24.436 177 GLU B N 1
ATOM 10643 C CA . GLU B 1 177 ? 18.416 17.276 19.337 1.000 28.015 177 GLU B CA 1
ATOM 10644 C C . GLU B 1 177 ? 17.421 17.075 20.487 1.000 26.855 177 GLU B C 1
ATOM 10645 O O . GLU B 1 177 ? 17.834 17.275 21.677 1.000 27.307 177 GLU B O 1
ATOM 10657 N N . THR B 1 178 ? 16.181 16.682 20.188 1.000 26.368 178 THR B N 1
ATOM 10658 C CA . THR B 1 178 ? 15.170 16.451 21.253 1.000 27.119 178 THR B CA 1
ATOM 10659 C C . THR B 1 178 ? 15.625 15.314 22.168 1.000 24.874 178 THR B C 1
ATOM 10660 O O . THR B 1 178 ? 15.526 15.467 23.420 1.000 26.369 178 THR B O 1
ATOM 10671 N N . LEU B 1 179 ? 16.105 14.218 21.601 1.000 22.818 179 LEU B N 1
ATOM 10672 C CA . LEU B 1 179 ? 16.566 13.096 22.448 1.000 25.480 179 LEU B CA 1
ATOM 10673 C C . LEU B 1 179 ? 17.741 13.558 23.314 1.000 27.793 179 LEU B C 1
ATOM 10674 O O . LEU B 1 179 ? 17.721 13.206 24.522 1.000 25.899 179 LEU B O 1
ATOM 10690 N N . GLU B 1 180 ? 18.669 14.354 22.755 1.000 30.143 180 GLU B N 1
ATOM 10691 C CA . GLU B 1 180 ? 19.844 14.897 23.478 1.000 29.663 180 GLU B CA 1
ATOM 10692 C C . GLU B 1 180 ? 19.374 15.822 24.614 1.000 29.395 180 GLU B C 1
ATOM 10693 O O . GLU B 1 180 ? 19.939 15.723 25.725 1.000 26.585 180 GLU B O 1
ATOM 10705 N N . PHE B 1 181 ? 18.383 16.688 24.355 1.000 29.837 181 PHE B N 1
ATOM 10706 C CA . PHE B 1 181 ? 17.829 17.607 25.380 1.000 29.721 181 PHE B CA 1
ATOM 10707 C C . PHE B 1 181 ? 17.204 16.776 26.516 1.000 29.866 181 PHE B C 1
ATOM 10708 O O . PHE B 1 181 ? 17.508 17.020 27.730 1.000 27.570 181 PHE B O 1
ATOM 10725 N N . LEU B 1 182 ? 16.329 15.832 26.151 1.000 25.896 182 LEU B N 1
ATOM 10726 C CA . LEU B 1 182 ? 15.591 15.028 27.145 1.000 26.780 182 LEU B CA 1
ATOM 10727 C C . LEU B 1 182 ? 16.594 14.223 27.998 1.000 25.949 182 LEU B C 1
ATOM 10728 O O . LEU B 1 182 ? 16.321 14.018 29.170 1.000 23.937 182 LEU B O 1
ATOM 10744 N N . ALA B 1 183 ? 17.738 13.836 27.418 1.000 25.500 183 ALA B N 1
ATOM 10745 C CA . ALA B 1 183 ? 18.790 13.046 28.087 1.000 24.875 183 ALA B CA 1
ATOM 10746 C C . ALA B 1 183 ? 19.382 13.878 29.226 1.000 26.718 183 ALA B C 1
ATOM 10747 O O . ALA B 1 183 ? 19.885 13.265 30.162 1.000 26.595 183 ALA B O 1
ATOM 10754 N N . GLN B 1 184 ? 19.290 15.214 29.181 1.000 26.347 184 GLN B N 1
ATOM 10755 C CA . GLN B 1 184 ? 19.884 16.082 30.216 1.000 25.875 184 GLN B CA 1
ATOM 10756 C C . GLN B 1 184 ? 18.888 16.350 31.354 1.000 24.865 184 GLN B C 1
ATOM 10757 O O . GLN B 1 184 ? 19.316 16.903 32.367 1.000 20.359 184 GLN B O 1
ATOM 10771 N N . GLN B 1 185 ? 17.630 15.913 31.252 1.000 23.330 185 GLN B N 1
ATOM 10772 C CA . GLN B 1 185 ? 16.605 16.165 32.298 1.000 22.038 185 GLN B CA 1
ATOM 10773 C C . GLN B 1 185 ? 16.402 14.963 33.237 1.000 25.245 185 GLN B C 1
ATOM 10774 O O . GLN B 1 185 ? 15.367 14.904 33.888 1.000 28.325 185 GLN B O 1
ATOM 10788 N N . GLY B 1 186 ? 17.318 14.006 33.308 1.000 24.898 186 GLY B N 1
ATOM 10789 C CA . GLY B 1 186 ? 17.380 13.050 34.428 1.000 24.927 186 GLY B CA 1
ATOM 10790 C C . GLY B 1 186 ? 16.820 11.672 34.099 1.000 26.446 186 GLY B C 1
ATOM 10791 O O . GLY B 1 186 ? 16.821 10.846 35.014 1.000 27.518 186 GLY B O 1
ATOM 10795 N N . ALA B 1 187 ? 16.422 11.383 32.856 1.000 26.921 187 ALA B N 1
ATOM 10796 C CA . ALA B 1 187 ? 15.709 10.125 32.516 1.000 27.721 187 ALA B CA 1
ATOM 10797 C C . ALA B 1 187 ? 16.694 8.968 32.589 1.000 24.936 187 ALA B C 1
ATOM 10798 O O . ALA B 1 187 ? 17.817 9.159 32.211 1.000 25.385 187 ALA B O 1
ATOM 10805 N N . SER B 1 188 ? 16.242 7.791 33.017 1.000 26.328 188 SER B N 1
ATOM 10806 C CA . SER B 1 188 ? 16.984 6.517 32.879 1.000 25.545 188 SER B CA 1
ATOM 10807 C C . SER B 1 188 ? 16.413 5.772 31.677 1.000 26.583 188 SER B C 1
ATOM 10808 O O . SER B 1 188 ? 17.142 4.927 31.088 1.000 25.261 188 SER B O 1
ATOM 10816 N N . ILE B 1 189 ? 15.166 6.102 31.316 1.000 23.698 189 ILE B N 1
ATOM 10817 C CA . ILE B 1 189 ? 14.460 5.484 30.171 1.000 25.212 189 ILE B CA 1
ATOM 10818 C C . ILE B 1 189 ? 13.741 6.567 29.374 1.000 26.520 189 ILE B C 1
ATOM 10819 O O . ILE B 1 189 ? 13.222 7.526 29.974 1.000 24.957 189 ILE B O 1
ATOM 10835 N N . ILE B 1 190 ? 13.715 6.396 28.056 1.000 25.002 190 ILE B N 1
ATOM 10836 C CA . ILE B 1 190 ? 12.868 7.209 27.162 1.000 26.081 190 ILE B CA 1
ATOM 10837 C C . ILE B 1 190 ? 11.910 6.237 26.502 1.000 24.911 190 ILE B C 1
ATOM 10838 O O . ILE B 1 190 ? 12.402 5.277 25.876 1.000 23.885 190 ILE B O 1
ATOM 10854 N N . ARG B 1 191 ? 10.603 6.498 26.654 1.000 24.860 191 ARG B N 1
ATOM 10855 C CA . ARG B 1 191 ? 9.502 5.726 26.021 1.000 24.693 191 ARG B CA 1
ATOM 10856 C C . ARG B 1 191 ? 9.198 6.309 24.630 1.000 20.797 191 ARG B C 1
ATOM 10857 O O . ARG B 1 191 ? 8.936 7.467 24.548 1.000 22.748 191 ARG B O 1
ATOM 10878 N N . LEU B 1 192 ? 9.249 5.506 23.577 1.000 19.266 192 LEU B N 1
ATOM 10879 C CA . LEU B 1 192 ? 8.889 5.927 22.199 1.000 19.765 192 LEU B CA 1
ATOM 10880 C C . LEU B 1 192 ? 7.431 5.574 21.946 1.000 20.683 192 LEU B C 1
ATOM 10881 O O . LEU B 1 192 ? 7.172 4.419 21.619 1.000 25.693 192 LEU B O 1
ATOM 10897 N N . ASP B 1 193 ? 6.528 6.535 22.051 1.000 19.567 193 ASP B N 1
ATOM 10898 C CA . ASP B 1 193 ? 5.084 6.295 21.893 1.000 24.505 193 ASP B CA 1
ATOM 10899 C C . ASP B 1 193 ? 4.819 5.926 20.435 1.000 24.902 193 ASP B C 1
ATOM 10900 O O . ASP B 1 193 ? 5.450 6.575 19.555 1.000 22.921 193 ASP B O 1
ATOM 10909 N N . ALA B 1 194 ? 3.949 4.936 20.186 1.000 24.410 194 ALA B N 1
ATOM 10910 C CA . ALA B 1 194 ? 3.429 4.593 18.836 1.000 24.402 194 ALA B CA 1
ATOM 10911 C C . ALA B 1 194 ? 4.580 4.304 17.869 1.000 24.818 194 ALA B C 1
ATOM 10912 O O . ALA B 1 194 ? 4.444 4.576 16.682 1.000 24.599 194 ALA B O 1
ATOM 10919 N N . PHE B 1 195 ? 5.635 3.664 18.374 1.000 28.684 195 PHE B N 1
ATOM 10920 C CA . PHE B 1 195 ? 6.901 3.394 17.658 1.000 26.906 195 PHE B CA 1
ATOM 10921 C C . PHE B 1 195 ? 6.661 2.644 16.342 1.000 27.129 195 PHE B C 1
ATOM 10922 O O . PHE B 1 195 ? 7.323 2.943 15.332 1.000 28.388 195 PHE B O 1
ATOM 10939 N N . ALA B 1 196 ? 5.759 1.663 16.372 1.000 26.837 196 ALA B N 1
ATOM 10940 C CA . ALA B 1 196 ? 5.525 0.705 15.262 1.000 28.449 196 ALA B CA 1
ATOM 10941 C C . ALA B 1 196 ? 4.995 1.423 14.015 1.000 25.808 196 ALA B C 1
ATOM 10942 O O . ALA B 1 196 ? 5.160 0.895 12.904 1.000 24.010 196 ALA B O 1
ATOM 10949 N N . TYR B 1 197 ? 4.429 2.617 14.196 1.000 25.183 197 TYR B N 1
ATOM 10950 C CA . TYR B 1 197 ? 3.817 3.427 13.122 1.000 25.161 197 TYR B CA 1
ATOM 10951 C C . TYR B 1 197 ? 4.866 4.310 12.431 1.000 27.459 197 TYR B C 1
ATOM 10952 O O . TYR B 1 197 ? 4.521 4.870 11.364 1.000 25.853 197 TYR B O 1
ATOM 10970 N N . ALA B 1 198 ? 6.102 4.389 12.957 1.000 24.828 198 ALA B N 1
ATOM 10971 C CA . ALA B 1 198 ? 7.047 5.456 12.543 1.000 25.767 198 ALA B CA 1
ATOM 10972 C C . ALA B 1 198 ? 7.502 5.294 11.080 1.000 25.584 198 ALA B C 1
ATOM 10973 O O . ALA B 1 198 ? 7.784 6.312 10.467 1.000 21.997 198 ALA B O 1
ATOM 10980 N N . ILE B 1 199 ? 7.565 4.075 10.526 1.000 27.314 199 ILE B N 1
ATOM 10981 C CA . ILE B 1 199 ? 8.024 3.888 9.116 1.000 28.090 199 ILE B CA 1
ATOM 10982 C C . ILE B 1 199 ? 6.818 3.794 8.193 1.000 25.985 199 ILE B C 1
ATOM 10983 O O . ILE B 1 199 ? 6.041 2.845 8.336 1.000 29.856 199 ILE B O 1
ATOM 10999 N N . LYS B 1 200 ? 6.713 4.727 7.255 1.000 24.778 200 LYS B N 1
ATOM 11000 C CA . LYS B 1 200 ? 5.789 4.624 6.102 1.000 26.204 200 LYS B CA 1
ATOM 11001 C C . LYS B 1 200 ? 6.599 4.229 4.864 1.000 28.850 200 LYS B C 1
ATOM 11002 O O . LYS B 1 200 ? 7.586 4.918 4.599 1.000 35.568 200 LYS B O 1
ATOM 11021 N N . LYS B 1 201 ? 6.190 3.169 4.155 1.000 29.854 201 LYS B N 1
ATOM 11022 C CA . LYS B 1 201 ? 6.904 2.666 2.956 1.000 33.868 201 LYS B CA 1
ATOM 11023 C C . LYS B 1 201 ? 5.925 2.068 1.941 1.000 31.593 201 LYS B C 1
ATOM 11024 O O . LYS B 1 201 ? 5.069 1.261 2.364 1.000 30.862 201 LYS B O 1
ATOM 11043 N N . LEU B 1 202 ? 6.090 2.448 0.659 1.000 30.492 202 LEU B N 1
ATOM 11044 C CA . LEU B 1 202 ? 5.323 1.933 -0.507 1.000 35.531 202 LEU B CA 1
ATOM 11045 C C . LEU B 1 202 ? 5.337 0.402 -0.499 1.000 34.455 202 LEU B C 1
ATOM 11046 O O . LEU B 1 202 ? 6.374 -0.162 -0.170 1.000 37.208 202 LEU B O 1
ATOM 11062 N N . ASP B 1 203 ? 4.181 -0.218 -0.753 1.000 35.450 203 ASP B N 1
ATOM 11063 C CA . ASP B 1 203 ? 3.990 -1.689 -0.836 1.000 37.805 203 ASP B CA 1
ATOM 11064 C C . ASP B 1 203 ? 4.148 -2.353 0.532 1.000 38.366 203 ASP B C 1
ATOM 11065 O O . ASP B 1 203 ? 4.364 -3.565 0.542 1.000 37.785 203 ASP B O 1
ATOM 11074 N N . THR B 1 204 ? 4.002 -1.615 1.636 1.000 36.695 204 THR B N 1
ATOM 11075 C CA . THR B 1 204 ? 3.960 -2.194 3.009 1.000 34.238 204 THR B CA 1
ATOM 11076 C C . THR B 1 204 ? 2.717 -1.683 3.741 1.000 30.319 204 THR B C 1
ATOM 11077 O O . THR B 1 204 ? 2.139 -0.693 3.312 1.000 33.008 204 THR B O 1
ATOM 11088 N N . ASN B 1 205 ? 2.347 -2.369 4.816 1.000 30.011 205 ASN B N 1
ATOM 11089 C CA . ASN B 1 205 ? 1.215 -2.020 5.715 1.000 29.933 205 ASN B CA 1
ATOM 11090 C C . ASN B 1 205 ? 1.561 -0.827 6.605 1.000 26.438 205 ASN B C 1
ATOM 11091 O O . ASN B 1 205 ? 0.654 -0.385 7.330 1.000 29.736 205 ASN B O 1
ATOM 11102 N N . CYS B 1 206 ? 2.801 -0.331 6.541 1.000 27.462 206 CYS B N 1
ATOM 11103 C CA . CYS B 1 206 ? 3.312 0.856 7.292 1.000 29.697 206 CYS B CA 1
ATOM 11104 C C . CYS B 1 206 ? 3.225 0.574 8.801 1.000 28.678 206 CYS B C 1
ATOM 11105 O O . CYS B 1 206 ? 2.983 1.498 9.587 1.000 32.844 206 CYS B O 1
ATOM 11113 N N . PHE B 1 207 ? 3.378 -0.684 9.195 1.000 27.718 207 PHE B N 1
ATOM 11114 C CA . PHE B 1 207 ? 3.336 -1.099 10.610 1.000 26.942 207 PHE B CA 1
ATOM 11115 C C . PHE B 1 207 ? 4.563 -1.958 10.892 1.000 28.834 207 PHE B C 1
ATOM 11116 O O . PHE B 1 207 ? 4.745 -2.984 10.232 1.000 27.692 207 PHE B O 1
ATOM 11133 N N . PHE B 1 208 ? 5.409 -1.529 11.827 1.000 28.178 208 PHE B N 1
ATOM 11134 C CA . PHE B 1 208 ? 6.646 -2.256 12.186 1.000 29.473 208 PHE B CA 1
ATOM 11135 C C . PHE B 1 208 ? 7.337 -2.776 10.908 1.000 29.354 208 PHE B C 1
ATOM 11136 O O . PHE B 1 208 ? 7.551 -3.999 10.762 1.000 31.096 208 PHE B O 1
ATOM 11153 N N . VAL B 1 209 ? 7.696 -1.875 9.996 1.000 30.117 209 VAL B N 1
ATOM 11154 C CA . VAL B 1 209 ? 8.314 -2.189 8.664 1.000 27.945 209 VAL B CA 1
ATOM 11155 C C . VAL B 1 209 ? 9.795 -2.539 8.851 1.000 26.988 209 VAL B C 1
ATOM 11156 O O . VAL B 1 209 ? 10.583 -1.660 9.204 1.000 26.424 209 VAL B O 1
ATOM 11169 N N . GLU B 1 210 ? 10.158 -3.792 8.627 1.000 29.416 210 GLU B N 1
ATOM 11170 C CA . GLU B 1 210 ? 11.541 -4.319 8.793 1.000 32.346 210 GLU B CA 1
ATOM 11171 C C . GLU B 1 210 ? 12.210 -4.368 7.424 1.000 34.267 210 GLU B C 1
ATOM 11172 O O . GLU B 1 210 ? 11.561 -4.727 6.444 1.000 33.926 210 GLU B O 1
ATOM 11184 N N . PRO B 1 211 ? 13.521 -4.053 7.310 1.000 31.354 211 PRO B N 1
ATOM 11185 C CA . PRO B 1 211 ? 14.359 -3.734 8.465 1.000 28.827 211 PRO B CA 1
ATOM 11186 C C . PRO B 1 211 ? 14.456 -2.258 8.910 1.000 29.129 211 PRO B C 1
ATOM 11187 O O . PRO B 1 211 ? 15.168 -1.984 9.865 1.000 25.754 211 PRO B O 1
ATOM 11198 N N . GLU B 1 212 ? 13.771 -1.340 8.233 1.000 25.797 212 GLU B N 1
ATOM 11199 C CA . GLU B 1 212 ? 13.900 0.135 8.468 1.000 26.904 212 GLU B CA 1
ATOM 11200 C C . GLU B 1 212 ? 13.591 0.483 9.935 1.000 26.177 212 GLU B C 1
ATOM 11201 O O . GLU B 1 212 ? 14.233 1.396 10.495 1.000 25.772 212 GLU B O 1
ATOM 11213 N N . ILE B 1 213 ? 12.609 -0.178 10.539 1.000 27.405 213 ILE B N 1
ATOM 11214 C CA . ILE B 1 213 ? 12.200 0.129 11.942 1.000 28.549 213 ILE B CA 1
ATOM 11215 C C . ILE B 1 213 ? 13.376 -0.201 12.883 1.000 24.721 213 ILE B C 1
ATOM 11216 O O . ILE B 1 213 ? 13.595 0.570 13.803 1.000 25.205 213 ILE B O 1
ATOM 11232 N N . TRP B 1 214 ? 14.162 -1.240 12.609 1.000 25.370 214 TRP B N 1
ATOM 11233 C CA . TRP B 1 214 ? 15.414 -1.550 13.347 1.000 28.296 214 TRP B CA 1
ATOM 11234 C C . TRP B 1 214 ? 16.487 -0.478 13.099 1.000 28.462 214 TRP B C 1
ATOM 11235 O O . TRP B 1 214 ? 17.193 -0.111 14.045 1.000 29.627 214 TRP B O 1
ATOM 11256 N N . GLU B 1 215 ? 16.644 -0.008 11.869 1.000 29.304 215 GLU B N 1
ATOM 11257 C CA . GLU B 1 215 ? 17.604 1.083 11.562 1.000 27.725 215 GLU B CA 1
ATOM 11258 C C . GLU B 1 215 ? 17.246 2.257 12.481 1.000 26.579 215 GLU B C 1
ATOM 11259 O O . GLU B 1 215 ? 18.170 2.781 13.141 1.000 24.942 215 GLU B O 1
ATOM 11271 N N . LEU B 1 216 ? 15.949 2.599 12.561 1.000 26.130 216 LEU B N 1
ATOM 11272 C CA . LEU B 1 216 ? 15.438 3.746 13.350 1.000 25.804 216 LEU B CA 1
ATOM 11273 C C . LEU B 1 216 ? 15.654 3.510 14.850 1.000 27.194 216 LEU B C 1
ATOM 11274 O O . LEU B 1 216 ? 16.204 4.394 15.507 1.000 24.580 216 LEU B O 1
ATOM 11290 N N . LEU B 1 217 ? 15.257 2.357 15.379 1.000 24.843 217 LEU B N 1
ATOM 11291 C CA . LEU B 1 217 ? 15.430 2.060 16.817 1.000 25.953 217 LEU B CA 1
ATOM 11292 C C . LEU B 1 217 ? 16.945 2.098 17.171 1.000 27.476 217 LEU B C 1
ATOM 11293 O O . LEU B 1 217 ? 17.304 2.690 18.210 1.000 22.123 217 LEU B O 1
ATOM 11309 N N . ASP B 1 218 ? 17.817 1.512 16.333 1.000 26.416 218 ASP B N 1
ATOM 11310 C CA . ASP B 1 218 ? 19.276 1.402 16.615 1.000 27.907 218 ASP B CA 1
ATOM 11311 C C . ASP B 1 218 ? 19.897 2.803 16.539 1.000 26.187 218 ASP B C 1
ATOM 11312 O O . ASP B 1 218 ? 20.820 3.132 17.315 1.000 26.010 218 ASP B O 1
ATOM 11321 N N . TRP B 1 219 ? 19.400 3.617 15.618 1.000 26.192 219 TRP B N 1
ATOM 11322 C CA . TRP B 1 219 ? 19.894 5.008 15.446 1.000 26.232 219 TRP B CA 1
ATOM 11323 C C . TRP B 1 219 ? 19.608 5.804 16.736 1.000 25.378 219 TRP B C 1
ATOM 11324 O O . TRP B 1 219 ? 20.497 6.464 17.243 1.000 25.671 219 TRP B O 1
ATOM 11345 N N . CYS B 1 220 ? 18.413 5.702 17.298 1.000 27.081 220 CYS B N 1
ATOM 11346 C CA . CYS B 1 220 ? 18.032 6.339 18.590 1.000 27.109 220 CYS B CA 1
ATOM 11347 C C . CYS B 1 220 ? 18.881 5.805 19.748 1.000 26.477 220 CYS B C 1
ATOM 11348 O O . CYS B 1 220 ? 19.416 6.612 20.521 1.000 26.540 220 CYS B O 1
ATOM 11356 N N . ARG B 1 221 ? 18.977 4.491 19.869 1.000 26.557 221 ARG B N 1
ATOM 11357 C CA . ARG B 1 221 ? 19.858 3.838 20.864 1.000 32.167 221 ARG B CA 1
ATOM 11358 C C . ARG B 1 221 ? 21.283 4.399 20.735 1.000 29.551 221 ARG B C 1
ATOM 11359 O O . ARG B 1 221 ? 21.953 4.606 21.778 1.000 30.648 221 ARG B O 1
ATOM 11380 N N . ASP B 1 222 ? 21.763 4.584 19.515 1.000 30.547 222 ASP B N 1
ATOM 11381 C CA . ASP B 1 222 ? 23.151 5.078 19.287 1.000 33.586 222 ASP B CA 1
ATOM 11382 C C . ASP B 1 222 ? 23.301 6.468 19.903 1.000 30.999 222 ASP B C 1
ATOM 11383 O O . ASP B 1 222 ? 24.341 6.722 20.543 1.000 37.712 222 ASP B O 1
ATOM 11392 N N . ILE B 1 223 ? 22.299 7.328 19.728 1.000 30.449 223 ILE B N 1
ATOM 11393 C CA . ILE B 1 223 ? 22.285 8.697 20.327 1.000 30.712 223 ILE B CA 1
ATOM 11394 C C . ILE B 1 223 ? 22.348 8.584 21.865 1.000 32.694 223 ILE B C 1
ATOM 11395 O O . ILE B 1 223 ? 23.102 9.344 22.457 1.000 38.715 223 ILE B O 1
ATOM 11411 N N . LEU B 1 224 ? 21.636 7.643 22.500 1.000 32.710 224 LEU B N 1
ATOM 11412 C CA . LEU B 1 224 ? 21.403 7.656 23.972 1.000 32.323 224 LEU B CA 1
ATOM 11413 C C . LEU B 1 224 ? 22.419 6.792 24.735 1.000 34.713 224 LEU B C 1
ATOM 11414 O O . LEU B 1 224 ? 22.501 6.976 25.974 1.000 33.518 224 LEU B O 1
ATOM 11430 N N . GLU B 1 225 ? 23.108 5.850 24.075 1.000 40.666 225 GLU B N 1
ATOM 11431 C CA . GLU B 1 225 ? 24.152 4.977 24.697 1.000 43.619 225 GLU B CA 1
ATOM 11432 C C . GLU B 1 225 ? 25.088 5.839 25.559 1.000 37.351 225 GLU B C 1
ATOM 11433 O O . GLU B 1 225 ? 25.354 5.479 26.743 1.000 33.029 225 GLU B O 1
ATOM 11445 N N . LYS B 1 226 ? 25.560 6.957 25.003 1.000 35.500 226 LYS B N 1
ATOM 11446 C CA . LYS B 1 226 ? 26.589 7.795 25.666 1.000 37.370 226 LYS B CA 1
ATOM 11447 C C . LYS B 1 226 ? 25.991 8.423 26.938 1.000 32.764 226 LYS B C 1
ATOM 11448 O O . LYS B 1 226 ? 26.783 8.812 27.812 1.000 33.457 226 LYS B O 1
ATOM 11467 N N . HIS B 1 227 ? 24.662 8.443 27.093 1.000 30.016 227 HIS B N 1
ATOM 11468 C CA . HIS B 1 227 ? 23.985 9.012 28.293 1.000 31.713 227 HIS B CA 1
ATOM 11469 C C . HIS B 1 227 ? 23.570 7.917 29.270 1.000 31.498 227 HIS B C 1
ATOM 11470 O O . HIS B 1 227 ? 22.957 8.281 30.266 1.000 34.122 227 HIS B O 1
ATOM 11485 N N . GLU B 1 228 ? 23.902 6.649 29.017 1.000 33.081 228 GLU B N 1
ATOM 11486 C CA . GLU B 1 228 ? 23.442 5.501 29.842 1.000 34.400 228 GLU B CA 1
ATOM 11487 C C . GLU B 1 228 ? 21.903 5.567 29.973 1.000 33.709 228 GLU B C 1
ATOM 11488 O O . GLU B 1 228 ? 21.376 5.325 31.090 1.000 28.261 228 GLU B O 1
ATOM 11500 N N . ILE B 1 229 ? 21.187 5.894 28.882 1.000 31.955 229 ILE B N 1
ATOM 11501 C CA . ILE B 1 229 ? 19.695 5.923 28.864 1.000 31.379 229 ILE B CA 1
ATOM 11502 C C . ILE B 1 229 ? 19.220 4.809 27.947 1.000 31.268 229 ILE B C 1
ATOM 11503 O O . ILE B 1 229 ? 19.875 4.583 26.917 1.000 28.312 229 ILE B O 1
ATOM 11519 N N . VAL B 1 230 ? 18.147 4.133 28.356 1.000 33.467 230 VAL B N 1
ATOM 11520 C CA . VAL B 1 230 ? 17.525 2.959 27.674 1.000 32.697 230 VAL B CA 1
ATOM 11521 C C . VAL B 1 230 ? 16.312 3.466 26.879 1.000 30.540 230 VAL B C 1
ATOM 11522 O O . VAL B 1 230 ? 15.585 4.333 27.395 1.000 26.559 230 VAL B O 1
ATOM 11535 N N . LEU B 1 231 ? 16.072 2.869 25.720 1.000 27.492 231 LEU B N 1
ATOM 11536 C CA . LEU B 1 231 ? 14.889 3.099 24.861 1.000 27.797 231 LEU B CA 1
ATOM 11537 C C . LEU B 1 231 ? 13.823 2.032 25.177 1.000 31.081 231 LEU B C 1
ATOM 11538 O O . LEU B 1 231 ? 14.149 0.832 25.162 1.000 27.427 231 LEU B O 1
ATOM 11554 N N . LEU B 1 232 ? 12.589 2.457 25.456 1.000 29.843 232 LEU B N 1
ATOM 11555 C CA . LEU B 1 232 ? 11.420 1.556 25.582 1.000 28.161 232 LEU B CA 1
ATOM 11556 C C . LEU B 1 232 ? 10.445 1.823 24.435 1.000 27.318 232 LEU B C 1
ATOM 11557 O O . LEU B 1 232 ? 9.653 2.772 24.477 1.000 26.859 232 LEU B O 1
ATOM 11573 N N . PRO B 1 233 ? 10.484 1.034 23.351 1.000 25.776 233 PRO B N 1
ATOM 11574 C CA . PRO B 1 233 ? 9.509 1.187 22.284 1.000 29.184 233 PRO B CA 1
ATOM 11575 C C . PRO B 1 233 ? 8.151 0.628 22.737 1.000 28.120 233 PRO B C 1
ATOM 11576 O O . PRO B 1 233 ? 8.044 -0.530 23.067 1.000 31.572 233 PRO B O 1
ATOM 11587 N N . GLU B 1 234 ? 7.124 1.463 22.689 1.000 29.946 234 GLU B N 1
ATOM 11588 C CA . GLU B 1 234 ? 5.725 1.082 22.997 1.000 29.238 234 GLU B CA 1
ATOM 11589 C C . GLU B 1 234 ? 5.051 0.501 21.750 1.000 29.445 234 GLU B C 1
ATOM 11590 O O . GLU B 1 234 ? 4.996 1.207 20.747 1.000 27.657 234 GLU B O 1
ATOM 11602 N N . ILE B 1 235 ? 4.534 -0.730 21.846 1.000 30.585 235 ILE B N 1
ATOM 11603 C CA . ILE B 1 235 ? 3.701 -1.423 20.814 1.000 33.581 235 ILE B CA 1
ATOM 11604 C C . ILE B 1 235 ? 2.700 -2.352 21.520 1.000 36.003 235 ILE B C 1
ATOM 11605 O O . ILE B 1 235 ? 3.088 -3.017 22.501 1.000 34.153 235 ILE B O 1
ATOM 11621 N N . HIS B 1 236 ? 1.455 -2.401 21.026 1.000 34.896 236 HIS B N 1
ATOM 11622 C CA . HIS B 1 236 ? 0.328 -3.161 21.630 1.000 36.906 236 HIS B CA 1
ATOM 11623 C C . HIS B 1 236 ? 0.009 -4.436 20.834 1.000 40.379 236 HIS B C 1
ATOM 11624 O O . HIS B 1 236 ? -0.408 -5.417 21.493 1.000 47.007 236 HIS B O 1
ATOM 11639 N N . GLU B 1 237 ? 0.269 -4.426 19.518 1.000 38.857 237 GLU B N 1
ATOM 11640 C CA . GLU B 1 237 ? -0.287 -5.312 18.449 1.000 44.017 237 GLU B CA 1
ATOM 11641 C C . GLU B 1 237 ? -0.264 -6.810 18.803 1.000 41.158 237 GLU B C 1
ATOM 11642 O O . GLU B 1 237 ? -1.348 -7.426 18.751 1.000 52.227 237 GLU B O 1
ATOM 11654 N N . HIS B 1 238 ? 0.904 -7.410 19.007 1.000 40.432 238 HIS B N 1
ATOM 11655 C CA . HIS B 1 238 ? 1.079 -8.889 19.029 1.000 41.872 238 HIS B CA 1
ATOM 11656 C C . HIS B 1 238 ? 2.365 -9.221 19.786 1.000 39.365 238 HIS B C 1
ATOM 11657 O O . HIS B 1 238 ? 3.358 -8.507 19.577 1.000 40.374 238 HIS B O 1
ATOM 11672 N N . TYR B 1 239 ? 2.329 -10.240 20.649 1.000 35.838 239 TYR B N 1
ATOM 11673 C CA . TYR B 1 239 ? 3.448 -10.604 21.551 1.000 34.628 239 TYR B CA 1
ATOM 11674 C C . TYR B 1 239 ? 4.699 -11.000 20.748 1.000 32.698 239 TYR B C 1
ATOM 11675 O O . TYR B 1 239 ? 5.802 -10.878 21.330 1.000 31.746 239 TYR B O 1
ATOM 11693 N N . THR B 1 240 ? 4.559 -11.448 19.492 1.000 31.975 240 THR B N 1
ATOM 11694 C CA . THR B 1 240 ? 5.712 -11.838 18.618 1.000 32.535 240 THR B CA 1
ATOM 11695 C C . THR B 1 240 ? 6.588 -10.621 18.285 1.000 34.320 240 THR B C 1
ATOM 11696 O O . THR B 1 240 ? 7.829 -10.780 18.134 1.000 31.856 240 THR B O 1
ATOM 11707 N N . ILE B 1 241 ? 5.982 -9.440 18.203 1.000 31.288 241 ILE B N 1
ATOM 11708 C CA . ILE B 1 241 ? 6.725 -8.164 17.999 1.000 31.018 241 ILE B CA 1
ATOM 11709 C C . ILE B 1 241 ? 7.505 -7.831 19.285 1.000 31.841 241 ILE B C 1
ATOM 11710 O O . ILE B 1 241 ? 8.731 -7.562 19.190 1.000 34.584 241 ILE B O 1
ATOM 11726 N N . GLN B 1 242 ? 6.903 -8.003 20.468 1.000 28.621 242 GLN B N 1
ATOM 11727 C CA . GLN B 1 242 ? 7.652 -7.840 21.743 1.000 27.615 242 GLN B CA 1
ATOM 11728 C C . GLN B 1 242 ? 8.848 -8.815 21.746 1.000 30.332 242 GLN B C 1
ATOM 11729 O O . GLN B 1 242 ? 9.973 -8.378 22.105 1.000 32.586 242 GLN B O 1
ATOM 11743 N N . GLU B 1 243 ? 8.657 -10.081 21.371 1.000 27.240 243 GLU B N 1
ATOM 11744 C CA . GLU B 1 243 ? 9.760 -11.073 21.403 1.000 30.340 243 GLU B CA 1
ATOM 11745 C C . GLU B 1 243 ? 10.912 -10.629 20.489 1.000 29.483 243 GLU B C 1
ATOM 11746 O O . GLU B 1 243 ? 12.087 -10.777 20.898 1.000 27.706 243 GLU B O 1
ATOM 11758 N N . LYS B 1 244 ? 10.589 -10.069 19.325 1.000 27.160 244 LYS B N 1
ATOM 11759 C CA . LYS B 1 244 ? 11.605 -9.677 18.310 1.000 31.221 244 LYS B CA 1
ATOM 11760 C C . LYS B 1 244 ? 12.448 -8.517 18.848 1.000 29.850 244 LYS B C 1
ATOM 11761 O O . LYS B 1 244 ? 13.675 -8.594 18.690 1.000 32.279 244 LYS B O 1
ATOM 11780 N N . ILE B 1 245 ? 11.813 -7.533 19.503 1.000 33.407 245 ILE B N 1
ATOM 11781 C CA . ILE B 1 245 ? 12.476 -6.343 20.119 1.000 30.789 245 ILE B CA 1
ATOM 11782 C C . ILE B 1 245 ? 13.362 -6.820 21.268 1.000 32.477 245 ILE B C 1
ATOM 11783 O O . ILE B 1 245 ? 14.514 -6.320 21.393 1.000 30.918 245 ILE B O 1
ATOM 11799 N N . ALA B 1 246 ? 12.842 -7.720 22.105 1.000 33.600 246 ALA B N 1
ATOM 11800 C CA . ALA B 1 246 ? 13.544 -8.217 23.303 1.000 32.458 246 ALA B CA 1
ATOM 11801 C C . ALA B 1 246 ? 14.815 -8.941 22.855 1.000 31.711 246 ALA B C 1
ATOM 11802 O O . ALA B 1 246 ? 15.874 -8.739 23.488 1.000 27.552 246 ALA B O 1
ATOM 11809 N N . ASP B 1 247 ? 14.715 -9.696 21.762 1.000 37.086 247 ASP B N 1
ATOM 11810 C CA . ASP B 1 247 ? 15.842 -10.472 21.171 1.000 43.969 247 ASP B CA 1
ATOM 11811 C C . ASP B 1 247 ? 16.959 -9.527 20.718 1.000 42.259 247 ASP B C 1
ATOM 11812 O O . ASP B 1 247 ? 18.115 -9.931 20.825 1.000 51.993 247 ASP B O 1
ATOM 11821 N N . LYS B 1 248 ? 16.634 -8.317 20.256 1.000 40.983 248 LYS B N 1
ATOM 11822 C CA . LYS B 1 248 ? 17.617 -7.265 19.878 1.000 40.102 248 LYS B CA 1
ATOM 11823 C C . LYS B 1 248 ? 18.156 -6.556 21.134 1.000 35.456 248 LYS B C 1
ATOM 11824 O O . LYS B 1 248 ? 18.875 -5.556 20.981 1.000 39.008 248 LYS B O 1
ATOM 11843 N N . GLY B 1 249 ? 17.783 -7.008 22.326 1.000 29.421 249 GLY B N 1
ATOM 11844 C CA . GLY B 1 249 ? 18.380 -6.548 23.593 1.000 31.986 249 GLY B CA 1
ATOM 11845 C C . GLY B 1 249 ? 17.631 -5.408 24.273 1.000 28.813 249 GLY B C 1
ATOM 11846 O O . GLY B 1 249 ? 18.014 -5.081 25.371 1.000 34.900 249 GLY B O 1
ATOM 11850 N N . TYR B 1 250 ? 16.566 -4.873 23.692 1.000 30.123 250 TYR B N 1
ATOM 11851 C CA . TYR B 1 250 ? 15.781 -3.758 24.286 1.000 29.579 250 TYR B CA 1
ATOM 11852 C C . TYR B 1 250 ? 14.748 -4.286 25.269 1.000 30.529 250 TYR B C 1
ATOM 11853 O O . TYR B 1 250 ? 14.222 -5.378 25.093 1.000 28.296 250 TYR B O 1
ATOM 11871 N N . PRO B 1 251 ? 14.362 -3.479 26.282 1.000 28.905 251 PRO B N 1
ATOM 11872 C CA . PRO B 1 251 ? 13.251 -3.827 27.159 1.000 26.843 251 PRO B CA 1
ATOM 11873 C C . PRO B 1 251 ? 11.956 -3.721 26.367 1.000 24.657 251 PRO B C 1
ATOM 11874 O O . PRO B 1 251 ? 11.935 -3.009 25.387 1.000 28.671 251 PRO B O 1
ATOM 11885 N N . VAL B 1 252 ? 10.920 -4.429 26.802 1.000 23.928 252 VAL B N 1
ATOM 11886 C CA . VAL B 1 252 ? 9.588 -4.354 26.164 1.000 22.590 252 VAL B CA 1
ATOM 11887 C C . VAL B 1 252 ? 8.510 -4.249 27.226 1.000 21.954 252 VAL B C 1
ATOM 11888 O O . VAL B 1 252 ? 8.785 -4.536 28.377 1.000 18.644 252 VAL B O 1
ATOM 11901 N N . TYR B 1 253 ? 7.314 -3.867 26.798 1.000 23.129 253 TYR B N 1
ATOM 11902 C CA . TYR B 1 253 ? 6.076 -3.925 27.604 1.000 23.637 253 TYR B CA 1
ATOM 11903 C C . TYR B 1 253 ? 5.510 -5.342 27.529 1.000 25.716 253 TYR B C 1
ATOM 11904 O O . TYR B 1 253 ? 5.580 -5.949 26.489 1.000 28.916 253 TYR B O 1
ATOM 11922 N N . ASP B 1 254 ? 4.946 -5.812 28.628 1.000 27.459 254 ASP B N 1
ATOM 11923 C CA . ASP B 1 254 ? 3.922 -6.880 28.703 1.000 26.355 254 ASP B CA 1
ATOM 11924 C C . ASP B 1 254 ? 2.537 -6.228 28.874 1.000 26.223 254 ASP B C 1
ATOM 11925 O O . ASP B 1 254 ? 2.127 -5.896 30.041 1.000 27.071 254 ASP B O 1
ATOM 11934 N N . PHE B 1 255 ? 1.830 -6.057 27.759 1.000 27.832 255 PHE B N 1
ATOM 11935 C CA . PHE B 1 255 ? 0.411 -5.617 27.682 1.000 24.934 255 PHE B CA 1
ATOM 11936 C C . PHE B 1 255 ? -0.528 -6.832 27.498 1.000 25.430 255 PHE B C 1
ATOM 11937 O O . PHE B 1 255 ? -1.727 -6.598 27.315 1.000 23.512 255 PHE B O 1
ATOM 11954 N N . ALA B 1 256 ? -0.026 -8.073 27.585 1.000 23.556 256 ALA B N 1
ATOM 11955 C CA . ALA B 1 256 ? -0.847 -9.312 27.597 1.000 21.786 256 ALA B CA 1
ATOM 11956 C C . ALA B 1 256 ? -1.292 -9.669 29.027 1.000 19.208 256 ALA B C 1
ATOM 11957 O O . ALA B 1 256 ? -2.431 -10.095 29.224 1.000 22.790 256 ALA 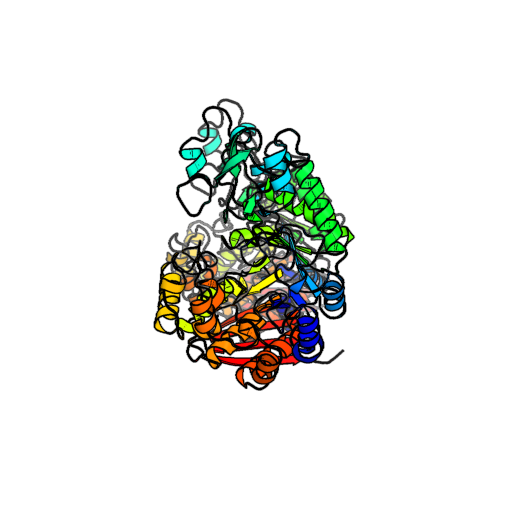B O 1
ATOM 11964 N N . LEU B 1 257 ? -0.424 -9.478 30.000 1.000 18.477 257 LEU B N 1
ATOM 11965 C CA . LEU B 1 257 ? -0.671 -9.795 31.426 1.000 18.071 257 LEU B CA 1
ATOM 11966 C C . LEU B 1 257 ? -2.030 -9.278 31.895 1.000 18.889 257 LEU B C 1
ATOM 11967 O O . LEU B 1 257 ? -2.724 -10.021 32.571 1.000 21.523 257 LEU B O 1
ATOM 11983 N N . PRO B 1 258 ? -2.495 -8.047 31.557 1.000 23.318 258 PRO B N 1
ATOM 11984 C CA . PRO B 1 258 ? -3.788 -7.558 32.047 1.000 23.132 258 PRO B CA 1
ATOM 11985 C C . PRO B 1 258 ? -4.969 -8.493 31.773 1.000 23.222 258 PRO B C 1
ATOM 11986 O O . PRO B 1 258 ? -5.695 -8.795 32.700 1.000 20.848 258 PRO B O 1
ATOM 11997 N N . MET B 1 259 ? -5.150 -8.899 30.515 1.000 21.203 259 MET B N 1
ATOM 11998 C CA . MET B 1 259 ? -6.240 -9.804 30.102 1.000 22.657 259 MET B CA 1
ATOM 11999 C C . MET B 1 259 ? -5.946 -11.226 30.595 1.000 21.363 259 MET B C 1
ATOM 12000 O O . MET B 1 259 ? -6.904 -11.891 30.934 1.000 21.595 259 MET B O 1
ATOM 12014 N N . LEU B 1 260 ? -4.691 -11.687 30.618 1.000 20.300 260 LEU B N 1
ATOM 12015 C CA . LEU B 1 260 ? -4.352 -13.047 31.124 1.000 21.109 260 LEU B CA 1
ATOM 12016 C C . LEU B 1 260 ? -4.732 -13.175 32.617 1.000 22.228 260 LEU B C 1
ATOM 12017 O O . LEU B 1 260 ? -5.252 -14.230 32.992 1.000 22.217 260 LEU B O 1
ATOM 12033 N N . VAL B 1 261 ? -4.531 -12.125 33.424 1.000 21.380 261 VAL B N 1
ATOM 12034 C CA . VAL B 1 261 ? -4.885 -12.107 34.872 1.000 20.943 261 VAL B CA 1
ATOM 12035 C C . VAL B 1 261 ? -6.413 -11.956 35.016 1.000 21.856 261 VAL B C 1
ATOM 12036 O O . VAL B 1 261 ? -6.991 -12.668 35.800 1.000 21.299 261 VAL B O 1
ATOM 12049 N N . LEU B 1 262 ? -7.079 -11.130 34.208 1.000 23.052 262 LEU B N 1
ATOM 12050 C CA . LEU B 1 262 ? -8.554 -11.004 34.301 1.000 21.398 262 LEU B CA 1
ATOM 12051 C C . LEU B 1 262 ? -9.182 -12.361 33.956 1.000 23.424 262 LEU B C 1
ATOM 12052 O O . LEU B 1 262 ? -10.073 -12.827 34.691 1.000 22.074 262 LEU B O 1
ATOM 12068 N N . HIS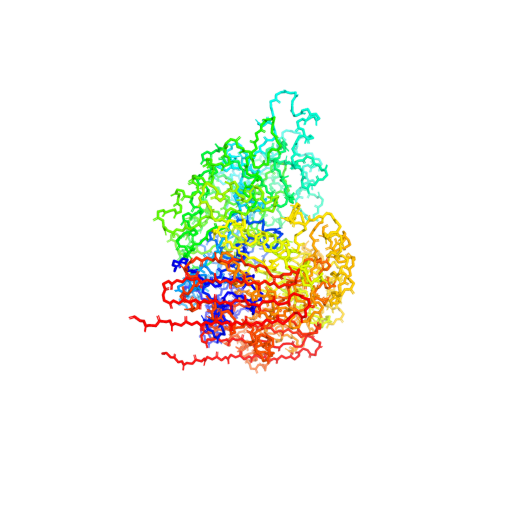 B 1 263 ? -8.699 -12.994 32.899 1.000 21.206 263 HIS B N 1
ATOM 12069 C CA . HIS B 1 263 ? -9.207 -14.296 32.449 1.000 22.161 263 HIS B CA 1
ATOM 12070 C C . HIS B 1 263 ? -9.001 -15.344 33.541 1.000 19.879 263 HIS B C 1
ATOM 12071 O O . HIS B 1 263 ? -9.904 -16.165 33.715 1.000 18.510 263 HIS B O 1
ATOM 12086 N N . ALA B 1 264 ? -7.823 -15.369 34.152 1.000 18.802 264 ALA B N 1
ATOM 12087 C CA . ALA B 1 264 ? -7.445 -16.383 35.161 1.000 20.307 264 ALA B CA 1
ATOM 12088 C C . ALA B 1 264 ? -8.415 -16.246 36.339 1.000 21.179 264 ALA B C 1
ATOM 12089 O O . ALA B 1 264 ? -8.907 -17.283 36.846 1.000 24.001 264 ALA B O 1
ATOM 12096 N N . LEU B 1 265 ? -8.697 -15.012 36.741 1.000 20.137 265 LEU B N 1
ATOM 12097 C CA . LEU B 1 265 ? -9.491 -14.733 37.957 1.000 22.277 265 LEU B CA 1
ATOM 12098 C C . LEU B 1 265 ? -10.971 -15.007 37.649 1.000 22.551 265 LEU B C 1
ATOM 12099 O O . LEU B 1 265 ? -11.647 -15.532 38.534 1.000 22.663 265 LEU B O 1
ATOM 12115 N N . TYR B 1 266 ? -11.456 -14.735 36.439 1.000 22.480 266 TYR B N 1
ATOM 12116 C CA . TYR B 1 266 ? -12.886 -14.922 36.109 1.000 25.840 266 TYR B CA 1
ATOM 12117 C C . TYR B 1 266 ? -13.150 -16.398 35.841 1.000 25.193 266 TYR B C 1
ATOM 12118 O O . TYR B 1 266 ? -14.246 -16.858 36.141 1.000 22.934 266 TYR B O 1
ATOM 12136 N N . SER B 1 267 ? -12.200 -17.105 35.237 1.000 25.893 267 SER B N 1
ATOM 12137 C CA . SER B 1 267 ? -12.340 -18.545 34.878 1.000 25.848 267 SER B CA 1
ATOM 12138 C C . SER B 1 267 ? -11.896 -19.450 36.045 1.000 23.782 267 SER B C 1
ATOM 12139 O O . SER B 1 267 ? -12.287 -20.611 36.068 1.000 25.808 267 SER B O 1
ATOM 12147 N N . GLY B 1 268 ? -11.030 -18.974 36.935 1.000 23.690 268 GLY B N 1
ATOM 12148 C CA . GLY B 1 268 ? -10.418 -19.800 37.983 1.000 23.642 268 GLY B CA 1
ATOM 12149 C C . GLY B 1 268 ? -9.401 -20.781 37.407 1.000 26.231 268 GLY B C 1
ATOM 12150 O O . GLY B 1 268 ? -9.081 -21.729 38.108 1.000 28.807 268 GLY B O 1
ATOM 12154 N N . ARG B 1 269 ? -8.843 -20.534 36.219 1.000 28.527 269 ARG B N 1
ATOM 12155 C CA . ARG B 1 269 ? -7.898 -21.444 35.506 1.000 28.344 269 ARG B CA 1
ATOM 12156 C C . ARG B 1 269 ? -6.488 -20.835 35.436 1.000 29.522 269 ARG B C 1
ATOM 12157 O O . ARG B 1 269 ? -6.372 -19.601 35.266 1.000 29.142 269 ARG B O 1
ATOM 12178 N N . SER B 1 270 ? -5.441 -21.672 35.542 1.000 27.428 270 SER B N 1
ATOM 12179 C CA . SER B 1 270 ? -4.027 -21.229 35.676 1.000 29.022 270 SER B CA 1
ATOM 12180 C C . SER B 1 270 ? -3.239 -21.472 34.377 1.000 28.997 270 SER B C 1
ATOM 12181 O O . SER B 1 270 ? -2.160 -20.872 34.232 1.000 28.389 270 SER B O 1
ATOM 12189 N N . GLU B 1 271 ? -3.778 -22.263 33.449 1.000 31.608 271 GLU B N 1
ATOM 12190 C CA . GLU B 1 271 ? -3.077 -22.799 32.241 1.000 31.688 271 GLU B CA 1
ATOM 12191 C C . GLU B 1 271 ? -2.557 -21.673 31.319 1.000 31.617 271 GLU B C 1
ATOM 12192 O O . GLU B 1 271 ? -1.374 -21.691 30.956 1.000 30.209 271 GLU B O 1
ATOM 12204 N N . ARG B 1 272 ? -3.388 -20.726 30.902 1.000 30.953 272 ARG B N 1
ATOM 12205 C CA . ARG B 1 272 ? -2.976 -19.717 29.886 1.000 30.913 272 ARG B CA 1
ATOM 12206 C C . ARG B 1 272 ? -1.976 -18.725 30.519 1.000 24.894 272 ARG B C 1
ATOM 12207 O O . ARG B 1 272 ? -1.003 -18.326 29.844 1.000 19.897 272 ARG B O 1
ATOM 12228 N N . LEU B 1 273 ? -2.213 -18.349 31.771 1.000 21.963 273 LEU B N 1
ATOM 12229 C CA . LEU B 1 273 ? -1.341 -17.402 32.488 1.000 24.083 273 LEU B CA 1
ATOM 12230 C C . LEU B 1 273 ? 0.031 -18.051 32.702 1.000 23.908 273 LEU B C 1
ATOM 12231 O O . LEU B 1 273 ? 1.058 -17.393 32.444 1.000 23.515 273 LEU B O 1
ATOM 12247 N N . ALA B 1 274 ? 0.063 -19.314 33.115 1.000 24.549 274 ALA B N 1
ATOM 12248 C CA . ALA B 1 274 ? 1.312 -20.061 33.400 1.000 26.361 274 ALA B CA 1
ATOM 12249 C C . ALA B 1 274 ? 2.114 -20.219 32.099 1.000 26.725 274 ALA B C 1
ATOM 12250 O O . ALA B 1 274 ? 3.346 -20.083 32.130 1.000 32.048 274 ALA B O 1
ATOM 12257 N N . HIS B 1 275 ? 1.450 -20.491 30.985 1.000 25.355 275 HIS B N 1
ATOM 12258 C CA . HIS B 1 275 ? 2.116 -20.586 29.660 1.000 26.538 275 HIS B CA 1
ATOM 12259 C C . HIS B 1 275 ? 2.849 -19.285 29.363 1.000 22.756 275 HIS B C 1
ATOM 12260 O O . HIS B 1 275 ? 4.063 -19.355 29.052 1.000 23.305 275 HIS B O 1
ATOM 12275 N N . TRP B 1 276 ? 2.165 -18.145 29.475 1.000 20.025 276 TRP B N 1
ATOM 12276 C CA . TRP B 1 276 ? 2.797 -16.840 29.190 1.000 21.499 276 TRP B CA 1
ATOM 12277 C C . TRP B 1 276 ? 3.943 -16.545 30.167 1.000 21.641 276 TRP B C 1
ATOM 12278 O O . TRP B 1 276 ? 5.007 -16.099 29.685 1.000 19.733 276 TRP B O 1
ATOM 12299 N N . LEU B 1 277 ? 3.771 -16.794 31.476 1.000 21.832 277 LEU B N 1
ATOM 12300 C CA . LEU B 1 277 ? 4.790 -16.490 32.508 1.000 22.276 277 LEU B CA 1
ATOM 12301 C C . LEU B 1 277 ? 6.081 -17.270 32.242 1.000 26.702 277 LEU B C 1
ATOM 12302 O O . LEU B 1 277 ? 7.182 -16.763 32.621 1.000 25.219 277 LEU B O 1
ATOM 12318 N N . LYS B 1 278 ? 5.971 -18.465 31.654 1.000 27.174 278 LYS B N 1
ATOM 12319 C CA . LYS B 1 278 ? 7.144 -19.305 31.281 1.000 28.499 278 LYS B CA 1
ATOM 12320 C C . LYS B 1 278 ? 7.816 -18.793 30.007 1.000 26.737 278 LYS B C 1
ATOM 12321 O O . LYS B 1 278 ? 9.059 -18.858 29.935 1.000 27.990 278 LYS B O 1
ATOM 12340 N N . ALA B 1 279 ? 7.029 -18.368 29.019 1.000 26.176 279 ALA B N 1
ATOM 12341 C CA . ALA B 1 279 ? 7.477 -18.112 27.630 1.000 25.904 279 ALA B CA 1
ATOM 12342 C C . ALA B 1 279 ? 7.712 -16.613 27.377 1.000 27.782 279 ALA B C 1
ATOM 12343 O O . ALA B 1 279 ? 8.238 -16.288 26.304 1.000 29.589 279 ALA B O 1
ATOM 12350 N N . CYS B 1 280 ? 7.326 -15.710 28.293 1.000 26.367 280 CYS B N 1
ATOM 12351 C CA . CYS B 1 280 ? 7.395 -14.242 28.054 1.000 24.236 280 CYS B CA 1
ATOM 12352 C C . CYS B 1 280 ? 8.842 -13.779 28.138 1.000 23.171 280 CYS B C 1
ATOM 12353 O O . CYS B 1 280 ? 9.631 -14.402 28.820 1.000 23.459 280 CYS B O 1
ATOM 12361 N N . PRO B 1 281 ? 9.223 -12.666 27.467 1.000 27.594 281 PRO B N 1
ATOM 12362 C CA . PRO B 1 281 ? 10.567 -12.107 27.603 1.000 27.950 281 PRO B CA 1
ATOM 12363 C C . PRO B 1 281 ? 10.855 -11.821 29.084 1.000 25.939 281 PRO B C 1
ATOM 12364 O O . PRO B 1 281 ? 9.892 -11.535 29.830 1.000 24.980 281 PRO B O 1
ATOM 12375 N N . ARG B 1 282 ? 12.129 -11.907 29.460 1.000 25.407 282 ARG B N 1
ATOM 12376 C CA . ARG B 1 282 ? 12.635 -11.727 30.846 1.000 29.351 282 ARG B CA 1
ATOM 12377 C C . ARG B 1 282 ? 12.829 -10.230 31.138 1.000 28.637 282 ARG B C 1
ATOM 12378 O O . ARG B 1 282 ? 12.675 -9.851 32.316 1.000 27.682 282 ARG B O 1
ATOM 12399 N N . LYS B 1 283 ? 13.087 -9.399 30.128 1.000 29.243 283 LYS B N 1
ATOM 12400 C CA . LYS B 1 283 ? 13.424 -7.959 30.327 1.000 32.345 283 LYS B CA 1
ATOM 12401 C C . LYS B 1 283 ? 12.223 -7.116 29.889 1.000 30.339 283 LYS B C 1
ATOM 12402 O O . LYS B 1 283 ? 12.126 -6.744 28.701 1.000 29.976 283 LYS B O 1
ATOM 12421 N N . GLN B 1 284 ? 11.274 -6.916 30.792 1.000 26.927 284 GLN B N 1
ATOM 12422 C CA . GLN B 1 284 ? 10.009 -6.269 30.406 1.000 25.388 284 GLN B CA 1
ATOM 12423 C C . GLN B 1 284 ? 9.507 -5.401 31.544 1.000 24.320 284 GLN B C 1
ATOM 12424 O O . GLN B 1 284 ? 9.956 -5.553 32.721 1.000 20.266 284 GLN B O 1
ATOM 12438 N N . PHE B 1 285 ? 8.585 -4.523 31.173 1.000 22.425 285 PHE B N 1
ATOM 12439 C CA . PHE B 1 285 ? 7.769 -3.710 32.109 1.000 24.277 285 PHE B CA 1
ATOM 12440 C C . PHE B 1 285 ? 6.350 -4.257 32.009 1.000 23.989 285 PHE B C 1
ATOM 12441 O O . PHE B 1 285 ? 5.760 -4.214 30.928 1.000 19.994 285 PHE B O 1
ATOM 12458 N N . THR B 1 286 ? 5.869 -4.834 33.094 1.000 23.669 286 THR B N 1
ATOM 12459 C CA . THR B 1 286 ? 4.549 -5.493 33.122 1.000 23.174 286 THR B CA 1
ATOM 12460 C C . THR B 1 286 ? 3.512 -4.482 33.608 1.000 24.215 286 THR B C 1
ATOM 12461 O O . THR B 1 286 ? 3.887 -3.486 34.286 1.000 23.923 286 THR B O 1
ATOM 12472 N N . THR B 1 287 ? 2.250 -4.739 33.274 1.000 23.720 287 THR B N 1
ATOM 12473 C CA . THR B 1 287 ? 1.120 -3.790 33.469 1.000 24.508 287 THR B CA 1
ATOM 12474 C C . THR B 1 287 ? -0.129 -4.577 33.798 1.000 24.100 287 THR B C 1
ATOM 12475 O O . THR B 1 287 ? -0.239 -5.708 33.289 1.000 23.108 287 THR B O 1
ATOM 12486 N N . LEU B 1 288 ? -1.007 -4.022 34.627 1.000 25.045 288 LEU B N 1
ATOM 12487 C CA . LEU B 1 288 ? -2.427 -4.462 34.676 1.000 24.724 288 LEU B CA 1
ATOM 12488 C C . LEU B 1 288 ? -3.232 -3.312 34.069 1.000 24.582 288 LEU B C 1
ATOM 12489 O O . LEU B 1 288 ? -3.836 -3.482 33.014 1.000 24.995 288 LEU B O 1
ATOM 12505 N N . ASP B 1 289 ? -3.139 -2.149 34.705 1.000 27.629 289 ASP B N 1
ATOM 12506 C CA . ASP B 1 289 ? -3.712 -0.862 34.235 1.000 27.448 289 ASP B CA 1
ATOM 12507 C C . ASP B 1 289 ? -2.583 0.013 33.681 1.000 27.036 289 ASP B C 1
ATOM 12508 O O . ASP B 1 289 ? -1.419 -0.119 34.137 1.000 26.160 289 ASP B O 1
ATOM 12517 N N . THR B 1 290 ? -2.941 0.837 32.701 1.000 24.228 290 THR B N 1
ATOM 12518 C CA . THR B 1 290 ? -2.167 1.994 32.201 1.000 25.341 290 THR B CA 1
ATOM 12519 C C . THR B 1 290 ? -3.101 3.203 32.243 1.000 24.542 290 THR B C 1
ATOM 12520 O O . THR B 1 290 ? -4.206 3.078 32.778 1.000 24.986 290 THR B O 1
ATOM 12531 N N . HIS B 1 291 ? -2.634 4.334 31.731 1.000 27.235 291 HIS B N 1
ATOM 12532 C CA . HIS B 1 291 ? -3.446 5.546 31.464 1.000 25.718 291 HIS B CA 1
ATOM 12533 C C . HIS B 1 291 ? -4.505 5.273 30.387 1.000 25.943 291 HIS B C 1
ATOM 12534 O O . HIS B 1 291 ? -5.396 6.091 30.272 1.000 21.588 291 HIS B O 1
ATOM 12549 N N . ASP B 1 292 ? -4.343 4.214 29.585 1.000 25.055 292 ASP B N 1
ATOM 12550 C CA . ASP B 1 292 ? -5.286 3.882 28.497 1.000 26.415 292 ASP B CA 1
ATOM 12551 C C . ASP B 1 292 ? -6.319 2.913 29.062 1.000 26.035 292 ASP B C 1
ATOM 12552 O O . ASP B 1 292 ? -6.256 2.641 30.257 1.000 26.493 292 ASP B O 1
ATOM 12561 N N . GLY B 1 293 ? -7.268 2.458 28.247 1.000 25.919 293 GLY B N 1
ATOM 12562 C CA . GLY B 1 293 ? -8.216 1.412 28.680 1.000 29.683 293 GLY B CA 1
ATOM 12563 C C . GLY B 1 293 ? -7.527 0.073 28.642 1.000 27.798 293 GLY B C 1
ATOM 12564 O O . GLY B 1 293 ? -6.397 0.018 28.077 1.000 25.870 293 GLY B O 1
ATOM 12568 N N . ILE B 1 294 ? -8.171 -0.974 29.163 1.000 29.421 294 ILE B N 1
ATOM 12569 C CA . ILE B 1 294 ? -7.649 -2.372 29.068 1.000 25.819 294 ILE B CA 1
ATOM 12570 C C . ILE B 1 294 ? -7.623 -2.787 27.587 1.000 28.056 294 ILE B C 1
ATOM 12571 O O . ILE B 1 294 ? -8.681 -2.742 26.930 1.000 31.872 294 ILE B O 1
ATOM 12587 N N . GLY B 1 295 ? -6.455 -3.180 27.075 1.000 32.298 295 GLY B N 1
ATOM 12588 C CA . GLY B 1 295 ? -6.274 -3.614 25.677 1.000 33.783 295 GLY B CA 1
ATOM 12589 C C . GLY B 1 295 ? -6.610 -5.083 25.523 1.000 38.603 295 GLY B C 1
ATOM 12590 O O . GLY B 1 295 ? -6.066 -5.901 26.283 1.000 46.903 295 GLY B O 1
ATOM 12594 N N . VAL B 1 296 ? -7.452 -5.422 24.545 1.000 43.787 296 VAL B N 1
ATOM 12595 C CA . VAL B 1 296 ? -7.832 -6.827 24.214 1.000 42.476 296 VAL B CA 1
ATOM 12596 C C . VAL B 1 296 ? -6.993 -7.341 23.033 1.000 40.866 296 VAL B C 1
ATOM 12597 O O . VAL B 1 296 ? -6.593 -8.510 23.088 1.000 40.846 296 VAL B O 1
ATOM 12610 N N . VAL B 1 297 ? -6.650 -6.504 22.047 1.000 43.833 297 VAL B N 1
ATOM 12611 C CA . VAL B 1 297 ? -5.839 -6.916 20.856 1.000 43.238 297 VAL B CA 1
ATOM 12612 C C . VAL B 1 297 ? -4.483 -7.476 21.324 1.000 41.333 297 VAL B C 1
ATOM 12613 O O . VAL B 1 297 ? -3.888 -8.302 20.583 1.000 41.931 297 VAL B O 1
ATOM 12626 N N . ASP B 1 298 ? -3.991 -7.034 22.487 1.000 37.802 298 ASP B N 1
ATOM 12627 C CA . ASP B 1 298 ? -2.603 -7.290 22.962 1.000 33.974 298 ASP B CA 1
ATOM 12628 C C . ASP B 1 298 ? -2.466 -8.747 23.413 1.000 30.594 298 ASP B C 1
ATOM 12629 O O . ASP B 1 298 ? -1.311 -9.249 23.476 1.000 35.966 298 ASP B O 1
ATOM 12638 N N . VAL B 1 299 ? -3.583 -9.416 23.735 1.000 28.173 299 VAL B N 1
ATOM 12639 C CA . VAL B 1 299 ? -3.558 -10.812 24.253 1.000 26.585 299 VAL B CA 1
ATOM 12640 C C . VAL B 1 299 ? -3.878 -11.797 23.122 1.000 30.775 299 VAL B C 1
ATOM 12641 O O . VAL B 1 299 ? -3.966 -13.038 23.414 1.000 31.826 299 VAL B O 1
ATOM 12654 N N . LYS B 1 300 ? -3.951 -11.315 21.874 1.000 29.852 300 LYS B N 1
ATOM 12655 C CA . LYS B 1 300 ? -4.290 -12.157 20.702 1.000 29.812 300 LYS B CA 1
ATOM 12656 C C . LYS B 1 300 ? -3.327 -13.355 20.664 1.000 27.854 300 LYS B C 1
ATOM 12657 O O . LYS B 1 300 ? -2.114 -13.167 20.810 1.000 27.314 300 LYS B O 1
ATOM 12676 N N . ASP B 1 301 ? -3.883 -14.553 20.549 1.000 26.792 301 ASP B N 1
ATOM 12677 C CA . ASP B 1 301 ? -3.175 -15.842 20.409 1.000 29.957 301 ASP B CA 1
ATOM 12678 C C . ASP B 1 301 ? -2.705 -16.365 21.772 1.000 32.940 301 ASP B C 1
ATOM 12679 O O . ASP B 1 301 ? -2.358 -17.552 21.831 1.000 33.329 301 ASP B O 1
ATOM 12688 N N . LEU B 1 302 ? -2.692 -15.562 22.844 1.000 33.606 302 LEU B N 1
ATOM 12689 C CA . LEU B 1 302 ? -2.291 -16.047 24.206 1.000 27.535 302 LEU B CA 1
ATOM 12690 C C . LEU B 1 302 ? -3.545 -16.474 24.992 1.000 29.541 302 LEU B C 1
ATOM 12691 O O . LEU B 1 302 ? -3.418 -17.215 26.013 1.000 28.170 302 LEU B O 1
ATOM 12707 N N . LEU B 1 303 ? -4.708 -15.971 24.572 1.000 25.728 303 LEU B N 1
ATOM 12708 C CA . LEU B 1 303 ? -6.052 -16.509 24.872 1.000 23.098 303 LEU B CA 1
ATOM 12709 C C . LEU B 1 303 ? -6.688 -16.762 23.514 1.000 24.941 303 LEU B C 1
ATOM 12710 O O . LEU B 1 303 ? -6.400 -15.977 22.585 1.000 24.217 303 LEU B O 1
ATOM 12726 N N . THR B 1 304 ? -7.557 -17.766 23.421 1.000 24.999 304 THR B N 1
ATOM 12727 C CA . THR B 1 304 ? -8.433 -18.004 22.242 1.000 26.846 304 THR B CA 1
ATOM 12728 C C . THR B 1 304 ? -9.413 -16.830 22.099 1.000 27.163 304 THR B C 1
ATOM 12729 O O . THR B 1 304 ? -9.586 -16.083 23.055 1.000 28.201 304 THR B O 1
ATOM 12740 N N . GLU B 1 305 ? -10.008 -16.632 20.924 1.000 30.960 305 GLU B N 1
ATOM 12741 C CA . GLU B 1 305 ? -10.957 -15.512 20.701 1.000 31.182 305 GLU B CA 1
ATOM 12742 C C . GLU B 1 305 ? -12.121 -15.670 21.668 1.000 28.949 305 GLU B C 1
ATOM 12743 O O . GLU B 1 305 ? -12.660 -14.654 22.103 1.000 28.862 305 GLU B O 1
ATOM 12755 N N . GLU B 1 306 ? -12.502 -16.903 22.004 1.000 27.019 306 GLU B N 1
ATOM 12756 C CA . GLU B 1 306 ? -13.696 -17.152 22.861 1.000 30.597 306 GLU B CA 1
ATOM 12757 C C . GLU B 1 306 ? -13.356 -16.844 24.318 1.000 24.770 306 GLU B C 1
ATOM 12758 O O . GLU B 1 306 ? -14.258 -16.383 25.057 1.000 24.690 306 GLU B O 1
ATOM 12770 N N . GLU B 1 307 ? -12.128 -17.127 24.728 1.000 24.550 307 GLU B N 1
ATOM 12771 C CA . GLU B 1 307 ? -11.602 -16.803 26.083 1.000 25.507 307 GLU B CA 1
ATOM 12772 C C . GLU B 1 307 ? -11.581 -15.281 26.248 1.000 23.536 307 GLU B C 1
ATOM 12773 O O . GLU B 1 307 ? -11.993 -14.793 27.298 1.000 24.136 307 GLU B O 1
ATOM 12785 N N . VAL B 1 308 ? -11.179 -14.559 25.204 1.000 25.228 308 VAL B N 1
ATOM 12786 C CA . VAL B 1 308 ? -11.262 -13.066 25.197 1.000 25.663 308 VAL B CA 1
ATOM 12787 C C . VAL B 1 308 ? -12.738 -12.684 25.382 1.000 25.703 308 VAL B C 1
ATOM 12788 O O . VAL B 1 308 ? -13.040 -11.915 26.312 1.000 26.413 308 VAL B O 1
ATOM 12801 N N . GLU B 1 309 ? -13.633 -13.187 24.531 1.000 26.883 309 GLU B N 1
ATOM 12802 C CA . GLU B 1 309 ? -15.077 -12.857 24.610 1.000 29.319 309 GLU B CA 1
ATOM 12803 C C . GLU B 1 309 ? -15.604 -13.195 26.017 1.000 25.314 309 GLU B C 1
ATOM 12804 O O . GLU B 1 309 ? -16.330 -12.394 26.551 1.000 26.106 309 GLU B O 1
ATOM 12816 N N . PHE B 1 310 ? -15.216 -14.316 26.623 1.000 26.174 310 PHE B N 1
ATOM 12817 C CA . PHE B 1 310 ? -15.673 -14.696 27.987 1.000 25.184 310 PHE B CA 1
ATOM 12818 C C . PHE B 1 310 ? -15.216 -13.636 29.013 1.000 24.557 310 PHE B C 1
ATOM 12819 O O . PHE B 1 310 ? -15.947 -13.299 29.974 1.000 26.620 310 PHE B O 1
ATOM 12836 N N . THR B 1 311 ? -13.987 -13.143 28.855 1.000 25.029 311 THR B N 1
ATOM 12837 C CA . THR B 1 311 ? -13.314 -12.216 29.810 1.000 23.022 311 THR B CA 1
ATOM 12838 C C . THR B 1 311 ? -13.977 -10.840 29.706 1.000 21.736 311 THR B C 1
ATOM 12839 O O . THR B 1 311 ? -14.314 -10.295 30.721 1.000 20.819 311 THR B O 1
ATOM 12850 N N . VAL B 1 312 ? -14.185 -10.342 28.490 1.000 23.599 312 VAL B N 1
ATOM 12851 C CA . VAL B 1 312 ? -14.872 -9.049 28.233 1.000 25.341 312 VAL B CA 1
ATOM 12852 C C . VAL B 1 312 ? -16.332 -9.123 28.701 1.000 26.940 312 VAL B C 1
ATOM 12853 O O . VAL B 1 312 ? -16.799 -8.139 29.246 1.000 27.045 312 VAL B O 1
ATOM 12866 N N . ASN B 1 313 ? -17.035 -10.245 28.542 1.000 28.861 313 ASN B N 1
ATOM 12867 C CA . ASN B 1 313 ? -18.428 -10.361 29.059 1.000 29.586 313 ASN B CA 1
ATOM 12868 C C . ASN B 1 313 ? -18.410 -10.456 30.590 1.000 28.024 313 ASN B C 1
ATOM 12869 O O . ASN B 1 313 ? -19.291 -9.912 31.205 1.000 28.023 313 ASN B O 1
ATOM 12880 N N . SER B 1 314 ? -17.421 -11.104 31.201 1.000 29.019 314 SER B N 1
ATOM 12881 C CA . SER B 1 314 ? -17.339 -11.225 32.682 1.000 29.379 314 SER B CA 1
ATOM 12882 C C . SER B 1 314 ? -17.149 -9.826 33.276 1.000 29.206 314 SER B C 1
ATOM 12883 O O . SER B 1 314 ? -17.809 -9.501 34.262 1.000 30.609 314 SER B O 1
ATOM 12891 N N . LEU B 1 315 ? -16.298 -9.015 32.643 1.000 28.690 315 LEU B N 1
ATOM 12892 C CA . LEU B 1 315 ? -16.021 -7.622 33.063 1.000 27.997 315 LEU B CA 1
ATOM 12893 C C . LEU B 1 315 ? -17.334 -6.821 33.068 1.000 27.722 315 LEU B C 1
ATOM 12894 O O . LEU B 1 315 ? -17.602 -6.134 34.061 1.000 32.316 315 LEU B O 1
ATOM 12910 N N . TYR B 1 316 ? -18.121 -6.873 31.996 1.000 28.711 316 TYR B N 1
ATOM 12911 C CA . TYR B 1 316 ? -19.417 -6.134 31.916 1.000 29.524 316 TYR B CA 1
ATOM 12912 C C . TYR B 1 316 ? -20.448 -6.779 32.849 1.000 31.767 316 TYR B C 1
ATOM 12913 O O . TYR B 1 316 ? -21.220 -6.008 33.420 1.000 31.635 316 TYR B O 1
ATOM 12931 N N . GLU B 1 317 ? -20.411 -8.108 33.038 1.000 36.663 317 GLU B N 1
ATOM 12932 C CA . GLU B 1 317 ? -21.337 -8.893 33.900 1.000 38.288 317 GLU B CA 1
ATOM 12933 C C . GLU B 1 317 ? -21.073 -8.600 35.388 1.000 41.051 317 GLU B C 1
ATOM 12934 O O . GLU B 1 317 ? -22.062 -8.454 36.138 1.000 41.337 317 GLU B O 1
ATOM 12946 N N . LYS B 1 318 ? -19.791 -8.607 35.804 1.000 35.136 318 LYS B N 1
ATOM 12947 C CA . LYS B 1 318 ? -19.325 -8.593 37.217 1.000 38.072 318 LYS B CA 1
ATOM 12948 C C . LYS B 1 318 ? -18.678 -7.253 37.598 1.000 36.177 318 LYS B C 1
ATOM 12949 O O . LYS B 1 318 ? -18.489 -7.040 38.819 1.000 30.686 318 LYS B O 1
ATOM 12968 N N . GLY B 1 319 ? -18.309 -6.407 36.623 1.000 31.219 319 GLY B N 1
ATOM 12969 C CA . GLY B 1 319 ? -17.529 -5.181 36.896 1.000 34.842 319 GLY B CA 1
ATOM 12970 C C . GLY B 1 319 ? -18.348 -4.189 37.718 1.000 34.237 319 GLY B C 1
ATOM 12971 O O . GLY B 1 319 ? -19.576 -4.202 37.560 1.000 33.302 319 GLY B O 1
ATOM 12975 N N . ALA B 1 320 ? -17.710 -3.345 38.537 1.000 32.015 320 ALA B N 1
ATOM 12976 C CA . ALA B 1 320 ? -18.375 -2.274 39.328 1.000 30.128 320 ALA B CA 1
ATOM 12977 C C . ALA B 1 320 ? -18.574 -1.021 38.458 1.000 32.960 320 ALA B C 1
ATOM 12978 O O . ALA B 1 320 ? -17.565 -0.368 38.111 1.000 32.914 320 ALA B O 1
ATOM 12985 N N . ASN B 1 321 ? -19.831 -0.684 38.144 1.000 33.914 321 ASN B N 1
ATOM 12986 C CA . ASN B 1 321 ? -20.257 0.546 37.415 1.000 33.068 321 ASN B CA 1
ATOM 12987 C C . ASN B 1 321 ? -19.498 0.676 36.101 1.000 29.263 321 ASN B C 1
ATOM 12988 O O . ASN B 1 321 ? -18.789 1.664 35.938 1.000 30.723 321 ASN B O 1
ATOM 12999 N N . VAL B 1 322 ? -19.623 -0.318 35.236 1.000 28.290 322 VAL B N 1
ATOM 13000 C CA . VAL B 1 322 ? -19.044 -0.336 33.863 1.000 30.485 322 VAL B CA 1
ATOM 13001 C C . VAL B 1 322 ? -20.197 -0.362 32.876 1.000 29.374 322 VAL B C 1
ATOM 13002 O O . VAL B 1 322 ? -21.104 -1.110 33.131 1.000 30.699 322 VAL B O 1
ATOM 13015 N N . LYS B 1 323 ? -20.124 0.401 31.792 1.000 33.047 323 LYS B N 1
ATOM 13016 C CA . LYS B 1 323 ? -21.111 0.339 30.687 1.000 33.069 323 LYS B CA 1
ATOM 13017 C C . LYS B 1 323 ? -20.340 0.189 29.384 1.000 30.376 323 LYS B C 1
ATOM 13018 O O . LYS B 1 323 ? -19.300 0.857 29.251 1.000 29.810 323 LYS B O 1
ATOM 13037 N N . ARG B 1 324 ? -20.884 -0.586 28.443 1.000 28.710 324 ARG B N 1
ATOM 13038 C CA . ARG B 1 324 ? -20.341 -0.751 27.081 1.000 29.343 324 ARG B CA 1
ATOM 13039 C C . ARG B 1 324 ? -20.214 0.628 26.435 1.000 27.784 324 ARG B C 1
ATOM 13040 O O . ARG B 1 324 ? -19.184 0.855 25.826 1.000 29.642 324 ARG B O 1
ATOM 13061 N N . VAL B 1 325 ? -21.164 1.541 26.656 1.000 27.313 325 VAL B N 1
ATOM 13062 C CA . VAL B 1 325 ? -21.226 2.876 25.978 1.000 28.168 325 VAL B CA 1
ATOM 13063 C C . VAL B 1 325 ? -20.024 3.757 26.361 1.000 29.023 325 VAL B C 1
ATOM 13064 O O . VAL B 1 325 ? -19.626 4.599 25.515 1.000 24.869 325 VAL B O 1
ATOM 13077 N N . TYR B 1 326 ? -19.459 3.592 27.558 1.000 27.095 326 TYR B N 1
ATOM 13078 C CA . TYR B 1 326 ? -18.217 4.301 27.989 1.000 30.244 326 TYR B CA 1
ATOM 13079 C C . TYR B 1 326 ? -16.988 4.010 27.092 1.000 31.354 326 TYR B C 1
ATOM 13080 O O . TYR B 1 326 ? -16.028 4.801 27.127 1.000 29.179 326 TYR B O 1
ATOM 13098 N N . SER B 1 327 ? -16.985 2.912 26.336 1.000 34.184 327 SER B N 1
ATOM 13099 C CA . SER B 1 327 ? -15.897 2.502 25.401 1.000 35.431 327 SER B CA 1
ATOM 13100 C C . SER B 1 327 ? -16.323 2.685 23.931 1.000 35.782 327 SER B C 1
ATOM 13101 O O . SER B 1 327 ? -15.598 2.229 23.040 1.000 39.346 327 SER B O 1
ATOM 13109 N N . SER B 1 328 ? -17.458 3.345 23.690 1.000 37.908 328 SER B N 1
ATOM 13110 C CA . SER B 1 328 ? -18.002 3.676 22.343 1.000 37.498 328 SER B CA 1
ATOM 13111 C C . SER B 1 328 ? -17.480 5.049 21.904 1.000 37.523 328 SER B C 1
ATOM 13112 O O . SER B 1 328 ? -16.821 5.732 22.713 1.000 40.067 328 SER B O 1
ATOM 13120 N N . GLU B 1 329 ? -17.813 5.446 20.680 1.000 36.318 329 GLU B N 1
ATOM 13121 C CA . GLU B 1 329 ? -17.393 6.713 20.046 1.000 34.708 329 GLU B CA 1
ATOM 13122 C C . GLU B 1 329 ? -18.095 7.879 20.733 1.000 33.789 329 GLU B C 1
ATOM 13123 O O . GLU B 1 329 ? -17.562 8.997 20.641 1.000 29.791 329 GLU B O 1
ATOM 13135 N N . GLU B 1 330 ? -19.234 7.636 21.408 1.000 37.425 330 GLU B N 1
ATOM 13136 C CA . GLU B 1 330 ? -19.987 8.679 22.164 1.000 39.406 330 GLU B CA 1
ATOM 13137 C C . GLU B 1 330 ? -19.059 9.281 23.211 1.000 37.162 330 GLU B C 1
ATOM 13138 O O . GLU B 1 330 ? -19.209 10.470 23.525 1.000 35.072 330 GLU B O 1
ATOM 13150 N N . TYR B 1 331 ? -18.160 8.464 23.764 1.000 35.090 331 TYR B N 1
ATOM 13151 C CA . TYR B 1 331 ? -17.262 8.886 24.874 1.000 36.291 331 TYR B CA 1
ATOM 13152 C C . TYR B 1 331 ? -15.828 9.064 24.344 1.000 35.038 331 TYR B C 1
ATOM 13153 O O . TYR B 1 331 ? -14.897 9.041 25.151 1.000 29.539 331 TYR B O 1
ATOM 13171 N N . ASN B 1 332 ? -15.680 9.208 23.019 1.000 36.666 332 ASN B N 1
ATOM 13172 C CA . ASN B 1 332 ? -14.451 9.675 22.323 1.000 44.111 332 ASN B CA 1
ATOM 13173 C C . ASN B 1 332 ? -13.369 8.592 22.387 1.000 41.607 332 ASN B C 1
ATOM 13174 O O . ASN B 1 332 ? -12.206 8.943 22.592 1.000 49.028 332 ASN B O 1
ATOM 13185 N N . ASN B 1 333 ? -13.754 7.330 22.230 1.000 49.010 333 ASN B N 1
ATOM 13186 C CA . ASN B 1 333 ? -12.846 6.155 22.169 1.000 56.435 333 ASN B CA 1
ATOM 13187 C C . ASN B 1 333 ? -12.621 5.874 20.671 1.000 69.048 333 ASN B C 1
ATOM 13188 O O . ASN B 1 333 ? -13.500 5.241 20.054 1.000 59.681 333 ASN B O 1
ATOM 13199 N N . LEU B 1 334 ? -11.522 6.370 20.080 1.000 75.397 334 LEU B N 1
ATOM 13200 C CA . LEU B 1 334 ? -11.112 6.008 18.692 1.000 72.129 334 LEU B CA 1
ATOM 13201 C C . LEU B 1 334 ? -11.118 4.481 18.551 1.000 76.804 334 LEU B C 1
ATOM 13202 O O . LEU B 1 334 ? -11.523 3.972 17.477 1.000 71.898 334 LEU B O 1
ATOM 13218 N N . ASP B 1 335 ? -10.692 3.784 19.608 1.000 76.598 335 ASP B N 1
ATOM 13219 C CA . ASP B 1 335 ? -10.397 2.330 19.597 1.000 76.605 335 ASP B CA 1
ATOM 13220 C C . ASP B 1 335 ? -11.680 1.561 19.915 1.000 75.035 335 ASP B C 1
ATOM 13221 O O . ASP B 1 335 ? -12.415 2.003 20.798 1.000 76.346 335 ASP B O 1
ATOM 13230 N N . ILE B 1 336 ? -11.941 0.466 19.197 1.000 80.148 336 ILE B N 1
ATOM 13231 C CA . ILE B 1 336 ? -13.137 -0.411 19.400 1.000 80.385 336 ILE B CA 1
ATOM 13232 C C . ILE B 1 336 ? -12.732 -1.576 20.323 1.000 79.883 336 ILE B C 1
ATOM 13233 O O . ILE B 1 336 ? -13.625 -2.297 20.806 1.000 80.593 336 ILE B O 1
ATOM 13249 N N . TYR B 1 337 ? -11.433 -1.735 20.590 1.000 77.634 337 TYR B N 1
ATOM 13250 C CA . TYR B 1 337 ? -10.862 -2.935 21.254 1.000 72.370 337 TYR B CA 1
ATOM 13251 C C . TYR B 1 337 ? -10.314 -2.608 22.650 1.000 59.354 337 TYR B C 1
ATOM 13252 O O . TYR B 1 337 ? -9.914 -3.543 23.344 1.000 61.899 337 TYR B O 1
ATOM 13270 N N . GLN B 1 338 ? -10.297 -1.346 23.071 1.000 47.654 338 GLN B N 1
ATOM 13271 C CA . GLN B 1 338 ? -9.880 -0.996 24.453 1.000 39.154 338 GLN B CA 1
ATOM 13272 C C . GLN B 1 338 ? -11.134 -0.860 25.319 1.000 37.203 338 GLN B C 1
ATOM 13273 O O . GLN B 1 338 ? -12.171 -0.339 24.836 1.000 33.391 338 GLN B O 1
ATOM 13287 N N . ILE B 1 339 ? -11.043 -1.273 26.580 1.000 32.610 339 ILE B N 1
ATOM 13288 C CA . ILE B 1 339 ? -12.165 -1.099 27.533 1.000 33.687 339 ILE B CA 1
ATOM 13289 C C . ILE B 1 339 ? -11.796 -0.044 28.573 1.000 28.905 339 ILE B C 1
ATOM 13290 O O . ILE B 1 339 ? -10.798 -0.219 29.264 1.000 27.319 339 ILE B O 1
ATOM 13306 N N . ASN B 1 340 ? -12.635 0.983 28.695 1.000 26.810 340 ASN B N 1
ATOM 13307 C CA . ASN B 1 340 ? -12.482 2.034 29.721 1.000 27.683 340 ASN B CA 1
ATOM 13308 C C . ASN B 1 340 ? -13.059 1.500 31.037 1.000 28.380 340 ASN B C 1
ATOM 13309 O O . ASN B 1 340 ? -14.295 1.435 31.150 1.000 30.930 340 ASN B O 1
ATOM 13320 N N . CYS B 1 341 ? -12.180 1.161 31.975 1.000 24.466 341 CYS B N 1
ATOM 13321 C CA . CYS B 1 341 ? -12.501 0.556 33.289 1.000 25.409 341 CYS B CA 1
ATOM 13322 C C . CYS B 1 341 ? -11.216 0.528 34.122 1.000 24.711 341 CYS B C 1
ATOM 13323 O O . CYS B 1 341 ? -10.160 0.111 33.578 1.000 24.803 341 CYS B O 1
ATOM 13331 N N . THR B 1 342 ? -11.287 0.943 35.386 1.000 25.012 342 THR B N 1
ATOM 13332 C CA . THR B 1 342 ? -10.181 0.765 36.337 1.000 22.467 342 THR B CA 1
ATOM 13333 C C . THR B 1 342 ? -10.027 -0.749 36.496 1.000 22.169 342 THR B C 1
ATOM 13334 O O . THR B 1 342 ? -11.033 -1.469 36.364 1.000 18.552 342 THR B O 1
ATOM 13345 N N . TYR B 1 343 ? -8.795 -1.217 36.709 1.000 21.147 343 TYR B N 1
ATOM 13346 C CA . TYR B 1 343 ? -8.520 -2.652 36.942 1.000 20.472 343 TYR B CA 1
ATOM 13347 C C . TYR B 1 343 ? -9.254 -3.103 38.213 1.000 20.824 343 TYR B C 1
ATOM 13348 O O . TYR B 1 343 ? -9.709 -4.212 38.250 1.000 22.169 343 TYR B O 1
ATOM 13366 N N . TYR B 1 344 ? -9.377 -2.254 39.221 1.000 21.548 344 TYR B N 1
ATOM 13367 C CA . TYR B 1 344 ? -10.057 -2.610 40.491 1.000 22.507 344 TYR B CA 1
ATOM 13368 C C . TYR B 1 344 ? -11.545 -2.784 40.218 1.000 22.245 344 TYR B C 1
ATOM 13369 O O . TYR B 1 344 ? -12.119 -3.754 40.704 1.000 24.110 344 TYR B O 1
ATOM 13387 N N . SER B 1 345 ? -12.151 -1.895 39.433 1.000 22.984 345 SER B N 1
ATOM 13388 C CA . SER B 1 345 ? -13.593 -1.994 39.075 1.000 22.027 345 SER B CA 1
ATOM 13389 C C . SER B 1 345 ? -13.829 -3.171 38.103 1.000 24.516 345 SER B C 1
ATOM 13390 O O . SER B 1 345 ? -14.903 -3.780 38.189 1.000 19.671 345 SER B O 1
ATOM 13398 N N . ALA B 1 346 ? -12.841 -3.547 37.281 1.000 23.457 346 ALA B N 1
ATOM 13399 C CA . ALA B 1 346 ? -12.927 -4.711 36.368 1.000 24.914 346 ALA B CA 1
ATOM 13400 C C . ALA B 1 346 ? -13.030 -6.001 37.166 1.000 25.535 346 ALA B C 1
ATOM 13401 O O . ALA B 1 346 ? -13.653 -6.955 36.639 1.000 28.633 346 ALA B O 1
ATOM 13408 N N . LEU B 1 347 ? -12.482 -6.049 38.387 1.000 25.781 347 LEU B N 1
ATOM 13409 C CA . LEU B 1 347 ? -12.602 -7.225 39.294 1.000 27.203 347 LEU B CA 1
ATOM 13410 C C . LEU B 1 347 ? -13.726 -6.990 40.310 1.000 27.493 347 LEU B C 1
ATOM 13411 O O . LEU B 1 347 ? -13.700 -7.607 41.404 1.000 29.195 347 LEU B O 1
ATOM 13427 N N . GLY B 1 348 ? -14.687 -6.144 39.967 1.000 27.485 348 GLY B N 1
ATOM 13428 C CA . GLY B 1 348 ? -15.875 -5.894 40.811 1.000 27.628 348 GLY B CA 1
ATOM 13429 C C . GLY B 1 348 ? -15.550 -5.180 42.113 1.000 26.171 348 GLY B C 1
ATOM 13430 O O . GLY B 1 348 ? -16.320 -5.343 43.058 1.000 25.676 348 GLY B O 1
ATOM 13434 N N . ASN B 1 349 ? -14.496 -4.367 42.164 1.000 23.499 349 ASN B N 1
ATOM 13435 C CA . ASN B 1 349 ? -14.049 -3.700 43.406 1.000 23.958 349 ASN B CA 1
ATOM 13436 C C . ASN B 1 349 ? -13.833 -4.784 44.464 1.000 24.547 349 ASN B C 1
ATOM 13437 O O . ASN B 1 349 ? -14.080 -4.533 45.665 1.000 22.102 349 ASN B O 1
ATOM 13448 N N . ASP B 1 350 ? -13.415 -5.967 44.043 1.000 25.447 350 ASP B N 1
ATOM 13449 C CA . ASP B 1 350 ? -13.160 -7.090 44.970 1.000 26.606 350 ASP B CA 1
ATOM 13450 C C . ASP B 1 350 ? -11.692 -6.993 45.435 1.000 27.271 350 ASP B C 1
ATOM 13451 O O . ASP B 1 350 ? -10.807 -7.249 44.584 1.000 23.029 350 ASP B O 1
ATOM 13460 N N . ASP B 1 351 ? -11.458 -6.651 46.725 1.000 24.541 351 ASP B N 1
ATOM 13461 C CA . ASP B 1 351 ? -10.129 -6.333 47.321 1.000 24.952 351 ASP B CA 1
ATOM 13462 C C . ASP B 1 351 ? -9.212 -7.559 47.222 1.000 26.908 351 ASP B C 1
ATOM 13463 O O . ASP B 1 351 ? -8.032 -7.405 46.881 1.000 22.452 351 ASP B O 1
ATOM 13472 N N . GLN B 1 352 ? -9.776 -8.724 47.519 1.000 29.083 352 GLN B N 1
ATOM 13473 C CA . GLN B 1 352 ? -9.105 -10.046 47.519 1.000 28.618 352 GLN B CA 1
ATOM 13474 C C . GLN B 1 352 ? -8.619 -10.406 46.109 1.000 24.295 352 GLN B C 1
ATOM 13475 O O . GLN B 1 352 ? -7.435 -10.636 45.932 1.000 23.504 352 GLN B O 1
ATOM 13489 N N . ALA B 1 353 ? -9.511 -10.452 45.133 1.000 21.455 353 ALA B N 1
ATOM 13490 C CA . ALA B 1 353 ? -9.175 -10.721 43.722 1.000 20.780 353 ALA B CA 1
ATOM 13491 C C . ALA B 1 353 ? -8.156 -9.678 43.228 1.000 20.691 353 ALA B C 1
ATOM 13492 O O . ALA B 1 353 ? -7.202 -10.057 42.549 1.000 18.482 353 ALA B O 1
ATOM 13499 N N . TYR B 1 354 ? -8.318 -8.406 43.596 1.000 21.389 354 TYR B N 1
ATOM 13500 C CA . TYR B 1 354 ? -7.416 -7.323 43.141 1.000 20.610 354 TYR B CA 1
ATOM 13501 C C . TYR B 1 354 ? -5.994 -7.528 43.703 1.000 21.658 354 TYR B C 1
ATOM 13502 O O . TYR B 1 354 ? -5.005 -7.435 42.934 1.000 21.454 354 TYR B O 1
ATOM 13520 N N . LEU B 1 355 ? -5.856 -7.804 45.000 1.000 19.971 355 LEU B N 1
ATOM 13521 C CA . LEU B 1 355 ? -4.538 -8.047 45.631 1.000 19.149 355 LEU B CA 1
ATOM 13522 C C . LEU B 1 355 ? -3.871 -9.259 44.972 1.000 21.090 355 LEU B C 1
ATOM 13523 O O . LEU B 1 355 ? -2.621 -9.205 44.739 1.000 23.639 355 LEU B O 1
ATOM 13539 N N . LEU B 1 356 ? -4.645 -10.311 44.689 1.000 19.336 356 LEU B N 1
ATOM 13540 C CA . LEU B 1 356 ? -4.159 -11.505 43.956 1.000 20.996 356 LEU B CA 1
ATOM 13541 C C . LEU B 1 356 ? -3.649 -11.067 42.572 1.000 21.078 356 LEU B C 1
ATOM 13542 O O . LEU B 1 356 ? -2.527 -11.489 42.212 1.000 22.667 356 LEU B O 1
ATOM 13558 N N . ALA B 1 357 ? -4.363 -10.195 41.863 1.000 19.568 357 ALA B N 1
ATOM 13559 C CA . ALA B 1 357 ? -3.920 -9.700 40.530 1.000 19.884 357 ALA B CA 1
ATOM 13560 C C . ALA B 1 357 ? -2.541 -9.043 40.683 1.000 19.988 357 ALA B C 1
ATOM 13561 O O . ALA B 1 357 ? -1.616 -9.345 39.904 1.000 20.072 357 ALA B O 1
ATOM 13568 N N . ARG B 1 358 ? -2.387 -8.203 41.694 1.000 20.561 358 ARG B N 1
ATOM 13569 C CA . ARG B 1 358 ? -1.147 -7.431 41.948 1.000 20.038 358 ARG B CA 1
ATOM 13570 C C . ARG B 1 358 ? -0.003 -8.360 42.404 1.000 19.584 358 ARG B C 1
ATOM 13571 O O . ARG B 1 358 ? 1.140 -8.101 42.003 1.000 19.802 358 ARG B O 1
ATOM 13592 N N . ALA B 1 359 ? -0.287 -9.389 43.207 1.000 21.042 359 ALA B N 1
ATOM 13593 C CA . ALA B 1 359 ? 0.695 -10.400 43.660 1.000 22.778 359 ALA B CA 1
ATOM 13594 C C . ALA B 1 359 ? 1.223 -11.165 42.435 1.000 22.520 359 ALA B C 1
ATOM 13595 O O . ALA B 1 359 ? 2.440 -11.335 42.326 1.000 24.263 359 ALA B O 1
ATOM 13602 N N . ILE B 1 360 ? 0.347 -11.542 41.505 1.000 21.882 360 ILE B N 1
ATOM 13603 C CA . ILE B 1 360 ? 0.752 -12.202 40.230 1.000 21.611 360 ILE B CA 1
ATOM 13604 C C . ILE B 1 360 ? 1.638 -11.242 39.453 1.000 22.371 360 ILE B C 1
ATOM 13605 O O . ILE B 1 360 ? 2.732 -11.670 38.939 1.000 21.350 360 ILE B O 1
ATOM 13621 N N . GLN B 1 361 ? 1.210 -9.977 39.370 1.000 20.965 361 GLN B N 1
ATOM 13622 C CA . GLN B 1 361 ? 1.995 -8.973 38.627 1.000 20.979 361 GLN B CA 1
ATOM 13623 C C . GLN B 1 361 ? 3.373 -8.823 39.271 1.000 20.995 361 GLN B C 1
ATOM 13624 O O . GLN B 1 361 ? 4.344 -8.819 38.514 1.000 20.261 361 GLN B O 1
ATOM 13638 N N . MET B 1 362 ? 3.461 -8.748 40.606 1.000 20.294 362 MET B N 1
ATOM 13639 C CA . MET B 1 362 ? 4.753 -8.583 41.316 1.000 19.433 362 MET B CA 1
ATOM 13640 C C . MET B 1 362 ? 5.667 -9.773 40.996 1.000 19.952 362 MET B C 1
ATOM 13641 O O . MET B 1 362 ? 6.876 -9.600 40.949 1.000 23.956 362 MET B O 1
ATOM 13655 N N . PHE B 1 363 ? 5.123 -10.975 40.878 1.000 20.503 363 PHE B N 1
ATOM 13656 C CA . PHE B 1 363 ? 5.900 -12.206 40.595 1.000 21.277 363 PHE B CA 1
ATOM 13657 C C . PHE B 1 363 ? 6.130 -12.458 39.089 1.000 20.374 363 PHE B C 1
ATOM 13658 O O . PHE B 1 363 ? 6.796 -13.474 38.784 1.000 18.795 363 PHE B O 1
ATOM 13675 N N . ALA B 1 364 ? 5.606 -11.625 38.177 1.000 20.968 364 ALA B N 1
ATOM 13676 C CA . ALA B 1 364 ? 5.698 -11.844 36.704 1.000 23.369 364 ALA B CA 1
ATOM 13677 C C . ALA B 1 364 ? 7.076 -11.385 36.230 1.000 23.191 364 ALA B C 1
ATOM 13678 O O . ALA B 1 364 ? 7.634 -10.448 36.790 1.000 23.127 364 ALA B O 1
ATOM 13685 N N . PRO B 1 365 ? 7.727 -12.056 35.261 1.000 23.273 365 PRO B N 1
ATOM 13686 C CA . PRO B 1 365 ? 9.055 -11.629 34.838 1.000 24.258 365 PRO B CA 1
ATOM 13687 C C . PRO B 1 365 ? 9.002 -10.152 34.421 1.000 26.145 365 PRO B C 1
ATOM 13688 O O . PRO B 1 365 ? 8.035 -9.781 33.818 1.000 25.054 365 PRO B O 1
ATOM 13699 N N . GLY B 1 366 ? 10.002 -9.364 34.839 1.000 25.820 366 GLY B N 1
ATOM 13700 C CA . GLY B 1 366 ? 10.142 -7.937 34.502 1.000 26.669 366 GLY B CA 1
ATOM 13701 C C . GLY B 1 366 ? 9.978 -7.019 35.698 1.000 24.712 366 GLY B C 1
ATOM 13702 O O . GLY B 1 366 ? 9.947 -7.471 36.854 1.000 23.444 366 GLY B O 1
ATOM 13706 N N . ILE B 1 367 ? 9.911 -5.733 35.419 1.000 25.229 367 ILE B N 1
ATOM 13707 C CA . ILE B 1 367 ? 9.672 -4.686 36.449 1.000 25.945 367 ILE B CA 1
ATOM 13708 C C . ILE B 1 367 ? 8.174 -4.411 36.408 1.000 24.040 367 ILE B C 1
ATOM 13709 O O . ILE B 1 367 ? 7.604 -4.102 35.361 1.000 23.306 367 ILE B O 1
ATOM 13725 N N . PRO B 1 368 ? 7.457 -4.572 37.533 1.000 20.201 368 PRO B N 1
ATOM 13726 C CA . PRO B 1 368 ? 6.028 -4.295 37.524 1.000 22.166 368 PRO B CA 1
ATOM 13727 C C . PRO B 1 368 ? 5.838 -2.771 37.501 1.000 24.375 368 PRO B C 1
ATOM 13728 O O . PRO B 1 368 ? 6.531 -2.099 38.261 1.000 22.477 368 PRO B O 1
ATOM 13739 N N . GLN B 1 369 ? 4.969 -2.273 36.617 1.000 26.432 369 GLN B N 1
ATOM 13740 C CA . GLN B 1 369 ? 4.519 -0.854 36.612 1.000 27.005 369 GLN B CA 1
ATOM 13741 C C . GLN B 1 369 ? 3.158 -0.832 37.293 1.000 26.491 369 GLN B C 1
ATOM 13742 O O . GLN B 1 369 ? 2.320 -1.735 37.010 1.000 25.881 369 GLN B O 1
ATOM 13756 N N . VAL B 1 370 ? 2.965 0.130 38.177 1.000 22.401 370 VAL B N 1
ATOM 13757 C CA . VAL B 1 370 ? 1.687 0.288 38.922 1.000 22.331 370 VAL B CA 1
ATOM 13758 C C . VAL B 1 370 ? 1.124 1.657 38.558 1.000 20.540 370 VAL B C 1
ATOM 13759 O O . VAL B 1 370 ? 1.710 2.671 38.968 1.000 22.040 370 VAL B O 1
ATOM 13772 N N . TYR B 1 371 ? 0.047 1.676 37.787 1.000 20.186 371 TYR B N 1
ATOM 13773 C CA . TYR B 1 371 ? -0.667 2.916 37.438 1.000 20.378 371 TYR B CA 1
ATOM 13774 C C . TYR B 1 371 ? -1.228 3.524 38.730 1.000 19.997 371 TYR B C 1
ATOM 13775 O O . TYR B 1 371 ? -1.711 2.789 39.600 1.000 16.577 371 TYR B O 1
ATOM 13793 N N . TYR B 1 372 ? -1.188 4.851 38.822 1.000 20.034 372 TYR B N 1
ATOM 13794 C CA . TYR B 1 372 ? -1.453 5.583 40.097 1.000 19.283 372 TYR B CA 1
ATOM 13795 C C . TYR B 1 372 ? -2.876 5.263 40.585 1.000 18.868 372 TYR B C 1
ATOM 13796 O O . TYR B 1 372 ? -3.044 5.252 41.828 1.000 16.837 372 TYR B O 1
ATOM 13814 N N . VAL B 1 373 ? -3.865 5.048 39.686 1.000 19.213 373 VAL B N 1
ATOM 13815 C CA . VAL B 1 373 ? -5.288 4.777 40.091 1.000 19.803 373 VAL B CA 1
ATOM 13816 C C . VAL B 1 373 ? -5.286 3.408 40.785 1.000 20.956 373 VAL B C 1
ATOM 13817 O O . VAL B 1 373 ? -5.928 3.257 41.808 1.000 21.097 373 VAL B O 1
ATOM 13830 N N . GLY B 1 374 ? -4.583 2.430 40.216 1.000 21.976 374 GLY B N 1
ATOM 13831 C CA . GLY B 1 374 ? -4.423 1.085 40.804 1.000 23.403 374 GLY B CA 1
ATOM 13832 C C . GLY B 1 374 ? -3.642 1.103 42.111 1.000 22.616 374 GLY B C 1
ATOM 13833 O O . GLY B 1 374 ? -3.964 0.311 42.997 1.000 21.566 374 GLY B O 1
ATOM 13837 N N . LEU B 1 375 ? -2.644 1.983 42.246 1.000 23.834 375 LEU B N 1
ATOM 13838 C CA . LEU B 1 375 ? -1.884 2.131 43.509 1.000 24.595 375 LEU B CA 1
ATOM 13839 C C . LEU B 1 375 ? -2.864 2.368 44.663 1.000 24.254 375 LEU B C 1
ATOM 13840 O O . LEU B 1 375 ? -2.594 1.894 45.788 1.000 21.144 375 LEU B O 1
ATOM 13856 N N . PHE B 1 376 ? -3.947 3.107 44.382 1.000 23.944 376 PHE B N 1
ATOM 13857 C CA . PHE B 1 376 ? -4.929 3.566 45.384 1.000 25.263 376 PHE B CA 1
ATOM 13858 C C . PHE B 1 376 ? -6.222 2.781 45.231 1.000 25.830 376 PHE B C 1
ATOM 13859 O O . PHE B 1 376 ? -7.244 3.251 45.681 1.000 29.757 376 PHE B O 1
ATOM 13876 N N . ALA B 1 377 ? -6.137 1.561 44.709 1.000 27.082 377 ALA B N 1
ATOM 13877 C CA . ALA B 1 377 ? -7.316 0.699 44.476 1.000 26.946 377 ALA B CA 1
ATOM 13878 C C . ALA B 1 377 ? -8.506 1.582 44.043 1.000 28.314 377 ALA B C 1
ATOM 13879 O O . ALA B 1 377 ? -9.582 1.554 44.695 1.000 23.990 377 ALA B O 1
ATOM 13886 N N . GLY B 1 378 ? -8.306 2.347 42.962 1.000 25.353 378 GLY B N 1
ATOM 13887 C CA . GLY B 1 378 ? -9.282 3.344 42.488 1.000 23.986 378 GLY B CA 1
ATOM 13888 C C . GLY B 1 378 ? -10.429 2.687 41.751 1.000 24.195 378 GLY B C 1
ATOM 13889 O O . GLY B 1 378 ? -10.182 1.813 40.883 1.000 22.813 378 GLY B O 1
ATOM 13893 N N . GLU B 1 379 ? -11.652 3.081 42.071 1.000 27.207 379 GLU B N 1
ATOM 13894 C CA . GLU B 1 379 ? -12.850 2.547 41.385 1.000 28.133 379 GLU B CA 1
ATOM 13895 C C . GLU B 1 379 ? -13.208 3.500 40.251 1.000 26.931 379 GLU B C 1
ATOM 13896 O O . GLU B 1 379 ? -12.618 4.611 40.196 1.000 27.212 379 GLU B O 1
ATOM 13908 N N . ASN B 1 380 ? -14.092 3.059 39.362 1.000 25.953 380 ASN B N 1
ATOM 13909 C CA . ASN B 1 380 ? -14.497 3.813 38.147 1.000 26.799 380 ASN B CA 1
ATOM 13910 C C . ASN B 1 380 ? -14.937 5.216 38.561 1.000 26.664 380 ASN B C 1
ATOM 13911 O O . ASN B 1 380 ? -15.786 5.328 39.453 1.000 26.689 380 ASN B O 1
ATOM 13922 N N . ASP B 1 381 ? -14.353 6.234 37.940 1.000 26.304 381 ASP B N 1
ATOM 13923 C CA . ASP B 1 381 ? -14.632 7.654 38.263 1.000 29.285 381 ASP B CA 1
ATOM 13924 C C . ASP B 1 381 ? -15.788 8.103 37.359 1.000 28.593 381 ASP B C 1
ATOM 13925 O O . ASP B 1 381 ? -15.515 8.684 36.298 1.000 28.195 381 ASP B O 1
ATOM 13934 N N . ILE B 1 382 ? -17.032 7.807 37.747 1.000 28.179 382 ILE B N 1
ATOM 13935 C CA . ILE B 1 382 ? -18.248 8.127 36.945 1.000 29.700 382 ILE B CA 1
ATOM 13936 C C . ILE B 1 382 ? -18.462 9.656 36.964 1.000 32.165 382 ILE B C 1
ATOM 13937 O O . ILE B 1 382 ? -18.894 10.196 35.926 1.000 29.420 382 ILE B O 1
ATOM 13953 N N . GLU B 1 383 ? -18.151 10.319 38.090 1.000 32.809 383 GLU B N 1
ATOM 13954 C CA . GLU B 1 383 ? -18.259 11.796 38.295 1.000 35.130 383 GLU B CA 1
ATOM 13955 C C . GLU B 1 383 ? -17.435 12.496 37.191 1.000 34.789 383 GLU B C 1
ATOM 13956 O O . GLU B 1 383 ? -18.024 13.279 36.411 1.000 33.624 383 GLU B O 1
ATOM 13968 N N . LEU B 1 384 ? -16.137 12.177 37.070 1.000 28.680 384 LEU B N 1
ATOM 13969 C CA . LEU B 1 384 ? -15.232 12.810 36.075 1.000 29.455 384 LEU B CA 1
ATOM 13970 C C . LEU B 1 384 ? -15.713 12.472 34.659 1.000 34.028 384 LEU B C 1
ATOM 13971 O O . LEU B 1 384 ? -15.746 13.382 33.798 1.000 40.687 384 LEU B O 1
ATOM 13987 N N . LEU B 1 385 ? -16.033 11.198 34.419 1.000 31.463 385 LEU B N 1
ATOM 13988 C CA . LEU B 1 385 ? -16.490 10.696 33.103 1.000 35.276 385 LEU B CA 1
ATOM 13989 C C . LEU B 1 385 ? -17.709 11.501 32.618 1.000 37.002 385 LEU B C 1
ATOM 13990 O O . LEU B 1 385 ? -17.780 11.839 31.418 1.000 38.556 385 LEU B O 1
ATOM 14006 N N . GLU B 1 386 ? -18.648 11.793 33.513 1.000 38.041 386 GLU B N 1
ATOM 14007 C CA . GLU B 1 386 ? -19.910 12.500 33.177 1.000 41.432 386 GLU B CA 1
ATOM 14008 C C . GLU B 1 386 ? -19.570 13.975 32.952 1.000 42.682 386 GLU B C 1
ATOM 14009 O O . GLU B 1 386 ? -20.042 14.522 31.941 1.000 42.527 386 GLU B O 1
ATOM 14021 N N . GLN B 1 387 ? -18.750 14.568 33.822 1.000 40.090 387 GLN B N 1
ATOM 14022 C CA . GLN B 1 387 ? -18.226 15.951 33.639 1.000 40.737 387 GLN B CA 1
ATOM 14023 C C . GLN B 1 387 ? -17.571 16.090 32.251 1.000 35.882 387 GLN B C 1
ATOM 14024 O O . GLN B 1 387 ? -17.983 17.017 31.508 1.000 39.291 387 GLN B O 1
ATOM 14038 N N . THR B 1 388 ? -16.641 15.212 31.856 1.000 33.418 388 THR B N 1
ATOM 14039 C CA . THR B 1 388 ? -15.791 15.433 30.648 1.000 33.374 388 THR B CA 1
ATOM 14040 C C . THR B 1 388 ? -16.347 14.760 29.388 1.000 36.609 388 THR B C 1
ATOM 14041 O O . THR B 1 388 ? -15.927 15.184 28.291 1.000 36.228 388 THR B O 1
ATOM 14052 N N . LYS B 1 389 ? -17.148 13.697 29.523 1.000 35.838 389 LYS B N 1
ATOM 14053 C CA . LYS B 1 389 ? -17.541 12.755 28.428 1.000 35.962 389 LYS B CA 1
ATOM 14054 C C . LYS B 1 389 ? -16.319 12.173 27.701 1.000 32.014 389 LYS B C 1
ATOM 14055 O O . LYS B 1 389 ? -16.432 11.792 26.509 1.000 34.155 389 LYS B O 1
ATOM 14074 N N . GLU B 1 390 ? -15.173 12.107 28.361 1.000 32.719 390 GLU B N 1
ATOM 14075 C CA . GLU B 1 390 ? -14.002 11.329 27.870 1.000 36.166 390 GLU B CA 1
ATOM 14076 C C . GLU B 1 390 ? -14.060 9.931 28.528 1.000 29.956 390 GLU B C 1
ATOM 14077 O O . GLU B 1 390 ? -13.914 9.821 29.780 1.000 30.358 390 GLU B O 1
ATOM 14089 N N . GLY B 1 391 ? -14.340 8.891 27.754 1.000 25.028 391 GLY B N 1
ATOM 14090 C CA . GLY B 1 391 ? -14.408 7.513 28.284 1.000 26.752 391 GLY B CA 1
ATOM 14091 C C . GLY B 1 391 ? -13.156 7.186 29.087 1.000 27.982 391 GLY B C 1
ATOM 14092 O O . GLY B 1 391 ? -13.273 6.642 30.232 1.000 26.345 391 GLY B O 1
ATOM 14096 N N . ARG B 1 392 ? -11.993 7.582 28.556 1.000 27.235 392 ARG B N 1
ATOM 14097 C CA . ARG B 1 392 ? -10.681 7.315 29.196 1.000 28.621 392 ARG B CA 1
ATOM 14098 C C . ARG B 1 392 ? -10.706 7.836 30.647 1.000 29.775 392 ARG B C 1
ATOM 14099 O O . ARG B 1 392 ? -9.971 7.261 31.455 1.000 26.064 392 ARG B O 1
ATOM 14120 N N . ASP B 1 393 ? -11.534 8.844 30.981 1.000 24.841 393 ASP B N 1
ATOM 14121 C CA . ASP B 1 393 ? -11.430 9.568 32.278 1.000 26.591 393 ASP B CA 1
ATOM 14122 C C . ASP B 1 393 ? -11.971 8.696 33.421 1.000 25.159 393 ASP B C 1
ATOM 14123 O O . ASP B 1 393 ? -11.711 9.029 34.601 1.000 21.874 393 ASP B O 1
ATOM 14132 N N . ILE B 1 394 ? -12.669 7.604 33.106 1.000 24.536 394 ILE B N 1
ATOM 14133 C CA . ILE B 1 394 ? -13.195 6.661 34.134 1.000 24.858 394 ILE B CA 1
ATOM 14134 C C . ILE B 1 394 ? -12.020 6.174 34.996 1.000 22.864 394 ILE B C 1
ATOM 14135 O O . ILE B 1 394 ? -12.247 5.854 36.148 1.000 20.749 394 ILE B O 1
ATOM 14151 N N . ASN B 1 395 ? -10.811 6.207 34.423 1.000 25.042 395 ASN B N 1
ATOM 14152 C CA . ASN B 1 395 ? -9.548 5.601 34.923 1.000 24.928 395 ASN B CA 1
ATOM 14153 C C . ASN B 1 395 ? -8.462 6.685 34.951 1.000 22.636 395 ASN B C 1
ATOM 14154 O O . ASN B 1 395 ? -7.234 6.331 34.927 1.000 22.807 395 ASN B O 1
ATOM 14165 N N . ARG B 1 396 ? -8.868 7.949 35.107 1.000 22.276 396 ARG B N 1
ATOM 14166 C CA . ARG B 1 396 ? -7.922 9.091 35.259 1.000 21.934 396 ARG B CA 1
ATOM 14167 C C . ARG B 1 396 ? -8.360 10.049 36.369 1.000 21.844 396 ARG B C 1
ATOM 14168 O O . ARG B 1 396 ? -8.173 11.269 36.197 1.000 23.232 396 ARG B O 1
ATOM 14189 N N . HIS B 1 397 ? -8.837 9.535 37.496 1.000 22.889 397 HIS B N 1
ATOM 14190 C CA . HIS B 1 397 ? -9.163 10.339 38.699 1.000 22.244 397 HIS B CA 1
ATOM 14191 C C . HIS B 1 397 ? -7.997 11.297 39.030 1.000 24.854 397 HIS B C 1
ATOM 14192 O O . HIS B 1 397 ? -6.810 10.894 38.990 1.000 22.891 397 HIS B O 1
ATOM 14207 N N . TYR B 1 398 ? -8.341 12.535 39.403 1.000 23.308 398 TYR B N 1
ATOM 14208 C CA . TYR B 1 398 ? -7.401 13.535 39.938 1.000 23.759 398 TYR B CA 1
ATOM 14209 C C . TYR B 1 398 ? -7.393 13.388 41.461 1.000 23.657 398 TYR B C 1
ATOM 14210 O O . TYR B 1 398 ? -8.374 13.777 42.078 1.000 26.893 398 TYR B O 1
ATOM 14228 N N . TYR B 1 399 ? -6.338 12.827 42.060 1.000 22.650 399 TYR B N 1
ATOM 14229 C CA . TYR B 1 399 ? -6.215 12.770 43.543 1.000 25.396 399 TYR B CA 1
ATOM 14230 C C . TYR B 1 399 ? -5.735 14.134 44.064 1.000 23.901 399 TYR B C 1
ATOM 14231 O O . TYR B 1 399 ? -4.718 14.655 43.611 1.000 29.285 399 TYR B O 1
ATOM 14249 N N . SER B 1 400 ? -6.425 14.660 45.062 1.000 24.072 400 SER B N 1
ATOM 14250 C CA . SER B 1 400 ? -5.912 15.743 45.939 1.000 25.467 400 SER B CA 1
ATOM 14251 C C . SER B 1 400 ? -4.994 15.132 47.016 1.000 23.516 400 SER B C 1
ATOM 14252 O O . SER B 1 400 ? -5.127 13.958 47.306 1.000 21.396 400 SER B O 1
ATOM 14260 N N . LEU B 1 401 ? -4.128 15.941 47.627 1.000 25.317 401 LEU B N 1
ATOM 14261 C CA . LEU B 1 401 ? -3.272 15.543 48.776 1.000 24.683 401 LEU B CA 1
ATOM 14262 C C . LEU B 1 401 ? -4.120 15.113 49.976 1.000 24.587 401 LEU B C 1
ATOM 14263 O O . LEU B 1 401 ? -3.714 14.182 50.683 1.000 26.166 401 LEU B O 1
ATOM 14279 N N . GLU B 1 402 ? -5.277 15.722 50.166 1.000 25.822 402 GLU B N 1
ATOM 14280 C CA . GLU B 1 402 ? -6.281 15.327 51.186 1.000 27.329 402 GLU B CA 1
ATOM 14281 C C . GLU B 1 402 ? -6.806 13.923 50.876 1.000 25.399 402 GLU B C 1
ATOM 14282 O O . GLU B 1 402 ? -6.890 13.093 51.820 1.000 24.726 402 GLU B O 1
ATOM 14294 N N . GLU B 1 403 ? -7.161 13.668 49.610 1.000 24.663 403 GLU B N 1
ATOM 14295 C CA . GLU B 1 403 ? -7.657 12.351 49.160 1.000 27.645 403 GLU B CA 1
ATOM 14296 C C . GLU B 1 403 ? -6.575 11.309 49.384 1.000 25.815 403 GLU B C 1
ATOM 14297 O O . GLU B 1 403 ? -6.906 10.261 49.896 1.000 26.348 403 GLU B O 1
ATOM 14309 N N . ILE B 1 404 ? -5.321 11.624 49.063 1.000 27.390 404 ILE B N 1
ATOM 14310 C CA . ILE B 1 404 ? -4.169 10.683 49.217 1.000 26.772 404 ILE B CA 1
ATOM 14311 C C . ILE B 1 404 ? -4.001 10.332 50.705 1.000 27.037 404 ILE B C 1
ATOM 14312 O O . ILE B 1 404 ? -3.860 9.151 51.004 1.000 24.015 404 ILE B O 1
ATOM 14328 N N . GLU B 1 405 ? -4.043 11.313 51.606 1.000 27.684 405 GLU B N 1
ATOM 14329 C CA . GLU B 1 405 ? -3.937 11.071 53.069 1.000 27.991 405 GLU B CA 1
ATOM 14330 C C . GLU B 1 405 ? -4.994 10.039 53.477 1.000 27.520 405 GLU B C 1
ATOM 14331 O O . GLU B 1 405 ? -4.648 9.103 54.209 1.000 30.248 405 GLU B O 1
ATOM 14343 N N . LYS B 1 406 ? -6.210 10.138 52.960 1.000 30.315 406 LYS B N 1
ATOM 14344 C CA . LYS B 1 406 ? -7.285 9.163 53.295 1.000 33.950 406 LYS B CA 1
ATOM 14345 C C . LYS B 1 406 ? -6.966 7.793 52.653 1.000 31.581 406 LYS B C 1
ATOM 14346 O O . LYS B 1 406 ? -7.136 6.775 53.337 1.000 25.948 406 LYS B O 1
ATOM 14365 N N . GLU B 1 407 ? -6.465 7.756 51.413 1.000 27.914 407 GLU B N 1
ATOM 14366 C CA . GLU B 1 407 ? -6.232 6.500 50.655 1.000 29.281 407 GLU B CA 1
ATOM 14367 C C . GLU B 1 407 ? -5.188 5.654 51.362 1.000 29.278 407 GLU B C 1
ATOM 14368 O O . GLU B 1 407 ? -5.323 4.400 51.310 1.000 28.578 407 GLU B O 1
ATOM 14380 N N . LEU B 1 408 ? -4.201 6.292 51.998 1.000 28.613 408 LEU B N 1
ATOM 14381 C CA . LEU B 1 408 ? -3.099 5.566 52.676 1.000 32.329 408 LEU B CA 1
ATOM 14382 C C . LEU B 1 408 ? -3.627 4.805 53.893 1.000 31.047 408 LEU B C 1
ATOM 14383 O O . LEU B 1 408 ? -2.929 3.872 54.329 1.000 38.678 408 LEU B O 1
ATOM 14399 N N . GLU B 1 409 ? -4.799 5.154 54.418 1.000 33.407 409 GLU B N 1
ATOM 14400 C CA . GLU B 1 409 ? -5.348 4.501 55.637 1.000 35.767 409 GLU B CA 1
ATOM 14401 C C . GLU B 1 409 ? -6.192 3.276 55.257 1.000 32.218 409 GLU B C 1
ATOM 14402 O O . GLU B 1 409 ? -6.592 2.552 56.186 1.000 32.681 409 GLU B O 1
ATOM 14414 N N . ARG B 1 410 ? -6.512 3.055 53.980 1.000 28.171 410 ARG B N 1
ATOM 14415 C CA . ARG B 1 410 ? -7.432 1.951 53.562 1.000 29.992 410 ARG B CA 1
ATOM 14416 C C . ARG B 1 410 ? -6.689 0.623 53.694 1.000 30.266 410 ARG B C 1
ATOM 14417 O O . ARG B 1 410 ? -5.578 0.477 53.173 1.000 28.302 410 ARG B O 1
ATOM 14438 N N . PRO B 1 411 ? -7.266 -0.375 54.396 1.000 28.284 411 PRO B N 1
ATOM 14439 C CA . PRO B 1 411 ? -6.656 -1.706 54.472 1.000 28.166 411 PRO B CA 1
ATOM 14440 C C . PRO B 1 411 ? -6.171 -2.280 53.118 1.000 26.681 411 PRO B C 1
ATOM 14441 O O . PRO B 1 411 ? -5.062 -2.781 53.084 1.000 31.638 411 PRO B O 1
ATOM 14452 N N . VAL B 1 412 ? -6.969 -2.212 52.048 1.000 24.871 412 VAL B N 1
ATOM 14453 C CA . VAL B 1 412 ? -6.588 -2.789 50.723 1.000 26.209 412 VAL B CA 1
ATOM 14454 C C . VAL B 1 412 ? -5.354 -2.043 50.209 1.000 27.279 412 VAL B C 1
ATOM 14455 O O . VAL B 1 412 ? -4.473 -2.701 49.602 1.000 24.844 412 VAL B O 1
ATOM 14468 N N . VAL B 1 413 ? -5.261 -0.721 50.435 1.000 28.318 413 VAL B N 1
ATOM 14469 C CA . VAL B 1 413 ? -4.098 0.074 49.927 1.000 25.866 413 VAL B CA 1
ATOM 14470 C C . VAL B 1 413 ? -2.860 -0.339 50.731 1.000 26.398 413 VAL B C 1
ATOM 14471 O O . VAL B 1 413 ? -1.826 -0.557 50.095 1.000 24.753 413 VAL B O 1
ATOM 14484 N N . GLN B 1 414 ? -2.965 -0.460 52.064 1.000 27.216 414 GLN B N 1
ATOM 14485 C CA . GLN B 1 414 ? -1.833 -0.836 52.959 1.000 27.892 414 GLN B CA 1
ATOM 14486 C C . GLN B 1 414 ? -1.389 -2.254 52.611 1.000 25.226 414 GLN B C 1
ATOM 14487 O O . GLN B 1 414 ? -0.171 -2.534 52.670 1.000 23.064 414 GLN B O 1
ATOM 14501 N N . GLU B 1 415 ? -2.338 -3.122 52.293 1.000 24.554 415 GLU B N 1
ATOM 14502 C CA . GLU B 1 415 ? -2.016 -4.518 51.877 1.000 30.202 415 GLU B CA 1
ATOM 14503 C C . GLU B 1 415 ? -1.267 -4.496 50.534 1.000 26.172 415 GLU B C 1
ATOM 14504 O O . GLU B 1 415 ? -0.290 -5.261 50.400 1.000 24.098 415 GLU B O 1
ATOM 14516 N N . LEU B 1 416 ? -1.681 -3.657 49.586 1.000 23.615 416 LEU B N 1
ATOM 14517 C CA . LEU B 1 416 ? -0.982 -3.557 48.274 1.000 25.200 416 LEU B CA 1
ATOM 14518 C C . LEU B 1 416 ? 0.445 -3.003 48.496 1.000 25.667 416 LEU B C 1
ATOM 14519 O O . LEU B 1 416 ? 1.394 -3.484 47.841 1.000 21.460 416 LEU B O 1
ATOM 14535 N N . PHE B 1 417 ? 0.617 -2.041 49.407 1.000 26.245 417 PHE B N 1
ATOM 14536 C CA . PHE B 1 417 ? 1.941 -1.461 49.761 1.000 26.699 417 PHE B CA 1
ATOM 14537 C C . PHE B 1 417 ? 2.845 -2.556 50.343 1.000 24.759 417 PHE B C 1
ATOM 14538 O O . PHE B 1 417 ? 4.035 -2.549 50.031 1.000 24.324 417 PHE B O 1
ATOM 14555 N N . ASP B 1 418 ? 2.316 -3.459 51.161 1.000 23.880 418 ASP B N 1
ATOM 14556 C CA . ASP B 1 418 ? 3.089 -4.610 51.701 1.000 26.722 418 ASP B CA 1
ATOM 14557 C C . ASP B 1 418 ? 3.595 -5.494 50.552 1.000 25.034 418 ASP B C 1
ATOM 14558 O O . ASP B 1 418 ? 4.760 -5.946 50.634 1.000 27.121 418 ASP B O 1
ATOM 14567 N N . LEU B 1 419 ? 2.771 -5.716 49.526 1.000 24.400 419 LEU B N 1
ATOM 14568 C CA . LEU B 1 419 ? 3.119 -6.512 48.328 1.000 26.022 419 LEU B CA 1
ATOM 14569 C C . LEU B 1 419 ? 4.287 -5.838 47.614 1.000 25.838 419 LEU B C 1
ATOM 14570 O O . LEU B 1 419 ? 5.268 -6.531 47.229 1.000 22.705 419 LEU B O 1
ATOM 14586 N N . MET B 1 420 ? 4.177 -4.520 47.449 1.000 22.272 420 MET B N 1
ATOM 14587 C CA . MET B 1 420 ? 5.156 -3.741 46.684 1.000 23.706 420 MET B CA 1
ATOM 14588 C C . MET B 1 420 ? 6.471 -3.702 47.470 1.000 24.604 420 MET B C 1
ATOM 14589 O O . MET B 1 420 ? 7.503 -3.987 46.863 1.000 24.700 420 MET B O 1
ATOM 14603 N N . LYS B 1 421 ? 6.429 -3.457 48.793 1.000 26.955 421 LYS B N 1
ATOM 14604 C CA . LYS B 1 421 ? 7.636 -3.479 49.662 1.000 28.050 421 LYS B CA 1
ATOM 14605 C C . LYS B 1 421 ? 8.359 -4.837 49.547 1.000 26.489 421 LYS B C 1
ATOM 14606 O O . LYS B 1 421 ? 9.574 -4.848 49.370 1.000 26.646 421 LYS B O 1
ATOM 14625 N N . PHE B 1 422 ? 7.626 -5.939 49.676 1.000 24.706 422 PHE B N 1
ATOM 14626 C CA . PHE B 1 422 ? 8.104 -7.324 49.438 1.000 27.048 422 PHE B CA 1
ATOM 14627 C C . PHE B 1 422 ? 8.790 -7.455 48.062 1.000 25.141 422 PHE B C 1
ATOM 14628 O O . PHE B 1 422 ? 9.883 -8.010 47.998 1.000 28.647 422 PHE B O 1
ATOM 14645 N N . ARG B 1 423 ? 8.170 -6.990 46.981 1.000 23.933 423 ARG B N 1
ATOM 14646 C CA . ARG B 1 423 ? 8.753 -7.065 45.604 1.000 23.020 423 ARG B CA 1
ATOM 14647 C C . ARG B 1 423 ? 10.064 -6.265 45.561 1.000 22.403 423 ARG B C 1
ATOM 14648 O O . ARG B 1 423 ? 11.007 -6.655 44.848 1.000 20.037 423 ARG B O 1
ATOM 14669 N N . ASN B 1 424 ? 10.128 -5.158 46.300 1.000 27.021 424 ASN B N 1
ATOM 14670 C CA . ASN B 1 424 ? 11.311 -4.242 46.292 1.000 25.341 424 ASN B CA 1
ATOM 14671 C C . ASN B 1 424 ? 12.413 -4.699 47.271 1.000 24.578 424 ASN B C 1
ATOM 14672 O O . ASN B 1 424 ? 13.546 -4.310 47.082 1.000 32.165 424 ASN B O 1
ATOM 14683 N N . GLN B 1 425 ? 12.121 -5.552 48.226 1.000 25.282 425 GLN B N 1
ATOM 14684 C CA . GLN B 1 425 ? 13.059 -5.967 49.303 1.000 29.844 425 GLN B CA 1
ATOM 14685 C C . GLN B 1 425 ? 13.813 -7.277 48.946 1.000 29.819 425 GLN B C 1
ATOM 14686 O O . GLN B 1 425 ? 15.000 -7.389 49.304 1.000 33.461 425 GLN B O 1
ATOM 14700 N N . SER B 1 426 ? 13.186 -8.250 48.291 1.000 28.320 426 SER B N 1
ATOM 14701 C CA . SER B 1 426 ? 13.745 -9.625 48.139 1.000 29.088 426 SER B CA 1
ATOM 14702 C C . SER B 1 426 ? 14.726 -9.675 46.961 1.000 29.367 426 SER B C 1
ATOM 14703 O O . SER B 1 426 ? 14.315 -9.367 45.823 1.000 26.839 426 SER B O 1
ATOM 14711 N N . LYS B 1 427 ? 15.965 -10.106 47.211 1.000 28.230 427 LYS B N 1
ATOM 14712 C CA . LYS B 1 427 ? 17.014 -10.204 46.164 1.000 31.483 427 LYS B CA 1
ATOM 14713 C C . LYS B 1 427 ? 16.609 -11.305 45.162 1.000 28.202 427 LYS B C 1
ATOM 14714 O O . LYS B 1 427 ? 17.150 -11.365 44.060 1.000 28.911 427 LYS B O 1
ATOM 14733 N N . ALA B 1 428 ? 15.645 -12.151 45.521 1.000 25.813 428 ALA B N 1
ATOM 14734 C CA . ALA B 1 428 ? 15.217 -13.328 44.727 1.000 23.620 428 ALA B CA 1
ATOM 14735 C C . ALA B 1 428 ? 14.758 -12.882 43.332 1.000 23.144 428 ALA B C 1
ATOM 14736 O O . ALA B 1 428 ? 14.956 -13.605 42.349 1.000 22.432 428 ALA B O 1
ATOM 14743 N N . PHE B 1 429 ? 14.111 -11.727 43.258 1.000 22.476 429 PHE B N 1
ATOM 14744 C CA . PHE B 1 429 ? 13.532 -11.221 41.993 1.000 23.580 429 PHE B CA 1
ATOM 14745 C C . PHE B 1 429 ? 14.652 -10.853 41.013 1.000 21.657 429 PHE B C 1
ATOM 14746 O O . PHE B 1 429 ? 14.328 -10.740 39.867 1.000 22.005 429 PHE B O 1
ATOM 14763 N N . ASP B 1 430 ? 15.904 -10.712 41.452 1.000 25.922 430 ASP B N 1
ATOM 14764 C CA . ASP B 1 430 ? 17.060 -10.403 40.564 1.000 29.935 430 ASP B CA 1
ATOM 14765 C C . ASP B 1 430 ? 17.630 -11.699 39.954 1.000 28.322 430 ASP B C 1
ATOM 14766 O O . ASP B 1 430 ? 18.470 -11.564 39.072 1.000 28.764 430 ASP B O 1
ATOM 14775 N N . GLY B 1 431 ? 17.050 -12.863 40.247 1.000 27.021 431 GLY B N 1
ATOM 14776 C CA . GLY B 1 431 ? 17.529 -14.171 39.772 1.000 27.036 431 GLY B CA 1
ATOM 14777 C C . GLY B 1 431 ? 16.599 -14.743 38.724 1.000 29.317 431 GLY B C 1
ATOM 14778 O O . GLY B 1 431 ? 16.324 -14.021 37.747 1.000 27.583 431 GLY B O 1
ATOM 14782 N N . THR B 1 432 ? 16.165 -16.003 38.866 1.000 28.303 432 THR B N 1
ATOM 14783 C CA . THR B 1 432 ? 15.467 -16.737 37.781 1.000 27.057 432 THR B CA 1
ATOM 14784 C C . THR B 1 432 ? 14.159 -17.276 38.351 1.000 27.942 432 THR B C 1
ATOM 14785 O O . THR B 1 432 ? 14.075 -17.492 39.590 1.000 21.753 432 THR B O 1
ATOM 14796 N N . VAL B 1 433 ? 13.173 -17.468 37.471 1.000 26.830 433 VAL B N 1
ATOM 14797 C CA . VAL B 1 433 ? 11.780 -17.828 37.843 1.000 28.992 433 VAL B CA 1
ATOM 14798 C C . VAL B 1 433 ? 11.446 -19.258 37.412 1.000 30.258 433 VAL B C 1
ATOM 14799 O O . VAL B 1 433 ? 11.875 -19.691 36.315 1.000 30.217 433 VAL B O 1
ATOM 14812 N N . ASP B 1 434 ? 10.638 -19.922 38.237 1.000 29.144 434 ASP B N 1
ATOM 14813 C CA . ASP B 1 434 ? 10.091 -21.280 37.996 1.000 30.557 434 ASP B CA 1
ATOM 14814 C C . ASP B 1 434 ? 8.579 -21.176 38.174 1.000 33.757 434 ASP B C 1
ATOM 14815 O O . ASP B 1 434 ? 8.138 -20.666 39.249 1.000 29.145 434 ASP B O 1
ATOM 14824 N N . VAL B 1 435 ? 7.819 -21.598 37.155 1.000 28.166 435 VAL B N 1
ATOM 14825 C CA . VAL B 1 435 ? 6.330 -21.473 37.124 1.000 30.829 435 VAL B CA 1
ATOM 14826 C C . VAL B 1 435 ? 5.739 -22.885 37.150 1.000 29.118 435 VAL B C 1
ATOM 14827 O O . VAL B 1 435 ? 6.189 -23.727 36.362 1.000 28.659 435 VAL B O 1
ATOM 14840 N N . GLN B 1 436 ? 4.840 -23.157 38.092 1.000 30.432 436 GLN B N 1
ATOM 14841 C CA . GLN B 1 436 ? 4.254 -24.501 38.285 1.000 33.682 436 GLN B CA 1
ATOM 14842 C C . GLN B 1 436 ? 2.738 -24.368 38.430 1.000 33.437 436 GLN B C 1
ATOM 14843 O O . GLN B 1 436 ? 2.242 -23.380 38.995 1.000 31.391 436 GLN B O 1
ATOM 14857 N N . THR B 1 437 ? 2.025 -25.341 37.891 1.000 32.846 437 THR B N 1
ATOM 14858 C CA . THR B 1 437 ? 0.564 -25.454 38.031 1.000 29.979 437 THR B CA 1
ATOM 14859 C C . THR B 1 437 ? 0.324 -26.787 38.721 1.000 28.409 437 THR B C 1
ATOM 14860 O O . THR B 1 437 ? 1.072 -27.752 38.464 1.000 27.915 437 THR B O 1
ATOM 14871 N N . THR B 1 438 ? -0.633 -26.791 39.623 1.000 27.971 438 THR B N 1
ATOM 14872 C CA . THR B 1 438 ? -1.151 -27.995 40.289 1.000 29.906 438 THR B CA 1
ATOM 14873 C C . THR B 1 438 ? -2.625 -28.076 39.926 1.000 27.459 438 THR B C 1
ATOM 14874 O O . THR B 1 438 ? -3.329 -27.083 40.115 1.000 25.262 438 THR B O 1
ATOM 14885 N N . PHE B 1 439 ? -3.063 -29.212 39.393 1.000 27.262 439 PHE B N 1
ATOM 14886 C CA . PHE B 1 439 ? -4.461 -29.383 38.940 1.000 29.337 439 PHE B CA 1
ATOM 14887 C C . PHE B 1 439 ? -4.715 -28.250 37.919 1.000 28.663 439 PHE B C 1
ATOM 14888 O O . PHE B 1 439 ? -3.778 -27.974 37.147 1.000 29.580 439 PHE B O 1
ATOM 14905 N N . ASP B 1 440 ? -5.875 -27.585 37.910 1.000 28.167 440 ASP B N 1
ATOM 14906 C CA . ASP B 1 440 ? -6.201 -26.564 36.879 1.000 29.331 440 ASP B CA 1
ATOM 14907 C C . ASP B 1 440 ? -6.348 -25.163 37.469 1.000 25.720 440 ASP B C 1
ATOM 14908 O O . ASP B 1 440 ? -6.518 -24.242 36.695 1.000 25.892 440 ASP B O 1
ATOM 14917 N N . HIS B 1 441 ? -6.313 -25.020 38.780 1.000 23.845 441 HIS B N 1
ATOM 14918 C CA . HIS B 1 441 ? -6.742 -23.790 39.482 1.000 25.304 441 HIS B CA 1
ATOM 14919 C C . HIS B 1 441 ? -5.627 -23.207 40.358 1.000 24.951 441 HIS B C 1
ATOM 14920 O O . HIS B 1 441 ? -5.830 -22.084 40.862 1.000 26.119 441 HIS B O 1
ATOM 14935 N N . LEU B 1 442 ? -4.518 -23.931 40.573 1.000 24.311 442 LEU B N 1
ATOM 14936 C CA . LEU B 1 442 ? -3.422 -23.488 41.461 1.000 26.487 442 LEU B CA 1
ATOM 14937 C C . LEU B 1 442 ? -2.230 -23.068 40.596 1.000 30.109 442 LEU B C 1
ATOM 14938 O O . LEU B 1 442 ? -2.023 -23.662 39.493 1.000 33.970 442 LEU B O 1
ATOM 14954 N N . LEU B 1 443 ? -1.492 -22.059 41.073 1.000 26.587 443 LEU B N 1
ATOM 14955 C CA . LEU B 1 443 ? -0.274 -21.509 40.420 1.000 27.365 443 LEU B CA 1
ATOM 14956 C C . LEU B 1 443 ? 0.790 -21.293 41.498 1.000 26.314 443 LEU B C 1
ATOM 14957 O O . LEU B 1 443 ? 0.489 -20.669 42.514 1.000 22.451 443 LEU B O 1
ATOM 14973 N N . LYS B 1 444 ? 1.985 -21.808 41.273 1.000 29.862 444 LYS B N 1
ATOM 14974 C CA . LYS B 1 444 ? 3.175 -21.526 42.096 1.000 29.521 444 LYS B CA 1
ATOM 14975 C C . LYS B 1 444 ? 4.189 -20.782 41.224 1.000 26.638 444 LYS B C 1
ATOM 14976 O O . LYS B 1 444 ? 4.482 -21.269 40.147 1.000 27.455 444 LYS B O 1
ATOM 14995 N N . ILE B 1 445 ? 4.676 -19.627 41.677 1.000 27.537 445 ILE B N 1
ATOM 14996 C CA . ILE B 1 445 ? 5.788 -18.886 41.012 1.000 24.624 445 ILE B CA 1
ATOM 14997 C C . ILE B 1 445 ? 6.919 -18.705 42.021 1.000 24.108 445 ILE B C 1
ATOM 14998 O O . ILE B 1 445 ? 6.683 -18.126 43.094 1.000 27.592 445 ILE B O 1
ATOM 15014 N N . THR B 1 446 ? 8.092 -19.223 41.688 1.000 23.657 446 THR B N 1
ATOM 15015 C CA . THR B 1 446 ? 9.294 -19.260 42.549 1.000 22.998 446 THR B CA 1
ATOM 15016 C C . THR B 1 446 ? 10.424 -18.472 41.897 1.000 20.510 446 THR B C 1
ATOM 15017 O O . THR B 1 446 ? 10.840 -18.827 40.801 1.000 20.923 446 THR B O 1
ATOM 15028 N N . TRP B 1 447 ? 10.887 -17.418 42.553 1.000 21.552 447 TRP B N 1
ATOM 15029 C CA . TRP B 1 447 ? 12.144 -16.698 42.208 1.000 20.783 447 TRP B CA 1
ATOM 15030 C C . TRP B 1 447 ? 13.277 -17.232 43.063 1.000 21.563 447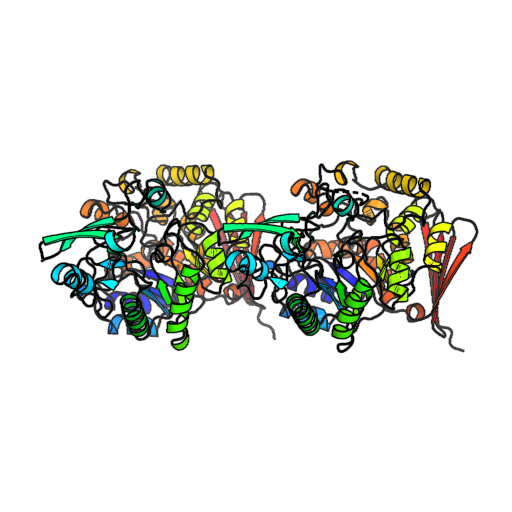 TRP B C 1
ATOM 15031 O O . TRP B 1 447 ? 13.115 -17.286 44.303 1.000 19.684 447 TRP B O 1
ATOM 15052 N N . THR B 1 448 ? 14.403 -17.513 42.423 1.000 21.779 448 THR B N 1
ATOM 15053 C CA . THR B 1 448 ? 15.613 -18.046 43.074 1.000 22.197 448 THR B CA 1
ATOM 15054 C C . THR B 1 448 ? 16.801 -17.203 42.635 1.000 21.462 448 THR B C 1
ATOM 15055 O O . THR B 1 448 ? 17.007 -17.002 41.416 1.000 20.024 448 THR B O 1
ATOM 15066 N N . ASN B 1 449 ? 17.561 -16.720 43.598 1.000 22.006 449 ASN B N 1
ATOM 15067 C CA . ASN B 1 449 ? 18.836 -16.017 43.361 1.000 24.258 449 ASN B CA 1
ATOM 15068 C C . ASN B 1 449 ? 19.782 -16.490 44.454 1.000 27.385 449 ASN B C 1
ATOM 15069 O O . ASN B 1 449 ? 19.721 -15.917 45.556 1.000 29.431 449 ASN B O 1
ATOM 15080 N N . GLY B 1 450 ? 20.576 -17.530 44.200 1.000 27.113 450 GLY B N 1
ATOM 15081 C CA . GLY B 1 450 ? 21.520 -18.027 45.204 1.000 26.836 450 GLY B CA 1
ATOM 15082 C C . GLY B 1 450 ? 20.810 -18.382 46.502 1.000 28.584 450 GLY B C 1
ATOM 15083 O O . GLY B 1 450 ? 19.990 -19.296 46.473 1.000 32.357 450 GLY B O 1
ATOM 15087 N N . ASP B 1 451 ? 21.075 -17.676 47.594 1.000 29.182 451 ASP B N 1
ATOM 15088 C CA . ASP B 1 451 ? 20.586 -18.020 48.953 1.000 33.743 451 ASP B CA 1
ATOM 15089 C C . ASP B 1 451 ? 19.171 -17.461 49.184 1.000 35.102 451 ASP B C 1
ATOM 15090 O O . ASP B 1 451 ? 18.606 -17.715 50.267 1.000 33.515 451 ASP B O 1
ATOM 15099 N N . SER B 1 452 ? 18.625 -16.706 48.222 1.000 30.641 452 SER B N 1
ATOM 15100 C CA . SER B 1 452 ? 17.301 -16.043 48.322 1.000 30.207 452 SER B CA 1
ATOM 15101 C C . SER B 1 452 ? 16.280 -16.716 47.395 1.000 27.546 452 SER B C 1
ATOM 15102 O O . SER B 1 452 ? 16.613 -17.062 46.262 1.000 24.495 452 SER B O 1
ATOM 15110 N N . LYS B 1 453 ? 15.057 -16.822 47.890 1.000 26.973 453 LYS B N 1
ATOM 15111 C CA . LYS B 1 453 ? 13.902 -17.455 47.217 1.000 28.267 453 LYS B CA 1
ATOM 15112 C C . LYS B 1 453 ? 12.649 -16.647 47.566 1.000 24.911 453 LYS B C 1
ATOM 15113 O O . LYS B 1 453 ? 12.496 -16.219 48.742 1.000 29.193 453 LYS B O 1
ATOM 15132 N N . ALA B 1 454 ? 11.785 -16.399 46.604 1.000 21.209 454 ALA B N 1
ATOM 15133 C CA . ALA B 1 454 ? 10.453 -15.807 46.858 1.000 21.508 454 ALA B CA 1
ATOM 15134 C C . ALA B 1 454 ? 9.408 -16.653 46.157 1.000 19.163 454 ALA B C 1
ATOM 15135 O O . ALA B 1 454 ? 9.662 -17.121 45.038 1.000 17.764 454 ALA B O 1
ATOM 15142 N N . VAL B 1 455 ? 8.260 -16.820 46.793 1.000 18.958 455 VAL B N 1
ATOM 15143 C CA . VAL B 1 455 ? 7.261 -17.813 46.345 1.000 22.286 455 VAL B CA 1
ATOM 15144 C C . VAL B 1 455 ? 5.863 -17.220 46.464 1.000 23.167 455 VAL B C 1
ATOM 15145 O O . VAL B 1 455 ? 5.520 -16.638 47.495 1.000 23.853 455 VAL B O 1
ATOM 15158 N N . LEU B 1 456 ? 5.093 -17.402 45.406 1.000 24.885 456 LEU B N 1
ATOM 15159 C CA . LEU B 1 456 ? 3.641 -17.148 45.391 1.000 27.394 456 LEU B CA 1
ATOM 15160 C C . LEU B 1 456 ? 2.947 -18.492 45.138 1.000 26.316 456 LEU B C 1
ATOM 15161 O O . LEU B 1 456 ? 3.347 -19.194 44.212 1.000 26.171 456 LEU B O 1
ATOM 15177 N N . GLU B 1 457 ? 2.028 -18.850 46.016 1.000 24.388 457 GLU B N 1
ATOM 15178 C CA . GLU B 1 457 ? 1.092 -19.993 45.883 1.000 29.161 457 GLU B CA 1
ATOM 15179 C C . GLU B 1 457 ? -0.310 -19.396 45.787 1.000 24.726 457 GLU B C 1
ATOM 15180 O O . GLU B 1 457 ? -0.753 -18.700 46.743 1.000 25.033 457 GLU B O 1
ATOM 15192 N N . ALA B 1 458 ? -0.983 -19.577 44.666 1.000 21.812 458 ALA B N 1
ATOM 15193 C CA . ALA B 1 458 ? -2.255 -18.876 44.414 1.000 23.544 458 ALA B CA 1
ATOM 15194 C C . ALA B 1 458 ? -3.306 -19.899 44.032 1.000 23.172 458 ALA B C 1
ATOM 15195 O O . ALA B 1 458 ? -3.011 -20.790 43.241 1.000 20.201 458 ALA B O 1
ATOM 15202 N N . ASN B 1 459 ? -4.493 -19.744 44.599 1.000 25.155 459 ASN B N 1
ATOM 15203 C CA . ASN B 1 459 ? -5.680 -20.505 44.189 1.000 25.333 459 ASN B CA 1
ATOM 15204 C C . ASN B 1 459 ? -6.530 -19.528 43.389 1.000 26.120 459 ASN B C 1
ATOM 15205 O O . ASN B 1 459 ? -7.074 -18.592 44.003 1.000 27.401 459 ASN B O 1
ATOM 15216 N N . LEU B 1 460 ? -6.613 -19.723 42.071 1.000 26.433 460 LEU B N 1
ATOM 15217 C CA . LEU B 1 460 ? -7.350 -18.823 41.149 1.000 27.884 460 LEU B CA 1
ATOM 15218 C C . LEU B 1 460 ? -8.857 -19.019 41.278 1.000 28.769 460 LEU B C 1
ATOM 15219 O O . LEU B 1 460 ? -9.583 -18.106 40.874 1.000 35.045 460 LEU B O 1
ATOM 15235 N N . ALA B 1 461 ? -9.317 -20.148 41.809 1.000 29.852 461 ALA B N 1
ATOM 15236 C CA . ALA B 1 461 ? -10.759 -20.442 41.964 1.000 30.023 461 ALA B CA 1
ATOM 15237 C C . ALA B 1 461 ? -11.297 -19.697 43.185 1.000 28.257 461 ALA B C 1
ATOM 15238 O O . ALA B 1 461 ? -12.345 -19.142 43.088 1.000 29.464 461 ALA B O 1
ATOM 15245 N N . ASP B 1 462 ? -10.623 -19.752 44.321 1.000 30.169 462 ASP B N 1
ATOM 15246 C CA . ASP B 1 462 ? -11.130 -19.090 45.547 1.000 32.196 462 ASP B CA 1
ATOM 15247 C C . ASP B 1 462 ? -10.347 -17.791 45.797 1.000 31.258 462 ASP B C 1
ATOM 15248 O O . ASP B 1 462 ? -10.682 -17.096 46.752 1.000 29.877 462 ASP B O 1
ATOM 15257 N N . LYS B 1 463 ? -9.360 -17.474 44.947 1.000 30.033 463 LYS B N 1
ATOM 15258 C CA . LYS B 1 463 ? -8.650 -16.166 44.930 1.000 30.997 463 LYS B CA 1
ATOM 15259 C C . LYS B 1 463 ? -7.845 -15.986 46.221 1.000 30.082 463 LYS B C 1
ATOM 15260 O O . LYS B 1 463 ? -7.450 -14.833 46.525 1.000 31.616 463 LYS B O 1
ATOM 15279 N N . THR B 1 464 ? -7.549 -17.068 46.938 1.000 27.937 464 THR B N 1
ATOM 15280 C CA . THR B 1 464 ? -6.640 -17.013 48.117 1.000 26.279 464 THR B CA 1
ATOM 15281 C C . THR B 1 464 ? -5.202 -17.217 47.638 1.000 24.418 464 THR B C 1
ATOM 15282 O O . THR B 1 464 ? -4.981 -17.829 46.554 1.000 24.261 464 THR B O 1
ATOM 15293 N N . PHE B 1 465 ? -4.246 -16.687 48.392 1.000 22.670 465 PHE B N 1
ATOM 15294 C CA . PHE B 1 465 ? -2.817 -16.807 48.048 1.000 23.087 465 PHE B CA 1
ATOM 15295 C C . PHE B 1 465 ? -1.960 -16.621 49.294 1.000 24.325 465 PHE B C 1
ATOM 15296 O O . PHE B 1 465 ? -2.402 -16.072 50.326 1.000 26.531 465 PHE B O 1
ATOM 15313 N N . LYS B 1 466 ? -0.735 -17.094 49.154 1.000 25.237 466 LYS B N 1
ATOM 15314 C CA . LYS B 1 466 ? 0.352 -16.944 50.140 1.000 29.463 466 LYS B CA 1
ATOM 15315 C C . LYS B 1 466 ? 1.565 -16.421 49.381 1.000 25.337 466 LYS B C 1
ATOM 15316 O O . LYS B 1 466 ? 1.863 -16.946 48.316 1.000 22.584 466 LYS B O 1
ATOM 15335 N N . ILE B 1 467 ? 2.238 -15.455 49.958 1.000 25.153 467 ILE B N 1
ATOM 15336 C CA . ILE B 1 467 ? 3.541 -14.926 49.481 1.000 28.674 467 ILE B CA 1
ATOM 15337 C C . ILE B 1 467 ? 4.545 -15.204 50.587 1.000 29.722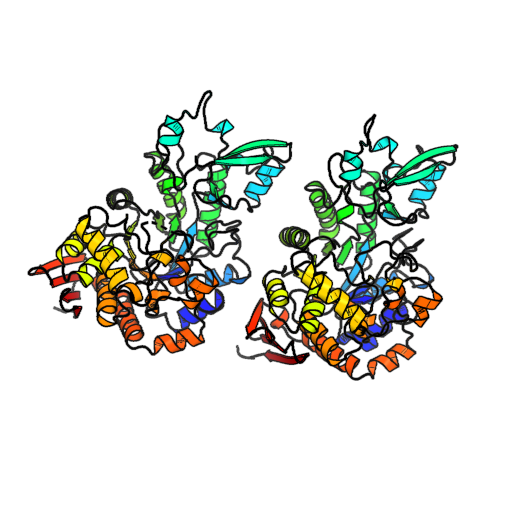 467 ILE B C 1
ATOM 15338 O O . ILE B 1 467 ? 4.204 -14.858 51.758 1.000 27.893 467 ILE B O 1
ATOM 15354 N N . TYR B 1 468 ? 5.700 -15.793 50.258 1.000 29.438 468 TYR B N 1
ATOM 15355 C CA . TYR B 1 468 ? 6.825 -15.822 51.220 1.000 29.873 468 TYR B CA 1
ATOM 15356 C C . TYR B 1 468 ? 8.181 -15.679 50.550 1.000 26.229 468 TYR B C 1
ATOM 15357 O O . TYR B 1 468 ? 8.437 -16.045 49.396 1.000 23.013 468 TYR B O 1
ATOM 15375 N N . LEU B 1 469 ? 9.061 -15.071 51.332 1.000 23.909 469 LEU B N 1
ATOM 15376 C CA . LEU B 1 469 ? 10.480 -14.994 50.990 1.000 24.476 469 LEU B CA 1
ATOM 15377 C C . LEU B 1 469 ? 11.238 -15.684 52.104 1.000 25.248 469 LEU B C 1
ATOM 15378 O O . LEU B 1 469 ? 10.764 -15.722 53.245 1.000 21.519 469 LEU B O 1
ATOM 15394 N N . GLU B 1 470 ? 12.344 -16.293 51.727 1.000 28.695 470 GLU B N 1
ATOM 15395 C CA . GLU B 1 470 ? 13.376 -16.700 52.707 1.000 33.868 470 GLU B CA 1
ATOM 15396 C C . GLU B 1 470 ? 14.726 -16.249 52.184 1.000 30.977 470 GLU B C 1
ATOM 15397 O O . GLU B 1 470 ? 14.969 -16.245 50.936 1.000 30.594 470 GLU B O 1
ATOM 15409 N N . HIS B 1 471 ? 15.572 -15.851 53.113 1.000 31.145 471 HIS B N 1
ATOM 15410 C CA . HIS B 1 471 ? 17.011 -15.659 52.847 1.000 30.822 471 HIS B CA 1
ATOM 15411 C C . HIS B 1 471 ? 17.754 -16.619 53.768 1.000 30.398 471 HIS B C 1
ATOM 15412 O O . HIS B 1 471 ? 17.600 -16.474 55.005 1.000 28.370 471 HIS B O 1
ATOM 15427 N N . HIS B 1 472 ? 18.479 -17.580 53.183 1.000 29.955 472 HIS B N 1
ATOM 15428 C CA . HIS B 1 472 ? 19.428 -18.475 53.898 1.000 35.878 472 HIS B CA 1
ATOM 15429 C C . HIS B 1 472 ? 20.800 -17.783 53.943 1.000 32.284 472 HIS B C 1
ATOM 15430 O O . HIS B 1 472 ? 21.388 -17.564 52.872 1.000 29.083 472 HIS B O 1
ATOM 15445 N N . HIS B 1 473 ? 21.259 -17.436 55.150 1.000 30.309 473 HIS B N 1
ATOM 15446 C CA . HIS B 1 473 ? 22.524 -16.693 55.393 1.000 34.030 473 HIS B CA 1
ATOM 15447 C C . HIS B 1 473 ? 23.569 -17.668 55.933 1.000 34.047 473 HIS B C 1
ATOM 15448 O O . HIS B 1 473 ? 23.497 -17.992 57.142 1.000 31.566 473 HIS B O 1
ATOM 15463 N N . HIS B 1 474 ? 24.473 -18.131 55.061 1.000 36.252 474 HIS B N 1
ATOM 15464 C CA . HIS B 1 474 ? 25.715 -18.887 55.383 1.000 38.931 474 HIS B CA 1
ATOM 15465 C C . HIS B 1 474 ? 26.832 -18.273 54.527 1.000 40.805 474 HIS B C 1
ATOM 15466 O O . HIS B 1 474 ? 26.518 -17.316 53.811 1.000 34.790 474 HIS B O 1
ATOM 15481 N N . HIS B 1 475 ? 28.066 -18.782 54.609 1.000 48.480 475 HIS B N 1
ATOM 15482 C CA . HIS B 1 475 ? 29.264 -18.304 53.859 1.000 56.954 475 HIS B CA 1
ATOM 15483 C C . HIS B 1 475 ? 29.687 -16.924 54.377 1.000 58.207 475 HIS B C 1
ATOM 15484 O O . HIS B 1 475 ? 28.909 -16.019 54.649 1.000 57.055 475 HIS B O 1
#

CATH classification: 3.90.400.10

Solvent-accessible surface area: 39590 Å² total; per-residue (Å²): 96,130,36,72,49,39,0,0,0,3,0,3,2,30,0,0,9,54,39,0,115,34,0,56,111,0,0,64,51,42,0,111,106,2,1,4,0,0,2,0,0,5,0,2,25,36,34,24,70,70,8,29,0,0,52,42,7,70,119,7,44,127,98,34,16,71,20,103,10,0,95,64,1,5,100,65,5,0,0,0,0,0,0,1,0,0,3,0,0,71,59,0,91,32,12,110,22,0,43,54,100,39,79,139,3,95,71,65,64,1,7,5,21,63,74,105,16,18,62,158,135,66,30,64,164,195,8,31,120,81,10,107,66,136,56,143,93,29,6,8,32,111,12,89,3,102,106,53,42,99,20,49,0,4,0,9,37,42,113,36,9,0,0,1,10,6,144,24,124,28,0,39,115,20,2,90,86,9,0,60,60,0,14,129,10,26,6,5,0,0,6,0,17,10,0,1,21,3,12,12,75,56,104,34,59,9,27,20,8,82,94,54,0,34,87,1,0,66,56,0,78,71,9,0,104,137,82,126,14,40,4,0,0,16,7,60,45,40,51,47,30,10,62,97,0,26,126,108,38,5,11,0,5,2,11,4,0,6,0,0,0,0,2,1,3,34,34,8,79,1,97,64,1,3,100,5,0,111,50,5,20,114,119,6,4,0,0,3,6,18,10,21,10,8,8,17,66,5,0,114,96,8,4,50,160,118,8,30,109,79,0,27,60,1,1,28,111,110,13,19,106,16,122,131,57,8,22,32,132,114,23,113,86,204,42,8,3,3,0,1,16,0,0,12,30,39,65,64,81,5,0,26,0,0,0,0,0,0,1,0,2,1,13,23,0,0,0,0,0,2,1,0,0,1,8,103,11,20,43,144,18,0,96,139,56,118,72,0,100,15,1,6,22,46,101,12,48,46,128,64,0,95,150,30,31,116,62,99,5,0,86,97,0,24,82,15,0,70,41,6,20,129,15,106,0,7,92,25,107,28,74,13,94,55,81,179,108,51,57,3,82,0,21,23,60,42,70,70,1,75,0,11,0,69,1,26,0,56,82,44,74,62,114,60,101,71,44,102,106,158,185,87,175,67,65,43,45,0,0,0,3,0,3,2,29,0,0,7,77,40,0,126,30,0,51,116,0,0,63,58,69,0,105,120,1,1,4,0,0,2,0,0,4,0,1,26,36,34,24,64,64,8,23,0,0,59,51,5,81,96,2,41,123,103,33,24,60,20,92,9,0,100,54,1,8,112,53,2,0,0,0,0,0,0,0,0,1,2,1,0,71,67,1,92,32,9,123,21,0,42,96,95,39,80,139,3,98,68,67,63,2,8,14,18,59,74,105,34,20,58,154,132,74,30,62,147,184,6,24,96,76,10,85,64,124,111,138,100,22,14,10,41,113,11,85,3,156,109,51,38,95,22,52,0,4,6,19,58,27,120,39,7,0,0,1,29,8,128,28,152,27,0,96,110,25,3,96,93,11,0,53,64,0,11,106,11,28,8,10,0,0,5,0,14,10,0,2,45,3,2,15,71,57,99,36,58,8,17,14,9,48,35,19,0,31,107,16,0,33,51,0,94,68,12,0,112,135,50,159,15,52,4,0,0,14,6,56,39,34,52,52,20,13,60,85,0,23,125,82,43,9,9,0,4,4,10,4,0,7,0,0,0,0,3,1,3,30,34,10,83,1,105,72,2,6,108,5,2,143,50,13,18,86,114,6,8,0,0,3,5,20,8,36,10,8,12,16,51,8,0,102,99,12,4,67,140,132,15,26,89,83,0,21,48,7,1,40,142,132,16,22,89,13,105,138,67,22,14,33,129,125,42,91,3,90,42,137,130,34,9,3,2,1,0,15,0,0,13,30,42,63,61,82,4,0,14,0,0,0,1,0,0,3,2,2,4,6,23,1,0,0,0,0,1,1,0,0,2,9,98,12,18,41,145,20,0,93,141,55,102,74,0,36,13,1,3,24,47,97,9,50,70,145,66,4,127,157,33,34,120,70,99,5,0,94,90,0,22,81,23,0,80,34,6,27,140,13,94,0,3,84,13,89,44,46,8,97,64,68,167,105,56,50,3,82,0,20,4,59,43,73,55,5,78,0,2,0,69,4,29,0,59,83,42,72,56,124,38,75,72,86,71,110,146,102,229

InterPro domains:
  IPR006047 Glycosyl hydrolase family 13, catalytic domain [PF00128] (35-220)
  IPR006047 Glycosyl hydrolase family 13, catalytic domain [SM00642] (6-423)
  IPR016377 Sucrose/Glucosylglycerate phosphorylase-related [PIRSF003059] (1-457)
  IPR017853 Glycoside hydrolase superfamily [SSF51445] (4-425)
  IPR022527 Sucrose phosphorylase [TIGR03852] (5-467)
  IPR022527 Sucrose phosphorylase [cd11355] (4-435)
  IPR045857 Oligo-1,6-glucosidase, domain 2 [G3DSA:3.90.400.10] (87-169)